Protein 1O5O (pdb70)

Sequence (839 aa):
HMKNLVVVDHPLIKHKLTIMRDKNTGPKEFRELLREITLLLAYEATRHLKCEEVEVETPITKTIGYRINDKDIVVVPILRAGLVMADGILELLPNASVGHIGIYRDPETLQAVEYYAKLPPLNDDKEVFLLDPMLATGVSSIKAIEILKENGAKKITLVALIAAPEGVEAVEKKYEDVKIYVAALDERLNDHGYIIPGLGDAGDRLFRTKMKNLVVVDHPLIKHKLTIMRDKNTGPKEFRELLREITLLLAYEATRHLKCEEVEVETPITKTIGYRINDKDIVVVPILRAGLVMADGILELLPNASVGHIGIYRDPETLQAVEYYAKLPPLNDDKEVFLLDPMLATGVSSIKAIEILKENGAKKITLVALIAAPEGVEAVEKKYEDVKIYVAALDERLNDHGYIIPGLGDAGDRLFRTKHMKNLVVVDHPLIKHKLTIMRDKNTGPKEFRELLREITLLLAYEATRHLKCEEVEVETPITKTIGYRINDKDIVVVPILRAGLVMADGILELLPNASVGHIGIYRDPETLQAVEYYAKLPPLNDDKEVFLLDPMLATGVSSIKAIEILKENGAKKITLVALIAAPEGVEAVEKKYEDVKIYVAALDERLNDHGYIIPGLGDAGDRLFRTKHMKNLVVVDHPLIKHKLTIMRDKNTGPKEFRELLREITLLLAYEATRHLKCEEVEVETPITKTIGYRINDKDIVVVPILRAGLVMADGILELLPNASVGHIGIYRDPETLQAVEYYAKLPPLNDDKEVFLLDPMLATGVSSIKAIEILKENGAKKITLVALIAAPEGVEAVEKKYEDVKIYVAALDERLNDHGYIIPGLGDAGDRLFRTK

Radius of gyration: 26.57 Å; Cα contacts (8 Å, |Δi|>4): 2008; chains: 4; bounding box: 70×70×70 Å

B-factor: mean 49.01, std 6.04, range [25.11, 84.58]

Foldseek 3Di:
DQPQEDADDDPLLVVLVVLLQPQPNFQVSNLVSLLVSLLVLLCVQCVPFDWDWDWDQDPVGIDIDIDGPQQLEEEEEAPDLRVSSSVSNCVVRVNYHYWYWYWDQDQVVRAIDTDDTDGDQAADSHAYEYEDAEQFQQRHVQVVVVVCVVRHHDHYEYEYAEYEPNSSVVCCVRPVRYHYGYNYYAYHADPRRHGVVHRPDSNCRNPVDD/DVQEDADDDPLLVVLQVLLQPQPNFQVSNLVSLLVNLLVLLCVQCVPFDWDWDWDQDPVGIDIDIDGPQQLEEEEEEPDLSVSSSVNNCVVRVNYHYKYWYKDADQVVRAIDTPDIGGDQAADSHAYEYEDAEQFQQRSVQVVVVVCVVRHHDHYEYEYAEYEPNSVVVCCVVPVRYHYYYNYYAYHADSRRHGVVHRPDSNCRNPVDD/DLPQEDADDDPLLVVLQVLLQPQPNFQVSNLVSLLVSLLVLLCVQCVPFDWDWDWDQDPVGIDIDIDGPQQLEEEEEAPDLRVSSSVNNCVVRVNYHYWYWYWDQDQVVRAIDTDDTGGDQAADSHAYEYEDAEQFQQRHVQVVVVVCVVRHHDHYEYEYAEYEPNSSVVCCVRPVRYHYYYNYYAYHADPRRHTVVHRPDSNCRNPVDD/DFPQEDADDDPVLVVLQVLLQPQPNFQVSNLVSLLVNLLVLLVVQCVPFDWDWDWDQDPVGIDIDIDGPQQLEEEEEEPDLRVSSSVSNCVVRVNYHYKYWYKDADQVVRAIDTPDIGGDQAADSHAYEYEDAEQFQQRSVQVVVVVCVVRHHDHYEYEYAEYEPNSSVVCCVVPVRYHYYYNYYAYHADSRRHGVVRRPDSVCRNPVDD

CATH classification: 3.40.50.2020

Secondary structure (DSSP, 8-state):
--TTEEE---HHHHHHHHHHHSTT--HHHHHHHHHHHHHHHHHHHTTTPPPEEEEEE-SS-EEEEEE--STTEEEEEEETTHHHHHHHHHHHSTT-EE-EEEEEE-TTT--EEEEEEE-----TT-EEEEE-SEESSSHHHHHHHHHHHHTT--EEEEE-SEE-HHHHHHHHHH-TT-EEEESEE-SEE-TTS-EESS-S-HHHHHHT--/-TTEEE---HHHHHHHHHHHSTT--HHHHHHHHHHHHHHHHHHHTTTPPPEEEEEE-SS-EEEEEE--STTEEEEEBTTTHHHHHHHHHHHSTT-EE-EEEEEEPTTT--EEEEEEE-----TT-EEEEE-SEESSSHHHHHHHHHHHHTT--EEEEE-SEE-HHHHHHHHHH-TT-EEEESEE-SEE-TTS-EESS-S-HHHHHHT--/--TTEEE---HHHHHHHHHHHSTT--HHHHHHHHHHHHHHHHHHHHTTPPPEEEEEE-SS-EEEEEE--STTEEEEEEETTHHHHHHHHHHHSTT-EE-EEEEEE-TTT--EEEEEEE-----TT-EEEEE-SEESSSHHHHHHHHHHHHTT--EEEEE-SEE-HHHHHHHHHH-TT-EEEESEE-SEE-TTS-EESS-S-HHHHHHT--/--TTEEE---HHHHHHHHHHHSTT--HHHHHHHHHHHHHHHHHHHTTTPPPEEEEEE-SS-EEEEEE--STTEEEEEBTTTHHHHHHHHHHH-TT-EE-EEEEEE-TTT--EEEEEEE-----TT-EEEEE-SEESSSHHHHHHHHHHHHTT--EEEEE-SEE-HHHHHHHHHH-TT-EEEESEE-SEE-TTS-EESS-S-HHHHHHT--

Structure (mmCIF, N/CA/C/O backbone):
data_1O5O
#
_entry.id   1O5O
#
_cell.length_a   134.078
_cell.length_b   87.406
_cell.length_c   90.826
_cell.angle_alpha   90.00
_cell.angle_beta   115.29
_cell.angle_gamma   90.00
#
_symmetry.space_group_name_H-M   'C 1 2 1'
#
loop_
_entity.id
_entity.type
_entity.pdbx_description
1 polymer 'Uracil phosphoribosyltransferase'
2 non-polymer 'SULFATE ION'
3 non-polymer "URIDINE-5'-MONOPHOSPHATE"
4 water water
#
loop_
_atom_site.group_PDB
_atom_site.id
_atom_site.type_symbol
_atom_site.label_atom_id
_atom_site.label_alt_id
_atom_site.label_comp_id
_atom_site.label_asym_id
_atom_site.label_entity_id
_atom_site.label_seq_id
_atom_site.pdbx_PDB_ins_code
_atom_site.Cartn_x
_atom_site.Cartn_y
_atom_site.Cartn_z
_atom_site.occupancy
_atom_site.B_iso_or_equiv
_atom_site.auth_seq_id
_atom_site.auth_comp_id
_atom_site.auth_asym_id
_atom_site.auth_atom_id
_atom_site.pdbx_PDB_model_num
ATOM 1 N N . HIS A 1 12 ? 43.856 5.360 49.228 1.00 63.34 0 HIS A N 1
ATOM 2 C CA . HIS A 1 12 ? 42.775 6.222 49.775 1.00 63.17 0 HIS A CA 1
ATOM 3 C C . HIS A 1 12 ? 41.459 5.454 49.771 1.00 62.56 0 HIS A C 1
ATOM 4 O O . HIS A 1 12 ? 40.731 5.441 50.764 1.00 62.50 0 HIS A O 1
ATOM 11 N N . MET A 1 13 ? 41.191 4.774 48.660 1.00 62.21 1 MET A N 1
ATOM 12 C CA . MET A 1 13 ? 39.837 4.296 48.339 1.00 61.57 1 MET A CA 1
ATOM 13 C C . MET A 1 13 ? 39.641 2.796 48.563 1.00 60.31 1 MET A C 1
ATOM 14 O O . MET A 1 13 ? 39.736 1.973 47.653 1.00 60.21 1 MET A O 1
ATOM 19 N N . LYS A 1 14 ? 39.352 2.501 49.825 1.00 59.24 2 LYS A N 1
ATOM 20 C CA . LYS A 1 14 ? 39.217 1.165 50.395 1.00 57.99 2 LYS A CA 1
ATOM 21 C C . LYS A 1 14 ? 38.332 0.225 49.599 1.00 55.88 2 LYS A C 1
ATOM 22 O O . LYS A 1 14 ? 38.631 -0.965 49.481 1.00 55.36 2 LYS A O 1
ATOM 28 N N . ASN A 1 15 ? 37.234 0.754 49.074 1.00 53.80 3 ASN A N 1
ATOM 29 C CA . ASN A 1 15 ? 36.212 -0.086 48.424 1.00 52.39 3 ASN A CA 1
ATOM 30 C C . ASN A 1 15 ? 36.234 -0.084 46.874 1.00 50.70 3 ASN A C 1
ATOM 31 O O . ASN A 1 15 ? 35.412 -0.741 46.244 1.00 48.94 3 ASN A O 1
ATOM 36 N N . LEU A 1 16 ? 37.203 0.614 46.288 1.00 49.24 4 LEU A N 1
ATOM 37 C CA . LEU A 1 16 ? 37.317 0.732 44.841 1.00 48.69 4 LEU A CA 1
ATOM 38 C C . LEU A 1 16 ? 38.242 -0.310 44.221 1.00 47.58 4 LEU A C 1
ATOM 39 O O . LEU A 1 16 ? 39.375 -0.509 44.647 1.00 47.83 4 LEU A O 1
ATOM 44 N N . VAL A 1 17 ? 37.732 -0.995 43.204 1.00 47.64 5 VAL A N 1
ATOM 45 C CA . VAL A 1 17 ? 38.573 -1.857 42.366 1.00 46.77 5 VAL A CA 1
ATOM 46 C C . VAL A 1 17 ? 38.582 -1.268 40.950 1.00 46.95 5 VAL A C 1
ATOM 47 O O . VAL A 1 17 ? 37.531 -1.187 40.306 1.00 46.21 5 VAL A O 1
ATOM 51 N N . VAL A 1 18 ? 39.763 -0.834 40.504 1.00 46.02 6 VAL A N 1
ATOM 52 C CA . VAL A 1 18 ? 39.964 -0.371 39.133 1.00 45.51 6 VAL A CA 1
ATOM 53 C C . VAL A 1 18 ? 40.447 -1.567 38.324 1.00 45.30 6 VAL A C 1
ATOM 54 O O . VAL A 1 18 ? 41.511 -2.082 38.542 1.00 45.26 6 VAL A O 1
ATOM 58 N N . VAL A 1 19 ? 39.621 -2.056 37.429 1.00 45.54 7 VAL A N 1
ATOM 59 C CA . VAL A 1 19 ? 39.962 -3.261 36.715 1.00 45.73 7 VAL A CA 1
ATOM 60 C C . VAL A 1 19 ? 40.997 -2.980 35.635 1.00 46.56 7 VAL A C 1
ATOM 61 O O . VAL A 1 19 ? 40.789 -2.196 34.703 1.00 46.64 7 VAL A O 1
ATOM 65 N N . ASP A 1 20 ? 42.113 -3.690 35.758 1.00 47.02 8 ASP A N 1
ATOM 66 C CA . ASP A 1 20 ? 43.243 -3.487 34.900 1.00 46.70 8 ASP A CA 1
ATOM 67 C C . ASP A 1 20 ? 43.286 -4.596 33.838 1.00 45.63 8 ASP A C 1
ATOM 68 O O . ASP A 1 20 ? 43.785 -5.688 34.115 1.00 45.58 8 ASP A O 1
ATOM 73 N N . HIS A 1 21 ? 42.793 -4.314 32.633 1.00 43.71 9 HIS A N 1
ATOM 74 C CA . HIS A 1 21 ? 42.848 -5.305 31.554 1.00 42.97 9 HIS A CA 1
ATOM 75 C C . HIS A 1 21 ? 43.031 -4.583 30.241 1.00 42.90 9 HIS A C 1
ATOM 76 O O . HIS A 1 21 ? 42.332 -3.594 29.981 1.00 43.19 9 HIS A O 1
ATOM 83 N N . PRO A 1 22 ? 43.956 -5.052 29.397 1.00 42.58 10 PRO A N 1
ATOM 84 C CA . PRO A 1 22 ? 44.276 -4.329 28.164 1.00 42.13 10 PRO A CA 1
ATOM 85 C C . PRO A 1 22 ? 43.062 -4.168 27.217 1.00 42.17 10 PRO A C 1
ATOM 86 O O . PRO A 1 22 ? 42.978 -3.175 26.505 1.00 40.70 10 PRO A O 1
ATOM 90 N N . LEU A 1 23 ? 42.130 -5.132 27.204 1.00 42.70 11 LEU A N 1
ATOM 91 C CA . LEU A 1 23 ? 40.960 -5.011 26.350 1.00 43.35 11 LEU A CA 1
ATOM 92 C C . LEU A 1 23 ? 39.959 -3.978 26.828 1.00 43.47 11 LEU A C 1
ATOM 93 O O . LEU A 1 23 ? 39.302 -3.343 26.037 1.00 42.59 11 LEU A O 1
ATOM 98 N N . ILE A 1 24 ? 39.855 -3.807 28.129 1.00 44.23 12 ILE A N 1
ATOM 99 C CA . ILE A 1 24 ? 39.032 -2.784 28.663 1.00 44.95 12 ILE A CA 1
ATOM 100 C C . ILE A 1 24 ? 39.617 -1.403 28.306 1.00 45.62 12 ILE A C 1
ATOM 101 O O . ILE A 1 24 ? 38.870 -0.471 27.921 1.00 46.08 12 ILE A O 1
ATOM 106 N N . LYS A 1 25 ? 40.937 -1.269 28.446 1.00 45.02 13 LYS A N 1
ATOM 107 C CA . LYS A 1 25 ? 41.626 -0.014 28.135 1.00 44.93 13 LYS A CA 1
ATOM 108 C C . LYS A 1 25 ? 41.391 0.400 26.672 1.00 43.95 13 LYS A C 1
ATOM 109 O O . LYS A 1 25 ? 41.133 1.591 26.329 1.00 42.76 13 LYS A O 1
ATOM 115 N N . HIS A 1 26 ? 41.551 -0.611 25.838 1.00 43.31 14 HIS A N 1
ATOM 116 C CA . HIS A 1 26 ? 41.380 -0.478 24.430 1.00 43.66 14 HIS A CA 1
ATOM 117 C C . HIS A 1 26 ? 40.003 0.037 24.125 1.00 43.48 14 HIS A C 1
ATOM 118 O O . HIS A 1 26 ? 39.852 1.072 23.478 1.00 44.23 14 HIS A O 1
ATOM 125 N N . LYS A 1 27 ? 39.002 -0.702 24.596 1.00 43.92 15 LYS A N 1
ATOM 126 C CA . LYS A 1 27 ? 37.611 -0.395 24.324 1.00 43.39 15 LYS A CA 1
ATOM 127 C C . LYS A 1 27 ? 37.161 0.909 24.961 1.00 43.16 15 LYS A C 1
ATOM 128 O O . LYS A 1 27 ? 36.409 1.648 24.349 1.00 43.38 15 LYS A O 1
ATOM 134 N N . LEU A 1 28 ? 37.602 1.181 26.181 1.00 42.91 16 LEU A N 1
ATOM 135 C CA . LEU A 1 28 ? 37.240 2.427 26.858 1.00 43.24 16 LEU A CA 1
ATOM 136 C C . LEU A 1 28 ? 37.776 3.621 26.126 1.00 43.53 16 LEU A C 1
ATOM 137 O O . LEU A 1 28 ? 37.143 4.652 26.065 1.00 43.50 16 LEU A O 1
ATOM 142 N N . THR A 1 29 ? 38.979 3.495 25.589 1.00 44.09 17 THR A N 1
ATOM 143 C CA . THR A 1 29 ? 39.552 4.582 24.814 1.00 43.69 17 THR A CA 1
ATOM 144 C C . THR A 1 29 ? 38.748 4.932 23.550 1.00 42.70 17 THR A C 1
ATOM 145 O O . THR A 1 29 ? 38.714 6.104 23.136 1.00 41.61 17 THR A O 1
ATOM 149 N N . ILE A 1 30 ? 38.133 3.924 22.938 1.00 41.86 18 ILE A N 1
ATOM 150 C CA . ILE A 1 30 ? 37.270 4.168 21.815 1.00 41.80 18 ILE A CA 1
ATOM 151 C C . ILE A 1 30 ? 36.016 4.890 22.296 1.00 42.65 18 ILE A C 1
ATOM 152 O O . ILE A 1 30 ? 35.559 5.872 21.698 1.00 42.50 18 ILE A O 1
ATOM 157 N N . MET A 1 31 ? 35.482 4.466 23.426 1.00 43.81 19 MET A N 1
ATOM 158 C CA . MET A 1 31 ? 34.309 5.145 23.957 1.00 44.27 19 MET A CA 1
ATOM 159 C C . MET A 1 31 ? 34.609 6.602 24.259 1.00 44.73 19 MET A C 1
ATOM 160 O O . MET A 1 31 ? 33.816 7.488 23.955 1.00 46.89 19 MET A O 1
ATOM 165 N N . ARG A 1 32 ? 35.747 6.862 24.866 1.00 44.12 20 ARG A N 1
ATOM 166 C CA . ARG A 1 32 ? 36.108 8.209 25.215 1.00 43.87 20 ARG A CA 1
ATOM 167 C C . ARG A 1 32 ? 36.151 9.148 24.004 1.00 43.54 20 ARG A C 1
ATOM 168 O O . ARG A 1 32 ? 35.727 10.297 24.090 1.00 44.34 20 ARG A O 1
ATOM 176 N N . ASP A 1 33 ? 36.678 8.640 22.902 1.00 43.48 21 ASP A N 1
ATOM 177 C CA . ASP A 1 33 ? 36.797 9.339 21.633 1.00 44.15 21 ASP A CA 1
ATOM 178 C C . ASP A 1 33 ? 35.464 9.948 21.227 1.00 45.21 21 ASP A C 1
ATOM 179 O O . ASP A 1 33 ? 34.497 9.236 20.978 1.00 45.36 21 ASP A O 1
ATOM 184 N N . LYS A 1 34 ? 35.435 11.265 21.105 1.00 46.12 22 LYS A N 1
ATOM 185 C CA . LYS A 1 34 ? 34.207 11.986 20.800 1.00 47.12 22 LYS A CA 1
ATOM 186 C C . LYS A 1 34 ? 33.542 11.643 19.448 1.00 47.24 22 LYS A C 1
ATOM 187 O O . LYS A 1 34 ? 32.343 11.931 19.271 1.00 48.23 22 LYS A O 1
ATOM 193 N N . ASN A 1 35 ? 34.294 11.062 18.515 1.00 47.14 23 ASN A N 1
ATOM 194 C CA . ASN A 1 35 ? 33.771 10.683 17.217 1.00 47.20 23 ASN A CA 1
ATOM 195 C C . ASN A 1 35 ? 33.020 9.350 17.234 1.00 46.98 23 ASN A C 1
ATOM 196 O O . ASN A 1 35 ? 32.382 8.974 16.240 1.00 48.33 23 ASN A O 1
ATOM 201 N N . THR A 1 36 ? 33.113 8.615 18.334 1.00 46.01 24 THR A N 1
ATOM 202 C CA . THR A 1 36 ? 32.486 7.317 18.415 1.00 44.65 24 THR A CA 1
ATOM 203 C C . THR A 1 36 ? 30.962 7.530 18.520 1.00 45.32 24 THR A C 1
ATOM 204 O O . THR A 1 36 ? 30.461 8.137 19.501 1.00 46.30 24 THR A O 1
ATOM 208 N N . GLY A 1 37 ? 30.216 7.034 17.536 1.00 44.56 25 GLY A N 1
ATOM 209 C CA . GLY A 1 37 ? 28.747 7.219 17.537 1.00 43.68 25 GLY A CA 1
ATOM 210 C C . GLY A 1 37 ? 28.008 6.227 18.426 1.00 43.46 25 GLY A C 1
ATOM 211 O O . GLY A 1 37 ? 28.634 5.338 19.016 1.00 41.79 25 GLY A O 1
ATOM 212 N N . PRO A 1 38 ? 26.674 6.361 18.520 1.00 43.44 26 PRO A N 1
ATOM 213 C CA . PRO A 1 38 ? 25.902 5.588 19.481 1.00 43.23 26 PRO A CA 1
ATOM 214 C C . PRO A 1 38 ? 25.896 4.066 19.266 1.00 43.20 26 PRO A C 1
ATOM 215 O O . PRO A 1 38 ? 25.991 3.320 20.264 1.00 42.31 26 PRO A O 1
ATOM 219 N N . LYS A 1 39 ? 25.812 3.593 18.019 1.00 42.98 27 LYS A N 1
ATOM 220 C CA . LYS A 1 39 ? 25.808 2.143 17.793 1.00 43.57 27 LYS A CA 1
ATOM 221 C C . LYS A 1 39 ? 27.081 1.527 18.408 1.00 44.54 27 LYS A C 1
ATOM 222 O O . LYS A 1 39 ? 26.995 0.605 19.244 1.00 44.94 27 LYS A O 1
ATOM 228 N N . GLU A 1 40 ? 28.238 2.064 18.030 1.00 44.01 28 GLU A N 1
ATOM 229 C CA . GLU A 1 40 ? 29.481 1.565 18.538 1.00 45.50 28 GLU A CA 1
ATOM 230 C C . GLU A 1 40 ? 29.625 1.779 20.059 1.00 44.40 28 GLU A C 1
ATOM 231 O O . GLU A 1 40 ? 30.134 0.928 20.757 1.00 43.26 28 GLU A O 1
ATOM 237 N N . PHE A 1 41 ? 29.177 2.932 20.553 1.00 45.15 29 PHE A N 1
ATOM 238 C CA . PHE A 1 41 ? 29.315 3.323 21.974 1.00 45.21 29 PHE A CA 1
ATOM 239 C C . PHE A 1 41 ? 28.595 2.311 22.875 1.00 46.50 29 PHE A C 1
ATOM 240 O O . PHE A 1 41 ? 29.130 1.826 23.889 1.00 46.08 29 PHE A O 1
ATOM 248 N N . ARG A 1 42 ? 27.376 1.975 22.463 1.00 47.69 30 ARG A N 1
ATOM 249 C CA . ARG A 1 42 ? 26.586 0.915 23.092 1.00 48.37 30 ARG A CA 1
ATOM 250 C C . ARG A 1 42 ? 27.243 -0.456 23.050 1.00 48.74 30 ARG A C 1
ATOM 251 O O . ARG A 1 42 ? 27.258 -1.157 24.060 1.00 48.23 30 ARG A O 1
ATOM 259 N N . GLU A 1 43 ? 27.749 -0.855 21.875 1.00 49.20 31 GLU A N 1
ATOM 260 C CA . GLU A 1 43 ? 28.462 -2.133 21.739 1.00 49.97 31 GLU A CA 1
ATOM 261 C C . GLU A 1 43 ? 29.617 -2.221 22.713 1.00 48.86 31 GLU A C 1
ATOM 262 O O . GLU A 1 43 ? 29.733 -3.176 23.450 1.00 47.54 31 GLU A O 1
ATOM 268 N N . LEU A 1 44 ? 30.437 -1.185 22.726 1.00 48.96 32 LEU A N 1
ATOM 269 C CA . LEU A 1 44 ? 31.594 -1.139 23.613 1.00 50.07 32 LEU A CA 1
ATOM 270 C C . LEU A 1 44 ? 31.209 -1.180 25.086 1.00 50.64 32 LEU A C 1
ATOM 271 O O . LEU A 1 44 ? 31.863 -1.884 25.868 1.00 51.21 32 LEU A O 1
ATOM 276 N N . LEU A 1 45 ? 30.156 -0.454 25.457 1.00 51.16 33 LEU A N 1
ATOM 277 C CA . LEU A 1 45 ? 29.700 -0.446 26.842 1.00 51.68 33 LEU A CA 1
ATOM 278 C C . LEU A 1 45 ? 29.278 -1.860 27.282 1.00 52.62 33 LEU A C 1
ATOM 279 O O . LEU A 1 45 ? 29.606 -2.326 28.365 1.00 52.37 33 LEU A O 1
ATOM 284 N N . ARG A 1 46 ? 28.546 -2.544 26.420 1.00 54.09 34 ARG A N 1
ATOM 285 C CA . ARG A 1 46 ? 28.114 -3.918 26.680 1.00 56.53 34 ARG A CA 1
ATOM 286 C C . ARG A 1 46 ? 29.322 -4.859 26.878 1.00 55.03 34 ARG A C 1
ATOM 287 O O . ARG A 1 46 ? 29.389 -5.603 27.865 1.00 55.85 34 ARG A O 1
ATOM 295 N N . GLU A 1 47 ? 30.270 -4.771 25.946 1.00 53.31 35 GLU A N 1
ATOM 296 C CA . GLU A 1 47 ? 31.489 -5.545 25.945 1.00 52.08 35 GLU A CA 1
ATOM 297 C C . GLU A 1 47 ? 32.370 -5.309 27.133 1.00 51.45 35 GLU A C 1
ATOM 298 O O . GLU A 1 47 ? 32.990 -6.257 27.632 1.00 50.45 35 GLU A O 1
ATOM 304 N N . ILE A 1 48 ? 32.495 -4.051 27.549 1.00 51.76 36 ILE A N 1
ATOM 305 C CA . ILE A 1 48 ? 33.331 -3.725 28.721 1.00 51.76 36 ILE A CA 1
ATOM 306 C C . ILE A 1 48 ? 32.677 -4.248 29.979 1.00 51.81 36 ILE A C 1
ATOM 307 O O . ILE A 1 48 ? 33.346 -4.738 30.874 1.00 50.39 36 ILE A O 1
ATOM 312 N N . THR A 1 49 ? 31.359 -4.166 30.021 1.00 53.49 37 THR A N 1
ATOM 313 C CA . THR A 1 49 ? 30.606 -4.675 31.163 1.00 54.67 37 THR A CA 1
ATOM 314 C C . THR A 1 49 ? 30.815 -6.191 31.291 1.00 55.08 37 THR A C 1
ATOM 315 O O . THR A 1 49 ? 30.995 -6.713 32.361 1.00 56.51 37 THR A O 1
ATOM 319 N N . LEU A 1 50 ? 30.872 -6.888 30.183 1.00 54.75 38 LEU A N 1
ATOM 320 C CA . LEU A 1 50 ? 31.163 -8.307 30.212 1.00 55.02 38 LEU A CA 1
ATOM 321 C C . LEU A 1 50 ? 32.538 -8.656 30.864 1.00 53.99 38 LEU A C 1
ATOM 322 O O . LEU A 1 50 ? 32.710 -9.723 31.498 1.00 52.27 38 LEU A O 1
ATOM 327 N N . LEU A 1 51 ? 33.527 -7.802 30.625 1.00 52.86 39 LEU A N 1
ATOM 328 C CA . LEU A 1 51 ? 34.828 -7.985 31.207 1.00 51.61 39 LEU A CA 1
ATOM 329 C C . LEU A 1 51 ? 34.875 -7.566 32.685 1.00 51.30 39 LEU A C 1
ATOM 330 O O . LEU A 1 51 ? 35.486 -8.273 33.493 1.00 50.34 39 LEU A O 1
ATOM 335 N N . LEU A 1 52 ? 34.235 -6.436 33.029 1.00 51.43 40 LEU A N 1
ATOM 336 C CA . LEU A 1 52 ? 34.135 -5.958 34.427 1.00 51.65 40 LEU A CA 1
ATOM 337 C C . LEU A 1 52 ? 33.382 -6.940 35.301 1.00 52.19 40 LEU A C 1
ATOM 338 O O . LEU A 1 52 ? 33.650 -7.055 36.505 1.00 53.07 40 LEU A O 1
ATOM 343 N N . ALA A 1 53 ? 32.428 -7.633 34.666 1.00 52.63 41 ALA A N 1
ATOM 344 C CA . ALA A 1 53 ? 31.622 -8.713 35.269 1.00 51.79 41 ALA A CA 1
ATOM 345 C C . ALA A 1 53 ? 32.473 -9.827 35.812 1.00 50.43 41 ALA A C 1
ATOM 346 O O . ALA A 1 53 ? 32.141 -10.395 36.821 1.00 50.10 41 ALA A O 1
ATOM 348 N N . TYR A 1 54 ? 33.545 -10.157 35.099 1.00 49.12 42 TYR A N 1
ATOM 349 C CA . TYR A 1 54 ? 34.481 -11.188 35.545 1.00 48.93 42 TYR A CA 1
ATOM 350 C C . TYR A 1 54 ? 34.918 -10.860 36.978 1.00 48.77 42 TYR A C 1
ATOM 351 O O . TYR A 1 54 ? 34.789 -11.702 37.872 1.00 47.88 42 TYR A O 1
ATOM 360 N N . GLU A 1 55 ? 35.407 -9.629 37.176 1.00 48.40 43 GLU A N 1
ATOM 361 C CA . GLU A 1 55 ? 35.964 -9.249 38.467 1.00 48.53 43 GLU A CA 1
ATOM 362 C C . GLU A 1 55 ? 34.905 -9.028 39.500 1.00 46.85 43 GLU A C 1
ATOM 363 O O . GLU A 1 55 ? 35.059 -9.452 40.638 1.00 45.47 43 GLU A O 1
ATOM 369 N N . ALA A 1 56 ? 33.816 -8.402 39.065 1.00 46.01 44 ALA A N 1
ATOM 370 C CA . ALA A 1 56 ? 32.732 -8.066 39.930 1.00 45.43 44 ALA A CA 1
ATOM 371 C C . ALA A 1 56 ? 32.000 -9.286 40.534 1.00 45.45 44 ALA A C 1
ATOM 372 O O . ALA A 1 56 ? 31.469 -9.167 41.650 1.00 46.67 44 ALA A O 1
ATOM 374 N N . THR A 1 57 ? 32.017 -10.435 39.844 1.00 43.93 45 THR A N 1
ATOM 375 C CA . THR A 1 57 ? 31.286 -11.636 40.244 1.00 43.20 45 THR A CA 1
ATOM 376 C C . THR A 1 57 ? 32.146 -12.720 40.818 1.00 42.73 45 THR A C 1
ATOM 377 O O . THR A 1 57 ? 31.635 -13.792 41.142 1.00 41.08 45 THR A O 1
ATOM 381 N N . ARG A 1 58 ? 33.453 -12.455 40.886 1.00 43.19 46 ARG A N 1
ATOM 382 C CA . ARG A 1 58 ? 34.457 -13.403 41.355 1.00 43.62 46 ARG A CA 1
ATOM 383 C C . ARG A 1 58 ? 34.204 -13.854 42.806 1.00 43.94 46 ARG A C 1
ATOM 384 O O . ARG A 1 58 ? 34.562 -14.987 43.191 1.00 43.92 46 ARG A O 1
ATOM 388 N N . HIS A 1 59 ? 33.581 -12.974 43.593 1.00 43.61 47 HIS A N 1
ATOM 389 C CA . HIS A 1 59 ? 33.251 -13.221 45.001 1.00 44.13 47 HIS A CA 1
ATOM 390 C C . HIS A 1 59 ? 32.048 -14.184 45.216 1.00 43.40 47 HIS A C 1
ATOM 391 O O . HIS A 1 59 ? 31.906 -14.726 46.298 1.00 42.64 47 HIS A O 1
ATOM 398 N N . LEU A 1 60 ? 31.210 -14.406 44.207 1.00 42.48 48 LEU A N 1
ATOM 399 C CA . LEU A 1 60 ? 30.017 -15.232 44.379 1.00 43.69 48 LEU A CA 1
ATOM 400 C C . LEU A 1 60 ? 30.331 -16.643 44.916 1.00 45.80 48 LEU A C 1
ATOM 401 O O . LEU A 1 60 ? 31.365 -17.233 44.592 1.00 45.52 48 LEU A O 1
ATOM 406 N N . LYS A 1 61 ? 29.424 -17.154 45.750 1.00 49.06 49 LYS A N 1
ATOM 407 C CA . LYS A 1 61 ? 29.634 -18.384 46.498 1.00 50.63 49 LYS A CA 1
ATOM 408 C C . LYS A 1 61 ? 29.131 -19.568 45.709 1.00 51.49 49 LYS A C 1
ATOM 409 O O . LYS A 1 61 ? 28.068 -19.547 45.152 1.00 51.96 49 LYS A O 1
ATOM 415 N N . CYS A 1 62 ? 29.923 -20.614 45.689 1.00 53.59 50 CYS A N 1
ATOM 416 C CA . CYS A 1 62 ? 29.559 -21.914 45.114 1.00 54.62 50 CYS A CA 1
ATOM 417 C C . CYS A 1 62 ? 29.173 -22.927 46.140 1.00 53.29 50 CYS A C 1
ATOM 418 O O . CYS A 1 62 ? 29.836 -23.017 47.167 1.00 54.34 50 CYS A O 1
ATOM 421 N N . GLU A 1 63 ? 28.134 -23.702 45.853 1.00 51.91 51 GLU A N 1
ATOM 422 C CA . GLU A 1 63 ? 27.844 -24.907 46.625 1.00 50.80 51 GLU A CA 1
ATOM 423 C C . GLU A 1 63 ? 28.271 -26.064 45.699 1.00 49.65 51 GLU A C 1
ATOM 424 O O . GLU A 1 63 ? 28.070 -26.010 44.491 1.00 49.18 51 GLU A O 1
ATOM 426 N N . GLU A 1 64 ? 28.902 -27.071 46.269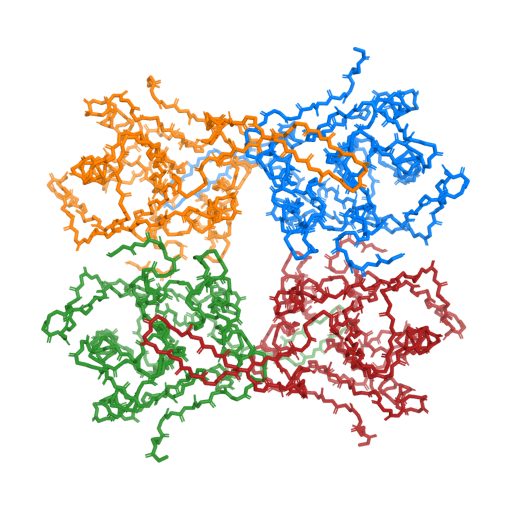 1.00 48.72 52 GLU A N 1
ATOM 427 C CA . GLU A 1 64 ? 29.124 -28.309 45.575 1.00 48.98 52 GLU A CA 1
ATOM 428 C C . GLU A 1 64 ? 27.768 -29.021 45.412 1.00 48.23 52 GLU A C 1
ATOM 429 O O . GLU A 1 64 ? 26.913 -28.934 46.292 1.00 48.27 52 GLU A O 1
ATOM 435 N N . VAL A 1 65 ? 27.589 -29.685 44.270 1.00 47.60 53 VAL A N 1
ATOM 436 C CA . VAL A 1 65 ? 26.378 -30.441 43.921 1.00 47.46 53 VAL A CA 1
ATOM 437 C C . VAL A 1 65 ? 26.815 -31.612 43.060 1.00 47.04 53 VAL A C 1
ATOM 438 O O . VAL A 1 65 ? 27.803 -31.508 42.367 1.00 48.06 53 VAL A O 1
ATOM 442 N N . GLU A 1 66 ? 26.114 -32.729 43.126 1.00 46.84 54 GLU A N 1
ATOM 443 C CA . GLU A 1 66 ? 26.412 -33.858 42.272 1.00 47.20 54 GLU A CA 1
ATOM 444 C C . GLU A 1 66 ? 25.943 -33.537 40.875 1.00 46.71 54 GLU A C 1
ATOM 445 O O . GLU A 1 66 ? 24.974 -32.828 40.714 1.00 46.32 54 GLU A O 1
ATOM 451 N N . VAL A 1 67 ? 26.664 -34.030 39.873 1.00 46.68 55 VAL A N 1
ATOM 452 C CA . VAL A 1 67 ? 26.186 -34.031 38.487 1.00 46.11 55 VAL A CA 1
ATOM 453 C C . VAL A 1 67 ? 26.510 -35.348 37.869 1.00 45.82 55 VAL A C 1
ATOM 454 O O . VAL A 1 67 ? 27.585 -35.891 38.092 1.00 44.91 55 VAL A O 1
ATOM 458 N N . GLU A 1 68 ? 25.602 -35.819 37.031 1.00 46.35 56 GLU A N 1
ATOM 459 C CA . GLU A 1 68 ? 25.878 -36.944 36.193 1.00 46.83 56 GLU A CA 1
ATOM 460 C C . GLU A 1 68 ? 26.175 -36.453 34.811 1.00 46.18 56 GLU A C 1
ATOM 461 O O . GLU A 1 68 ? 25.352 -35.803 34.204 1.00 45.22 56 GLU A O 1
ATOM 467 N N . THR A 1 69 ? 27.371 -36.763 34.333 1.00 46.24 57 THR A N 1
ATOM 468 C CA . THR A 1 69 ? 27.732 -36.486 32.979 1.00 46.50 57 THR A CA 1
ATOM 469 C C . THR A 1 69 ? 27.318 -37.716 32.172 1.00 47.13 57 THR A C 1
ATOM 470 O O . THR A 1 69 ? 26.922 -38.717 32.752 1.00 46.60 57 THR A O 1
ATOM 474 N N . PRO A 1 70 ? 27.337 -37.602 30.845 1.00 47.21 58 PRO A N 1
ATOM 475 C CA . PRO A 1 70 ? 27.150 -38.759 29.983 1.00 47.53 58 PRO A CA 1
ATOM 476 C C . PRO A 1 70 ? 28.119 -39.926 30.278 1.00 47.41 58 PRO A C 1
ATOM 477 O O . PRO A 1 70 ? 27.730 -41.049 30.089 1.00 47.23 58 PRO A O 1
ATOM 481 N N . ILE A 1 71 ? 29.316 -39.638 30.792 1.00 47.93 59 ILE A N 1
ATOM 482 C CA . ILE A 1 71 ? 30.342 -40.637 31.109 1.00 47.83 59 ILE A CA 1
ATOM 483 C C . ILE A 1 71 ? 30.189 -41.196 32.510 1.00 47.31 59 ILE A C 1
ATOM 484 O O . ILE A 1 71 ? 30.238 -42.399 32.694 1.00 47.96 59 ILE A O 1
ATOM 489 N N . THR A 1 72 ? 30.045 -40.318 33.491 1.00 47.17 60 THR A N 1
ATOM 490 C CA . THR A 1 72 ? 29.978 -40.701 34.904 1.00 47.16 60 THR A CA 1
ATOM 491 C C . THR A 1 72 ? 29.418 -39.600 35.799 1.00 46.45 60 THR A C 1
ATOM 492 O O . THR A 1 72 ? 29.366 -38.441 35.415 1.00 46.75 60 THR A O 1
ATOM 496 N N . LYS A 1 73 ? 29.081 -39.963 37.027 1.00 45.76 61 LYS A N 1
ATOM 497 C CA . LYS A 1 73 ? 28.769 -38.967 38.056 1.00 45.33 61 LYS A CA 1
ATOM 498 C C . LYS A 1 73 ? 30.045 -38.351 38.650 1.00 44.78 61 LYS A C 1
ATOM 499 O O . LYS A 1 73 ? 31.082 -38.996 38.763 1.00 44.21 61 LYS A O 1
ATOM 505 N N . THR A 1 74 ? 29.926 -37.095 39.031 1.00 44.38 62 THR A N 1
ATOM 506 C CA . THR A 1 74 ? 30.997 -36.343 39.629 1.00 44.52 62 THR A CA 1
ATOM 507 C C . THR A 1 74 ? 30.411 -35.251 40.537 1.00 44.54 62 THR A C 1
ATOM 508 O O . THR A 1 74 ? 29.207 -35.161 40.738 1.00 44.77 62 THR A O 1
ATOM 512 N N . ILE A 1 75 ? 31.274 -34.428 41.104 1.00 44.77 63 ILE A N 1
ATOM 513 C CA . ILE A 1 75 ? 30.837 -33.312 41.930 1.00 44.55 63 ILE A CA 1
ATOM 514 C C . ILE A 1 75 ? 31.158 -32.024 41.189 1.00 45.41 63 ILE A C 1
ATOM 515 O O . ILE A 1 75 ? 32.267 -31.827 40.636 1.00 44.44 63 ILE A O 1
ATOM 520 N N . GLY A 1 76 ? 30.135 -31.186 41.088 1.00 45.09 64 GLY A N 1
ATOM 521 C CA . GLY A 1 76 ? 30.262 -29.915 40.434 1.00 45.01 64 GLY A CA 1
ATOM 522 C C . GLY A 1 76 ? 29.897 -28.799 41.381 1.00 45.79 64 GLY A C 1
ATOM 523 O O . GLY A 1 76 ? 29.956 -28.961 42.596 1.00 45.40 64 GLY A O 1
ATOM 524 N N . TYR A 1 77 ? 29.486 -27.678 40.798 1.00 46.67 65 TYR A N 1
ATOM 525 C CA . TYR A 1 77 ? 29.296 -26.440 41.503 1.00 47.25 65 TYR A CA 1
ATOM 526 C C . TYR A 1 77 ? 28.068 -25.689 41.061 1.00 48.54 65 TYR A C 1
ATOM 527 O O . TYR A 1 77 ? 27.662 -25.755 39.918 1.00 48.88 65 TYR A O 1
ATOM 536 N N . ARG A 1 78 ? 27.513 -24.927 41.982 1.00 50.03 66 ARG A N 1
ATOM 537 C CA . ARG A 1 78 ? 26.280 -24.203 41.733 1.00 51.78 66 ARG A CA 1
ATOM 538 C C . ARG A 1 78 ? 26.265 -22.937 42.540 1.00 51.01 66 ARG A C 1
ATOM 539 O O . ARG A 1 78 ? 26.677 -22.908 43.685 1.00 50.59 66 ARG A O 1
ATOM 547 N N . ILE A 1 79 ? 25.757 -21.906 41.905 1.00 52.04 67 ILE A N 1
ATOM 548 C CA . ILE A 1 79 ? 25.465 -20.629 42.516 1.00 53.06 67 ILE A CA 1
ATOM 549 C C . ILE A 1 79 ? 23.959 -20.574 42.653 1.00 53.93 67 ILE A C 1
ATOM 550 O O . ILE A 1 79 ? 23.258 -21.139 41.808 1.00 54.16 67 ILE A O 1
ATOM 555 N N . ASN A 1 80 ? 23.464 -19.895 43.691 1.00 55.16 68 ASN A N 1
ATOM 556 C CA . ASN A 1 80 ? 22.026 -19.619 43.796 1.00 56.45 68 ASN A CA 1
ATOM 557 C C . ASN A 1 80 ? 21.649 -18.427 42.936 1.00 56.36 68 ASN A C 1
ATOM 558 O O . ASN A 1 80 ? 21.913 -17.271 43.216 1.00 55.52 68 ASN A O 1
ATOM 563 N N . ASP A 1 81 ? 21.013 -18.822 41.857 1.00 57.42 69 ASP A N 1
ATOM 564 C CA . ASP A 1 81 ? 20.960 -18.102 40.621 1.00 58.93 69 ASP A CA 1
ATOM 565 C C . ASP A 1 81 ? 19.835 -17.084 40.601 1.00 58.96 69 ASP A C 1
ATOM 566 O O . ASP A 1 81 ? 19.977 -15.966 40.108 1.00 59.00 69 ASP A O 1
ATOM 571 N N . LYS A 1 82 ? 18.702 -17.516 41.125 1.00 59.43 70 LYS A N 1
ATOM 572 C CA . LYS A 1 82 ? 17.523 -16.667 41.293 1.00 59.66 70 LYS A CA 1
ATOM 573 C C . LYS A 1 82 ? 17.773 -15.577 42.376 1.00 59.37 70 LYS A C 1
ATOM 574 O O . LYS A 1 82 ? 17.130 -14.488 42.316 1.00 59.69 70 LYS A O 1
ATOM 580 N N . ASP A 1 83 ? 18.694 -15.880 43.320 1.00 57.95 71 ASP A N 1
ATOM 581 C CA . ASP A 1 83 ? 19.184 -14.928 44.355 1.00 57.25 71 ASP A CA 1
ATOM 582 C C . ASP A 1 83 ? 20.098 -13.772 43.873 1.00 55.33 71 ASP A C 1
ATOM 583 O O . ASP A 1 83 ? 20.441 -12.869 44.626 1.00 54.75 71 ASP A O 1
ATOM 588 N N . ILE A 1 84 ? 20.484 -13.787 42.617 1.00 53.54 72 ILE A N 1
ATOM 589 C CA . ILE A 1 84 ? 21.161 -12.624 42.045 1.00 52.37 72 ILE A CA 1
ATOM 590 C C . ILE A 1 84 ? 20.154 -11.588 41.490 1.00 50.57 72 ILE A C 1
ATOM 591 O O . ILE A 1 84 ? 19.158 -11.936 40.846 1.00 49.83 72 ILE A O 1
ATOM 596 N N . VAL A 1 85 ? 20.423 -10.324 41.795 1.00 49.03 73 VAL A N 1
ATOM 597 C CA . VAL A 1 85 ? 19.576 -9.206 41.411 1.00 48.27 73 VAL A CA 1
ATOM 598 C C . VAL A 1 85 ? 20.420 -8.174 40.653 1.00 48.13 73 VAL A C 1
ATOM 599 O O . VAL A 1 85 ? 21.407 -7.621 41.190 1.00 48.44 73 VAL A O 1
ATOM 603 N N . VAL A 1 86 ? 20.019 -7.917 39.412 1.00 46.61 74 VAL A N 1
ATOM 604 C CA . VAL A 1 86 ? 20.694 -6.973 38.562 1.00 46.86 74 VAL A CA 1
ATOM 605 C C . VAL A 1 86 ? 19.804 -5.711 38.499 1.00 46.41 74 VAL A C 1
ATOM 606 O O . VAL A 1 86 ? 18.642 -5.805 38.142 1.00 45.45 74 VAL A O 1
ATOM 610 N N . VAL A 1 87 ? 20.366 -4.552 38.844 1.00 46.04 75 VAL A N 1
ATOM 611 C CA . VAL A 1 87 ? 19.625 -3.305 38.861 1.00 46.11 75 VAL A CA 1
ATOM 612 C C . VAL A 1 87 ? 20.344 -2.211 38.091 1.00 46.42 75 VAL A C 1
ATOM 613 O O . VAL A 1 87 ? 21.260 -1.583 38.633 1.00 44.81 75 VAL A O 1
ATOM 617 N N . PRO A 1 88 ? 19.938 -1.984 36.830 1.00 46.46 76 PRO A N 1
ATOM 618 C CA . PRO A 1 88 ? 20.315 -0.751 36.122 1.00 46.62 76 PRO A CA 1
ATOM 619 C C . PRO A 1 88 ? 19.708 0.520 36.736 1.00 46.08 76 PRO A C 1
ATOM 620 O O . PRO A 1 88 ? 18.530 0.522 37.145 1.00 44.85 76 PRO A O 1
ATOM 624 N N . ILE A 1 89 ? 20.521 1.576 36.791 1.00 46.49 77 ILE A N 1
ATOM 625 C CA . ILE A 1 89 ? 19.980 2.925 36.897 1.00 47.44 77 ILE A CA 1
ATOM 626 C C . ILE A 1 89 ? 19.695 3.419 35.467 1.00 47.91 77 ILE A C 1
ATOM 627 O O . ILE A 1 89 ? 20.608 3.499 34.626 1.00 46.73 77 ILE A O 1
ATOM 632 N N . LEU A 1 90 ? 18.435 3.764 35.205 1.00 48.45 78 LEU A N 1
ATOM 633 C CA . LEU A 1 90 ? 18.064 4.273 33.893 1.00 49.22 78 LEU A CA 1
ATOM 634 C C . LEU A 1 90 ? 18.625 5.697 33.689 1.00 48.73 78 LEU A C 1
ATOM 635 O O . LEU A 1 90 ? 18.878 6.411 34.693 1.00 49.14 78 LEU A O 1
ATOM 640 N N . ARG A 1 91 ? 18.913 6.096 32.442 1.00 47.83 79 ARG A N 1
ATOM 641 C CA . ARG A 1 91 ? 18.795 5.257 31.249 1.00 47.81 79 ARG A CA 1
ATOM 642 C C . ARG A 1 91 ? 20.031 4.427 30.979 1.00 47.81 79 ARG A C 1
ATOM 643 O O . ARG A 1 91 ? 19.931 3.262 30.567 1.00 48.28 79 ARG A O 1
ATOM 651 N N . ALA A 1 92 ? 21.196 5.007 31.243 1.00 47.90 80 ALA A N 1
ATOM 652 C CA . ALA A 1 92 ? 22.462 4.480 30.700 1.00 48.24 80 ALA A CA 1
ATOM 653 C C . ALA A 1 92 ? 22.873 3.149 31.268 1.00 47.55 80 ALA A C 1
ATOM 654 O O . ALA A 1 92 ? 23.553 2.393 30.596 1.00 47.23 80 ALA A O 1
ATOM 656 N N . GLY A 1 93 ? 22.485 2.880 32.513 1.00 47.46 81 GLY A N 1
ATOM 657 C CA . GLY A 1 93 ? 22.669 1.534 33.124 1.00 47.67 81 GLY A CA 1
ATOM 658 C C . GLY A 1 93 ? 21.967 0.358 32.409 1.00 47.59 81 GLY A C 1
ATOM 659 O O . GLY A 1 93 ? 22.308 -0.816 32.635 1.00 46.97 81 GLY A O 1
ATOM 660 N N . LEU A 1 94 ? 20.943 0.665 31.610 1.00 47.95 82 LEU A N 1
ATOM 661 C CA . LEU A 1 94 ? 20.234 -0.350 30.806 1.00 48.35 82 LEU A CA 1
ATOM 662 C C . LEU A 1 94 ? 21.194 -1.133 29.947 1.00 49.17 82 LEU A C 1
ATOM 663 O O . LEU A 1 94 ? 21.071 -2.363 29.849 1.00 49.17 82 LEU A O 1
ATOM 668 N N . VAL A 1 95 ? 22.131 -0.430 29.305 1.00 49.24 83 VAL A N 1
ATOM 669 C CA . VAL A 1 95 ? 23.037 -1.077 28.381 1.00 50.12 83 VAL A CA 1
ATOM 670 C C . VAL A 1 95 ? 24.010 -1.976 29.152 1.00 50.23 83 VAL A C 1
ATOM 671 O O . VAL A 1 95 ? 24.366 -3.068 28.689 1.00 50.05 83 VAL A O 1
ATOM 675 N N . MET A 1 96 ? 24.460 -1.508 30.308 1.00 50.74 84 MET A N 1
ATOM 676 C CA . MET A 1 96 ? 25.287 -2.333 31.164 1.00 51.62 84 MET A CA 1
ATOM 677 C C . MET A 1 96 ? 24.549 -3.558 31.682 1.00 52.43 84 MET A C 1
ATOM 678 O O . MET A 1 96 ? 25.112 -4.648 31.731 1.00 52.56 84 MET A O 1
ATOM 683 N N . ALA A 1 97 ? 23.275 -3.389 32.019 1.00 53.33 85 ALA A N 1
ATOM 684 C CA . ALA A 1 97 ? 22.454 -4.492 32.464 1.00 53.58 85 ALA A CA 1
ATOM 685 C C . ALA A 1 97 ? 22.309 -5.576 31.434 1.00 53.54 85 ALA A C 1
ATOM 686 O O . ALA A 1 97 ? 22.362 -6.742 31.793 1.00 52.46 85 ALA A O 1
ATOM 688 N N . ASP A 1 98 ? 22.104 -5.196 30.172 1.00 55.02 86 ASP A N 1
ATOM 689 C CA . ASP A 1 98 ? 22.086 -6.143 29.056 1.00 55.70 86 ASP A CA 1
ATOM 690 C C . ASP A 1 98 ? 23.333 -6.963 28.996 1.00 54.88 86 ASP A C 1
ATOM 691 O O . ASP A 1 98 ? 23.253 -8.155 28.805 1.00 54.24 86 ASP A O 1
ATOM 696 N N . GLY A 1 99 ? 24.489 -6.316 29.156 1.00 55.20 87 GLY A N 1
ATOM 697 C CA . GLY A 1 99 ? 25.802 -6.995 29.177 1.00 54.93 87 GLY A CA 1
ATOM 698 C C . GLY A 1 99 ? 25.884 -8.013 30.294 1.00 55.29 87 GLY A C 1
ATOM 699 O O . GLY A 1 99 ? 26.126 -9.208 30.047 1.00 56.04 87 GLY A O 1
ATOM 700 N N . ILE A 1 100 ? 25.652 -7.576 31.524 1.00 55.27 88 ILE A N 1
ATOM 701 C CA . ILE A 1 100 ? 25.793 -8.490 32.646 1.00 55.66 88 ILE A CA 1
ATOM 702 C C . ILE A 1 100 ? 24.770 -9.661 32.632 1.00 55.38 88 ILE A C 1
ATOM 703 O O . ILE A 1 100 ? 25.097 -10.791 33.045 1.00 54.47 88 ILE A O 1
ATOM 708 N N . LEU A 1 101 ? 23.570 -9.415 32.107 1.00 54.99 89 LEU A N 1
ATOM 709 C CA . LEU A 1 101 ? 22.562 -10.463 31.974 1.00 54.90 89 LEU A CA 1
ATOM 710 C C . LEU A 1 101 ? 22.908 -11.532 30.928 1.00 55.16 89 LEU A C 1
ATOM 711 O O . LEU A 1 101 ? 22.289 -12.594 30.886 1.00 53.48 89 LEU A O 1
ATOM 716 N N . GLU A 1 102 ? 23.873 -11.238 30.066 1.00 55.75 90 GLU A N 1
ATOM 717 C CA . GLU A 1 102 ? 24.406 -12.272 29.216 1.00 57.48 90 GLU A CA 1
ATOM 718 C C . GLU A 1 102 ? 25.181 -13.337 30.063 1.00 56.29 90 GLU A C 1
ATOM 719 O O . GLU A 1 102 ? 25.227 -14.528 29.715 1.00 56.12 90 GLU A O 1
ATOM 725 N N . LEU A 1 103 ? 25.732 -12.900 31.193 1.00 54.96 91 LEU A N 1
ATOM 726 C CA . LEU A 1 103 ? 26.473 -13.766 32.094 1.00 54.44 91 LEU A CA 1
ATOM 727 C C . LEU A 1 103 ? 25.624 -14.311 33.220 1.00 52.82 91 LEU A C 1
ATOM 728 O O . LEU A 1 103 ? 25.852 -15.447 33.655 1.00 51.71 91 LEU A O 1
ATOM 733 N N . LEU A 1 104 ? 24.656 -13.497 33.679 1.00 51.18 92 LEU A N 1
ATOM 734 C CA . LEU A 1 104 ? 23.727 -13.859 34.734 1.00 50.38 92 LEU A CA 1
ATOM 735 C C . LEU A 1 104 ? 22.279 -13.837 34.211 1.00 49.91 92 LEU A C 1
ATOM 736 O O . LEU A 1 104 ? 21.450 -13.081 34.700 1.00 49.15 92 LEU A O 1
ATOM 741 N N . PRO A 1 105 ? 21.974 -14.668 33.214 1.00 49.96 93 PRO A N 1
ATOM 742 C CA . PRO A 1 105 ? 20.643 -14.615 32.552 1.00 49.98 93 PRO A CA 1
ATOM 743 C C . PRO A 1 105 ? 19.447 -15.023 33.405 1.00 49.29 93 PRO A C 1
ATOM 744 O O . PRO A 1 105 ? 18.301 -14.729 33.014 1.00 49.47 93 PRO A O 1
ATOM 748 N N . ASN A 1 106 ? 19.695 -15.718 34.516 1.00 48.23 94 ASN A N 1
ATOM 749 C CA . ASN A 1 106 ? 18.632 -16.084 35.409 1.00 47.73 94 ASN A CA 1
ATOM 750 C C . ASN A 1 106 ? 18.510 -15.205 36.626 1.00 47.14 94 ASN A C 1
ATOM 751 O O . ASN A 1 106 ? 17.780 -15.578 37.567 1.00 46.60 94 ASN A O 1
ATOM 756 N N . ALA A 1 107 ? 19.160 -14.033 36.597 1.00 46.33 95 ALA A N 1
ATOM 757 C CA . ALA A 1 107 ? 18.967 -13.018 37.642 1.00 46.42 95 ALA A CA 1
ATOM 758 C C . ALA A 1 107 ? 17.572 -12.407 37.595 1.00 46.45 95 ALA A C 1
ATOM 759 O O . ALA A 1 107 ? 16.967 -12.343 36.536 1.00 46.67 95 ALA A O 1
ATOM 761 N N . SER A 1 108 ? 17.078 -11.950 38.748 1.00 47.35 96 SER A N 1
ATOM 762 C CA . SER A 1 108 ? 15.940 -11.024 38.831 1.00 47.59 96 SER A CA 1
ATOM 763 C C . SER A 1 108 ? 16.465 -9.652 38.502 1.00 47.37 96 SER A C 1
ATOM 764 O O . SER A 1 108 ? 17.629 -9.405 38.713 1.00 46.79 96 SER A O 1
ATOM 767 N N . VAL A 1 109 ? 15.608 -8.782 37.960 1.00 48.09 97 VAL A N 1
ATOM 768 C CA . VAL A 1 109 ? 16.011 -7.459 37.481 1.00 48.05 97 VAL A CA 1
ATOM 769 C C . VAL A 1 109 ? 15.123 -6.411 38.130 1.00 47.71 97 VAL A C 1
ATOM 770 O O . VAL A 1 109 ? 13.894 -6.532 38.143 1.00 48.69 97 VAL A O 1
ATOM 774 N N . GLY A 1 110 ? 15.754 -5.403 38.703 1.00 47.53 98 GLY A N 1
ATOM 775 C CA . GLY A 1 110 ? 15.049 -4.188 39.149 1.00 47.68 98 GLY A CA 1
ATOM 776 C C . GLY A 1 110 ? 15.374 -3.044 38.220 1.00 46.76 98 GLY A C 1
ATOM 777 O O . GLY A 1 110 ? 16.295 -3.136 37.434 1.00 46.83 98 GLY A O 1
ATOM 778 N N . HIS A 1 111 ? 14.619 -1.969 38.299 1.00 46.45 99 HIS A N 1
ATOM 779 C CA . HIS A 1 111 ? 14.961 -0.790 37.552 1.00 46.21 99 HIS A CA 1
ATOM 780 C C . HIS A 1 111 ? 14.781 0.384 38.488 1.00 46.35 99 HIS A C 1
ATOM 781 O O . HIS A 1 111 ? 13.802 0.448 39.213 1.00 46.42 99 HIS A O 1
ATOM 788 N N . ILE A 1 112 ? 15.752 1.292 38.492 1.00 47.04 100 ILE A N 1
ATOM 789 C CA . ILE A 1 112 ? 15.692 2.488 39.308 1.00 47.37 100 ILE A CA 1
ATOM 790 C C . ILE A 1 112 ? 15.939 3.615 38.346 1.00 47.54 100 ILE A C 1
ATOM 791 O O . ILE A 1 112 ? 16.988 3.664 37.708 1.00 47.26 100 ILE A O 1
ATOM 796 N N . GLY A 1 113 ? 14.920 4.455 38.189 1.00 48.35 101 GLY A N 1
ATOM 797 C CA . GLY A 1 113 ? 14.976 5.647 37.363 1.00 48.09 101 GLY A CA 1
ATOM 798 C C . GLY A 1 113 ? 15.422 6.812 38.223 1.00 48.40 101 GLY A C 1
ATOM 799 O O . GLY A 1 113 ? 14.699 7.272 39.109 1.00 48.64 101 GLY A O 1
ATOM 800 N N . ILE A 1 114 ? 16.650 7.257 37.991 1.00 49.19 102 ILE A N 1
ATOM 801 C CA . ILE A 1 114 ? 17.169 8.493 38.593 1.00 48.66 102 ILE A CA 1
ATOM 802 C C . ILE A 1 114 ? 17.827 9.251 37.452 1.00 48.83 102 ILE A C 1
ATOM 803 O O . ILE A 1 114 ? 18.461 8.634 36.607 1.00 49.39 102 ILE A O 1
ATOM 808 N N . TYR A 1 115 ? 17.630 10.556 37.387 1.00 49.39 103 TYR A N 1
ATOM 809 C CA . TYR A 1 115 ? 18.563 11.424 36.661 1.00 50.41 103 TYR A CA 1
ATOM 810 C C . TYR A 1 115 ? 19.137 12.437 37.630 1.00 50.64 103 TYR A C 1
ATOM 811 O O . TYR A 1 115 ? 18.564 12.737 38.687 1.00 50.73 103 TYR A O 1
ATOM 820 N N . ARG A 1 116 ? 20.259 13.004 37.224 1.00 51.26 104 ARG A N 1
ATOM 821 C CA . ARG A 1 116 ? 20.875 14.100 37.960 1.00 50.86 104 ARG A CA 1
ATOM 822 C C . ARG A 1 116 ? 20.520 15.416 37.305 1.00 50.65 104 ARG A C 1
ATOM 823 O O . ARG A 1 116 ? 20.800 15.640 36.136 1.00 50.85 104 ARG A O 1
ATOM 831 N N . ASP A 1 117 ? 19.889 16.278 38.073 1.00 50.56 105 ASP A N 1
ATOM 832 C CA . ASP A 1 117 ? 19.528 17.593 37.620 1.00 50.71 105 ASP A CA 1
ATOM 833 C C . ASP A 1 117 ? 20.805 18.352 37.191 1.00 50.49 105 ASP A C 1
ATOM 834 O O . ASP A 1 117 ? 21.664 18.598 38.020 1.00 49.94 105 ASP A O 1
ATOM 839 N N . PRO A 1 118 ? 20.922 18.704 35.904 1.00 50.41 106 PRO A N 1
ATOM 840 C CA . PRO A 1 118 ? 22.138 19.340 35.362 1.00 50.30 106 PRO A CA 1
ATOM 841 C C . PRO A 1 118 ? 22.574 20.566 36.136 1.00 50.48 106 PRO A C 1
ATOM 842 O O . PRO A 1 118 ? 23.767 20.716 36.402 1.00 49.94 106 PRO A O 1
ATOM 846 N N . GLU A 1 119 ? 21.604 21.416 36.486 1.00 50.50 107 GLU A N 1
ATOM 847 C CA . GLU A 1 119 ? 21.875 22.635 37.202 1.00 50.57 107 GLU A CA 1
ATOM 848 C C . GLU A 1 119 ? 22.112 22.408 38.703 1.00 50.47 107 GLU A C 1
ATOM 849 O O . GLU A 1 119 ? 23.115 22.885 39.259 1.00 50.38 107 GLU A O 1
ATOM 855 N N . THR A 1 120 ? 21.209 21.680 39.351 1.00 50.08 108 THR A N 1
ATOM 856 C CA . THR A 1 120 ? 21.260 21.494 40.806 1.00 49.80 108 THR A CA 1
ATOM 857 C C . THR A 1 120 ? 22.301 20.434 41.228 1.00 49.55 108 THR A C 1
ATOM 858 O O . THR A 1 120 ? 22.873 20.507 42.314 1.00 48.64 108 THR A O 1
ATOM 862 N N . LEU A 1 121 ? 22.552 19.484 40.325 1.00 49.89 109 LEU A N 1
ATOM 863 C CA . LEU A 1 121 ? 23.404 18.284 40.550 1.00 49.75 109 LEU A CA 1
ATOM 864 C C . LEU A 1 121 ? 22.885 17.408 41.682 1.00 49.64 109 LEU A C 1
ATOM 865 O O . LEU A 1 121 ? 23.654 16.670 42.297 1.00 49.86 109 LEU A O 1
ATOM 870 N N . GLN A 1 122 ? 21.576 17.487 41.928 1.00 49.69 110 GLN A N 1
ATOM 871 C CA . GLN A 1 122 ? 20.891 16.538 42.813 1.00 49.97 110 GLN A CA 1
ATOM 872 C C . GLN A 1 122 ? 20.204 15.445 41.994 1.00 49.15 110 GLN A C 1
ATOM 873 O O . GLN A 1 122 ? 19.804 15.629 40.840 1.00 49.00 110 GLN A O 1
ATOM 879 N N . ALA A 1 123 ? 20.068 14.305 42.643 1.00 48.75 111 ALA A N 1
ATOM 880 C CA . ALA A 1 123 ? 19.418 13.151 42.085 1.00 48.77 111 ALA A CA 1
ATOM 881 C C . ALA A 1 123 ? 17.907 13.292 42.142 1.00 48.43 111 ALA A C 1
ATOM 882 O O . ALA A 1 123 ? 17.365 13.643 43.161 1.00 48.61 111 ALA A O 1
ATOM 884 N N . VAL A 1 124 ? 17.233 12.984 41.049 1.00 48.67 112 VAL A N 1
ATOM 885 C CA . VAL A 1 124 ? 15.786 12.917 41.037 1.00 48.60 112 VAL A CA 1
ATOM 886 C C . VAL A 1 124 ? 15.344 11.517 40.686 1.00 48.46 112 VAL A C 1
ATOM 887 O O . VAL A 1 124 ? 15.645 11.042 39.603 1.00 49.00 112 VAL A O 1
ATOM 891 N N . GLU A 1 125 ? 14.621 10.881 41.608 1.00 48.26 113 GLU A N 1
ATOM 892 C CA . GLU A 1 125 ? 14.036 9.563 41.423 1.00 47.98 113 GLU A CA 1
ATOM 893 C C . GLU A 1 125 ? 12.674 9.637 40.754 1.00 47.42 113 GLU A C 1
ATOM 894 O O . GLU A 1 125 ? 11.823 10.318 41.228 1.00 46.37 113 GLU A O 1
ATOM 900 N N . TYR A 1 126 ? 12.479 8.884 39.666 1.00 46.99 114 TYR A N 1
ATOM 901 C CA . TYR A 1 126 ? 11.204 8.825 38.978 1.00 46.21 114 TYR A CA 1
ATOM 902 C C . TYR A 1 126 ? 10.578 7.417 38.883 1.00 46.07 114 TYR A C 1
ATOM 903 O O . TYR A 1 126 ? 9.381 7.283 38.587 1.00 44.44 114 TYR A O 1
ATOM 912 N N . TYR A 1 127 ? 11.365 6.391 39.191 1.00 45.96 115 TYR A N 1
ATOM 913 C CA . TYR A 1 127 ? 10.887 5.027 39.137 1.00 46.10 115 TYR A CA 1
ATOM 914 C C . TYR A 1 127 ? 11.776 4.142 40.018 1.00 46.50 115 TYR A C 1
ATOM 915 O O . TYR A 1 127 ? 12.984 4.352 40.147 1.00 46.73 115 TYR A O 1
ATOM 924 N N . ALA A 1 128 ? 11.146 3.205 40.689 1.00 45.93 116 ALA A N 1
ATOM 925 C CA . ALA A 1 128 ? 11.850 2.141 41.335 1.00 45.79 116 ALA A CA 1
ATOM 926 C C . ALA A 1 128 ? 10.883 0.961 41.338 1.00 45.24 116 ALA A C 1
ATOM 927 O O . ALA A 1 128 ? 9.831 1.040 41.902 1.00 44.95 116 ALA A O 1
ATOM 929 N N . LYS A 1 129 ? 11.245 -0.112 40.659 1.00 44.83 117 LYS A N 1
ATOM 930 C CA . LYS A 1 129 ? 10.482 -1.343 40.671 1.00 44.58 117 LYS A CA 1
ATOM 931 C C . LYS A 1 129 ? 11.520 -2.408 40.889 1.00 44.58 117 LYS A C 1
ATOM 932 O O . LYS A 1 129 ? 12.417 -2.596 40.053 1.00 43.73 117 LYS A O 1
ATOM 938 N N . LEU A 1 130 ? 11.379 -3.117 41.996 1.00 44.33 118 LEU A N 1
ATOM 939 C CA . LEU A 1 130 ? 12.375 -4.086 42.426 1.00 44.19 118 LEU A CA 1
ATOM 940 C C . LEU A 1 130 ? 11.759 -5.457 42.692 1.00 43.96 118 LEU A C 1
ATOM 941 O O . LEU A 1 130 ? 10.613 -5.581 43.158 1.00 42.36 118 LEU A O 1
ATOM 946 N N . PRO A 1 131 ? 12.540 -6.503 42.439 1.00 44.03 119 PRO A N 1
ATOM 947 C CA . PRO A 1 131 ? 12.141 -7.837 42.843 1.00 44.19 119 PRO A CA 1
ATOM 948 C C . PRO A 1 131 ? 12.354 -7.979 44.348 1.00 44.52 119 PRO A C 1
ATOM 949 O O . PRO A 1 131 ? 13.055 -7.168 44.936 1.00 43.78 119 PRO A O 1
ATOM 953 N N . PRO A 1 132 ? 11.804 -9.020 44.959 1.00 45.77 120 PRO A N 1
ATOM 954 C CA . PRO A 1 132 ? 11.905 -9.191 46.408 1.00 46.62 120 PRO A CA 1
ATOM 955 C C . PRO A 1 132 ? 13.367 -9.192 46.819 1.00 47.29 120 PRO A C 1
ATOM 956 O O . PRO A 1 132 ? 14.202 -9.796 46.118 1.00 48.66 120 PRO A O 1
ATOM 960 N N . LEU A 1 133 ? 13.675 -8.510 47.917 1.00 47.40 121 LEU A N 1
ATOM 961 C CA . LEU A 1 133 ? 15.048 -8.366 48.396 1.00 47.27 121 LEU A CA 1
ATOM 962 C C . LEU A 1 133 ? 15.129 -8.819 49.811 1.00 47.48 121 LEU A C 1
ATOM 963 O O . LEU A 1 133 ? 14.204 -8.606 50.580 1.00 48.16 121 LEU A O 1
ATOM 968 N N . ASN A 1 134 ? 16.232 -9.473 50.150 1.00 47.95 122 ASN A N 1
ATOM 969 C CA . ASN A 1 134 ? 16.529 -9.863 51.534 1.00 48.04 122 ASN A CA 1
ATOM 970 C C . ASN A 1 134 ? 18.059 -10.036 51.712 1.00 48.23 122 ASN A C 1
ATOM 971 O O . ASN A 1 134 ? 18.846 -9.714 50.817 1.00 47.18 122 ASN A O 1
ATOM 976 N N . ASP A 1 135 ? 18.449 -10.520 52.888 1.00 48.82 123 ASP A N 1
ATOM 977 C CA . ASP A 1 135 ? 19.857 -10.679 53.270 1.00 49.42 123 ASP A CA 1
ATOM 978 C C . ASP A 1 135 ? 20.624 -11.634 52.366 1.00 49.47 123 ASP A C 1
ATOM 979 O O . ASP A 1 135 ? 21.825 -11.507 52.257 1.00 49.59 123 ASP A O 1
ATOM 984 N N . ASP A 1 136 ? 19.933 -12.595 51.752 1.00 49.98 124 ASP A N 1
ATOM 985 C CA . ASP A 1 136 ? 20.563 -13.585 50.871 1.00 50.73 124 ASP A CA 1
ATOM 986 C C . ASP A 1 136 ? 20.900 -13.027 49.491 1.00 50.51 124 ASP A C 1
ATOM 987 O O . ASP A 1 136 ? 21.823 -13.517 48.822 1.00 50.78 124 ASP A O 1
ATOM 992 N N . LYS A 1 137 ? 20.150 -12.014 49.069 1.00 49.84 125 LYS A N 1
ATOM 993 C CA . LYS A 1 137 ? 20.248 -11.485 47.731 1.00 49.60 125 LYS A CA 1
ATOM 994 C C . LYS A 1 137 ? 21.573 -10.769 47.456 1.00 49.67 125 LYS A C 1
ATOM 995 O O . LYS A 1 137 ? 22.015 -9.953 48.248 1.00 50.69 125 LYS A O 1
ATOM 1001 N N . GLU A 1 138 ? 22.234 -11.129 46.363 1.00 49.54 126 GLU A N 1
ATOM 1002 C CA . GLU A 1 138 ? 23.413 -10.416 45.867 1.00 49.03 126 GLU A CA 1
ATOM 1003 C C . GLU A 1 138 ? 22.936 -9.407 44.839 1.00 48.07 126 GLU A C 1
ATOM 1004 O O . GLU A 1 138 ? 22.474 -9.789 43.771 1.00 47.29 126 GLU A O 1
ATOM 1010 N N . VAL A 1 139 ? 23.073 -8.121 45.134 1.00 47.07 127 VAL A N 1
ATOM 1011 C CA . VAL A 1 139 ? 22.668 -7.107 44.173 1.00 46.29 127 VAL A CA 1
ATOM 1012 C C . VAL A 1 139 ? 23.838 -6.483 43.410 1.00 46.31 127 VAL A C 1
ATOM 1013 O O . VAL A 1 139 ? 24.852 -6.064 44.012 1.00 45.22 127 VAL A O 1
ATOM 1017 N N . PHE A 1 140 ? 23.668 -6.392 42.092 1.00 46.04 128 PHE A N 1
ATOM 1018 C CA . PHE A 1 140 ? 24.582 -5.640 41.235 1.00 46.66 128 PHE A CA 1
ATOM 1019 C C . PHE A 1 140 ? 23.874 -4.455 40.678 1.00 47.11 128 PHE A C 1
ATOM 1020 O O . PHE A 1 140 ? 22.927 -4.619 39.911 1.00 46.49 128 PHE A O 1
ATOM 1028 N N . LEU A 1 141 ? 24.351 -3.270 41.064 1.00 47.96 129 LEU A N 1
ATOM 1029 C CA . LEU A 1 141 ? 23.810 -1.995 40.644 1.00 48.25 129 LEU A CA 1
ATOM 1030 C C . LEU A 1 141 ? 24.729 -1.409 39.588 1.00 48.60 129 LEU A C 1
ATOM 1031 O O . LEU A 1 141 ? 25.953 -1.355 39.796 1.00 47.79 129 LEU A O 1
ATOM 1036 N N . LEU A 1 142 ? 24.157 -0.944 38.468 1.00 48.96 130 LEU A N 1
ATOM 1037 C CA . LEU A 1 142 ? 24.955 -0.557 37.299 1.00 50.12 130 LEU A CA 1
ATOM 1038 C C . LEU A 1 142 ? 24.653 0.833 36.789 1.00 51.24 130 LEU A C 1
ATOM 1039 O O . LEU A 1 142 ? 23.503 1.169 36.453 1.00 51.67 130 LEU A O 1
ATOM 1044 N N . ASP A 1 143 ? 25.694 1.644 36.728 1.00 52.55 131 ASP A N 1
ATOM 1045 C CA . ASP A 1 143 ? 25.603 3.004 36.166 1.00 53.17 131 ASP A CA 1
ATOM 1046 C C . ASP A 1 143 ? 26.973 3.386 35.655 1.00 52.17 131 ASP A C 1
ATOM 1047 O O . ASP A 1 143 ? 27.906 3.386 36.414 1.00 52.47 131 ASP A O 1
ATOM 1052 N N . PRO A 1 144 ? 27.094 3.709 34.379 1.00 51.40 132 PRO A N 1
ATOM 1053 C CA . PRO A 1 144 ? 28.386 3.953 33.789 1.00 51.31 132 PRO A CA 1
ATOM 1054 C C . PRO A 1 144 ? 29.235 5.061 34.413 1.00 49.71 132 PRO A C 1
ATOM 1055 O O . PRO A 1 144 ? 30.405 4.845 34.572 1.00 49.70 132 PRO A O 1
ATOM 1059 N N . MET A 1 145 ? 28.657 6.196 34.761 1.00 48.68 133 MET A N 1
ATOM 1060 C CA . MET A 1 145 ? 29.437 7.335 35.243 1.00 48.60 133 MET A CA 1
ATOM 1061 C C . MET A 1 145 ? 29.124 7.664 36.712 1.00 48.14 133 MET A C 1
ATOM 1062 O O . MET A 1 145 ? 28.018 8.059 37.078 1.00 47.32 133 MET A O 1
ATOM 1067 N N . LEU A 1 146 ? 30.129 7.440 37.546 1.00 47.75 134 LEU A N 1
ATOM 1068 C CA . LEU A 1 146 ? 30.053 7.748 38.968 1.00 47.53 134 LEU A CA 1
ATOM 1069 C C . LEU A 1 146 ? 30.816 9.073 39.186 1.00 46.54 134 LEU A C 1
ATOM 1070 O O . LEU A 1 146 ? 32.035 9.104 39.331 1.00 46.03 134 LEU A O 1
ATOM 1075 N N . ALA A 1 147 ? 30.063 10.166 39.188 1.00 45.69 135 ALA A N 1
ATOM 1076 C CA . ALA A 1 147 ? 30.637 11.512 39.204 1.00 45.46 135 ALA A CA 1
ATOM 1077 C C . ALA A 1 147 ? 30.647 12.112 40.607 1.00 44.94 135 ALA A C 1
ATOM 1078 O O . ALA A 1 147 ? 31.624 11.992 41.313 1.00 44.80 135 ALA A O 1
ATOM 1080 N N . THR A 1 148 ? 29.558 12.767 41.005 1.00 45.11 136 THR A N 1
ATOM 1081 C CA . THR A 1 148 ? 29.408 13.242 42.386 1.00 44.58 136 THR A CA 1
ATOM 1082 C C . THR A 1 148 ? 28.987 12.115 43.337 1.00 44.82 136 THR A C 1
ATOM 1083 O O . THR A 1 148 ? 29.149 12.260 44.563 1.00 44.89 136 THR A O 1
ATOM 1087 N N . GLY A 1 149 ? 28.414 11.038 42.786 1.00 44.46 137 GLY A N 1
ATOM 1088 C CA . GLY A 1 149 ? 27.922 9.931 43.584 1.00 44.75 137 GLY A CA 1
ATOM 1089 C C . GLY A 1 149 ? 26.458 10.046 44.002 1.00 44.48 137 GLY A C 1
ATOM 1090 O O . GLY A 1 149 ? 25.891 9.109 44.535 1.00 44.18 137 GLY A O 1
ATOM 1091 N N . VAL A 1 150 ? 25.812 11.174 43.764 1.00 45.33 138 VAL A N 1
ATOM 1092 C CA . VAL A 1 150 ? 24.465 11.354 44.351 1.00 46.24 138 VAL A CA 1
ATOM 1093 C C . VAL A 1 150 ? 23.460 10.358 43.803 1.00 46.33 138 VAL A C 1
ATOM 1094 O O . VAL A 1 150 ? 22.590 9.868 44.535 1.00 47.12 138 VAL A O 1
ATOM 1098 N N . SER A 1 151 ? 23.587 10.047 42.522 1.00 46.13 139 SER A N 1
ATOM 1099 C CA . SER A 1 151 ? 22.685 9.076 41.877 1.00 45.82 139 SER A CA 1
ATOM 1100 C C . SER A 1 151 ? 22.829 7.663 42.424 1.00 46.32 139 SER A C 1
ATOM 1101 O O . SER A 1 151 ? 21.849 7.023 42.776 1.00 47.80 139 SER A O 1
ATOM 1104 N N . SER A 1 152 ? 24.049 7.155 42.476 1.00 46.66 140 SER A N 1
ATOM 1105 C CA . SER A 1 152 ? 24.242 5.823 43.015 1.00 47.15 140 SER A CA 1
ATOM 1106 C C . SER A 1 152 ? 23.918 5.755 44.501 1.00 46.02 140 SER A C 1
ATOM 1107 O O . SER A 1 152 ? 23.461 4.738 44.958 1.00 46.82 140 SER A O 1
ATOM 1110 N N . ILE A 1 153 ? 24.121 6.830 45.247 1.00 45.24 141 ILE A N 1
ATOM 1111 C CA . ILE A 1 153 ? 23.862 6.812 46.671 1.00 44.64 141 ILE A CA 1
ATOM 1112 C C . ILE A 1 153 ? 22.371 6.712 46.882 1.00 45.01 141 ILE A C 1
ATOM 1113 O O . ILE A 1 153 ? 21.895 6.018 47.767 1.00 45.16 141 ILE A O 1
ATOM 1118 N N . LYS A 1 154 ? 21.622 7.420 46.052 1.00 45.60 142 LYS A N 1
ATOM 1119 C CA . LYS A 1 154 ? 20.173 7.422 46.133 1.00 46.02 142 LYS A CA 1
ATOM 1120 C C . LYS A 1 154 ? 19.583 6.037 45.809 1.00 46.07 142 LYS A C 1
ATOM 1121 O O . LYS A 1 154 ? 18.647 5.553 46.451 1.00 46.81 142 LYS A O 1
ATOM 1127 N N . ALA A 1 155 ? 20.116 5.439 44.769 1.00 45.59 143 ALA A N 1
ATOM 1128 C CA . ALA A 1 155 ? 19.752 4.108 44.361 1.00 45.53 143 ALA A CA 1
ATOM 1129 C C . ALA A 1 155 ? 20.055 3.058 45.442 1.00 45.93 143 ALA A C 1
ATOM 1130 O O . ALA A 1 155 ? 19.214 2.188 45.711 1.00 45.41 143 ALA A O 1
ATOM 1132 N N . ILE A 1 156 ? 21.235 3.157 46.067 1.00 46.34 144 ILE A N 1
ATOM 1133 C CA . ILE A 1 156 ? 21.602 2.310 47.205 1.00 46.51 144 ILE A CA 1
ATOM 1134 C C . ILE A 1 156 ? 20.634 2.509 48.370 1.00 46.48 144 ILE A C 1
ATOM 1135 O O . ILE A 1 156 ? 20.214 1.555 49.003 1.00 46.42 144 ILE A O 1
ATOM 1140 N N . GLU A 1 157 ? 20.296 3.758 48.640 1.00 46.90 145 GLU A N 1
ATOM 1141 C CA . GLU A 1 157 ? 19.306 4.119 49.660 1.00 47.36 145 GLU A CA 1
ATOM 1142 C C . GLU A 1 157 ? 17.968 3.373 49.431 1.00 47.52 145 GLU A C 1
ATOM 1143 O O . GLU A 1 157 ? 17.380 2.791 50.348 1.00 48.06 145 GLU A O 1
ATOM 1149 N N . ILE A 1 158 ? 17.502 3.394 48.190 1.00 47.59 146 ILE A N 1
ATOM 1150 C CA . ILE A 1 158 ? 16.258 2.718 47.794 1.00 47.58 146 ILE A CA 1
ATOM 1151 C C . ILE A 1 158 ? 16.365 1.195 47.894 1.00 47.97 146 ILE A C 1
ATOM 1152 O O . ILE A 1 158 ? 15.403 0.507 48.285 1.00 48.31 146 ILE A O 1
ATOM 1157 N N . LEU A 1 159 ? 17.538 0.668 47.548 1.00 47.79 147 LEU A N 1
ATOM 1158 C CA . LEU A 1 159 ? 17.799 -0.771 47.665 1.00 47.38 147 LEU A CA 1
ATOM 1159 C C . LEU A 1 159 ? 17.727 -1.236 49.106 1.00 47.13 147 LEU A C 1
ATOM 1160 O O . LEU A 1 159 ? 17.013 -2.189 49.387 1.00 46.37 147 LEU A O 1
ATOM 1165 N N . LYS A 1 160 ? 18.465 -0.545 49.992 1.00 47.94 148 LYS A N 1
ATOM 1166 C CA . LYS A 1 160 ? 18.542 -0.836 51.439 1.00 48.52 148 LYS A CA 1
ATOM 1167 C C . LYS A 1 160 ? 17.175 -0.761 52.079 1.00 49.29 148 LYS A C 1
ATOM 1168 O O . LYS A 1 160 ? 16.785 -1.631 52.869 1.00 49.77 148 LYS A O 1
ATOM 1174 N N . GLU A 1 161 ? 16.474 0.323 51.756 1.00 49.85 149 GLU A N 1
ATOM 1175 C CA . GLU A 1 161 ? 15.088 0.578 52.161 1.00 50.20 149 GLU A CA 1
ATOM 1176 C C . GLU A 1 161 ? 14.199 -0.631 51.856 1.00 49.46 149 GLU A C 1
ATOM 1177 O O . GLU A 1 161 ? 13.282 -0.951 52.618 1.00 49.68 149 GLU A O 1
ATOM 1183 N N . ASN A 1 162 ? 14.468 -1.297 50.730 1.00 48.61 150 ASN A N 1
ATOM 1184 C CA . ASN A 1 162 ? 13.673 -2.434 50.314 1.00 47.91 150 ASN A CA 1
ATOM 1185 C C . ASN A 1 162 ? 14.227 -3.791 50.706 1.00 48.01 150 ASN A C 1
ATOM 1186 O O . ASN A 1 162 ? 13.711 -4.797 50.261 1.00 49.35 150 ASN A O 1
ATOM 1191 N N . GLY A 1 163 ? 15.258 -3.829 51.537 1.00 47.97 151 GLY A N 1
ATOM 1192 C CA . GLY A 1 163 ? 15.715 -5.079 52.113 1.00 48.40 151 GLY A CA 1
ATOM 1193 C C . GLY A 1 163 ? 17.048 -5.584 51.635 1.00 48.44 151 GLY A C 1
ATOM 1194 O O . GLY A 1 163 ? 17.545 -6.575 52.163 1.00 48.14 151 GLY A O 1
ATOM 1195 N N . ALA A 1 164 ? 17.646 -4.886 50.676 1.00 48.59 152 ALA A N 1
ATOM 1196 C CA . ALA A 1 164 ? 18.977 -5.260 50.177 1.00 49.41 152 ALA A CA 1
ATOM 1197 C C . ALA A 1 164 ? 20.063 -5.138 51.240 1.00 49.57 152 ALA A C 1
ATOM 1198 O O . ALA A 1 164 ? 20.045 -4.196 52.012 1.00 49.62 152 ALA A O 1
ATOM 1200 N N . LYS A 1 165 ? 21.002 -6.083 51.257 1.00 50.04 153 LYS A N 1
ATOM 1201 C CA . LYS A 1 165 ? 22.162 -6.003 52.158 1.00 51.06 153 LYS A CA 1
ATOM 1202 C C . LYS A 1 165 ? 23.433 -5.982 51.328 1.00 50.83 153 LYS A C 1
ATOM 1203 O O . LYS A 1 165 ? 24.149 -4.986 51.316 1.00 51.19 153 LYS A O 1
ATOM 1207 N N . LYS A 1 166 ? 23.697 -7.053 50.600 1.00 50.45 154 LYS A N 1
ATOM 1208 C CA . LYS A 1 166 ? 24.917 -7.110 49.832 1.00 50.23 154 LYS A CA 1
ATOM 1209 C C . LYS A 1 166 ? 24.706 -6.453 48.458 1.00 49.12 154 LYS A C 1
ATOM 1210 O O . LYS A 1 166 ? 23.911 -6.915 47.633 1.00 49.80 154 LYS A O 1
ATOM 1216 N N . ILE A 1 167 ? 25.432 -5.363 48.232 1.00 47.96 155 ILE A N 1
ATOM 1217 C CA . ILE A 1 167 ? 25.315 -4.571 47.026 1.00 46.99 155 ILE A CA 1
ATOM 1218 C C . ILE A 1 167 ? 26.687 -4.275 46.489 1.00 47.37 155 ILE A C 1
ATOM 1219 O O . ILE A 1 167 ? 27.543 -3.810 47.189 1.00 45.71 155 ILE A O 1
ATOM 1224 N N . THR A 1 168 ? 26.844 -4.501 45.198 1.00 48.76 156 THR A N 1
ATOM 1225 C CA . THR A 1 168 ? 28.084 -4.245 44.501 1.00 49.35 156 THR A CA 1
ATOM 1226 C C . THR A 1 168 ? 27.751 -3.245 43.400 1.00 49.80 156 THR A C 1
ATOM 1227 O O . THR A 1 168 ? 26.816 -3.476 42.640 1.00 49.37 156 THR A O 1
ATOM 1231 N N . LEU A 1 169 ? 28.539 -2.166 43.304 1.00 50.41 157 LEU A N 1
ATOM 1232 C CA . LEU A 1 169 ? 28.393 -1.170 42.237 1.00 50.26 157 LEU A CA 1
ATOM 1233 C C . LEU A 1 169 ? 29.415 -1.446 41.103 1.00 50.67 157 LEU A C 1
ATOM 1234 O O . LEU A 1 169 ? 30.639 -1.661 41.337 1.00 51.56 157 LEU A O 1
ATOM 1239 N N . VAL A 1 170 ? 28.882 -1.492 39.885 1.00 49.54 158 VAL A N 1
ATOM 1240 C CA . VAL A 1 170 ? 29.654 -1.618 38.664 1.00 49.25 158 VAL A CA 1
ATOM 1241 C C . VAL A 1 170 ? 29.467 -0.357 37.810 1.00 49.76 158 VAL A C 1
ATOM 1242 O O . VAL A 1 170 ? 28.354 -0.015 37.369 1.00 48.84 158 VAL A O 1
ATOM 1246 N N . ALA A 1 171 ? 30.571 0.351 37.582 1.00 50.36 159 ALA A N 1
ATOM 1247 C CA . ALA A 1 171 ? 30.541 1.546 36.750 1.00 49.82 159 ALA A CA 1
ATOM 1248 C C . ALA A 1 171 ? 31.660 1.460 35.758 1.00 49.53 159 ALA A C 1
ATOM 1249 O O . ALA A 1 171 ? 32.499 0.593 35.864 1.00 50.12 159 ALA A O 1
ATOM 1251 N N . LEU A 1 172 ? 31.655 2.368 34.790 1.00 49.63 160 LEU A N 1
ATOM 1252 C CA . LEU A 1 172 ? 32.676 2.417 33.763 1.00 49.54 160 LEU A CA 1
ATOM 1253 C C . LEU A 1 172 ? 33.798 3.312 34.223 1.00 48.97 160 LEU A C 1
ATOM 1254 O O . LEU A 1 172 ? 34.945 2.888 34.326 1.00 48.81 160 LEU A O 1
ATOM 1259 N N . ILE A 1 173 ? 33.447 4.564 34.497 1.00 48.48 161 ILE A N 1
ATOM 1260 C CA . ILE A 1 173 ? 34.390 5.559 34.968 1.00 48.24 161 ILE A CA 1
ATOM 1261 C C . ILE A 1 173 ? 33.853 6.180 36.267 1.00 47.85 161 ILE A C 1
ATOM 1262 O O . ILE A 1 173 ? 32.657 6.517 36.372 1.00 46.90 161 ILE A O 1
ATOM 1267 N N . ALA A 1 174 ? 34.749 6.318 37.245 1.00 47.34 162 ALA A N 1
ATOM 1268 C CA . ALA A 1 174 ? 34.471 7.091 38.469 1.00 47.56 162 ALA A CA 1
ATOM 1269 C C . ALA A 1 174 ? 35.395 8.283 38.613 1.00 47.01 162 ALA A C 1
ATOM 1270 O O . ALA A 1 174 ? 36.498 8.296 38.089 1.00 46.48 162 ALA A O 1
ATOM 1272 N N . ALA A 1 175 ? 34.904 9.287 39.322 1.00 47.09 163 ALA A N 1
ATOM 1273 C CA . ALA A 1 175 ? 35.721 10.365 39.807 1.00 47.31 163 ALA A CA 1
ATOM 1274 C C . ALA A 1 175 ? 35.967 10.114 41.293 1.00 47.93 163 ALA A C 1
ATOM 1275 O O . ALA A 1 175 ? 35.101 9.571 41.978 1.00 47.83 163 ALA A O 1
ATOM 1277 N N . PRO A 1 176 ? 37.149 10.498 41.781 1.00 48.42 164 PRO A N 1
ATOM 1278 C CA . PRO A 1 176 ? 37.488 10.418 43.188 1.00 48.87 164 PRO A CA 1
ATOM 1279 C C . PRO A 1 176 ? 36.418 10.857 44.172 1.00 49.21 164 PRO A C 1
ATOM 1280 O O . PRO A 1 176 ? 36.139 10.116 45.117 1.00 49.28 164 PRO A O 1
ATOM 1284 N N . GLU A 1 177 ? 35.856 12.054 43.984 1.00 49.33 165 GLU A N 1
ATOM 1285 C CA . GLU A 1 177 ? 34.843 12.537 44.906 1.00 49.31 165 GLU A CA 1
ATOM 1286 C C . GLU A 1 177 ? 33.578 11.690 44.952 1.00 48.67 165 GLU A C 1
ATOM 1287 O O . GLU A 1 177 ? 33.013 11.530 46.026 1.00 48.38 165 GLU A O 1
ATOM 1293 N N . GLY A 1 178 ? 33.165 11.117 43.819 1.00 47.83 166 GLY A N 1
ATOM 1294 C CA . GLY A 1 178 ? 32.091 10.136 43.808 1.00 47.11 166 GLY A CA 1
ATOM 1295 C C . GLY A 1 178 ? 32.402 8.879 44.594 1.00 45.87 166 GLY A C 1
ATOM 1296 O O . GLY A 1 178 ? 31.578 8.377 45.349 1.00 45.32 166 GLY A O 1
ATOM 1297 N N . VAL A 1 179 ? 33.597 8.354 44.427 1.00 45.78 167 VAL A N 1
ATOM 1298 C CA . VAL A 1 179 ? 33.959 7.139 45.149 1.00 45.73 167 VAL A CA 1
ATOM 1299 C C . VAL A 1 179 ? 33.990 7.400 46.662 1.00 46.15 167 VAL A C 1
ATOM 1300 O O . VAL A 1 179 ? 33.500 6.592 47.445 1.00 46.01 167 VAL A O 1
ATOM 1304 N N . GLU A 1 180 ? 34.587 8.529 47.045 1.00 46.28 168 GLU A N 1
ATOM 1305 C CA . GLU A 1 180 ? 34.644 8.974 48.427 1.00 46.75 168 GLU A CA 1
ATOM 1306 C C . GLU A 1 180 ? 33.259 9.192 49.039 1.00 46.61 168 GLU A C 1
ATOM 1307 O O . GLU A 1 180 ? 33.036 8.863 50.199 1.00 46.44 168 GLU A O 1
ATOM 1309 N N . ALA A 1 181 ? 32.352 9.770 48.268 1.00 46.32 169 ALA A N 1
ATOM 1310 C CA . ALA A 1 181 ? 30.984 9.982 48.717 1.00 46.62 169 ALA A CA 1
ATOM 1311 C C . ALA A 1 181 ? 30.293 8.665 49.039 1.00 46.87 169 ALA A C 1
ATOM 1312 O O . ALA A 1 181 ? 29.663 8.529 50.075 1.00 46.78 169 ALA A O 1
ATOM 1314 N N . VAL A 1 182 ? 30.401 7.699 48.135 1.00 47.60 170 VAL A N 1
ATOM 1315 C CA . VAL A 1 182 ? 29.803 6.395 48.362 1.00 48.61 170 VAL A CA 1
ATOM 1316 C C . VAL A 1 182 ? 30.399 5.695 49.595 1.00 49.68 170 VAL A C 1
ATOM 1317 O O . VAL A 1 182 ? 29.655 5.134 50.411 1.00 50.34 170 VAL A O 1
ATOM 1321 N N . GLU A 1 183 ? 31.728 5.772 49.761 1.00 50.18 171 GLU A N 1
ATOM 1322 C CA . GLU A 1 183 ? 32.407 5.176 50.910 1.00 49.88 171 GLU A CA 1
ATOM 1323 C C . GLU A 1 183 ? 31.979 5.834 52.230 1.00 49.79 171 GLU A C 1
ATOM 1324 O O . GLU A 1 183 ? 31.780 5.158 53.239 1.00 49.66 171 GLU A O 1
ATOM 1330 N N . LYS A 1 184 ? 31.848 7.156 52.231 1.00 49.29 172 LYS A N 1
ATOM 1331 C CA . LYS A 1 184 ? 31.390 7.868 53.417 1.00 48.31 172 LYS A CA 1
ATOM 1332 C C . LYS A 1 184 ? 30.020 7.361 53.867 1.00 47.80 172 LYS A C 1
ATOM 1333 O O . LYS A 1 184 ? 29.790 7.134 55.041 1.00 47.46 172 LYS A O 1
ATOM 1339 N N . LYS A 1 185 ? 29.109 7.176 52.927 1.00 47.45 173 LYS A N 1
ATOM 1340 C CA . LYS A 1 185 ? 27.738 6.803 53.264 1.00 47.26 173 LYS A CA 1
ATOM 1341 C C . LYS A 1 185 ? 27.555 5.282 53.457 1.00 46.91 173 LYS A C 1
ATOM 1342 O O . LYS A 1 185 ? 26.907 4.848 54.419 1.00 47.02 173 LYS A O 1
ATOM 1348 N N . TYR A 1 186 ? 28.157 4.495 52.566 1.00 46.23 174 TYR A N 1
ATOM 1349 C CA . TYR A 1 186 ? 27.952 3.053 52.486 1.00 46.46 174 TYR A CA 1
ATOM 1350 C C . TYR A 1 186 ? 29.283 2.319 52.431 1.00 47.03 174 TYR A C 1
ATOM 1351 O O . TYR A 1 186 ? 29.731 1.861 51.386 1.00 46.62 174 TYR A O 1
ATOM 1360 N N . GLU A 1 187 ? 29.922 2.216 53.588 1.00 48.80 175 GLU A N 1
ATOM 1361 C CA . GLU A 1 187 ? 31.272 1.658 53.680 1.00 49.95 175 GLU A CA 1
ATOM 1362 C C . GLU A 1 187 ? 31.393 0.212 53.195 1.00 50.00 175 GLU A C 1
ATOM 1363 O O . GLU A 1 187 ? 32.486 -0.250 52.976 1.00 50.24 175 GLU A O 1
ATOM 1369 N N . ASP A 1 188 ? 30.285 -0.505 53.039 1.00 50.13 176 ASP A N 1
ATOM 1370 C CA . ASP A 1 188 ? 30.360 -1.919 52.697 1.00 49.80 176 ASP A CA 1
ATOM 1371 C C . ASP A 1 188 ? 30.099 -2.147 51.232 1.00 49.15 176 ASP A C 1
ATOM 1372 O O . ASP A 1 188 ? 30.120 -3.285 50.793 1.00 49.33 176 ASP A O 1
ATOM 1377 N N . VAL A 1 189 ? 29.872 -1.092 50.461 1.00 48.16 177 VAL A N 1
ATOM 1378 C CA . VAL A 1 189 ? 29.587 -1.277 49.027 1.00 47.46 177 VAL A CA 1
ATOM 1379 C C . VAL A 1 189 ? 30.884 -1.277 48.193 1.00 47.05 177 VAL A C 1
ATOM 1380 O O . VAL A 1 189 ? 31.605 -0.276 48.146 1.00 46.11 177 VAL A O 1
ATOM 1384 N N . LYS A 1 190 ? 31.189 -2.417 47.573 1.00 47.06 178 LYS A N 1
ATOM 1385 C CA . LYS A 1 190 ? 32.349 -2.534 46.691 1.00 47.02 178 LYS A CA 1
ATOM 1386 C C . LYS A 1 190 ? 32.029 -1.910 45.326 1.00 46.14 178 LYS A C 1
ATOM 1387 O O . LYS A 1 190 ? 30.917 -2.008 44.821 1.00 45.82 178 LYS A O 1
ATOM 1393 N N . ILE A 1 191 ? 33.015 -1.252 44.739 1.00 45.42 179 ILE A N 1
ATOM 1394 C CA . ILE A 1 191 ? 32.838 -0.559 43.477 1.00 45.10 179 ILE A CA 1
ATOM 1395 C C . ILE A 1 191 ? 33.897 -1.071 42.510 1.00 45.13 179 ILE A C 1
ATOM 1396 O O . ILE A 1 191 ? 35.108 -1.012 42.814 1.00 45.14 179 ILE A O 1
ATOM 1401 N N . TYR A 1 192 ? 33.408 -1.574 41.370 1.00 44.58 180 TYR A N 1
ATOM 1402 C CA . TYR A 1 192 ? 34.218 -2.055 40.235 1.00 44.31 180 TYR A CA 1
ATOM 1403 C C . TYR A 1 192 ? 34.093 -1.083 39.087 1.00 44.01 180 TYR A C 1
ATOM 1404 O O . TYR A 1 192 ? 32.976 -0.689 38.742 1.00 44.38 180 TYR A O 1
ATOM 1413 N N . VAL A 1 193 ? 35.234 -0.648 38.553 1.00 43.79 181 VAL A N 1
ATOM 1414 C CA . VAL A 1 193 ? 35.270 0.311 37.465 1.00 43.82 181 VAL A CA 1
ATOM 1415 C C . VAL A 1 193 ? 36.363 -0.003 36.466 1.00 43.43 181 VAL A C 1
ATOM 1416 O O . VAL A 1 193 ? 37.291 -0.730 36.757 1.00 44.28 181 VAL A O 1
ATOM 1420 N N . ALA A 1 194 ? 36.235 0.579 35.289 1.00 44.09 182 ALA A N 1
ATOM 1421 C CA . ALA A 1 194 ? 37.218 0.455 34.243 1.00 44.41 182 ALA A CA 1
ATOM 1422 C C . ALA A 1 194 ? 38.286 1.540 34.386 1.00 44.87 182 ALA A C 1
ATOM 1423 O O . ALA A 1 194 ? 39.420 1.345 33.925 1.00 45.24 182 ALA A O 1
ATOM 1425 N N . ALA A 1 195 ? 37.949 2.669 35.038 1.00 44.71 183 ALA A N 1
ATOM 1426 C CA . ALA A 1 195 ? 38.918 3.752 35.253 1.00 44.21 183 ALA A CA 1
ATOM 1427 C C . ALA A 1 195 ? 38.497 4.709 36.334 1.00 44.67 183 ALA A C 1
ATOM 1428 O O . ALA A 1 195 ? 37.315 4.947 36.577 1.00 44.61 183 ALA A O 1
ATOM 1430 N N . LEU A 1 196 ? 39.499 5.247 36.997 1.00 45.01 184 LEU A N 1
ATOM 1431 C CA . LEU A 1 196 ? 39.327 6.336 37.901 1.00 44.98 184 LEU A CA 1
ATOM 1432 C C . LEU A 1 196 ? 39.954 7.557 37.244 1.00 45.10 184 LEU A C 1
ATOM 1433 O O . LEU A 1 196 ? 41.162 7.614 37.038 1.00 44.37 184 LEU A O 1
ATOM 1438 N N . ASP A 1 197 ? 39.137 8.559 36.965 1.00 46.11 185 ASP A N 1
ATOM 1439 C CA . ASP A 1 197 ? 39.608 9.769 36.301 1.00 46.65 185 ASP A CA 1
ATOM 1440 C C . ASP A 1 197 ? 40.020 10.777 37.347 1.00 48.06 185 ASP A C 1
ATOM 1441 O O . ASP A 1 197 ? 40.159 10.433 38.520 1.00 47.76 185 ASP A O 1
ATOM 1446 N N . GLU A 1 198 ? 40.200 12.027 36.928 1.00 49.74 186 GLU A N 1
ATOM 1447 C CA . GLU A 1 198 ? 40.911 13.009 37.709 1.00 50.82 186 GLU A CA 1
ATOM 1448 C C . GLU A 1 198 ? 40.008 13.788 38.656 1.00 50.89 186 GLU A C 1
ATOM 1449 O O . GLU A 1 198 ? 40.337 13.935 39.845 1.00 50.57 186 GLU A O 1
ATOM 1455 N N . ARG A 1 199 ? 38.880 14.291 38.139 1.00 51.05 187 ARG A N 1
ATOM 1456 C CA . ARG A 1 199 ? 38.012 15.185 38.907 1.00 50.98 187 ARG A CA 1
ATOM 1457 C C . ARG A 1 199 ? 36.804 15.555 38.075 1.00 50.42 187 ARG A C 1
ATOM 1458 O O . ARG A 1 199 ? 36.659 15.072 36.964 1.00 50.47 187 ARG A O 1
ATOM 1466 N N . LEU A 1 200 ? 35.948 16.416 38.625 1.00 50.43 188 LEU A N 1
ATOM 1467 C CA . LEU A 1 200 ? 34.722 16.886 37.962 1.00 49.94 188 LEU A CA 1
ATOM 1468 C C . LEU A 1 200 ? 34.931 18.285 37.423 1.00 50.05 188 LEU A C 1
ATOM 1469 O O . LEU A 1 200 ? 35.713 19.035 37.975 1.00 49.72 188 LEU A O 1
ATOM 1474 N N . ASN A 1 201 ? 34.250 18.641 36.338 1.00 50.51 189 ASN A N 1
ATOM 1475 C CA . ASN A 1 201 ? 34.260 20.040 35.898 1.00 50.78 189 ASN A CA 1
ATOM 1476 C C . ASN A 1 201 ? 33.160 20.825 36.645 1.00 51.13 189 ASN A C 1
ATOM 1477 O O . ASN A 1 201 ? 32.510 20.276 37.552 1.00 51.52 189 ASN A O 1
ATOM 1482 N N . ASP A 1 202 ? 32.953 22.091 36.288 1.00 51.33 190 ASP A N 1
ATOM 1483 C CA . ASP A 1 202 ? 31.934 22.911 36.966 1.00 51.64 190 ASP A CA 1
ATOM 1484 C C . ASP A 1 202 ? 30.504 22.456 36.790 1.00 51.48 190 ASP A C 1
ATOM 1485 O O . ASP A 1 202 ? 29.646 22.867 37.558 1.00 50.87 190 ASP A O 1
ATOM 1490 N N . HIS A 1 203 ? 30.254 21.631 35.779 1.00 51.50 191 HIS A N 1
ATOM 1491 C CA . HIS A 1 203 ? 28.927 21.123 35.512 1.00 51.74 191 HIS A CA 1
ATOM 1492 C C . HIS A 1 203 ? 28.741 19.660 35.935 1.00 51.46 191 HIS A C 1
ATOM 1493 O O . HIS A 1 203 ? 27.745 19.010 35.556 1.00 51.36 191 HIS A O 1
ATOM 1500 N N . GLY A 1 204 ? 29.690 19.159 36.725 1.00 50.54 192 GLY A N 1
ATOM 1501 C CA . GLY A 1 204 ? 29.589 17.825 37.308 1.00 49.98 192 GLY A CA 1
ATOM 1502 C C . GLY A 1 204 ? 29.978 16.693 36.393 1.00 49.31 192 GLY A C 1
ATOM 1503 O O . GLY A 1 204 ? 29.692 15.561 36.704 1.00 48.58 192 GLY A O 1
ATOM 1504 N N . TYR A 1 205 ? 30.628 17.001 35.270 1.00 49.10 193 TYR A N 1
ATOM 1505 C CA . TYR A 1 205 ? 31.117 15.993 34.351 1.00 48.57 193 TYR A CA 1
ATOM 1506 C C . TYR A 1 205 ? 32.523 15.567 34.714 1.00 47.95 193 TYR A C 1
ATOM 1507 O O . TYR A 1 205 ? 33.360 16.391 35.117 1.00 47.19 193 TYR A O 1
ATOM 1516 N N . ILE A 1 206 ? 32.778 14.262 34.560 1.00 47.56 194 ILE A N 1
ATOM 1517 C CA . ILE A 1 206 ? 34.089 13.660 34.832 1.00 46.91 194 ILE A CA 1
ATOM 1518 C C . ILE A 1 206 ? 35.108 14.068 33.764 1.00 46.69 194 ILE A C 1
ATOM 1519 O O . ILE A 1 206 ? 34.845 14.021 32.553 1.00 46.76 194 ILE A O 1
ATOM 1524 N N . ILE A 1 207 ? 36.272 14.480 34.245 1.00 46.76 195 ILE A N 1
ATOM 1525 C CA . ILE A 1 207 ? 37.410 14.875 33.413 1.00 46.90 195 ILE A CA 1
ATOM 1526 C C . ILE A 1 207 ? 38.501 13.817 33.527 1.00 46.78 195 ILE A C 1
ATOM 1527 O O . ILE A 1 207 ? 38.910 13.506 34.651 1.00 46.83 195 ILE A O 1
ATOM 1532 N N . PRO A 1 208 ? 39.047 13.320 32.415 1.00 46.33 196 PRO A N 1
ATOM 1533 C CA . PRO A 1 208 ? 38.630 13.647 31.039 1.00 46.23 196 PRO A CA 1
ATOM 1534 C C . PRO A 1 208 ? 37.355 12.977 30.582 1.00 46.69 196 PRO A C 1
ATOM 1535 O O . PRO A 1 208 ? 36.765 13.377 29.573 1.00 47.51 196 PRO A O 1
ATOM 1539 N N . GLY A 1 209 ? 36.967 11.926 31.285 1.00 46.65 197 GLY A N 1
ATOM 1540 C CA . GLY A 1 209 ? 35.701 11.273 31.045 1.00 47.22 197 GLY A CA 1
ATOM 1541 C C . GLY A 1 209 ? 35.403 10.876 29.609 1.00 47.46 197 GLY A C 1
ATOM 1542 O O . GLY A 1 209 ? 36.277 10.412 28.874 1.00 46.89 197 GLY A O 1
ATOM 1543 N N . LEU A 1 210 ? 34.124 11.001 29.251 1.00 47.87 198 LEU A N 1
ATOM 1544 C CA . LEU A 1 210 ? 33.646 10.725 27.896 1.00 47.73 198 LEU A CA 1
ATOM 1545 C C . LEU A 1 210 ? 32.376 11.502 27.521 1.00 46.99 198 LEU A C 1
ATOM 1546 O O . LEU A 1 210 ? 31.713 11.153 26.581 1.00 47.54 198 LEU A O 1
ATOM 1551 N N . GLY A 1 211 ? 32.072 12.583 28.223 1.00 47.51 199 GLY A N 1
ATOM 1552 C CA . GLY A 1 211 ? 30.872 13.380 27.953 1.00 47.49 199 GLY A CA 1
ATOM 1553 C C . GLY A 1 211 ? 29.616 12.856 28.650 1.00 48.11 199 GLY A C 1
ATOM 1554 O O . GLY A 1 211 ? 29.694 12.347 29.770 1.00 45.94 199 GLY A O 1
ATOM 1555 N N . ASP A 1 212 ? 28.455 12.980 27.980 1.00 48.90 200 ASP A N 1
ATOM 1556 C CA . ASP A 1 212 ? 27.188 12.517 28.562 1.00 48.68 200 ASP A CA 1
ATOM 1557 C C . ASP A 1 212 ? 26.806 11.137 28.053 1.00 48.01 200 ASP A C 1
ATOM 1558 O O . ASP A 1 212 ? 26.485 10.958 26.888 1.00 48.15 200 ASP A O 1
ATOM 1563 N N . ALA A 1 213 ? 26.849 10.164 28.950 1.00 47.69 201 ALA A N 1
ATOM 1564 C CA . ALA A 1 213 ? 26.761 8.763 28.589 1.00 48.38 201 ALA A CA 1
ATOM 1565 C C . ALA A 1 213 ? 25.410 8.396 27.992 1.00 48.03 201 ALA A C 1
ATOM 1566 O O . ALA A 1 213 ? 25.337 7.771 26.940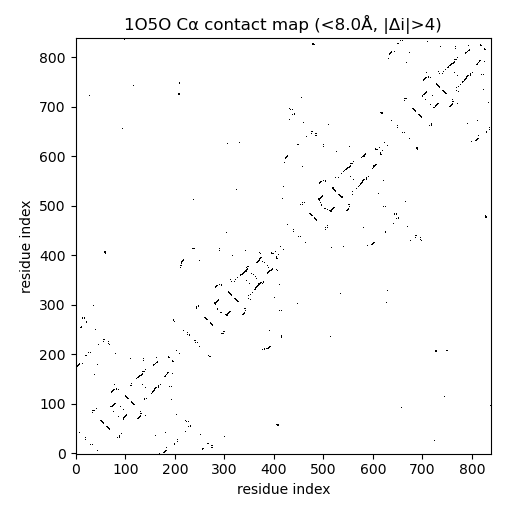 1.00 48.65 201 ALA A O 1
ATOM 1568 N N . GLY A 1 214 ? 24.340 8.802 28.665 1.00 47.87 202 GLY A N 1
ATOM 1569 C CA . GLY A 1 214 ? 22.976 8.611 28.163 1.00 47.46 202 GLY A CA 1
ATOM 1570 C C . GLY A 1 214 ? 22.749 9.168 26.764 1.00 46.83 202 GLY A C 1
ATOM 1571 O O . GLY A 1 214 ? 22.177 8.491 25.901 1.00 47.42 202 GLY A O 1
ATOM 1572 N N . ASP A 1 215 ? 23.226 10.376 26.537 1.00 45.52 203 ASP A N 1
ATOM 1573 C CA . ASP A 1 215 ? 23.100 11.034 25.255 1.00 45.91 203 ASP A CA 1
ATOM 1574 C C . ASP A 1 215 ? 23.926 10.349 24.174 1.00 45.51 203 ASP A C 1
ATOM 1575 O O . ASP A 1 215 ? 23.511 10.210 23.042 1.00 45.72 203 ASP A O 1
ATOM 1580 N N . ARG A 1 216 ? 25.120 9.919 24.527 1.00 45.06 204 ARG A N 1
ATOM 1581 C CA . ARG A 1 216 ? 25.986 9.236 23.595 1.00 44.76 204 ARG A CA 1
ATOM 1582 C C . ARG A 1 216 ? 25.514 7.830 23.239 1.00 44.57 204 ARG A C 1
ATOM 1583 O O . ARG A 1 216 ? 25.812 7.367 22.154 1.00 45.77 204 ARG A O 1
ATOM 1591 N N . LEU A 1 217 ? 24.784 7.184 24.146 1.00 43.98 205 LEU A N 1
ATOM 1592 C CA . LEU A 1 217 ? 24.226 5.849 23.951 1.00 44.10 205 LEU A CA 1
ATOM 1593 C C . LEU A 1 217 ? 22.997 5.842 23.081 1.00 43.84 205 LEU A C 1
ATOM 1594 O O . LEU A 1 217 ? 22.787 4.924 22.315 1.00 43.84 205 LEU A O 1
ATOM 1599 N N . PHE A 1 218 ? 22.180 6.878 23.222 1.00 44.24 206 PHE A N 1
ATOM 1600 C CA . PHE A 1 218 ? 20.835 6.909 22.669 1.00 44.07 206 PHE A CA 1
ATOM 1601 C C . PHE A 1 218 ? 20.593 8.060 21.690 1.00 44.78 206 PHE A C 1
ATOM 1602 O O . PHE A 1 218 ? 19.498 8.139 21.104 1.00 45.66 206 PHE A O 1
ATOM 1610 N N . ARG A 1 219 ? 21.603 8.908 21.481 1.00 45.33 207 ARG A N 1
ATOM 1611 C CA . ARG A 1 219 ? 21.543 10.048 20.574 1.00 46.46 207 ARG A CA 1
ATOM 1612 C C . ARG A 1 219 ? 20.428 11.038 20.969 1.00 47.48 207 ARG A C 1
ATOM 1613 O O . ARG A 1 219 ? 19.586 11.457 20.161 1.00 46.50 207 ARG A O 1
ATOM 1621 N N . THR A 1 220 ? 20.432 11.382 22.251 1.00 49.18 208 THR A N 1
ATOM 1622 C CA . THR A 1 220 ? 19.587 12.444 22.790 1.00 50.30 208 THR A CA 1
ATOM 1623 C C . THR A 1 220 ? 20.452 13.669 23.029 1.00 52.61 208 THR A C 1
ATOM 1624 O O . THR A 1 220 ? 21.653 13.572 23.093 1.00 53.05 208 THR A O 1
ATOM 1628 N N . LYS A 1 221 ? 19.826 14.828 23.134 1.00 55.67 209 LYS A N 1
ATOM 1629 C CA . LYS A 1 221 ? 20.526 16.119 23.285 1.00 57.89 209 LYS A CA 1
ATOM 1630 C C . LYS A 1 221 ? 20.059 16.817 24.600 1.00 58.31 209 LYS A C 1
ATOM 1631 O O . LYS A 1 221 ? 19.396 16.240 25.488 1.00 59.05 209 LYS A O 1
ATOM 1637 N N . MET B 1 13 ? 52.549 -28.898 35.425 1.00 62.68 1 MET B N 1
ATOM 1638 C CA . MET B 1 13 ? 51.975 -28.432 34.112 1.00 62.01 1 MET B CA 1
ATOM 1639 C C . MET B 1 13 ? 52.254 -26.942 33.933 1.00 61.01 1 MET B C 1
ATOM 1640 O O . MET B 1 13 ? 51.413 -26.084 34.173 1.00 60.56 1 MET B O 1
ATOM 1645 N N . LYS B 1 14 ? 53.505 -26.690 33.555 1.00 60.31 2 LYS B N 1
ATOM 1646 C CA . LYS B 1 14 ? 54.124 -25.366 33.436 1.00 59.64 2 LYS B CA 1
ATOM 1647 C C . LYS B 1 14 ? 53.285 -24.356 32.662 1.00 57.34 2 LYS B C 1
ATOM 1648 O O . LYS B 1 14 ? 53.241 -23.182 33.026 1.00 57.25 2 LYS B O 1
ATOM 1654 N N . ASN B 1 15 ? 52.639 -24.823 31.591 1.00 55.30 3 ASN B N 1
ATOM 1655 C CA . ASN B 1 15 ? 51.949 -23.958 30.637 1.00 52.74 3 ASN B CA 1
ATOM 1656 C C . ASN B 1 15 ? 50.442 -23.906 30.800 1.00 50.15 3 ASN B C 1
ATOM 1657 O O . ASN B 1 15 ? 49.785 -23.252 30.000 1.00 48.86 3 ASN B O 1
ATOM 1662 N N . LEU B 1 16 ? 49.912 -24.573 31.827 1.00 46.71 4 LEU B N 1
ATOM 1663 C CA . LEU B 1 16 ? 48.488 -24.659 32.049 1.00 45.91 4 LEU B CA 1
ATOM 1664 C C . LEU B 1 16 ? 47.979 -23.630 33.035 1.00 45.97 4 LEU B C 1
ATOM 1665 O O . LEU B 1 16 ? 48.497 -23.503 34.142 1.00 45.94 4 LEU B O 1
ATOM 1670 N N . VAL B 1 17 ? 46.939 -22.910 32.624 1.00 46.55 5 VAL B N 1
ATOM 1671 C CA . VAL B 1 17 ? 46.151 -22.066 33.521 1.00 46.53 5 VAL B CA 1
ATOM 1672 C C . VAL B 1 17 ? 44.737 -22.612 33.599 1.00 45.66 5 VAL B C 1
ATOM 1673 O O . VAL B 1 17 ? 44.033 -22.626 32.587 1.00 46.63 5 VAL B O 1
ATOM 1677 N N . VAL B 1 18 ? 44.360 -23.097 34.787 1.00 45.28 6 VAL B N 1
ATOM 1678 C CA . VAL B 1 18 ? 42.981 -23.504 35.109 1.00 44.54 6 VAL B CA 1
ATOM 1679 C C . VAL B 1 18 ? 42.294 -22.269 35.669 1.00 44.10 6 VAL B C 1
ATOM 1680 O O . VAL B 1 18 ? 42.611 -21.816 36.753 1.00 42.42 6 VAL B O 1
ATOM 1684 N N . VAL B 1 19 ? 41.387 -21.683 34.909 1.00 44.81 7 VAL B N 1
ATOM 1685 C CA . VAL B 1 19 ? 40.744 -20.452 35.362 1.00 45.02 7 VAL B CA 1
ATOM 1686 C C . VAL B 1 19 ? 39.735 -20.771 36.471 1.00 45.68 7 VAL B C 1
ATOM 1687 O O . VAL B 1 19 ? 38.877 -21.622 36.327 1.00 46.36 7 VAL B O 1
ATOM 1691 N N . ASP B 1 20 ? 39.890 -20.086 37.586 1.00 46.28 8 ASP B N 1
ATOM 1692 C CA . ASP B 1 20 ? 39.132 -20.340 38.796 1.00 47.10 8 ASP B CA 1
ATOM 1693 C C . ASP B 1 20 ? 38.141 -19.178 39.001 1.00 46.34 8 ASP B C 1
ATOM 1694 O O . ASP B 1 20 ? 38.511 -18.103 39.472 1.00 46.60 8 ASP B O 1
ATOM 1699 N N . HIS B 1 21 ? 36.895 -19.387 38.593 1.00 44.41 9 HIS B N 1
ATOM 1700 C CA . HIS B 1 21 ? 35.888 -18.372 38.754 1.00 43.34 9 HIS B CA 1
ATOM 1701 C C . HIS B 1 21 ? 34.566 -19.083 39.021 1.00 42.36 9 HIS B C 1
ATOM 1702 O O . HIS B 1 21 ? 34.272 -20.087 38.360 1.00 41.38 9 HIS B O 1
ATOM 1709 N N . PRO B 1 22 ? 33.806 -18.607 40.007 1.00 41.62 10 PRO B N 1
ATOM 1710 C CA . PRO B 1 22 ? 32.574 -19.284 40.394 1.00 42.29 10 PRO B CA 1
ATOM 1711 C C . PRO B 1 22 ? 31.540 -19.393 39.273 1.00 42.00 10 PRO B C 1
ATOM 1712 O O . PRO B 1 22 ? 30.759 -20.336 39.275 1.00 41.59 10 PRO B O 1
ATOM 1716 N N . LEU B 1 23 ? 31.517 -18.426 38.358 1.00 42.85 11 LEU B N 1
ATOM 1717 C CA . LEU B 1 23 ? 30.570 -18.435 37.227 1.00 44.12 11 LEU B CA 1
ATOM 1718 C C . LEU B 1 23 ? 30.904 -19.470 36.198 1.00 43.26 11 LEU B C 1
ATOM 1719 O O . LEU B 1 23 ? 30.013 -20.041 35.581 1.00 42.58 11 LEU B O 1
ATOM 1724 N N . ILE B 1 24 ? 32.197 -19.682 36.018 1.00 43.27 12 ILE B N 1
ATOM 1725 C CA . ILE B 1 24 ? 32.676 -20.731 35.135 1.00 43.19 12 ILE B CA 1
ATOM 1726 C C . ILE B 1 24 ? 32.350 -22.093 35.640 1.00 42.80 12 ILE B C 1
ATOM 1727 O O . ILE B 1 24 ? 31.954 -22.963 34.875 1.00 44.06 12 ILE B O 1
ATOM 1732 N N . LYS B 1 25 ? 32.537 -22.289 36.929 1.00 44.07 13 LYS B N 1
ATOM 1733 C CA . LYS B 1 25 ? 32.233 -23.565 37.603 1.00 44.35 13 LYS B CA 1
ATOM 1734 C C . LYS B 1 25 ? 30.768 -23.905 37.535 1.00 43.79 13 LYS B C 1
ATOM 1735 O O . LYS B 1 25 ? 30.398 -25.048 37.256 1.00 42.85 13 LYS B O 1
ATOM 1741 N N . HIS B 1 26 ? 29.955 -22.885 37.807 1.00 43.85 14 HIS B N 1
ATOM 1742 C CA . HIS B 1 26 ? 28.494 -22.981 37.712 1.00 44.15 14 HIS B CA 1
ATOM 1743 C C . HIS B 1 26 ? 28.052 -23.445 36.321 1.00 43.18 14 HIS B C 1
ATOM 1744 O O . HIS B 1 26 ? 27.370 -24.482 36.154 1.00 42.60 14 HIS B O 1
ATOM 1751 N N . LYS B 1 27 ? 28.449 -22.661 35.342 1.00 43.22 15 LYS B N 1
ATOM 1752 C CA . LYS B 1 27 ? 28.087 -22.914 33.929 1.00 43.84 15 LYS B CA 1
ATOM 1753 C C . LYS B 1 27 ? 28.631 -24.221 33.395 1.00 43.10 15 LYS B C 1
ATOM 1754 O O . LYS B 1 27 ? 27.916 -24.930 32.674 1.00 44.16 15 LYS B O 1
ATOM 1760 N N . LEU B 1 28 ? 29.870 -24.535 33.746 1.00 41.83 16 LEU B N 1
ATOM 1761 C CA . LEU B 1 28 ? 30.503 -25.783 33.338 1.00 42.21 16 LEU B CA 1
ATOM 1762 C C . LEU B 1 28 ? 29.776 -27.023 33.881 1.00 43.51 16 LEU B C 1
ATOM 1763 O O . LEU B 1 28 ? 29.630 -28.028 33.190 1.00 43.57 16 LEU B O 1
ATOM 1768 N N . THR B 1 29 ? 29.326 -26.936 35.125 1.00 43.55 17 THR B N 1
ATOM 1769 C CA . THR B 1 29 ? 28.524 -27.956 35.741 1.00 43.11 17 THR B CA 1
ATOM 1770 C C . THR B 1 29 ? 27.184 -28.203 35.027 1.00 44.13 17 THR B C 1
ATOM 1771 O O . THR B 1 29 ? 26.702 -29.345 34.958 1.00 44.82 17 THR B O 1
ATOM 1775 N N . ILE B 1 30 ? 26.545 -27.154 34.529 1.00 43.98 18 ILE B N 1
ATOM 1776 C CA . ILE B 1 30 ? 25.334 -27.364 33.745 1.00 44.09 18 ILE B CA 1
ATOM 1777 C C . ILE B 1 30 ? 25.672 -28.072 32.408 1.00 45.32 18 ILE B C 1
ATOM 1778 O O . ILE B 1 30 ? 24.978 -29.032 31.993 1.00 45.65 18 ILE B O 1
ATOM 1783 N N . MET B 1 31 ? 26.770 -27.655 31.768 1.00 46.11 19 MET B N 1
ATOM 1784 C CA . MET B 1 31 ? 27.224 -28.315 30.543 1.00 46.26 19 MET B CA 1
ATOM 1785 C C . MET B 1 31 ? 27.496 -29.770 30.795 1.00 45.13 19 MET B C 1
ATOM 1786 O O . MET B 1 31 ? 27.148 -30.611 30.001 1.00 46.28 19 MET B O 1
ATOM 1791 N N . ARG B 1 32 ? 28.106 -30.085 31.910 1.00 44.64 20 ARG B N 1
ATOM 1792 C CA . ARG B 1 32 ? 28.458 -31.487 32.204 1.00 44.42 20 ARG B CA 1
ATOM 1793 C C . ARG B 1 32 ? 27.242 -32.420 32.282 1.00 44.37 20 ARG B C 1
ATOM 1794 O O . ARG B 1 32 ? 27.292 -33.579 31.826 1.00 43.71 20 ARG B O 1
ATOM 1802 N N . ASP B 1 33 ? 26.199 -31.879 32.900 1.00 43.69 21 ASP B N 1
ATOM 1803 C CA . ASP B 1 33 ? 24.948 -32.528 33.164 1.00 44.43 21 ASP B CA 1
ATOM 1804 C C . ASP B 1 33 ? 24.377 -33.080 31.878 1.00 44.74 21 ASP B C 1
ATOM 1805 O O . ASP B 1 33 ? 24.049 -32.321 30.968 1.00 44.21 21 ASP B O 1
ATOM 1810 N N . LYS B 1 34 ? 24.210 -34.393 31.826 1.00 45.43 22 LYS B N 1
ATOM 1811 C CA . LYS B 1 34 ? 23.744 -35.084 30.603 1.00 46.27 22 LYS B CA 1
ATOM 1812 C C . LYS B 1 34 ? 22.366 -34.598 30.083 1.00 46.29 22 LYS B C 1
ATOM 1813 O O . LYS B 1 34 ? 22.053 -34.761 28.930 1.00 46.75 22 LYS B O 1
ATOM 1819 N N . ASN B 1 35 ? 21.554 -34.023 30.946 1.00 46.55 23 ASN B N 1
ATOM 1820 C CA . ASN B 1 35 ? 20.241 -33.526 30.564 1.00 47.57 23 ASN B CA 1
ATOM 1821 C C . ASN B 1 35 ? 20.227 -32.191 29.834 1.00 47.48 23 ASN B C 1
ATOM 1822 O O . ASN B 1 35 ? 19.206 -31.788 29.310 1.00 48.33 23 ASN B O 1
ATOM 1827 N N . THR B 1 36 ? 21.341 -31.494 29.836 1.00 46.86 24 THR B N 1
ATOM 1828 C CA . THR B 1 36 ? 21.433 -30.212 29.187 1.00 45.98 24 THR B CA 1
ATOM 1829 C C . THR B 1 36 ? 21.423 -30.378 27.642 1.00 45.34 24 THR B C 1
ATOM 1830 O O . THR B 1 36 ? 22.312 -30.993 27.053 1.00 44.77 24 THR B O 1
ATOM 1834 N N . GLY B 1 37 ? 20.404 -29.824 27.002 1.00 45.68 25 GLY B N 1
ATOM 1835 C CA . GLY B 1 37 ? 20.218 -29.946 25.559 1.00 45.70 25 GLY B CA 1
ATOM 1836 C C . GLY B 1 37 ? 21.097 -29.035 24.740 1.00 45.67 25 GLY B C 1
ATOM 1837 O O . GLY B 1 37 ? 21.830 -28.225 25.293 1.00 44.83 25 GLY B O 1
ATOM 1838 N N . PRO B 1 38 ? 21.039 -29.177 23.415 1.00 46.80 26 PRO B N 1
ATOM 1839 C CA . PRO B 1 38 ? 21.942 -28.414 22.507 1.00 47.77 26 PRO B CA 1
ATOM 1840 C C . PRO B 1 38 ? 21.880 -26.886 22.594 1.00 47.49 26 PRO B C 1
ATOM 1841 O O . PRO B 1 38 ? 22.927 -26.239 22.591 1.00 48.75 26 PRO B O 1
ATOM 1845 N N . LYS B 1 39 ? 20.678 -26.335 22.673 1.00 47.26 27 LYS B N 1
ATOM 1846 C CA . LYS B 1 39 ? 20.492 -24.877 22.745 1.00 46.92 27 LYS B CA 1
ATOM 1847 C C . LYS B 1 39 ? 21.194 -24.297 23.960 1.00 46.51 27 LYS B C 1
ATOM 1848 O O . LYS B 1 39 ? 21.951 -23.369 23.848 1.00 47.92 27 LYS B O 1
ATOM 1854 N N . GLU B 1 40 ? 20.944 -24.857 25.121 1.00 46.65 28 GLU B N 1
ATOM 1855 C CA . GLU B 1 40 ? 21.603 -24.419 26.339 1.00 47.25 28 GLU B CA 1
ATOM 1856 C C . GLU B 1 40 ? 23.098 -24.687 26.348 1.00 46.11 28 GLU B C 1
ATOM 1857 O O . GLU B 1 40 ? 23.885 -23.829 26.754 1.00 45.54 28 GLU B O 1
ATOM 1863 N N . PHE B 1 41 ? 23.491 -25.867 25.875 1.00 45.52 29 PHE B N 1
ATOM 1864 C CA . PHE B 1 41 ? 24.883 -26.270 25.828 1.00 45.15 29 PHE B CA 1
ATOM 1865 C C . PHE B 1 41 ? 25.748 -25.257 25.062 1.00 45.86 29 PHE B C 1
ATOM 1866 O O . PHE B 1 41 ? 26.883 -24.923 25.450 1.00 45.03 29 PHE B O 1
ATOM 1874 N N . ARG B 1 42 ? 25.223 -24.833 23.925 1.00 46.78 30 ARG B N 1
ATOM 1875 C CA . ARG B 1 42 ? 25.868 -23.827 23.084 1.00 48.66 30 ARG B CA 1
ATOM 1876 C C . ARG B 1 42 ? 25.963 -22.469 23.767 1.00 48.53 30 ARG B C 1
ATOM 1877 O O . ARG B 1 42 ? 26.966 -21.770 23.637 1.00 48.96 30 ARG B O 1
ATOM 1885 N N . GLU B 1 43 ? 24.861 -22.045 24.365 1.00 47.92 31 GLU B N 1
ATOM 1886 C CA . GLU B 1 43 ? 24.832 -20.798 25.111 1.00 48.11 31 GLU B CA 1
ATOM 1887 C C . GLU B 1 43 ? 25.920 -20.787 26.168 1.00 46.40 31 GLU B C 1
ATOM 1888 O O . GLU B 1 43 ? 26.698 -19.858 26.260 1.00 44.46 31 GLU B O 1
ATOM 1894 N N . LEU B 1 44 ? 25.947 -21.852 26.958 1.00 46.68 32 LEU B N 1
ATOM 1895 C CA . LEU B 1 44 ? 26.900 -21.981 28.046 1.00 46.73 32 LEU B CA 1
ATOM 1896 C C . LEU B 1 44 ? 28.334 -22.029 27.546 1.00 46.81 32 LEU B C 1
ATOM 1897 O O . LEU B 1 44 ? 29.242 -21.472 28.178 1.00 48.25 32 LEU B O 1
ATOM 1902 N N . LEU B 1 45 ? 28.567 -22.662 26.412 1.00 47.17 33 LEU B N 1
ATOM 1903 C CA . LEU B 1 45 ? 29.921 -22.725 25.901 1.00 48.01 33 LEU B CA 1
ATOM 1904 C C . LEU B 1 45 ? 30.400 -21.345 25.502 1.00 49.22 33 LEU B C 1
ATOM 1905 O O . LEU B 1 45 ? 31.521 -20.978 25.771 1.00 49.46 33 LEU B O 1
ATOM 1910 N N . ARG B 1 46 ? 29.540 -20.589 24.839 1.00 50.94 34 ARG B N 1
ATOM 1911 C CA . ARG B 1 46 ? 29.858 -19.237 24.437 1.00 53.34 34 ARG B CA 1
ATOM 1912 C C . ARG B 1 46 ? 30.097 -18.338 25.657 1.00 52.01 34 ARG B C 1
ATOM 1913 O O . ARG B 1 46 ? 31.021 -17.559 25.655 1.00 51.80 34 ARG B O 1
ATOM 1921 N N . GLU B 1 47 ? 29.220 -18.428 26.658 1.00 51.45 35 GLU B N 1
ATOM 1922 C CA . GLU B 1 47 ? 29.343 -17.659 27.887 1.00 52.47 35 GLU B CA 1
ATOM 1923 C C . GLU B 1 47 ? 30.637 -17.962 28.673 1.00 53.14 35 GLU B C 1
ATOM 1924 O O . GLU B 1 47 ? 31.310 -17.061 29.187 1.00 53.39 35 GLU B O 1
ATOM 1930 N N . ILE B 1 48 ? 30.984 -19.240 28.757 1.00 53.34 36 ILE B N 1
ATOM 1931 C CA . ILE B 1 48 ? 32.234 -19.645 29.423 1.00 52.63 36 ILE B CA 1
ATOM 1932 C C . ILE B 1 48 ? 33.425 -19.126 28.665 1.00 52.58 36 ILE B C 1
ATOM 1933 O O . ILE B 1 48 ? 34.385 -18.657 29.258 1.00 50.93 36 ILE B O 1
ATOM 1938 N N . THR B 1 49 ? 33.343 -19.200 27.348 1.00 53.25 37 THR B N 1
ATOM 1939 C CA . THR B 1 49 ? 34.413 -18.686 26.530 1.00 54.07 37 THR B CA 1
ATOM 1940 C C . THR B 1 49 ? 34.617 -17.178 26.760 1.00 54.98 37 THR B C 1
ATOM 1941 O O . THR B 1 49 ? 35.739 -16.714 26.802 1.00 55.92 37 THR B O 1
ATOM 1945 N N . LEU B 1 50 ? 33.545 -16.423 26.965 1.00 55.33 38 LEU B N 1
ATOM 1946 C CA . LEU B 1 50 ? 33.715 -15.005 27.270 1.00 56.52 38 LEU B CA 1
ATOM 1947 C C . LEU B 1 50 ? 34.490 -14.767 28.571 1.00 56.45 38 LEU B C 1
ATOM 1948 O O . LEU B 1 50 ? 35.191 -13.770 28.705 1.00 57.33 38 LEU B O 1
ATOM 1953 N N . LEU B 1 51 ? 34.299 -15.631 29.548 1.00 55.47 39 LEU B N 1
ATOM 1954 C CA . LEU B 1 51 ? 34.973 -15.488 30.804 1.00 55.15 39 LEU B CA 1
ATOM 1955 C C . LEU B 1 51 ? 36.436 -15.959 30.728 1.00 54.97 39 LEU B C 1
ATOM 1956 O O . LEU B 1 51 ? 37.322 -15.323 31.299 1.00 54.66 39 LEU B O 1
ATOM 1961 N N . LEU B 1 52 ? 36.678 -17.063 30.021 1.00 54.39 40 LEU B N 1
ATOM 1962 C CA . LEU B 1 52 ? 38.037 -17.574 29.792 1.00 54.47 40 LEU B CA 1
ATOM 1963 C C . LEU B 1 52 ? 38.862 -16.612 28.963 1.00 54.08 40 LEU B C 1
ATOM 1964 O O . LEU B 1 52 ? 40.081 -16.628 28.995 1.00 54.29 40 LEU B O 1
ATOM 1969 N N . ALA B 1 53 ? 38.172 -15.829 28.156 1.00 53.98 41 ALA B N 1
ATOM 1970 C CA . ALA B 1 53 ? 38.776 -14.801 27.318 1.00 53.40 41 ALA B CA 1
ATOM 1971 C C . ALA B 1 53 ? 39.429 -13.714 28.141 1.00 52.51 41 ALA B C 1
ATOM 1972 O O . ALA B 1 53 ? 40.385 -13.115 27.717 1.00 53.47 41 ALA B O 1
ATOM 1974 N N . TYR B 1 54 ? 38.842 -13.405 29.277 1.00 50.99 42 TYR B N 1
ATOM 1975 C CA . TYR B 1 54 ? 39.375 -12.407 30.155 1.00 50.32 42 TYR B CA 1
ATOM 1976 C C . TYR B 1 54 ? 40.825 -12.772 30.439 1.00 49.84 42 TYR B C 1
ATOM 1977 O O . TYR B 1 54 ? 41.731 -11.972 30.260 1.00 49.05 42 TYR B O 1
ATOM 1986 N N . GLU B 1 55 ? 41.018 -13.997 30.889 1.00 49.90 43 GLU B N 1
ATOM 1987 C CA . GLU B 1 55 ? 42.287 -14.426 31.388 1.00 50.05 43 GLU B CA 1
ATOM 1988 C C . GLU B 1 55 ? 43.226 -14.705 30.236 1.00 48.31 43 GLU B C 1
ATOM 1989 O O . GLU B 1 55 ? 44.379 -14.346 30.293 1.00 47.86 43 GLU B O 1
ATOM 1995 N N . ALA B 1 56 ? 42.702 -15.290 29.177 1.00 47.21 44 ALA B N 1
ATOM 1996 C CA . ALA B 1 56 ? 43.512 -15.609 28.009 1.00 47.21 44 ALA B CA 1
ATOM 1997 C C . ALA B 1 56 ? 44.026 -14.395 27.231 1.00 47.30 44 ALA B C 1
ATOM 1998 O O . ALA B 1 56 ? 44.995 -14.554 26.523 1.00 47.55 44 ALA B O 1
ATOM 2000 N N . THR B 1 57 ? 43.419 -13.207 27.387 1.00 46.72 45 THR B N 1
ATOM 2001 C CA . THR B 1 57 ? 43.842 -12.001 26.669 1.00 46.58 45 THR B CA 1
ATOM 2002 C C . THR B 1 57 ? 44.507 -10.961 27.535 1.00 47.06 45 THR B C 1
ATOM 2003 O O . THR B 1 57 ? 44.825 -9.883 27.057 1.00 45.34 45 THR B O 1
ATOM 2007 N N . ARG B 1 58 ? 44.653 -11.261 28.820 1.00 48.45 46 ARG B N 1
ATOM 2008 C CA . ARG B 1 58 ? 45.278 -10.349 29.782 1.00 50.65 46 ARG B CA 1
ATOM 2009 C C . ARG B 1 58 ? 46.674 -9.895 29.358 1.00 49.81 46 ARG B C 1
ATOM 2010 O O . ARG B 1 58 ? 47.121 -8.797 29.719 1.00 49.53 46 ARG B O 1
ATOM 2018 N N . HIS B 1 59 ? 47.373 -10.779 28.648 1.00 49.39 47 HIS B N 1
ATOM 2019 C CA . HIS B 1 59 ? 48.753 -10.542 28.242 1.00 49.10 47 HIS B CA 1
ATOM 2020 C C . HIS B 1 59 ? 48.916 -9.573 27.074 1.00 48.70 47 HIS B C 1
ATOM 2021 O O . HIS B 1 59 ? 50.032 -9.117 26.824 1.00 48.53 47 HIS B O 1
ATOM 2028 N N . LEU B 1 60 ? 47.837 -9.281 26.340 1.00 48.39 48 LEU B N 1
ATOM 2029 C CA . LEU B 1 60 ? 47.935 -8.429 25.132 1.00 48.30 48 LEU B CA 1
ATOM 2030 C C . LEU B 1 60 ? 48.540 -7.058 25.406 1.00 47.85 48 LEU B C 1
ATOM 2031 O O . LEU B 1 60 ? 48.300 -6.441 26.442 1.00 47.02 48 LEU B O 1
ATOM 2036 N N . LYS B 1 61 ? 49.332 -6.582 24.453 1.00 48.33 49 LYS B N 1
ATOM 2037 C CA . LYS B 1 61 ? 50.108 -5.356 24.653 1.00 48.88 49 LYS B CA 1
ATOM 2038 C C . LYS B 1 61 ? 49.292 -4.132 24.259 1.00 49.73 49 LYS B C 1
ATOM 2039 O O . LYS B 1 61 ? 48.567 -4.130 23.257 1.00 49.01 49 LYS B O 1
ATOM 2041 N N . CYS B 1 62 ? 49.414 -3.092 25.076 1.00 50.89 50 CYS B N 1
ATOM 2042 C CA . CYS B 1 62 ? 48.868 -1.774 24.780 1.00 52.30 50 CYS B CA 1
ATOM 2043 C C . CYS B 1 62 ? 49.899 -0.781 24.306 1.00 51.66 50 CYS B C 1
ATOM 2044 O O . CYS B 1 62 ? 50.979 -0.703 24.848 1.00 50.65 50 CYS B O 1
ATOM 2047 N N . GLU B 1 63 ? 49.497 0.026 23.342 1.00 51.64 51 GLU B N 1
ATOM 2048 C CA . GLU B 1 63 ? 50.193 1.236 22.991 1.00 51.87 51 GLU B CA 1
ATOM 2049 C C . GLU B 1 63 ? 49.420 2.395 23.588 1.00 51.01 51 GLU B C 1
ATOM 2050 O O . GLU B 1 63 ? 48.193 2.407 23.534 1.00 49.13 51 GLU B O 1
ATOM 2056 N N . GLU B 1 64 ? 50.141 3.379 24.114 1.00 50.51 52 GLU B N 1
ATOM 2057 C CA . GLU B 1 64 ? 49.528 4.661 24.422 1.00 50.73 52 GLU B CA 1
ATOM 2058 C C . GLU B 1 64 ? 49.206 5.383 23.117 1.00 50.14 52 GLU B C 1
ATOM 2059 O O . GLU B 1 64 ? 49.971 5.303 22.161 1.00 50.83 52 GLU B O 1
ATOM 2065 N N . VAL B 1 65 ? 48.062 6.068 23.092 1.00 49.62 53 VAL B N 1
ATOM 2066 C CA . VAL B 1 65 ? 47.632 6.926 21.974 1.00 49.42 53 VAL B CA 1
ATOM 2067 C C . VAL B 1 65 ? 46.875 8.104 22.530 1.00 48.93 53 VAL B C 1
ATOM 2068 O O . VAL B 1 65 ? 46.267 8.021 23.577 1.00 47.96 53 VAL B O 1
ATOM 2072 N N . GLU B 1 66 ? 46.926 9.213 21.813 1.00 49.24 54 GLU B N 1
ATOM 2073 C CA . GLU B 1 66 ? 46.149 10.390 22.178 1.00 49.86 54 GLU B CA 1
ATOM 2074 C C . GLU B 1 66 ? 44.694 10.141 21.802 1.00 48.40 54 GLU B C 1
ATOM 2075 O O . GLU B 1 66 ? 44.421 9.551 20.780 1.00 47.74 54 GLU B O 1
ATOM 2081 N N . VAL B 1 67 ? 43.776 10.564 22.650 1.00 48.04 55 VAL B N 1
ATOM 2082 C CA . VAL B 1 67 ? 42.369 10.631 22.280 1.00 48.12 55 VAL B CA 1
ATOM 2083 C C . VAL B 1 67 ? 41.756 11.938 22.730 1.00 46.86 55 VAL B C 1
ATOM 2084 O O . VAL B 1 67 ? 42.028 12.423 23.832 1.00 45.83 55 VAL B O 1
ATOM 2088 N N . GLU B 1 68 ? 40.897 12.491 21.885 1.00 46.27 56 GLU B N 1
ATOM 2089 C CA . GLU B 1 68 ? 40.100 13.631 22.307 1.00 46.07 56 GLU B CA 1
ATOM 2090 C C . GLU B 1 68 ? 38.740 13.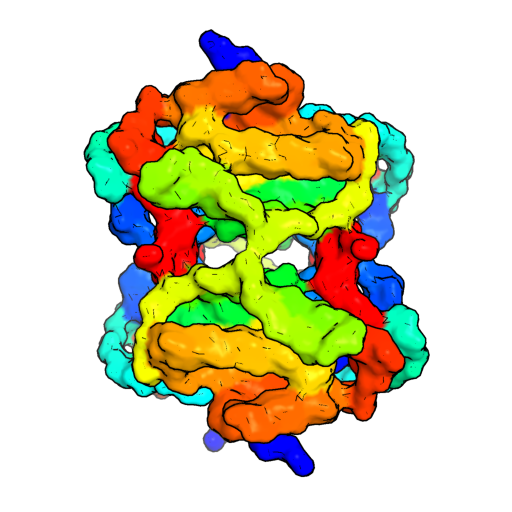169 22.727 1.00 45.63 56 GLU B C 1
ATOM 2091 O O . GLU B 1 68 ? 37.993 12.610 21.919 1.00 46.34 56 GLU B O 1
ATOM 2097 N N . THR B 1 69 ? 38.407 13.413 23.991 1.00 44.84 57 THR B N 1
ATOM 2098 C CA . THR B 1 69 ? 37.061 13.166 24.468 1.00 44.58 57 THR B CA 1
ATOM 2099 C C . THR B 1 69 ? 36.246 14.459 24.223 1.00 44.75 57 THR B C 1
ATOM 2100 O O . THR B 1 69 ? 36.818 15.489 23.803 1.00 43.65 57 THR B O 1
ATOM 2104 N N . PRO B 1 70 ? 34.924 14.406 24.443 1.00 44.64 58 PRO B N 1
ATOM 2105 C CA . PRO B 1 70 ? 34.073 15.580 24.233 1.00 45.19 58 PRO B CA 1
ATOM 2106 C C . PRO B 1 70 ? 34.452 16.690 25.198 1.00 45.98 58 PRO B C 1
ATOM 2107 O O . PRO B 1 70 ? 34.135 17.857 24.964 1.00 46.51 58 PRO B O 1
ATOM 2111 N N . ILE B 1 71 ? 35.122 16.317 26.278 1.00 46.65 59 ILE B N 1
ATOM 2112 C CA . ILE B 1 71 ? 35.541 17.259 27.290 1.00 47.42 59 ILE B CA 1
ATOM 2113 C C . ILE B 1 71 ? 36.936 17.803 26.990 1.00 48.43 59 ILE B C 1
ATOM 2114 O O . ILE B 1 71 ? 37.132 19.033 26.982 1.00 48.17 59 ILE B O 1
ATOM 2119 N N . THR B 1 72 ? 37.897 16.895 26.770 1.00 48.99 60 THR B N 1
ATOM 2120 C CA . THR B 1 72 ? 39.318 17.248 26.648 1.00 49.76 60 THR B CA 1
ATOM 2121 C C . THR B 1 72 ? 40.122 16.144 25.973 1.00 49.35 60 THR B C 1
ATOM 2122 O O . THR B 1 72 ? 39.685 15.014 25.931 1.00 49.49 60 THR B O 1
ATOM 2126 N N . LYS B 1 73 ? 41.333 16.502 25.543 1.00 49.12 61 LYS B N 1
ATOM 2127 C CA . LYS B 1 73 ? 42.354 15.567 25.104 1.00 49.04 61 LYS B CA 1
ATOM 2128 C C . LYS B 1 73 ? 42.960 14.831 26.276 1.00 48.42 61 LYS B C 1
ATOM 2129 O O . LYS B 1 73 ? 43.134 15.397 27.341 1.00 47.58 61 LYS B O 1
ATOM 2135 N N . THR B 1 74 ? 43.287 13.562 26.060 1.00 48.14 62 THR B N 1
ATOM 2136 C CA . THR B 1 74 ? 43.933 12.759 27.081 1.00 47.90 62 THR B CA 1
ATOM 2137 C C . THR B 1 74 ? 44.752 11.631 26.410 1.00 48.17 62 THR B C 1
ATOM 2138 O O . THR B 1 74 ? 44.882 11.575 25.175 1.00 47.69 62 THR B O 1
ATOM 2142 N N . ILE B 1 75 ? 45.367 10.789 27.223 1.00 48.84 63 ILE B N 1
ATOM 2143 C CA . ILE B 1 75 ? 46.142 9.672 26.730 1.00 49.07 63 ILE B CA 1
ATOM 2144 C C . ILE B 1 75 ? 45.378 8.401 27.028 1.00 49.52 63 ILE B C 1
ATOM 2145 O O . ILE B 1 75 ? 45.032 8.148 28.189 1.00 49.92 63 ILE B O 1
ATOM 2150 N N . GLY B 1 76 ? 45.124 7.613 25.982 1.00 49.71 64 GLY B N 1
ATOM 2151 C CA . GLY B 1 76 ? 44.456 6.331 26.101 1.00 49.59 64 GLY B CA 1
ATOM 2152 C C . GLY B 1 76 ? 45.314 5.240 25.522 1.00 50.06 64 GLY B C 1
ATOM 2153 O O . GLY B 1 76 ? 46.489 5.435 25.325 1.00 49.78 64 GLY B O 1
ATOM 2154 N N . TYR B 1 77 ? 44.704 4.102 25.236 1.00 51.52 65 TYR B N 1
ATOM 2155 C CA . TYR B 1 77 ? 45.413 2.877 24.969 1.00 52.68 65 TYR B CA 1
ATOM 2156 C C . TYR B 1 77 ? 44.771 2.147 23.791 1.00 53.65 65 TYR B C 1
ATOM 2157 O O . TYR B 1 77 ? 43.572 2.297 23.509 1.00 53.41 65 TYR B O 1
ATOM 2166 N N . ARG B 1 78 ? 45.585 1.340 23.130 1.00 54.66 66 ARG B N 1
ATOM 2167 C CA . ARG B 1 78 ? 45.194 0.690 21.921 1.00 55.84 66 ARG B CA 1
ATOM 2168 C C . ARG B 1 78 ? 45.994 -0.576 21.760 1.00 56.10 66 ARG B C 1
ATOM 2169 O O . ARG B 1 78 ? 47.179 -0.643 22.101 1.00 56.03 66 ARG B O 1
ATOM 2177 N N . ILE B 1 79 ? 45.311 -1.568 21.221 1.00 56.91 67 ILE B N 1
ATOM 2178 C CA . ILE B 1 79 ? 45.852 -2.856 20.862 1.00 58.13 67 ILE B CA 1
ATOM 2179 C C . ILE B 1 79 ? 45.885 -2.906 19.337 1.00 58.75 67 ILE B C 1
ATOM 2180 O O . ILE B 1 79 ? 45.043 -2.276 18.692 1.00 58.61 67 ILE B O 1
ATOM 2185 N N . ASN B 1 80 ? 46.842 -3.648 18.770 1.00 60.14 68 ASN B N 1
ATOM 2186 C CA . ASN B 1 80 ? 46.868 -3.949 17.313 1.00 60.99 68 ASN B CA 1
ATOM 2187 C C . ASN B 1 80 ? 45.883 -5.074 17.011 1.00 61.79 68 ASN B C 1
ATOM 2188 O O . ASN B 1 80 ? 46.149 -6.286 17.149 1.00 61.24 68 ASN B O 1
ATOM 2193 N N . ASP B 1 81 ? 44.757 -4.601 16.520 1.00 62.30 69 ASP B N 1
ATOM 2194 C CA . ASP B 1 81 ? 43.487 -5.257 16.590 1.00 62.54 69 ASP B CA 1
ATOM 2195 C C . ASP B 1 81 ? 43.316 -6.267 15.438 1.00 62.07 69 ASP B C 1
ATOM 2196 O O . ASP B 1 81 ? 42.785 -7.373 15.621 1.00 61.46 69 ASP B O 1
ATOM 2201 N N . LYS B 1 82 ? 43.772 -5.844 14.258 1.00 61.67 70 LYS B N 1
ATOM 2202 C CA . LYS B 1 82 ? 43.839 -6.685 13.063 1.00 61.26 70 LYS B CA 1
ATOM 2203 C C . LYS B 1 82 ? 44.947 -7.782 13.196 1.00 61.23 70 LYS B C 1
ATOM 2204 O O . LYS B 1 82 ? 44.845 -8.888 12.582 1.00 62.34 70 LYS B O 1
ATOM 2206 N N . ASP B 1 83 ? 45.967 -7.499 14.025 1.00 59.28 71 ASP B N 1
ATOM 2207 C CA . ASP B 1 83 ? 46.997 -8.488 14.360 1.00 57.79 71 ASP B CA 1
ATOM 2208 C C . ASP B 1 83 ? 46.585 -9.624 15.308 1.00 55.44 71 ASP B C 1
ATOM 2209 O O . ASP B 1 83 ? 47.390 -10.518 15.583 1.00 54.87 71 ASP B O 1
ATOM 2214 N N . ILE B 1 84 ? 45.343 -9.631 15.768 1.00 52.70 72 ILE B N 1
ATOM 2215 C CA . ILE B 1 84 ? 44.809 -10.810 16.435 1.00 51.45 72 ILE B CA 1
ATOM 2216 C C . ILE B 1 84 ? 44.172 -11.779 15.448 1.00 49.76 72 ILE B C 1
ATOM 2217 O O . ILE B 1 84 ? 43.453 -11.372 14.524 1.00 48.45 72 ILE B O 1
ATOM 2222 N N . VAL B 1 85 ? 44.444 -13.067 15.679 1.00 48.01 73 VAL B N 1
ATOM 2223 C CA . VAL B 1 85 ? 43.924 -14.148 14.887 1.00 46.85 73 VAL B CA 1
ATOM 2224 C C . VAL B 1 85 ? 43.162 -15.182 15.732 1.00 46.12 73 VAL B C 1
ATOM 2225 O O . VAL B 1 85 ? 43.687 -15.737 16.693 1.00 45.65 73 VAL B O 1
ATOM 2229 N N . VAL B 1 86 ? 41.926 -15.461 15.347 1.00 45.81 74 VAL B N 1
ATOM 2230 C CA . VAL B 1 86 ? 41.091 -16.460 16.060 1.00 45.60 74 VAL B CA 1
ATOM 2231 C C . VAL B 1 86 ? 40.892 -17.673 15.152 1.00 45.47 74 VAL B C 1
ATOM 2232 O O . VAL B 1 86 ? 40.532 -17.558 13.996 1.00 43.76 74 VAL B O 1
ATOM 2236 N N . VAL B 1 87 ? 41.203 -18.832 15.691 1.00 45.23 75 VAL B N 1
ATOM 2237 C CA . VAL B 1 87 ? 41.243 -20.047 14.896 1.00 46.19 75 VAL B CA 1
ATOM 2238 C C . VAL B 1 87 ? 40.479 -21.157 15.599 1.00 46.59 75 VAL B C 1
ATOM 2239 O O . VAL B 1 87 ? 41.052 -21.774 16.487 1.00 44.53 75 VAL B O 1
ATOM 2243 N N . PRO B 1 88 ? 39.168 -21.336 15.266 1.00 47.23 76 PRO B N 1
ATOM 2244 C CA . PRO B 1 88 ? 38.431 -22.538 15.695 1.00 46.94 76 PRO B CA 1
ATOM 2245 C C . PRO B 1 88 ? 38.909 -23.826 15.006 1.00 47.26 76 PRO B C 1
ATOM 2246 O O . PRO B 1 88 ? 39.221 -23.864 13.789 1.00 46.05 76 PRO B O 1
ATOM 2250 N N . ILE B 1 89 ? 38.955 -24.869 15.812 1.00 47.78 77 ILE B N 1
ATOM 2251 C CA . ILE B 1 89 ? 39.039 -26.188 15.287 1.00 50.00 77 ILE B CA 1
ATOM 2252 C C . ILE B 1 89 ? 37.616 -26.682 15.123 1.00 50.28 77 ILE B C 1
ATOM 2253 O O . ILE B 1 89 ? 36.855 -26.693 16.095 1.00 50.71 77 ILE B O 1
ATOM 2258 N N . LEU B 1 90 ? 37.276 -27.067 13.887 1.00 49.68 78 LEU B N 1
ATOM 2259 C CA . LEU B 1 90 ? 35.977 -27.612 13.563 1.00 50.24 78 LEU B CA 1
ATOM 2260 C C . LEU B 1 90 ? 35.679 -28.910 14.289 1.00 49.75 78 LEU B C 1
ATOM 2261 O O . LEU B 1 90 ? 36.581 -29.642 14.553 1.00 50.79 78 LEU B O 1
ATOM 2266 N N . ARG B 1 91 ? 34.434 -29.220 14.650 1.00 49.96 79 ARG B N 1
ATOM 2267 C CA . ARG B 1 91 ? 33.261 -28.320 14.611 1.00 49.74 79 ARG B CA 1
ATOM 2268 C C . ARG B 1 91 ? 33.121 -27.483 15.855 1.00 49.43 79 ARG B C 1
ATOM 2269 O O . ARG B 1 91 ? 32.710 -26.332 15.791 1.00 49.04 79 ARG B O 1
ATOM 2277 N N . ALA B 1 92 ? 33.399 -28.098 17.006 1.00 49.00 80 ALA B N 1
ATOM 2278 C CA . ALA B 1 92 ? 32.938 -27.565 18.305 1.00 48.63 80 ALA B CA 1
ATOM 2279 C C . ALA B 1 92 ? 33.623 -26.283 18.749 1.00 47.11 80 ALA B C 1
ATOM 2280 O O . ALA B 1 92 ? 33.030 -25.519 19.517 1.00 46.61 80 ALA B O 1
ATOM 2282 N N . GLY B 1 93 ? 34.821 -26.045 18.226 1.00 46.78 81 GLY B N 1
ATOM 2283 C CA . GLY B 1 93 ? 35.544 -24.782 18.359 1.00 46.79 81 GLY B CA 1
ATOM 2284 C C . GLY B 1 93 ? 34.855 -23.573 17.740 1.00 46.60 81 GLY B C 1
ATOM 2285 O O . GLY B 1 93 ? 35.167 -22.422 18.121 1.00 46.00 81 GLY B O 1
ATOM 2286 N N . LEU B 1 94 ? 33.945 -23.846 16.801 1.00 46.37 82 LEU B N 1
ATOM 2287 C CA . LEU B 1 94 ? 33.074 -22.844 16.152 1.00 47.36 82 LEU B CA 1
ATOM 2288 C C . LEU B 1 94 ? 32.268 -21.979 17.118 1.00 48.38 82 LEU B C 1
ATOM 2289 O O . LEU B 1 94 ? 32.173 -20.747 16.954 1.00 47.63 82 LEU B O 1
ATOM 2294 N N . VAL B 1 95 ? 31.683 -22.647 18.115 1.00 49.50 83 VAL B N 1
ATOM 2295 C CA . VAL B 1 95 ? 30.877 -21.971 19.130 1.00 49.48 83 VAL B CA 1
ATOM 2296 C C . VAL B 1 95 ? 31.774 -21.139 20.079 1.00 50.16 83 VAL B C 1
ATOM 2297 O O . VAL B 1 95 ? 31.371 -20.070 20.539 1.00 49.30 83 VAL B O 1
ATOM 2301 N N . MET B 1 96 ? 32.975 -21.640 20.370 1.00 50.71 84 MET B N 1
ATOM 2302 C CA . MET B 1 96 ? 33.933 -20.874 21.152 1.00 52.35 84 MET B CA 1
ATOM 2303 C C . MET B 1 96 ? 34.320 -19.611 20.424 1.00 52.58 84 MET B C 1
ATOM 2304 O O . MET B 1 96 ? 34.369 -18.526 21.019 1.00 52.98 84 MET B O 1
ATOM 2309 N N . ALA B 1 97 ? 34.557 -19.760 19.129 1.00 53.75 85 ALA B N 1
ATOM 2310 C CA . ALA B 1 97 ? 34.981 -18.662 18.278 1.00 54.44 85 ALA B CA 1
ATOM 2311 C C . ALA B 1 97 ? 33.945 -17.563 18.265 1.00 55.04 85 ALA B C 1
ATOM 2312 O O . ALA B 1 97 ? 34.285 -16.387 18.316 1.00 55.85 85 ALA B O 1
ATOM 2314 N N . ASP B 1 98 ? 32.691 -17.956 18.172 1.00 55.97 86 ASP B N 1
ATOM 2315 C CA . ASP B 1 98 ? 31.586 -17.034 18.273 1.00 58.32 86 ASP B CA 1
ATOM 2316 C C . ASP B 1 98 ? 31.663 -16.209 19.562 1.00 57.02 86 ASP B C 1
ATOM 2317 O O . ASP B 1 98 ? 31.363 -15.041 19.539 1.00 55.99 86 ASP B O 1
ATOM 2322 N N . GLY B 1 99 ? 32.005 -16.865 20.674 1.00 56.66 87 GLY B N 1
ATOM 2323 C CA . GLY B 1 99 ? 32.174 -16.217 21.977 1.00 55.77 87 GLY B CA 1
ATOM 2324 C C . GLY B 1 99 ? 33.296 -15.207 21.965 1.00 55.26 87 GLY B C 1
ATOM 2325 O O . GLY B 1 99 ? 33.087 -14.015 22.197 1.00 54.84 87 GLY B O 1
ATOM 2326 N N . ILE B 1 100 ? 34.483 -15.673 21.636 1.00 55.02 88 ILE B N 1
ATOM 2327 C CA . ILE B 1 100 ? 35.650 -14.818 21.701 1.00 55.89 88 ILE B CA 1
ATOM 2328 C C . ILE B 1 100 ? 35.560 -13.616 20.722 1.00 55.62 88 ILE B C 1
ATOM 2329 O O . ILE B 1 100 ? 35.993 -12.484 21.051 1.00 55.16 88 ILE B O 1
ATOM 2334 N N . LEU B 1 101 ? 34.944 -13.834 19.561 1.00 55.21 89 LEU B N 1
ATOM 2335 C CA . LEU B 1 101 ? 34.745 -12.762 18.572 1.00 55.04 89 LEU B CA 1
ATOM 2336 C C . LEU B 1 101 ? 33.839 -11.667 19.049 1.00 53.88 89 LEU B C 1
ATOM 2337 O O .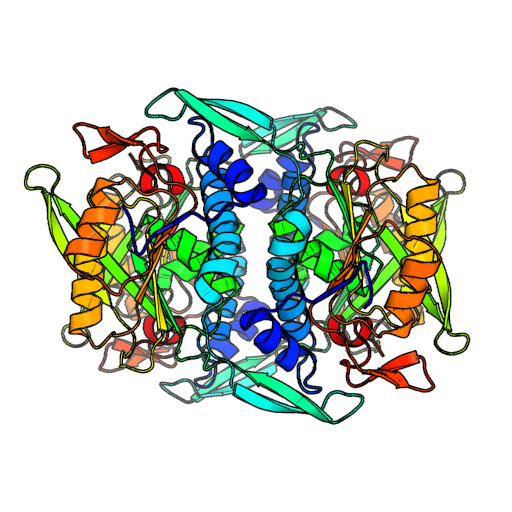 LEU B 1 101 ? 33.884 -10.575 18.522 1.00 53.86 89 LEU B O 1
ATOM 2342 N N . GLU B 1 102 ? 33.027 -11.943 20.057 1.00 54.50 90 GLU B N 1
ATOM 2343 C CA . GLU B 1 102 ? 32.291 -10.868 20.723 1.00 56.35 90 GLU B CA 1
ATOM 2344 C C . GLU B 1 102 ? 33.235 -9.854 21.381 1.00 54.19 90 GLU B C 1
ATOM 2345 O O . GLU B 1 102 ? 32.974 -8.664 21.374 1.00 54.60 90 GLU B O 1
ATOM 2351 N N . LEU B 1 103 ? 34.341 -10.349 21.911 1.00 52.75 91 LEU B N 1
ATOM 2352 C CA . LEU B 1 103 ? 35.344 -9.555 22.588 1.00 52.42 91 LEU B CA 1
ATOM 2353 C C . LEU B 1 103 ? 36.441 -9.030 21.676 1.00 50.26 91 LEU B C 1
ATOM 2354 O O . LEU B 1 103 ? 36.941 -7.927 21.865 1.00 49.56 91 LEU B O 1
ATOM 2359 N N . LEU B 1 104 ? 36.785 -9.836 20.688 1.00 48.85 92 LEU B N 1
ATOM 2360 C CA . LEU B 1 104 ? 37.760 -9.500 19.654 1.00 47.39 92 LEU B CA 1
ATOM 2361 C C . LEU B 1 104 ? 37.099 -9.453 18.250 1.00 46.34 92 LEU B C 1
ATOM 2362 O O . LEU B 1 104 ? 37.494 -10.206 17.366 1.00 45.32 92 LEU B O 1
ATOM 2367 N N . PRO B 1 105 ? 36.111 -8.566 18.049 1.00 45.60 93 PRO B N 1
ATOM 2368 C CA . PRO B 1 105 ? 35.367 -8.516 16.788 1.00 45.07 93 PRO B CA 1
ATOM 2369 C C . PRO B 1 105 ? 36.191 -8.179 15.548 1.00 43.89 93 PRO B C 1
ATOM 2370 O O . PRO B 1 105 ? 35.767 -8.503 14.452 1.00 44.89 93 PRO B O 1
ATOM 2374 N N . ASN B 1 106 ? 37.328 -7.521 15.700 1.00 43.34 94 ASN B N 1
ATOM 2375 C CA . ASN B 1 106 ? 38.154 -7.150 14.547 1.00 42.93 94 ASN B CA 1
ATOM 2376 C C . ASN B 1 106 ? 39.264 -8.162 14.244 1.00 42.37 94 ASN B C 1
ATOM 2377 O O . ASN B 1 106 ? 40.119 -7.932 13.398 1.00 41.31 94 ASN B O 1
ATOM 2382 N N . ALA B 1 107 ? 39.229 -9.314 14.899 1.00 42.28 95 ALA B N 1
ATOM 2383 C CA . ALA B 1 107 ? 40.217 -10.337 14.597 1.00 42.60 95 ALA B CA 1
ATOM 2384 C C . ALA B 1 107 ? 39.983 -10.925 13.203 1.00 43.08 95 ALA B C 1
ATOM 2385 O O . ALA B 1 107 ? 38.866 -10.892 12.640 1.00 43.66 95 ALA B O 1
ATOM 2387 N N . SER B 1 108 ? 41.072 -11.395 12.626 1.00 43.41 96 SER B N 1
ATOM 2388 C CA . SER B 1 108 ? 41.043 -12.281 11.489 1.00 43.41 96 SER B CA 1
ATOM 2389 C C . SER B 1 108 ? 40.713 -13.670 11.983 1.00 43.72 96 SER B C 1
ATOM 2390 O O . SER B 1 108 ? 41.089 -14.051 13.083 1.00 42.81 96 SER B O 1
ATOM 2393 N N . VAL B 1 109 ? 40.072 -14.455 11.131 1.00 44.34 97 VAL B N 1
ATOM 2394 C CA . VAL B 1 109 ? 39.609 -15.774 11.527 1.00 45.14 97 VAL B CA 1
ATOM 2395 C C . VAL B 1 109 ? 40.105 -16.849 10.556 1.00 45.16 97 VAL B C 1
ATOM 2396 O O . VAL B 1 109 ? 39.995 -16.724 9.328 1.00 44.61 97 VAL B O 1
ATOM 2400 N N . GLY B 1 110 ? 40.707 -17.881 11.139 1.00 45.33 98 GLY B N 1
ATOM 2401 C CA . GLY B 1 110 ? 41.144 -19.052 10.404 1.00 44.69 98 GLY B CA 1
ATOM 2402 C C . GLY B 1 110 ? 40.322 -20.241 10.839 1.00 44.75 98 GLY B C 1
ATOM 2403 O O . GLY B 1 110 ? 39.727 -20.261 11.900 1.00 44.02 98 GLY B O 1
ATOM 2404 N N . HIS B 1 111 ? 40.247 -21.234 9.978 1.00 45.02 99 HIS B N 1
ATOM 2405 C CA . HIS B 1 111 ? 39.527 -22.451 10.270 1.00 44.90 99 HIS B CA 1
ATOM 2406 C C . HIS B 1 111 ? 40.387 -23.683 9.990 1.00 45.64 99 HIS B C 1
ATOM 2407 O O . HIS B 1 111 ? 41.026 -23.823 8.946 1.00 44.39 99 HIS B O 1
ATOM 2414 N N . ILE B 1 112 ? 40.397 -24.589 10.943 1.00 46.77 100 ILE B N 1
ATOM 2415 C CA . ILE B 1 112 ? 41.135 -25.814 10.781 1.00 46.51 100 ILE B CA 1
ATOM 2416 C C . ILE B 1 112 ? 40.259 -27.053 11.096 1.00 46.82 100 ILE B C 1
ATOM 2417 O O . ILE B 1 112 ? 39.664 -27.138 12.159 1.00 46.83 100 ILE B O 1
ATOM 2422 N N . GLY B 1 113 ? 40.259 -28.018 10.171 1.00 47.66 101 GLY B N 1
ATOM 2423 C CA . GLY B 1 113 ? 39.595 -29.317 10.277 1.00 47.94 101 GLY B CA 1
ATOM 2424 C C . GLY B 1 113 ? 40.607 -30.455 10.417 1.00 48.55 101 GLY B C 1
ATOM 2425 O O . GLY B 1 113 ? 41.468 -30.666 9.551 1.00 48.62 101 GLY B O 1
ATOM 2426 N N . ILE B 1 114 ? 40.575 -31.149 11.557 1.00 48.97 102 ILE B N 1
ATOM 2427 C CA . ILE B 1 114 ? 41.507 -32.289 11.792 1.00 48.32 102 ILE B CA 1
ATOM 2428 C C . ILE B 1 114 ? 40.706 -33.519 12.171 1.00 47.13 102 ILE B C 1
ATOM 2429 O O . ILE B 1 114 ? 39.818 -33.424 13.012 1.00 44.40 102 ILE B O 1
ATOM 2434 N N . TYR B 1 115 ? 40.974 -34.626 11.475 1.00 46.61 103 TYR B N 1
ATOM 2435 C CA . TYR B 1 115 ? 40.454 -35.933 11.871 1.00 46.36 103 TYR B CA 1
ATOM 2436 C C . TYR B 1 115 ? 41.482 -36.651 12.721 1.00 46.69 103 TYR B C 1
ATOM 2437 O O . TYR B 1 115 ? 42.631 -36.833 12.302 1.00 47.75 103 TYR B O 1
ATOM 2446 N N . ARG B 1 116 ? 41.046 -37.064 13.913 1.00 46.52 104 ARG B N 1
ATOM 2447 C CA . ARG B 1 116 ? 41.849 -37.915 14.791 1.00 46.50 104 ARG B CA 1
ATOM 2448 C C . ARG B 1 116 ? 41.357 -39.366 14.717 1.00 45.83 104 ARG B C 1
ATOM 2449 O O . ARG B 1 116 ? 40.180 -39.679 14.937 1.00 45.02 104 ARG B O 1
ATOM 2457 N N . ASP B 1 117 ? 42.288 -40.247 14.425 1.00 45.57 105 ASP B N 1
ATOM 2458 C CA . ASP B 1 117 ? 42.008 -41.664 14.386 1.00 46.96 105 ASP B CA 1
ATOM 2459 C C . ASP B 1 117 ? 42.036 -42.254 15.820 1.00 47.37 105 ASP B C 1
ATOM 2460 O O . ASP B 1 117 ? 43.060 -42.190 16.520 1.00 46.63 105 ASP B O 1
ATOM 2465 N N . PRO B 1 118 ? 40.887 -42.762 16.281 1.00 48.19 106 PRO B N 1
ATOM 2466 C CA . PRO B 1 118 ? 40.817 -43.465 17.562 1.00 48.28 106 PRO B CA 1
ATOM 2467 C C . PRO B 1 118 ? 41.674 -44.736 17.632 1.00 48.97 106 PRO B C 1
ATOM 2468 O O . PRO B 1 118 ? 42.215 -45.055 18.682 1.00 48.70 106 PRO B O 1
ATOM 2472 N N . GLU B 1 119 ? 41.794 -45.460 16.535 1.00 49.72 107 GLU B N 1
ATOM 2473 C CA . GLU B 1 119 ? 42.547 -46.703 16.568 1.00 50.73 107 GLU B CA 1
ATOM 2474 C C . GLU B 1 119 ? 44.069 -46.481 16.615 1.00 50.94 107 GLU B C 1
ATOM 2475 O O . GLU B 1 119 ? 44.758 -47.125 17.408 1.00 51.17 107 GLU B O 1
ATOM 2481 N N . THR B 1 120 ? 44.587 -45.585 15.772 1.00 51.36 108 THR B N 1
ATOM 2482 C CA . THR B 1 120 ? 46.040 -45.364 15.669 1.00 51.12 108 THR B CA 1
ATOM 2483 C C . THR B 1 120 ? 46.546 -44.173 16.498 1.00 51.45 108 THR B C 1
ATOM 2484 O O . THR B 1 120 ? 47.759 -44.008 16.691 1.00 50.93 108 THR B O 1
ATOM 2488 N N . LEU B 1 121 ? 45.603 -43.366 16.988 1.00 51.58 109 LEU B N 1
ATOM 2489 C CA . LEU B 1 121 ? 45.879 -42.099 17.680 1.00 51.50 109 LEU B CA 1
ATOM 2490 C C . LEU B 1 121 ? 46.642 -41.091 16.824 1.00 50.87 109 LEU B C 1
ATOM 2491 O O . LEU B 1 121 ? 47.283 -40.176 17.342 1.00 49.82 109 LEU B O 1
ATOM 2496 N N . GLN B 1 122 ? 46.528 -41.241 15.504 1.00 50.61 110 GLN B N 1
ATOM 2497 C CA . GLN B 1 122 ? 47.121 -40.279 14.588 1.00 51.03 110 GLN B CA 1
ATOM 2498 C C . GLN B 1 122 ? 46.100 -39.263 14.174 1.00 50.04 110 GLN B C 1
ATOM 2499 O O . GLN B 1 122 ? 44.916 -39.513 14.196 1.00 50.15 110 GLN B O 1
ATOM 2505 N N . ALA B 1 123 ? 46.579 -38.098 13.787 1.00 49.64 111 ALA B N 1
ATOM 2506 C CA . ALA B 1 123 ? 45.710 -37.019 13.309 1.00 49.10 111 ALA B CA 1
ATOM 2507 C C . ALA B 1 123 ? 46.058 -36.708 11.867 1.00 48.14 111 ALA B C 1
ATOM 2508 O O . ALA B 1 123 ? 47.201 -36.836 11.478 1.00 48.01 111 ALA B O 1
ATOM 2510 N N . VAL B 1 124 ? 45.068 -36.328 11.070 1.00 47.55 112 VAL B N 1
ATOM 2511 C CA . VAL B 1 124 ? 45.340 -35.754 9.748 1.00 47.83 112 VAL B CA 1
ATOM 2512 C C . VAL B 1 124 ? 44.448 -34.507 9.505 1.00 47.52 112 VAL B C 1
ATOM 2513 O O . VAL B 1 124 ? 43.340 -34.425 9.983 1.00 47.37 112 VAL B O 1
ATOM 2517 N N . GLU B 1 125 ? 44.994 -33.532 8.804 1.00 47.50 113 GLU B N 1
ATOM 2518 C CA . GLU B 1 125 ? 44.279 -32.355 8.370 1.00 48.25 113 GLU B CA 1
ATOM 2519 C C . GLU B 1 125 ? 43.280 -32.685 7.249 1.00 48.04 113 GLU B C 1
ATOM 2520 O O . GLU B 1 125 ? 43.635 -33.319 6.278 1.00 47.80 113 GLU B O 1
ATOM 2526 N N . TYR B 1 126 ? 42.020 -32.261 7.372 1.00 47.75 114 TYR B N 1
ATOM 2527 C CA . TYR B 1 126 ? 41.142 -32.321 6.221 1.00 47.63 114 TYR B CA 1
ATOM 2528 C C . TYR B 1 126 ? 40.838 -30.945 5.605 1.00 47.17 114 TYR B C 1
ATOM 2529 O O . TYR B 1 126 ? 40.400 -30.853 4.473 1.00 47.64 114 TYR B O 1
ATOM 2538 N N . TYR B 1 127 ? 41.153 -29.880 6.331 1.00 47.20 115 TYR B N 1
ATOM 2539 C CA . TYR B 1 127 ? 40.964 -28.542 5.836 1.00 46.72 115 TYR B CA 1
ATOM 2540 C C . TYR B 1 127 ? 41.750 -27.558 6.671 1.00 47.08 115 TYR B C 1
ATOM 2541 O O . TYR B 1 127 ? 41.827 -27.723 7.866 1.00 48.39 115 TYR B O 1
ATOM 2550 N N . ALA B 1 128 ? 42.274 -26.490 6.074 1.00 47.29 116 ALA B N 1
ATOM 2551 C CA . ALA B 1 128 ? 42.921 -25.407 6.820 1.00 47.29 116 ALA B CA 1
ATOM 2552 C C . ALA B 1 128 ? 42.881 -24.163 5.938 1.00 47.48 116 ALA B C 1
ATOM 2553 O O . ALA B 1 128 ? 43.298 -24.197 4.792 1.00 48.54 116 ALA B O 1
ATOM 2555 N N . LYS B 1 129 ? 42.287 -23.096 6.430 1.00 47.87 117 LYS B N 1
ATOM 2556 C CA . LYS B 1 129 ? 42.169 -21.871 5.678 1.00 47.83 117 LYS B CA 1
ATOM 2557 C C . LYS B 1 129 ? 42.484 -20.795 6.675 1.00 47.32 117 LYS B C 1
ATOM 2558 O O . LYS B 1 129 ? 41.710 -20.616 7.606 1.00 47.17 117 LYS B O 1
ATOM 2564 N N . LEU B 1 130 ? 43.620 -20.121 6.470 1.00 46.88 118 LEU B N 1
ATOM 2565 C CA . LEU B 1 130 ? 44.190 -19.183 7.420 1.00 46.44 118 LEU B CA 1
ATOM 2566 C C . LEU B 1 130 ? 44.412 -17.787 6.798 1.00 45.57 118 LEU B C 1
ATOM 2567 O O . LEU B 1 130 ? 44.769 -17.661 5.613 1.00 44.34 118 LEU B O 1
ATOM 2572 N N . PRO B 1 131 ? 44.277 -16.747 7.615 1.00 44.93 119 PRO B N 1
ATOM 2573 C CA . PRO B 1 131 ? 44.683 -15.410 7.204 1.00 45.14 119 PRO B CA 1
ATOM 2574 C C . PRO B 1 131 ? 46.195 -15.344 7.306 1.00 44.91 119 PRO B C 1
ATOM 2575 O O . PRO B 1 131 ? 46.799 -16.231 7.925 1.00 44.44 119 PRO B O 1
ATOM 2579 N N . PRO B 1 132 ? 46.796 -14.305 6.742 1.00 45.12 120 PRO B N 1
ATOM 2580 C CA . PRO B 1 132 ? 48.262 -14.142 6.793 1.00 45.28 120 PRO B CA 1
ATOM 2581 C C . PRO B 1 132 ? 48.782 -14.216 8.222 1.00 45.65 120 PRO B C 1
ATOM 2582 O O . PRO B 1 132 ? 48.201 -13.622 9.114 1.00 46.18 120 PRO B O 1
ATOM 2586 N N . LEU B 1 133 ? 49.853 -14.953 8.440 1.00 46.69 121 LEU B N 1
ATOM 2587 C CA . LEU B 1 133 ? 50.434 -15.075 9.769 1.00 47.65 121 LEU B CA 1
ATOM 2588 C C . LEU B 1 133 ? 51.875 -14.617 9.722 1.00 48.27 121 LEU B C 1
ATOM 2589 O O . LEU B 1 133 ? 52.571 -14.815 8.729 1.00 48.25 121 LEU B O 1
ATOM 2594 N N . ASN B 1 134 ? 52.309 -14.011 10.824 1.00 49.34 122 ASN B N 1
ATOM 2595 C CA . ASN B 1 134 ? 53.693 -13.611 11.021 1.00 49.81 122 ASN B CA 1
ATOM 2596 C C . ASN B 1 134 ? 54.001 -13.519 12.530 1.00 50.03 122 ASN B C 1
ATOM 2597 O O . ASN B 1 134 ? 53.140 -13.837 13.375 1.00 48.75 122 ASN B O 1
ATOM 2602 N N . ASP B 1 135 ? 55.237 -13.108 12.842 1.00 50.64 123 ASP B N 1
ATOM 2603 C CA . ASP B 1 135 ? 55.736 -13.002 14.229 1.00 51.33 123 ASP B CA 1
ATOM 2604 C C . ASP B 1 135 ? 54.895 -12.104 15.119 1.00 51.50 123 ASP B C 1
ATOM 2605 O O . ASP B 1 135 ? 54.851 -12.284 16.336 1.00 51.11 123 ASP B O 1
ATOM 2610 N N . ASP B 1 136 ? 54.321 -11.077 14.508 1.00 51.50 124 ASP B N 1
ATOM 2611 C CA . ASP B 1 136 ? 53.571 -10.080 15.245 1.00 51.83 124 ASP B CA 1
ATOM 2612 C C . ASP B 1 136 ? 52.208 -10.601 15.659 1.00 51.15 124 ASP B C 1
ATOM 2613 O O . ASP B 1 136 ? 51.674 -10.150 16.665 1.00 52.28 124 ASP B O 1
ATOM 2618 N N . LYS B 1 137 ? 51.672 -11.574 14.922 1.00 49.97 125 LYS B N 1
ATOM 2619 C CA . LYS B 1 137 ? 50.307 -12.035 15.138 1.00 48.86 125 LYS B CA 1
ATOM 2620 C C . LYS B 1 137 ? 50.081 -12.835 16.443 1.00 48.16 125 LYS B C 1
ATOM 2621 O O . LYS B 1 137 ? 50.807 -13.745 16.747 1.00 48.37 125 LYS B O 1
ATOM 2627 N N . GLU B 1 138 ? 49.092 -12.422 17.238 1.00 47.07 126 GLU B N 1
ATOM 2628 C CA . GLU B 1 138 ? 48.651 -13.155 18.408 1.00 46.28 126 GLU B CA 1
ATOM 2629 C C . GLU B 1 138 ? 47.536 -14.100 18.000 1.00 45.67 126 GLU B C 1
ATOM 2630 O O . GLU B 1 138 ? 46.443 -13.676 17.692 1.00 45.36 126 GLU B O 1
ATOM 2636 N N . VAL B 1 139 ? 47.807 -15.382 18.014 1.00 45.45 127 VAL B N 1
ATOM 2637 C CA . VAL B 1 139 ? 46.850 -16.392 17.593 1.00 46.10 127 VAL B CA 1
ATOM 2638 C C . VAL B 1 139 ? 46.183 -17.059 18.801 1.00 46.07 127 VAL B C 1
ATOM 2639 O O . VAL B 1 139 ? 46.874 -17.509 19.717 1.00 46.26 127 VAL B O 1
ATOM 2643 N N . PHE B 1 140 ? 44.847 -17.090 18.787 1.00 46.24 128 PHE B N 1
ATOM 2644 C CA . PHE B 1 140 ? 44.065 -17.872 19.744 1.00 46.38 128 PHE B CA 1
ATOM 2645 C C . PHE B 1 140 ? 43.449 -19.057 19.068 1.00 46.75 128 PHE B C 1
ATOM 2646 O O . PHE B 1 140 ? 42.647 -18.916 18.211 1.00 47.48 128 PHE B O 1
ATOM 2654 N N . LEU B 1 141 ? 43.868 -20.235 19.493 1.00 47.42 129 LEU B N 1
ATOM 2655 C CA . LEU B 1 141 ? 43.412 -21.501 18.976 1.00 48.81 129 LEU B CA 1
ATOM 2656 C C . LEU B 1 141 ? 42.388 -22.091 19.956 1.00 48.97 129 LEU B C 1
ATOM 2657 O O . LEU B 1 141 ? 42.689 -22.161 21.147 1.00 47.84 129 LEU B O 1
ATOM 2662 N N . LEU B 1 142 ? 41.209 -22.492 19.449 1.00 50.26 130 LEU B N 1
ATOM 2663 C CA . LEU B 1 142 ? 40.052 -22.838 20.278 1.00 51.59 130 LEU B CA 1
ATOM 2664 C C . LEU B 1 142 ? 39.534 -24.230 19.979 1.00 53.88 130 LEU B C 1
ATOM 2665 O O . LEU B 1 142 ? 39.080 -24.515 18.844 1.00 54.83 130 LEU B O 1
ATOM 2670 N N . ASP B 1 143 ? 39.525 -25.070 21.008 1.00 55.38 131 ASP B N 1
ATOM 2671 C CA . ASP B 1 143 ? 38.867 -26.389 20.958 1.00 56.60 131 ASP B CA 1
ATOM 2672 C C . ASP B 1 143 ? 38.407 -26.740 22.369 1.00 55.66 131 ASP B C 1
ATOM 2673 O O . ASP B 1 143 ? 39.199 -26.650 23.299 1.00 55.00 131 ASP B O 1
ATOM 2678 N N . PRO B 1 144 ? 37.142 -27.118 22.555 1.00 55.68 132 PRO B N 1
ATOM 2679 C CA . PRO B 1 144 ? 36.627 -27.336 23.885 1.00 54.50 132 PRO B CA 1
ATOM 2680 C C . PRO B 1 144 ? 37.288 -28.445 24.650 1.00 52.45 132 PRO B C 1
ATOM 2681 O O . PRO B 1 144 ? 37.518 -28.280 25.850 1.00 53.19 132 PRO B O 1
ATOM 2685 N N . MET B 1 145 ? 37.513 -29.570 24.004 1.00 50.15 133 MET B N 1
ATOM 2686 C CA . MET B 1 145 ? 37.958 -30.753 24.694 1.00 49.25 133 MET B CA 1
ATOM 2687 C C . MET B 1 145 ? 39.408 -31.087 24.308 1.00 48.85 133 MET B C 1
ATOM 2688 O O . MET B 1 145 ? 39.726 -31.409 23.151 1.00 49.26 133 MET B O 1
ATOM 2693 N N . LEU B 1 146 ? 40.299 -30.939 25.273 1.00 48.31 134 LEU B N 1
ATOM 2694 C CA . LEU B 1 146 ? 41.725 -31.226 25.052 1.00 47.42 134 LEU B CA 1
ATOM 2695 C C . LEU B 1 146 ? 42.015 -32.547 25.744 1.00 45.56 134 LEU B C 1
ATOM 2696 O O . LEU B 1 146 ? 42.316 -32.602 26.940 1.00 45.18 134 LEU B O 1
ATOM 2701 N N . ALA B 1 147 ? 41.890 -33.620 24.968 1.00 44.10 135 ALA B N 1
ATOM 2702 C CA . ALA B 1 147 ? 41.874 -34.956 25.499 1.00 43.35 135 ALA B CA 1
ATOM 2703 C C . ALA B 1 147 ? 43.244 -35.654 25.384 1.00 42.80 135 ALA B C 1
ATOM 2704 O O . ALA B 1 147 ? 44.002 -35.626 26.359 1.00 43.82 135 ALA B O 1
ATOM 2706 N N . THR B 1 148 ? 43.560 -36.289 24.250 1.00 42.04 136 THR B N 1
ATOM 2707 C CA . THR B 1 148 ? 44.958 -36.797 23.985 1.00 41.47 136 THR B CA 1
ATOM 2708 C C . THR B 1 148 ? 45.886 -35.664 23.559 1.00 40.96 136 THR B C 1
ATOM 2709 O O . THR B 1 148 ? 47.081 -35.747 23.665 1.00 40.91 136 THR B O 1
ATOM 2713 N N . GLY B 1 149 ? 45.313 -34.606 23.031 1.00 42.19 137 GLY B N 1
ATOM 2714 C CA . GLY B 1 149 ? 46.110 -33.507 22.552 1.00 42.69 137 GLY B CA 1
ATOM 2715 C C . GLY B 1 149 ? 46.478 -33.576 21.082 1.00 42.35 137 GLY B C 1
ATOM 2716 O O . GLY B 1 149 ? 46.962 -32.600 20.559 1.00 41.69 137 GLY B O 1
ATOM 2717 N N . VAL B 1 150 ? 46.235 -34.689 20.407 1.00 43.74 138 VAL B N 1
ATOM 2718 C CA . VAL B 1 150 ? 46.758 -34.827 19.040 1.00 45.23 138 VAL B CA 1
ATOM 2719 C C . VAL B 1 150 ? 46.149 -33.837 18.056 1.00 44.64 138 VAL B C 1
ATOM 2720 O O . VAL B 1 150 ? 46.846 -33.383 17.181 1.00 44.44 138 VAL B O 1
ATOM 2724 N N . SER B 1 151 ? 44.885 -33.479 18.241 1.00 44.94 139 SER B N 1
ATOM 2725 C CA . SER B 1 151 ? 44.217 -32.539 17.376 1.00 44.93 139 SER B CA 1
ATOM 2726 C C . SER B 1 151 ? 44.788 -31.145 17.514 1.00 44.70 139 SER B C 1
ATOM 2727 O O . SER B 1 151 ? 45.064 -30.488 16.519 1.00 44.56 139 SER B O 1
ATOM 2730 N N . SER B 1 152 ? 44.943 -30.674 18.736 1.00 44.27 140 SER B N 1
ATOM 2731 C CA . SER B 1 152 ? 45.471 -29.338 18.921 1.00 45.21 140 SER B CA 1
ATOM 2732 C C . SER B 1 152 ? 46.936 -29.283 18.570 1.00 44.34 140 SER B C 1
ATOM 2733 O O . SER B 1 152 ? 47.395 -28.278 18.082 1.00 45.52 140 SER B O 1
ATOM 2736 N N . ILE B 1 153 ? 47.663 -30.376 18.724 1.00 43.81 141 ILE B N 1
ATOM 2737 C CA . ILE B 1 153 ? 49.057 -30.392 18.357 1.00 43.25 141 ILE B CA 1
ATOM 2738 C C . ILE B 1 153 ? 49.197 -30.320 16.823 1.00 43.89 141 ILE B C 1
ATOM 2739 O O . ILE B 1 153 ? 50.104 -29.675 16.341 1.00 44.26 141 ILE B O 1
ATOM 2744 N N . LYS B 1 154 ? 48.306 -30.975 16.077 1.00 43.42 142 LYS B N 1
ATOM 2745 C CA . LYS B 1 154 ? 48.301 -30.914 14.618 1.00 43.29 142 LYS B CA 1
ATOM 2746 C C . LYS B 1 154 ? 47.937 -29.516 14.138 1.00 42.63 142 LYS B C 1
ATOM 2747 O O . LYS B 1 154 ? 48.557 -28.988 13.254 1.00 42.14 142 LYS B O 1
ATOM 2753 N N . ALA B 1 155 ? 46.922 -28.926 14.732 1.00 43.05 143 ALA B N 1
ATOM 2754 C CA . ALA B 1 155 ? 46.526 -27.560 14.387 1.00 43.75 143 ALA B CA 1
ATOM 2755 C C . ALA B 1 155 ? 47.668 -26.539 14.665 1.00 43.70 143 ALA B C 1
ATOM 2756 O O . ALA B 1 155 ? 47.876 -25.619 13.877 1.00 43.45 143 ALA B O 1
ATOM 2758 N N . ILE B 1 156 ? 48.368 -26.694 15.789 1.00 43.46 144 ILE B N 1
ATOM 2759 C CA . ILE B 1 156 ? 49.514 -25.824 16.114 1.00 43.39 144 ILE B CA 1
ATOM 2760 C C . ILE B 1 156 ? 50.622 -26.005 15.088 1.00 43.91 144 ILE B C 1
ATOM 2761 O O . ILE B 1 156 ? 51.232 -25.033 14.649 1.00 42.93 144 ILE B O 1
ATOM 2766 N N . GLU B 1 157 ? 50.868 -27.258 14.716 1.00 44.42 145 GLU B N 1
ATOM 2767 C CA . GLU B 1 157 ? 51.796 -27.604 13.647 1.00 44.93 145 GLU B CA 1
ATOM 2768 C C . GLU B 1 157 ? 51.498 -26.859 12.356 1.00 44.82 145 GLU B C 1
ATOM 2769 O O . GLU B 1 157 ? 52.409 -26.301 11.739 1.00 44.63 145 GLU B O 1
ATOM 2775 N N . ILE B 1 158 ? 50.224 -26.863 11.947 1.00 44.74 146 ILE B N 1
ATOM 2776 C CA . ILE B 1 158 ? 49.789 -26.176 10.742 1.00 44.49 146 ILE B CA 1
ATOM 2777 C C . ILE B 1 158 ? 49.973 -24.672 10.898 1.00 43.91 146 ILE B C 1
ATOM 2778 O O . ILE B 1 158 ? 50.393 -24.002 9.968 1.00 42.96 146 ILE B O 1
ATOM 2783 N N . LEU B 1 159 ? 49.656 -24.147 12.071 1.00 44.36 147 LEU B N 1
ATOM 2784 C CA . LEU B 1 159 ? 49.788 -22.710 12.317 1.00 44.40 147 LEU B CA 1
ATOM 2785 C C . LEU B 1 159 ? 51.238 -22.266 12.200 1.00 44.84 147 LEU B C 1
ATOM 2786 O O . LEU B 1 159 ? 51.564 -21.334 11.443 1.00 44.99 147 LEU B O 1
ATOM 2791 N N . LYS B 1 160 ? 52.116 -22.983 12.883 1.00 45.11 148 LYS B N 1
ATOM 2792 C CA . LYS B 1 160 ? 53.535 -22.721 12.819 1.00 46.02 148 LYS B CA 1
ATOM 2793 C C . LYS B 1 160 ? 54.140 -22.871 11.405 1.00 46.53 148 LYS B C 1
ATOM 2794 O O . LYS B 1 160 ? 55.007 -22.088 11.021 1.00 45.81 148 LYS B O 1
ATOM 2800 N N . GLU B 1 161 ? 53.696 -23.879 10.655 1.00 47.02 149 GLU B N 1
ATOM 2801 C CA . GLU B 1 161 ? 54.053 -24.038 9.253 1.00 47.74 149 GLU B CA 1
ATOM 2802 C C . GLU B 1 161 ? 53.714 -22.816 8.446 1.00 46.69 149 GLU B C 1
ATOM 2803 O O . GLU B 1 161 ? 54.390 -22.513 7.487 1.00 46.90 149 GLU B O 1
ATOM 2809 N N . ASN B 1 162 ? 52.629 -22.140 8.795 1.00 45.87 150 ASN B N 1
ATOM 2810 C CA . ASN B 1 162 ? 52.195 -20.977 8.043 1.00 45.19 150 ASN B CA 1
ATOM 2811 C C . ASN B 1 162 ? 52.676 -19.636 8.577 1.00 44.03 150 ASN B C 1
ATOM 2812 O O . ASN B 1 162 ? 52.226 -18.593 8.131 1.00 41.97 150 ASN B O 1
ATOM 2817 N N . GLY B 1 163 ? 53.568 -19.683 9.551 1.00 43.76 151 GLY B N 1
ATOM 2818 C CA . GLY B 1 163 ? 54.207 -18.482 10.054 1.00 44.98 151 GLY B CA 1
ATOM 2819 C C . GLY B 1 163 ? 53.780 -18.002 11.434 1.00 45.61 151 GLY B C 1
ATOM 2820 O O . GLY B 1 163 ? 54.327 -17.019 11.924 1.00 45.82 151 GLY B O 1
ATOM 2821 N N . ALA B 1 164 ? 52.825 -18.676 12.080 1.00 46.13 152 ALA B N 1
ATOM 2822 C CA . ALA B 1 164 ? 52.487 -18.303 13.476 1.00 46.21 152 ALA B CA 1
ATOM 2823 C C . ALA B 1 164 ? 53.655 -18.521 14.433 1.00 46.43 152 ALA B C 1
ATOM 2824 O O . ALA B 1 164 ? 54.435 -19.444 14.268 1.00 45.17 152 ALA B O 1
ATOM 2826 N N . LYS B 1 165 ? 53.757 -17.631 15.425 1.00 47.85 153 LYS B N 1
ATOM 2827 C CA . LYS B 1 165 ? 54.755 -17.712 16.498 1.00 49.02 153 LYS B CA 1
ATOM 2828 C C . LYS B 1 165 ? 54.024 -17.747 17.838 1.00 48.86 153 LYS B C 1
ATOM 2829 O O . LYS B 1 165 ? 54.095 -18.732 18.574 1.00 48.93 153 LYS B O 1
ATOM 2835 N N . LYS B 1 166 ? 53.274 -16.691 18.144 1.00 48.43 154 LYS B N 1
ATOM 2836 C CA . LYS B 1 166 ? 52.608 -16.625 19.450 1.00 48.14 154 LYS B CA 1
ATOM 2837 C C . LYS B 1 166 ? 51.203 -17.229 19.376 1.00 46.79 154 LYS B C 1
ATOM 2838 O O . LYS B 1 166 ? 50.328 -16.738 18.713 1.00 46.77 154 LYS B O 1
ATOM 2844 N N . ILE B 1 167 ? 51.031 -18.348 20.060 1.00 45.82 155 ILE B N 1
ATOM 2845 C CA . ILE B 1 167 ? 49.812 -19.101 20.004 1.00 44.76 155 ILE B CA 1
ATOM 2846 C C . ILE B 1 167 ? 49.390 -19.372 21.394 1.00 44.81 155 ILE B C 1
ATOM 2847 O O . ILE B 1 167 ? 50.191 -19.827 22.203 1.00 43.60 155 ILE B O 1
ATOM 2852 N N . THR B 1 168 ? 48.109 -19.130 21.651 1.00 45.62 156 THR B N 1
ATOM 2853 C CA . THR B 1 168 ? 47.478 -19.403 22.944 1.00 46.29 156 THR B CA 1
ATOM 2854 C C . THR B 1 168 ? 46.335 -20.378 22.702 1.00 46.93 156 THR B C 1
ATOM 2855 O O . THR B 1 168 ? 45.540 -20.175 21.793 1.00 47.33 156 THR B O 1
ATOM 2859 N N . LEU B 1 169 ? 46.286 -21.444 23.481 1.00 47.60 157 LEU B N 1
ATOM 2860 C CA . LEU B 1 169 ? 45.263 -22.456 23.343 1.00 47.21 157 LEU B CA 1
ATOM 2861 C C . LEU B 1 169 ? 44.224 -22.199 24.453 1.00 46.52 157 LEU B C 1
ATOM 2862 O O . LEU B 1 169 ? 44.567 -21.968 25.607 1.00 46.17 157 LEU B O 1
ATOM 2867 N N . VAL B 1 170 ? 42.958 -22.097 24.036 1.00 46.22 158 VAL B N 1
ATOM 2868 C CA . VAL B 1 170 ? 41.836 -21.943 24.910 1.00 46.06 158 VAL B CA 1
ATOM 2869 C C . VAL B 1 170 ? 40.968 -23.208 24.772 1.00 46.16 158 VAL B C 1
ATOM 2870 O O . VAL B 1 170 ? 40.542 -23.549 23.695 1.00 46.61 158 VAL B O 1
ATOM 2874 N N . ALA B 1 171 ? 40.717 -23.886 25.882 1.00 45.86 159 ALA B N 1
ATOM 2875 C CA . ALA B 1 171 ? 39.856 -25.046 25.899 1.00 46.39 159 ALA B CA 1
ATOM 2876 C C . ALA B 1 171 ? 38.950 -25.012 27.121 1.00 47.52 159 ALA B C 1
ATOM 2877 O O . ALA B 1 171 ? 39.128 -24.223 28.057 1.00 47.21 159 ALA B O 1
ATOM 2879 N N . LEU B 1 172 ? 37.956 -25.877 27.101 1.00 48.29 160 LEU B N 1
ATOM 2880 C CA . LEU B 1 172 ? 36.971 -25.909 28.174 1.00 47.68 160 LEU B CA 1
ATOM 2881 C C . LEU B 1 172 ? 37.427 -26.847 29.253 1.00 46.15 160 LEU B C 1
ATOM 2882 O O . LEU B 1 172 ? 37.615 -26.453 30.394 1.00 46.84 160 LEU B O 1
ATOM 2887 N N . ILE B 1 173 ? 37.616 -28.091 28.863 1.00 45.26 161 ILE B N 1
ATOM 2888 C CA . ILE B 1 173 ? 38.139 -29.146 29.737 1.00 45.15 161 ILE B CA 1
ATOM 2889 C C . ILE B 1 173 ? 39.375 -29.785 29.106 1.00 43.86 161 ILE B C 1
ATOM 2890 O O . ILE B 1 173 ? 39.385 -30.081 27.909 1.00 42.94 161 ILE B O 1
ATOM 2895 N N . ALA B 1 174 ? 40.414 -29.987 29.908 1.00 43.52 162 ALA B N 1
ATOM 2896 C CA . ALA B 1 174 ? 41.562 -30.802 29.479 1.00 43.26 162 ALA B CA 1
ATOM 2897 C C . ALA B 1 174 ? 41.739 -32.036 30.344 1.00 43.37 162 ALA B C 1
ATOM 2898 O O . ALA B 1 174 ? 41.315 -32.079 31.494 1.00 43.70 162 ALA B O 1
ATOM 2900 N N . ALA B 1 175 ? 42.383 -33.054 29.780 1.00 43.65 163 ALA B N 1
ATOM 2901 C CA . ALA B 1 175 ? 42.917 -34.149 30.573 1.00 42.89 163 ALA B CA 1
ATOM 2902 C C . ALA B 1 175 ? 44.417 -33.931 30.701 1.00 43.20 163 ALA B C 1
ATOM 2903 O O . ALA B 1 175 ? 45.027 -33.323 29.824 1.00 42.78 163 ALA B O 1
ATOM 2905 N N . PRO B 1 176 ? 45.004 -34.395 31.804 1.00 43.75 164 PRO B N 1
ATOM 2906 C CA . PRO B 1 176 ? 46.434 -34.285 32.035 1.00 44.31 164 PRO B CA 1
ATOM 2907 C C . PRO B 1 176 ? 47.271 -34.754 30.865 1.00 44.31 164 PRO B C 1
ATOM 2908 O O . PRO B 1 176 ? 48.141 -34.023 30.448 1.00 45.07 164 PRO B O 1
ATOM 2912 N N . GLU B 1 177 ? 46.983 -35.928 30.308 1.00 44.87 165 GLU B N 1
ATOM 2913 C CA . GLU B 1 177 ? 47.758 -36.412 29.145 1.00 45.30 165 GLU B CA 1
ATOM 2914 C C . GLU B 1 177 ? 47.810 -35.505 27.976 1.00 44.15 165 GLU B C 1
ATOM 2915 O O . GLU B 1 177 ? 48.833 -35.416 27.360 1.00 44.00 165 GLU B O 1
ATOM 2921 N N . GLY B 1 178 ? 46.695 -34.857 27.662 1.00 45.36 166 GLY B N 1
ATOM 2922 C CA . GLY B 1 178 ? 46.610 -33.856 26.577 1.00 44.59 166 GLY B CA 1
ATOM 2923 C C . GLY B 1 178 ? 47.432 -32.615 26.838 1.00 44.74 166 GLY B C 1
ATOM 2924 O O . GLY B 1 178 ? 48.060 -32.067 25.932 1.00 43.48 166 GLY B O 1
ATOM 2925 N N . VAL B 1 179 ? 47.418 -32.149 28.087 1.00 45.48 167 VAL B N 1
ATOM 2926 C CA . VAL B 1 179 ? 48.232 -30.979 28.487 1.00 45.23 167 VAL B CA 1
ATOM 2927 C C . VAL B 1 179 ? 49.724 -31.303 28.358 1.00 45.66 167 VAL B C 1
ATOM 2928 O O . VAL B 1 179 ? 50.476 -30.519 27.776 1.00 45.28 167 VAL B O 1
ATOM 2932 N N . GLU B 1 180 ? 50.123 -32.470 28.892 1.00 45.49 168 GLU B N 1
ATOM 2933 C CA . GLU B 1 180 ? 51.501 -32.967 28.814 1.00 46.42 168 GLU B CA 1
ATOM 2934 C C . GLU B 1 180 ? 51.982 -33.112 27.377 1.00 44.78 168 GLU B C 1
ATOM 2935 O O . GLU B 1 180 ? 53.091 -32.701 27.049 1.00 43.78 168 GLU B O 1
ATOM 2941 N N . ALA B 1 181 ? 51.146 -33.698 26.523 1.00 44.22 169 ALA B N 1
ATOM 2942 C CA . ALA B 1 181 ? 51.488 -33.890 25.121 1.00 43.67 169 ALA B CA 1
ATOM 2943 C C . ALA B 1 181 ? 51.759 -32.550 24.435 1.00 43.83 169 ALA B C 1
ATOM 2944 O O . ALA B 1 181 ? 52.714 -32.418 23.689 1.00 43.41 169 ALA B O 1
ATOM 2946 N N . VAL B 1 182 ? 50.921 -31.555 24.685 1.00 43.77 170 VAL B N 1
ATOM 2947 C CA . VAL B 1 182 ? 51.153 -30.236 24.114 1.00 44.69 170 VAL B CA 1
ATOM 2948 C C . VAL B 1 182 ? 52.446 -29.600 24.621 1.00 45.33 170 VAL B C 1
ATOM 2949 O O . VAL B 1 182 ? 53.232 -29.057 23.827 1.00 44.55 170 VAL B O 1
ATOM 2953 N N . GLU B 1 183 ? 52.678 -29.685 25.921 1.00 45.97 171 GLU B N 1
ATOM 2954 C CA . GLU B 1 183 ? 53.884 -29.132 26.514 1.00 47.80 171 GLU B CA 1
ATOM 2955 C C . GLU B 1 183 ? 55.180 -29.827 26.049 1.00 47.40 171 GLU B C 1
ATOM 2956 O O . GLU B 1 183 ? 56.204 -29.149 25.924 1.00 46.61 171 GLU B O 1
ATOM 2962 N N . LYS B 1 184 ? 55.124 -31.145 25.809 1.00 47.05 172 LYS B N 1
ATOM 2963 C CA . LYS B 1 184 ? 56.259 -31.880 25.247 1.00 47.76 172 LYS B CA 1
ATOM 2964 C C . LYS B 1 184 ? 56.632 -31.394 23.865 1.00 47.01 172 LYS B C 1
ATOM 2965 O O . LYS B 1 184 ? 57.805 -31.379 23.502 1.00 47.65 172 LYS B O 1
ATOM 2971 N N . LYS B 1 185 ? 55.640 -31.062 23.061 1.00 45.88 173 LYS B N 1
ATOM 2972 C CA . LYS B 1 185 ? 55.913 -30.702 21.695 1.00 45.57 173 LYS B CA 1
ATOM 2973 C C . LYS B 1 185 ? 56.160 -29.212 21.544 1.00 45.10 173 LYS B C 1
ATOM 2974 O O . LYS B 1 185 ? 57.103 -28.806 20.894 1.00 46.53 173 LYS B O 1
ATOM 2980 N N . TYR B 1 186 ? 55.321 -28.421 22.173 1.00 45.52 174 TYR B N 1
ATOM 2981 C CA . TYR B 1 186 ? 55.249 -26.988 21.991 1.00 46.10 174 TYR B CA 1
ATOM 2982 C C . TYR B 1 186 ? 55.281 -26.289 23.350 1.00 46.77 174 TYR B C 1
ATOM 2983 O O . TYR B 1 186 ? 54.266 -25.811 23.870 1.00 47.43 174 TYR B O 1
ATOM 2992 N N . GLU B 1 187 ? 56.469 -26.217 23.900 1.00 47.64 175 GLU B N 1
ATOM 2993 C CA . GLU B 1 187 ? 56.708 -25.722 25.239 1.00 49.19 175 GLU B CA 1
ATOM 2994 C C . GLU B 1 187 ? 56.344 -24.248 25.475 1.00 49.61 175 GLU B C 1
ATOM 2995 O O . GLU B 1 187 ? 56.314 -23.817 26.617 1.00 48.72 175 GLU B O 1
ATOM 3001 N N . ASP B 1 188 ? 56.116 -23.471 24.418 1.00 50.64 176 ASP B N 1
ATOM 3002 C CA . ASP B 1 188 ? 55.764 -22.051 24.587 1.00 50.82 176 ASP B CA 1
ATOM 3003 C C . ASP B 1 188 ? 54.290 -21.773 24.436 1.00 50.72 176 ASP B C 1
ATOM 3004 O O . ASP B 1 188 ? 53.858 -20.609 24.521 1.00 51.79 176 ASP B O 1
ATOM 3009 N N . VAL B 1 189 ? 53.490 -22.800 24.193 1.00 49.91 177 VAL B N 1
ATOM 3010 C CA . VAL B 1 189 ? 52.069 -22.549 24.027 1.00 48.98 177 VAL B CA 1
ATOM 3011 C C . VAL B 1 189 ? 51.402 -22.558 25.398 1.00 48.83 177 VAL B C 1
ATOM 3012 O O . VAL B 1 189 ? 51.461 -23.573 26.114 1.00 47.27 177 VAL B O 1
ATOM 3016 N N . LYS B 1 190 ? 50.787 -21.417 25.763 1.00 48.29 178 LYS B N 1
ATOM 3017 C CA . LYS B 1 190 ? 50.002 -21.336 26.999 1.00 48.34 178 LYS B CA 1
ATOM 3018 C C . LYS B 1 190 ? 48.595 -21.884 26.782 1.00 47.18 178 LYS B C 1
ATOM 3019 O O . LYS B 1 190 ? 48.012 -21.706 25.705 1.00 46.19 178 LYS B O 1
ATOM 3025 N N . ILE B 1 191 ? 48.071 -22.567 27.799 1.00 45.96 179 ILE B N 1
ATOM 3026 C CA . ILE B 1 191 ? 46.776 -23.242 27.689 1.00 45.83 179 ILE B CA 1
ATOM 3027 C C . ILE B 1 191 ? 45.896 -22.727 28.804 1.00 45.51 179 ILE B C 1
ATOM 3028 O O . ILE B 1 191 ? 46.284 -22.805 29.984 1.00 46.03 179 ILE B O 1
ATOM 3033 N N . TYR B 1 192 ? 44.754 -22.176 28.417 1.00 44.52 180 TYR B N 1
ATOM 3034 C CA . TYR B 1 192 ? 43.728 -21.721 29.354 1.00 44.00 180 TYR B CA 1
ATOM 3035 C C . TYR B 1 192 ? 42.546 -22.664 29.308 1.00 43.99 180 TYR B C 1
ATOM 3036 O O . TYR B 1 192 ? 42.068 -22.969 28.228 1.00 43.52 180 TYR B O 1
ATOM 3045 N N . VAL B 1 193 ? 42.114 -23.151 30.470 1.00 44.12 181 VAL B N 1
ATOM 3046 C CA . VAL B 1 193 ? 40.952 -24.047 30.532 1.00 44.59 181 VAL B CA 1
ATOM 3047 C C . VAL B 1 193 ? 40.055 -23.722 31.704 1.00 44.05 181 VAL B C 1
ATOM 3048 O O . VAL B 1 193 ? 40.482 -23.061 32.622 1.00 43.79 181 VAL B O 1
ATOM 3052 N N . ALA B 1 194 ? 38.813 -24.219 31.647 1.00 44.57 182 ALA B N 1
ATOM 3053 C CA . ALA B 1 194 ? 37.823 -24.119 32.757 1.00 44.34 182 ALA B CA 1
ATOM 3054 C C . ALA B 1 194 ? 38.042 -25.194 33.779 1.00 44.50 182 ALA B C 1
ATOM 3055 O O . ALA B 1 194 ? 37.689 -25.019 34.927 1.00 44.74 182 ALA B O 1
ATOM 3057 N N . ALA B 1 195 ? 38.632 -26.315 33.366 1.00 45.53 183 ALA B N 1
ATOM 3058 C CA . ALA B 1 195 ? 38.808 -27.435 34.238 1.00 45.55 183 ALA B CA 1
ATOM 3059 C C . ALA B 1 195 ? 39.851 -28.373 33.709 1.00 46.07 183 ALA B C 1
ATOM 3060 O O . ALA B 1 195 ? 40.013 -28.512 32.499 1.00 45.93 183 ALA B O 1
ATOM 3062 N N . LEU B 1 196 ? 40.573 -28.985 34.643 1.00 46.37 184 LEU B N 1
ATOM 3063 C CA . LEU B 1 196 ? 41.435 -30.095 34.376 1.00 46.44 184 LEU B CA 1
ATOM 3064 C C . LEU B 1 196 ? 40.798 -31.305 35.032 1.00 46.09 184 LEU B C 1
ATOM 3065 O O . LEU B 1 196 ? 40.616 -31.331 36.233 1.00 45.49 184 LEU B O 1
ATOM 3070 N N . ASP B 1 197 ? 40.448 -32.293 34.222 1.00 46.44 185 ASP B N 1
ATOM 3071 C CA . ASP B 1 197 ? 39.773 -33.479 34.692 1.00 46.67 185 ASP B CA 1
ATOM 3072 C C . ASP B 1 197 ? 40.808 -34.544 34.997 1.00 47.04 185 ASP B C 1
ATOM 3073 O O . ASP B 1 197 ? 41.988 -34.224 35.085 1.00 45.97 185 ASP B O 1
ATOM 3078 N N . GLU B 1 198 ? 40.352 -35.786 35.185 1.00 48.36 186 GLU B N 1
ATOM 3079 C CA . GLU B 1 198 ? 41.138 -36.833 35.816 1.00 50.27 186 GLU B CA 1
ATOM 3080 C C . GLU B 1 198 ? 41.998 -37.608 34.800 1.00 49.65 186 GLU B C 1
ATOM 3081 O O . GLU B 1 198 ? 43.201 -37.797 35.018 1.00 49.84 186 GLU B O 1
ATOM 3087 N N . ARG B 1 199 ? 41.383 -38.050 33.705 1.00 48.69 187 ARG B N 1
ATOM 3088 C CA . ARG B 1 199 ? 42.059 -38.946 32.777 1.00 48.74 187 ARG B CA 1
ATOM 3089 C C . ARG B 1 199 ? 41.149 -39.212 31.568 1.00 48.54 187 ARG B C 1
ATOM 3090 O O . ARG B 1 199 ? 40.062 -38.693 31.484 1.00 47.98 187 ARG B O 1
ATOM 3098 N N . LEU B 1 200 ? 41.599 -40.054 30.649 1.00 48.60 188 LEU B N 1
ATOM 3099 C CA . LEU B 1 200 ? 40.780 -40.451 29.502 1.00 48.82 188 LEU B CA 1
ATOM 3100 C C . LEU B 1 200 ? 40.264 -41.881 29.695 1.00 49.02 188 LEU B C 1
ATOM 3101 O O . LEU B 1 200 ? 40.912 -42.696 30.376 1.00 48.02 188 LEU B O 1
ATOM 3106 N N . ASN B 1 201 ? 39.098 -42.172 29.121 1.00 49.69 189 ASN B N 1
ATOM 3107 C CA . ASN B 1 201 ? 38.580 -43.548 29.113 1.00 51.37 189 ASN B CA 1
ATOM 3108 C C . ASN B 1 201 ? 39.160 -44.333 27.915 1.00 52.65 189 ASN B C 1
ATOM 3109 O O . ASN B 1 201 ? 39.925 -43.774 27.105 1.00 53.14 189 ASN B O 1
ATOM 3114 N N . ASP B 1 202 ? 38.805 -45.609 27.787 1.00 54.00 190 ASP B N 1
ATOM 3115 C CA . ASP B 1 202 ? 39.405 -46.445 26.736 1.00 55.35 190 ASP B CA 1
ATOM 3116 C C . ASP B 1 202 ? 39.106 -45.923 25.302 1.00 55.83 190 ASP B C 1
ATOM 3117 O O . ASP B 1 202 ? 39.809 -46.283 24.363 1.00 56.59 190 ASP B O 1
ATOM 3119 N N . HIS B 1 203 ? 38.093 -45.076 25.144 1.00 55.97 191 HIS B N 1
ATOM 3120 C CA . HIS B 1 203 ? 37.749 -44.498 23.838 1.00 56.01 191 HIS B CA 1
ATOM 3121 C C . HIS B 1 203 ? 38.267 -43.095 23.632 1.00 54.96 191 HIS B C 1
ATOM 3122 O O . HIS B 1 203 ? 37.932 -42.462 22.635 1.00 55.21 191 HIS B O 1
ATOM 3129 N N . GLY B 1 204 ? 39.098 -42.613 24.554 1.00 54.12 192 GLY B N 1
ATOM 3130 C CA . GLY B 1 204 ? 39.668 -41.257 24.457 1.00 53.24 192 GLY B CA 1
ATOM 3131 C C . GLY B 1 204 ? 38.730 -40.119 24.850 1.00 51.84 192 GLY B C 1
ATOM 3132 O O . GLY B 1 204 ? 38.932 -38.973 24.450 1.00 52.41 192 GLY B O 1
ATOM 3133 N N . TYR B 1 205 ? 37.692 -40.422 25.617 1.00 50.18 193 TYR B N 1
ATOM 3134 C CA . TYR B 1 205 ? 36.891 -39.352 26.213 1.00 49.41 193 TYR B CA 1
ATOM 3135 C C . TYR B 1 205 ? 37.442 -38.986 27.591 1.00 47.76 193 TYR B C 1
ATOM 3136 O O . TYR B 1 205 ? 37.927 -39.855 28.344 1.00 46.47 193 TYR B O 1
ATOM 3145 N N . ILE B 1 206 ? 37.358 -37.687 27.879 1.00 45.87 194 ILE B N 1
ATOM 3146 C CA . ILE B 1 206 ? 37.729 -37.114 29.177 1.00 45.85 194 ILE B CA 1
ATOM 3147 C C . ILE B 1 206 ? 36.750 -37.543 30.265 1.00 44.63 194 ILE B C 1
ATOM 3148 O O . ILE B 1 206 ? 35.556 -37.467 30.083 1.00 43.81 194 ILE B O 1
ATOM 3153 N N . ILE B 1 207 ? 37.282 -37.997 31.382 1.00 44.88 195 ILE B N 1
ATOM 3154 C CA . ILE B 1 207 ? 36.492 -38.370 32.554 1.00 45.30 195 ILE B CA 1
ATOM 3155 C C . ILE B 1 207 ? 36.786 -37.381 33.674 1.00 44.77 195 ILE B C 1
ATOM 3156 O O . ILE B 1 207 ? 37.957 -37.114 33.959 1.00 44.10 195 ILE B O 1
ATOM 3161 N N . PRO B 1 208 ? 35.755 -36.943 34.393 1.00 45.50 196 PRO B N 1
ATOM 3162 C CA . PRO B 1 208 ? 34.334 -37.198 34.066 1.00 45.64 196 PRO B CA 1
ATOM 3163 C C . PRO B 1 208 ? 33.797 -36.435 32.854 1.00 45.19 196 PRO B C 1
ATOM 3164 O O . PRO B 1 208 ? 32.753 -36.808 32.274 1.00 45.58 196 PRO B O 1
ATOM 3168 N N . GLY B 1 209 ? 34.490 -35.371 32.481 1.00 44.98 197 GLY B N 1
ATOM 3169 C CA . GLY B 1 209 ? 34.170 -34.640 31.292 1.00 44.83 197 GLY B CA 1
ATOM 3170 C C . GLY B 1 209 ? 32.698 -34.264 31.110 1.00 45.96 197 GLY B C 1
ATOM 3171 O O . GLY B 1 209 ? 32.006 -33.828 32.053 1.00 44.23 197 GLY B O 1
ATOM 3172 N N . LEU B 1 210 ? 32.237 -34.386 29.854 1.00 46.42 198 LEU B N 1
ATOM 3173 C CA . LEU B 1 210 ? 30.872 -34.026 29.514 1.00 46.24 198 LEU B CA 1
ATOM 3174 C C . LEU B 1 210 ? 30.351 -34.780 28.289 1.00 46.62 198 LEU B C 1
ATOM 3175 O O . LEU B 1 210 ? 29.391 -34.333 27.664 1.00 46.66 198 LEU B O 1
ATOM 3180 N N . GLY B 1 211 ? 30.990 -35.885 27.900 1.00 47.23 199 GLY B N 1
ATOM 3181 C CA . GLY B 1 211 ? 30.585 -36.603 26.675 1.00 47.29 199 GLY B CA 1
ATOM 3182 C C . GLY B 1 211 ? 31.219 -36.076 25.390 1.00 48.52 199 GLY B C 1
ATOM 3183 O O . GLY B 1 211 ? 32.397 -35.631 25.375 1.00 47.90 199 GLY B O 1
ATOM 3184 N N . ASP B 1 212 ? 30.459 -36.150 24.288 1.00 49.70 200 ASP B N 1
ATOM 3185 C CA . ASP B 1 212 ? 30.955 -35.693 22.968 1.00 49.89 200 ASP B CA 1
ATOM 3186 C C . ASP B 1 212 ? 30.456 -34.263 22.746 1.00 49.77 200 ASP B C 1
ATOM 3187 O O . ASP B 1 212 ? 29.244 -34.030 22.583 1.00 48.64 200 ASP B O 1
ATOM 3192 N N . ALA B 1 213 ? 31.397 -33.311 22.741 1.00 49.57 201 ALA B N 1
ATOM 3193 C CA . ALA B 1 213 ? 31.044 -31.903 22.738 1.00 48.88 201 ALA B CA 1
ATOM 3194 C C . ALA B 1 213 ? 30.327 -31.509 21.429 1.00 49.11 201 ALA B C 1
ATOM 3195 O O . ALA B 1 213 ? 29.240 -30.875 21.488 1.00 48.56 201 ALA B O 1
ATOM 3197 N N . GLY B 1 214 ? 30.909 -31.892 20.273 1.00 48.23 202 GLY B N 1
ATOM 3198 C CA . GLY B 1 214 ? 30.317 -31.596 18.984 1.00 47.55 202 GLY B CA 1
ATOM 3199 C C . GLY B 1 214 ? 28.889 -32.094 18.892 1.00 47.35 202 GLY B C 1
ATOM 3200 O O . GLY B 1 214 ? 27.991 -31.353 18.518 1.00 47.31 202 GLY B O 1
ATOM 3201 N N . ASP B 1 215 ? 28.680 -33.352 19.256 1.00 46.85 203 ASP B N 1
ATOM 3202 C CA . ASP B 1 215 ? 27.368 -33.963 19.176 1.00 46.79 203 ASP B CA 1
ATOM 3203 C C . ASP B 1 215 ? 26.358 -33.275 20.047 1.00 46.52 203 ASP B C 1
ATOM 3204 O O . ASP B 1 215 ? 25.200 -33.144 19.660 1.00 45.74 203 ASP B O 1
ATOM 3209 N N . ARG B 1 216 ? 26.778 -32.900 21.257 1.00 47.06 204 ARG B N 1
ATOM 3210 C CA . ARG B 1 216 ? 25.891 -32.195 22.206 1.00 46.54 204 ARG B CA 1
ATOM 3211 C C . ARG B 1 216 ? 25.573 -30.733 21.842 1.00 46.81 204 ARG B C 1
ATOM 3212 O O . ARG B 1 216 ? 24.577 -30.225 22.302 1.00 45.13 204 ARG B O 1
ATOM 3220 N N . LEU B 1 217 ? 26.457 -30.074 21.064 1.00 47.68 205 LEU B N 1
ATOM 3221 C CA . LEU B 1 217 ? 26.256 -28.714 20.545 1.00 47.48 205 LEU B CA 1
ATOM 3222 C C . LEU B 1 217 ? 25.272 -28.718 19.411 1.00 48.69 205 LEU B C 1
ATOM 3223 O O . LEU B 1 217 ? 24.456 -27.811 19.265 1.00 48.35 205 LEU B O 1
ATOM 3228 N N . PHE B 1 218 ? 25.368 -29.722 18.549 1.00 50.29 206 PHE B N 1
ATOM 3229 C CA . PHE B 1 218 ? 24.658 -29.665 17.272 1.00 50.35 206 PHE B CA 1
ATOM 3230 C C . PHE B 1 218 ? 23.607 -30.750 17.102 1.00 51.52 206 PHE B C 1
ATOM 3231 O O . PHE B 1 218 ? 22.897 -30.785 16.080 1.00 50.62 206 PHE B O 1
ATOM 3239 N N . ARG B 1 219 ? 23.491 -31.618 18.108 1.00 52.82 207 ARG B N 1
ATOM 3240 C CA . ARG B 1 219 ? 22.553 -32.757 18.088 1.00 54.77 207 ARG B CA 1
ATOM 3241 C C . ARG B 1 219 ? 22.813 -33.762 16.929 1.00 54.90 207 ARG B C 1
ATOM 3242 O O . ARG B 1 219 ? 21.914 -34.150 16.194 1.00 53.28 207 ARG B O 1
ATOM 3250 N N . THR B 1 220 ? 24.074 -34.156 16.802 1.00 56.96 208 THR B N 1
ATOM 3251 C CA . THR B 1 220 ? 24.496 -35.192 15.870 1.00 59.50 208 THR B CA 1
ATOM 3252 C C . THR B 1 220 ? 24.886 -36.452 16.659 1.00 61.06 208 THR B C 1
ATOM 3253 O O . THR B 1 220 ? 25.133 -36.385 17.854 1.00 61.98 208 THR B O 1
ATOM 3257 N N . LYS B 1 221 ? 24.931 -37.601 15.994 1.00 63.21 209 LYS B N 1
ATOM 3258 C CA . LYS B 1 221 ? 25.121 -38.908 16.684 1.00 64.07 209 LYS B CA 1
ATOM 3259 C C . LYS B 1 221 ? 26.439 -39.597 16.247 1.00 65.45 209 LYS B C 1
ATOM 3260 O O . LYS B 1 221 ? 27.125 -39.158 15.298 1.00 66.43 209 LYS B O 1
ATOM 3266 N N . HIS C 1 12 ? 10.651 -15.736 -13.815 1.00 65.03 0 HIS C N 1
ATOM 3267 C CA . HIS C 1 12 ? 10.622 -16.907 -14.776 1.00 65.22 0 HIS C CA 1
ATOM 3268 C C . HIS C 1 12 ? 11.615 -18.059 -14.358 1.00 64.66 0 HIS C C 1
ATOM 3269 O O . HIS C 1 12 ? 11.823 -19.034 -15.089 1.00 63.96 0 HIS C O 1
ATOM 3276 N N . MET C 1 13 ? 12.239 -17.878 -13.189 1.00 63.85 1 MET C N 1
ATOM 3277 C CA . MET C 1 13 ? 12.853 -18.910 -12.316 1.00 63.69 1 MET C CA 1
ATOM 3278 C C . MET C 1 13 ? 11.820 -19.319 -11.273 1.00 61.30 1 MET C C 1
ATOM 3279 O O . MET C 1 13 ? 11.619 -18.655 -10.259 1.00 60.54 1 MET C O 1
ATOM 3284 N N . LYS C 1 14 ? 11.170 -20.434 -11.592 1.00 59.58 2 LYS C N 1
ATOM 3285 C CA . LYS C 1 14 ? 10.050 -21.022 -10.859 1.00 57.58 2 LYS C CA 1
ATOM 3286 C C . LYS C 1 14 ? 10.279 -21.163 -9.330 1.00 56.54 2 LYS C C 1
ATOM 3287 O O . LYS C 1 14 ? 9.351 -20.980 -8.548 1.00 56.13 2 LYS C O 1
ATOM 3293 N N . ASN C 1 15 ? 11.500 -21.498 -8.906 1.00 54.43 3 ASN C N 1
ATOM 3294 C CA . ASN C 1 15 ? 11.760 -21.792 -7.499 1.00 53.76 3 ASN C CA 1
ATOM 3295 C C . ASN C 1 15 ? 12.473 -20.659 -6.717 1.00 51.71 3 ASN C C 1
ATOM 3296 O O . ASN C 1 15 ? 12.827 -20.830 -5.562 1.00 50.67 3 ASN C O 1
ATOM 3301 N N . LEU C 1 16 ? 12.683 -19.519 -7.366 1.00 49.46 4 LEU C N 1
ATOM 3302 C CA . LEU C 1 16 ? 13.386 -18.418 -6.776 1.00 47.69 4 LEU C CA 1
ATOM 3303 C C . LEU C 1 16 ? 12.438 -17.407 -6.134 1.00 47.17 4 LEU C C 1
ATOM 3304 O O . LEU C 1 16 ? 11.478 -16.937 -6.748 1.00 47.52 4 LEU C O 1
ATOM 3309 N N . VAL C 1 17 ? 12.720 -17.083 -4.890 1.00 46.61 5 VAL C N 1
ATOM 3310 C CA . VAL C 1 17 ? 12.064 -15.967 -4.215 1.00 46.94 5 VAL C CA 1
ATOM 3311 C C . VAL C 1 17 ? 13.120 -14.915 -3.865 1.00 46.07 5 VAL C C 1
ATOM 3312 O O . VAL C 1 17 ? 13.994 -15.138 -3.010 1.00 45.38 5 VAL C O 1
ATOM 3316 N N . VAL C 1 18 ? 13.031 -13.776 -4.544 1.00 45.48 6 VAL C N 1
ATOM 3317 C CA . VAL C 1 18 ? 13.864 -12.616 -4.221 1.00 45.34 6 VAL C CA 1
ATOM 3318 C C . VAL C 1 18 ? 13.116 -11.797 -3.177 1.00 45.10 6 VAL C C 1
ATOM 3319 O O . VAL C 1 18 ? 12.132 -11.167 -3.488 1.00 44.36 6 VAL C O 1
ATOM 3323 N N . VAL C 1 19 ? 13.593 -11.804 -1.947 1.00 45.50 7 VAL C N 1
ATOM 3324 C CA . VAL C 1 19 ? 12.899 -11.117 -0.860 1.00 45.77 7 VAL C CA 1
ATOM 3325 C C . VAL C 1 19 ? 13.074 -9.614 -0.955 1.00 45.71 7 VAL C C 1
ATOM 3326 O O . VAL C 1 19 ? 14.179 -9.093 -0.879 1.00 45.99 7 VAL C O 1
ATOM 3330 N N . ASP C 1 20 ? 11.943 -8.936 -1.037 1.00 45.74 8 ASP C N 1
ATOM 3331 C CA . ASP C 1 20 ? 11.891 -7.528 -1.299 1.00 45.99 8 ASP C CA 1
ATOM 3332 C C . ASP C 1 20 ? 11.576 -6.814 0.014 1.00 44.96 8 ASP C C 1
ATOM 3333 O O . ASP C 1 20 ? 10.452 -6.799 0.451 1.00 44.56 8 ASP C O 1
ATOM 3338 N N . HIS C 1 21 ? 12.594 -6.248 0.648 1.00 43.83 9 HIS C N 1
ATOM 3339 C CA . HIS C 1 21 ? 12.399 -5.535 1.885 1.00 42.35 9 HIS C CA 1
ATOM 3340 C C . HIS C 1 21 ? 13.416 -4.412 1.976 1.00 41.59 9 HIS C C 1
ATOM 3341 O O . HIS C 1 21 ? 14.602 -4.640 1.757 1.00 41.46 9 HIS C O 1
ATOM 3348 N N . PRO C 1 22 ? 12.962 -3.208 2.303 1.00 41.71 10 PRO C N 1
ATOM 3349 C CA . PRO C 1 22 ? 13.864 -2.051 2.304 1.00 41.64 10 PRO C CA 1
ATOM 3350 C C . PRO C 1 22 ? 15.023 -2.187 3.279 1.00 40.97 10 PRO C C 1
ATOM 3351 O O . PRO C 1 22 ? 16.084 -1.678 2.968 1.00 41.65 10 PRO C O 1
ATOM 3355 N N . LEU C 1 23 ? 14.866 -2.893 4.395 1.00 41.01 11 LEU C N 1
ATOM 3356 C CA . LEU C 1 23 ? 16.009 -3.108 5.315 1.00 42.43 11 LEU C CA 1
ATOM 3357 C C . LEU C 1 23 ? 17.075 -4.059 4.762 1.00 42.37 11 LEU C C 1
ATOM 3358 O O . LEU C 1 23 ? 18.265 -3.904 5.040 1.00 39.91 11 LEU C O 1
ATOM 3363 N N . ILE C 1 24 ? 16.622 -5.081 4.033 1.00 43.26 12 ILE C N 1
ATOM 3364 C CA . ILE C 1 24 ? 17.537 -6.005 3.374 1.00 43.49 12 ILE C CA 1
ATOM 3365 C C . ILE C 1 24 ? 18.354 -5.249 2.306 1.00 43.62 12 ILE C C 1
ATOM 3366 O O . ILE C 1 24 ? 19.561 -5.409 2.246 1.00 43.14 12 ILE C O 1
ATOM 3371 N N . LYS C 1 25 ? 17.690 -4.399 1.519 1.00 42.86 13 LYS C N 1
ATOM 3372 C CA . LYS C 1 25 ? 18.365 -3.642 0.467 1.00 43.63 13 LYS C CA 1
ATOM 3373 C C . LYS C 1 25 ? 19.403 -2.697 1.061 1.00 43.02 13 LYS C C 1
ATOM 3374 O O . LYS C 1 25 ? 20.508 -2.559 0.507 1.00 42.76 13 LYS C O 1
ATOM 3380 N N . HIS C 1 26 ? 19.010 -2.031 2.153 1.00 42.49 14 HIS C N 1
ATOM 3381 C CA . HIS C 1 26 ? 19.880 -1.126 2.901 1.00 43.22 14 HIS C CA 1
ATOM 3382 C C . HIS C 1 26 ? 21.171 -1.852 3.367 1.00 43.54 14 HIS C C 1
ATOM 3383 O O . HIS C 1 26 ? 22.307 -1.430 3.093 1.00 43.18 14 HIS C O 1
ATOM 3390 N N . LYS C 1 27 ? 20.954 -2.942 4.082 1.00 43.52 15 LYS C N 1
ATOM 3391 C CA . LYS C 1 27 ? 22.037 -3.728 4.648 1.00 44.36 15 LYS C CA 1
ATOM 3392 C C . LYS C 1 27 ? 22.876 -4.364 3.594 1.00 43.63 15 LYS C C 1
ATOM 3393 O O . LYS C 1 27 ? 24.086 -4.365 3.738 1.00 45.20 15 LYS C O 1
ATOM 3399 N N . LEU C 1 28 ? 22.256 -4.889 2.540 1.00 43.28 16 LEU C N 1
ATOM 3400 C CA . LEU C 1 28 ? 22.987 -5.522 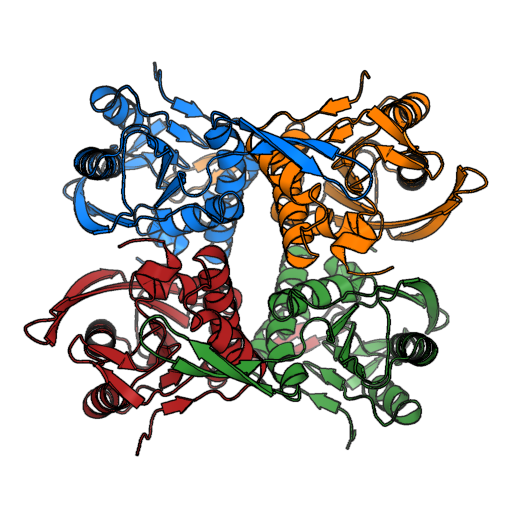1.473 1.00 43.18 16 LEU C CA 1
ATOM 3401 C C . LEU C 1 28 ? 23.895 -4.557 0.755 1.00 44.05 16 LEU C C 1
ATOM 3402 O O . LEU C 1 28 ? 25.032 -4.900 0.379 1.00 45.24 16 LEU C O 1
ATOM 3407 N N . THR C 1 29 ? 23.382 -3.358 0.499 1.00 44.14 17 THR C N 1
ATOM 3408 C CA . THR C 1 29 ? 24.187 -2.301 -0.085 1.00 44.02 17 THR C CA 1
ATOM 3409 C C . THR C 1 29 ? 25.473 -2.004 0.720 1.00 43.73 17 THR C C 1
ATOM 3410 O O . THR C 1 29 ? 26.545 -1.830 0.158 1.00 43.11 17 THR C O 1
ATOM 3414 N N . ILE C 1 30 ? 25.371 -1.988 2.040 1.00 44.39 18 ILE C N 1
ATOM 3415 C CA . ILE C 1 30 ? 26.589 -1.824 2.872 1.00 44.79 18 ILE C CA 1
ATOM 3416 C C . ILE C 1 30 ? 27.578 -3.038 2.722 1.00 45.58 18 ILE C C 1
ATOM 3417 O O . ILE C 1 30 ? 28.816 -2.863 2.639 1.00 45.04 18 ILE C O 1
ATOM 3422 N N . MET C 1 31 ? 27.036 -4.253 2.682 1.00 45.05 19 MET C N 1
ATOM 3423 C CA . MET C 1 31 ? 27.894 -5.417 2.415 1.00 45.64 19 MET C CA 1
ATOM 3424 C C . MET C 1 31 ? 28.577 -5.293 1.063 1.00 45.60 19 MET C C 1
ATOM 3425 O O . MET C 1 31 ? 29.737 -5.554 0.918 1.00 45.43 19 MET C O 1
ATOM 3430 N N . ARG C 1 32 ? 27.867 -4.836 0.063 1.00 46.10 20 ARG C N 1
ATOM 3431 C CA . ARG C 1 32 ? 28.475 -4.780 -1.246 1.00 46.45 20 ARG C CA 1
ATOM 3432 C C . ARG C 1 32 ? 29.651 -3.809 -1.296 1.00 46.34 20 ARG C C 1
ATOM 3433 O O . ARG C 1 32 ? 30.647 -4.056 -1.996 1.00 46.53 20 ARG C O 1
ATOM 3441 N N . ASP C 1 33 ? 29.492 -2.700 -0.583 1.00 46.07 21 ASP C N 1
ATOM 3442 C CA . ASP C 1 33 ? 30.460 -1.650 -0.513 1.00 45.80 21 ASP C CA 1
ATOM 3443 C C . ASP C 1 33 ? 31.801 -2.225 -0.131 1.00 45.91 21 ASP C C 1
ATOM 3444 O O . ASP C 1 33 ? 31.940 -2.762 0.974 1.00 44.90 21 ASP C O 1
ATOM 3449 N N . LYS C 1 34 ? 32.787 -2.091 -1.024 1.00 46.22 22 LYS C N 1
ATOM 3450 C CA . LYS C 1 34 ? 34.121 -2.680 -0.808 1.00 47.91 22 LYS C CA 1
ATOM 3451 C C . LYS C 1 34 ? 34.864 -2.170 0.452 1.00 47.74 22 LYS C C 1
ATOM 3452 O O . LYS C 1 34 ? 35.760 -2.844 0.898 1.00 48.11 22 LYS C O 1
ATOM 3458 N N . ASN C 1 35 ? 34.480 -1.025 1.021 1.00 47.95 23 ASN C N 1
ATOM 3459 C CA . ASN C 1 35 ? 35.122 -0.495 2.228 1.00 48.37 23 ASN C CA 1
ATOM 3460 C C . ASN C 1 35 ? 34.603 -1.077 3.505 1.00 48.24 23 ASN C C 1
ATOM 3461 O O . ASN C 1 35 ? 35.150 -0.825 4.560 1.00 49.66 23 ASN C O 1
ATOM 3466 N N . THR C 1 36 ? 33.544 -1.847 3.420 1.00 47.97 24 THR C N 1
ATOM 3467 C CA . THR C 1 36 ? 32.961 -2.447 4.599 1.00 47.44 24 THR C CA 1
ATOM 3468 C C . THR C 1 36 ? 33.893 -3.577 5.104 1.00 47.12 24 THR C C 1
ATOM 3469 O O . THR C 1 36 ? 34.155 -4.562 4.383 1.00 46.48 24 THR C O 1
ATOM 3473 N N . GLY C 1 37 ? 34.385 -3.416 6.330 1.00 47.03 25 GLY C N 1
ATOM 3474 C CA . GLY C 1 37 ? 35.325 -4.385 6.939 1.00 47.14 25 GLY C CA 1
ATOM 3475 C C . GLY C 1 37 ? 34.651 -5.634 7.470 1.00 47.30 25 GLY C C 1
ATOM 3476 O O . GLY C 1 37 ? 33.410 -5.722 7.450 1.00 46.80 25 GLY C O 1
ATOM 3477 N N . PRO C 1 38 ? 35.453 -6.604 7.943 1.00 47.57 26 PRO C N 1
ATOM 3478 C CA . PRO C 1 38 ? 34.924 -7.924 8.366 1.00 47.57 26 PRO C CA 1
ATOM 3479 C C . PRO C 1 38 ? 33.936 -7.950 9.534 1.00 47.10 26 PRO C C 1
ATOM 3480 O O . PRO C 1 38 ? 33.017 -8.751 9.498 1.00 47.02 26 PRO C O 1
ATOM 3484 N N . LYS C 1 39 ? 34.180 -7.142 10.566 1.00 46.68 27 LYS C N 1
ATOM 3485 C CA . LYS C 1 39 ? 33.271 -7.019 11.692 1.00 47.10 27 LYS C CA 1
ATOM 3486 C C . LYS C 1 39 ? 31.888 -6.621 11.200 1.00 46.77 27 LYS C C 1
ATOM 3487 O O . LYS C 1 39 ? 30.922 -7.320 11.449 1.00 46.03 27 LYS C O 1
ATOM 3493 N N . GLU C 1 40 ? 31.809 -5.499 10.483 1.00 46.71 28 GLU C N 1
ATOM 3494 C CA . GLU C 1 40 ? 30.507 -5.031 10.001 1.00 47.24 28 GLU C CA 1
ATOM 3495 C C . GLU C 1 40 ? 29.847 -5.986 8.963 1.00 46.02 28 GLU C C 1
ATOM 3496 O O . GLU C 1 40 ? 28.640 -6.247 9.009 1.00 45.94 28 GLU C O 1
ATOM 3502 N N . PHE C 1 41 ? 30.659 -6.534 8.078 1.00 45.35 29 PHE C N 1
ATOM 3503 C CA . PHE C 1 41 ? 30.193 -7.493 7.062 1.00 46.14 29 PHE C CA 1
ATOM 3504 C C . PHE C 1 41 ? 29.499 -8.692 7.675 1.00 46.20 29 PHE C C 1
ATOM 3505 O O . PHE C 1 41 ? 28.427 -9.103 7.214 1.00 46.30 29 PHE C O 1
ATOM 3513 N N . ARG C 1 42 ? 30.118 -9.234 8.718 1.00 46.57 30 ARG C N 1
ATOM 3514 C CA . ARG C 1 42 ? 29.538 -10.324 9.523 1.00 48.09 30 ARG C CA 1
ATOM 3515 C C . ARG C 1 42 ? 28.241 -9.979 10.227 1.00 47.99 30 ARG C C 1
ATOM 3516 O O . ARG C 1 42 ? 27.308 -10.787 10.222 1.00 48.04 30 ARG C O 1
ATOM 3524 N N . GLU C 1 43 ? 28.203 -8.801 10.858 1.00 48.63 31 GLU C N 1
ATOM 3525 C CA . GLU C 1 43 ? 26.974 -8.329 11.530 1.00 49.33 31 GLU C CA 1
ATOM 3526 C C . GLU C 1 43 ? 25.855 -8.194 10.502 1.00 48.43 31 GLU C C 1
ATOM 3527 O O . GLU C 1 43 ? 24.774 -8.667 10.709 1.00 48.25 31 GLU C O 1
ATOM 3533 N N . LEU C 1 44 ? 26.138 -7.588 9.368 1.00 48.71 32 LEU C N 1
ATOM 3534 C CA . LEU C 1 44 ? 25.097 -7.421 8.341 1.00 48.63 32 LEU C CA 1
ATOM 3535 C C . LEU C 1 44 ? 24.601 -8.742 7.752 1.00 48.61 32 LEU C C 1
ATOM 3536 O O . LEU C 1 44 ? 23.415 -8.916 7.477 1.00 49.04 32 LEU C O 1
ATOM 3541 N N . LEU C 1 45 ? 25.493 -9.677 7.561 1.00 49.58 33 LEU C N 1
ATOM 3542 C CA . LEU C 1 45 ? 25.100 -10.969 7.023 1.00 49.52 33 LEU C CA 1
ATOM 3543 C C . LEU C 1 45 ? 24.182 -11.714 7.985 1.00 50.78 33 LEU C C 1
ATOM 3544 O O . LEU C 1 45 ? 23.234 -12.325 7.556 1.00 49.90 33 LEU C O 1
ATOM 3549 N N . ARG C 1 46 ? 24.502 -11.675 9.284 1.00 52.95 34 ARG C N 1
ATOM 3550 C CA . ARG C 1 46 ? 23.670 -12.253 10.327 1.00 54.24 34 ARG C CA 1
ATOM 3551 C C . ARG C 1 46 ? 22.279 -11.534 10.383 1.00 53.40 34 ARG C C 1
ATOM 3552 O O . ARG C 1 46 ? 21.247 -12.203 10.420 1.00 52.63 34 ARG C O 1
ATOM 3560 N N . GLU C 1 47 ? 22.272 -10.194 10.331 1.00 52.87 35 GLU C N 1
ATOM 3561 C CA . GLU C 1 47 ? 21.044 -9.380 10.327 1.00 53.68 35 GLU C CA 1
ATOM 3562 C C . GLU C 1 47 ? 20.135 -9.572 9.100 1.00 53.86 35 GLU C C 1
ATOM 3563 O O . GLU C 1 47 ? 18.907 -9.551 9.243 1.00 54.37 35 GLU C O 1
ATOM 3569 N N . ILE C 1 48 ? 20.725 -9.716 7.903 1.00 53.38 36 ILE C N 1
ATOM 3570 C CA . ILE C 1 48 ? 19.970 -9.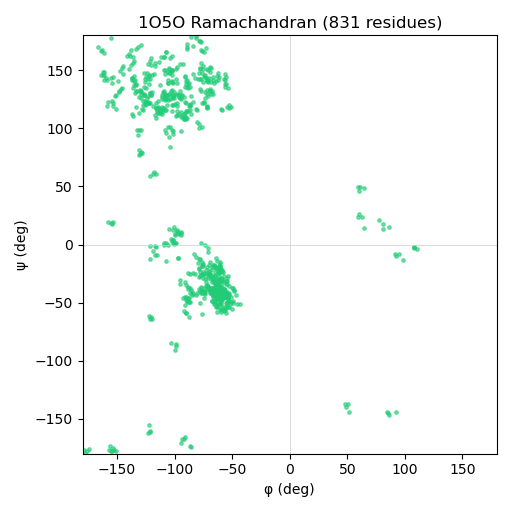990 6.694 1.00 52.64 36 ILE C CA 1
ATOM 3571 C C . ILE C 1 48 ? 19.411 -11.374 6.790 1.00 52.60 36 ILE C C 1
ATOM 3572 O O . ILE C 1 48 ? 18.269 -11.612 6.416 1.00 51.80 36 ILE C O 1
ATOM 3577 N N . THR C 1 49 ? 20.202 -12.300 7.288 1.00 52.62 37 THR C N 1
ATOM 3578 C CA . THR C 1 49 ? 19.699 -13.649 7.385 1.00 53.44 37 THR C CA 1
ATOM 3579 C C . THR C 1 49 ? 18.449 -13.698 8.286 1.00 53.51 37 THR C C 1
ATOM 3580 O O . THR C 1 49 ? 17.533 -14.438 8.048 1.00 53.32 37 THR C O 1
ATOM 3584 N N . LEU C 1 50 ? 18.408 -12.869 9.302 1.00 53.67 38 LEU C N 1
ATOM 3585 C CA . LEU C 1 50 ? 17.267 -12.861 10.187 1.00 54.71 38 LEU C CA 1
ATOM 3586 C C . LEU C 1 50 ? 15.987 -12.461 9.445 1.00 54.54 38 LEU C C 1
ATOM 3587 O O . LEU C 1 50 ? 14.880 -13.006 9.685 1.00 54.19 38 LEU C O 1
ATOM 3592 N N . LEU C 1 51 ? 16.140 -11.497 8.555 1.00 53.72 39 LEU C N 1
ATOM 3593 C CA . LEU C 1 51 ? 15.033 -11.013 7.770 1.00 52.91 39 LEU C CA 1
ATOM 3594 C C . LEU C 1 51 ? 14.633 -12.015 6.682 1.00 52.39 39 LEU C C 1
ATOM 3595 O O . LEU C 1 51 ? 13.455 -12.216 6.437 1.00 52.65 39 LEU C O 1
ATOM 3600 N N . LEU C 1 52 ? 15.604 -12.637 6.032 1.00 51.97 40 LEU C N 1
ATOM 3601 C CA . LEU C 1 52 ? 15.317 -13.647 5.010 1.00 52.43 40 LEU C CA 1
ATOM 3602 C C . LEU C 1 52 ? 14.640 -14.878 5.585 1.00 52.25 40 LEU C C 1
ATOM 3603 O O . LEU C 1 52 ? 13.928 -15.576 4.874 1.00 53.20 40 LEU C O 1
ATOM 3608 N N . ALA C 1 53 ? 14.940 -15.148 6.858 1.00 51.78 41 ALA C N 1
ATOM 3609 C CA . ALA C 1 53 ? 14.359 -16.219 7.681 1.00 50.94 41 ALA C CA 1
ATOM 3610 C C . ALA C 1 53 ? 12.861 -16.111 7.807 1.00 50.85 41 ALA C C 1
ATOM 3611 O O . ALA C 1 53 ? 12.166 -17.127 7.840 1.00 52.54 41 ALA C O 1
ATOM 3613 N N . TYR C 1 54 ? 12.379 -14.875 7.944 1.00 49.27 42 TYR C N 1
ATOM 3614 C CA . TYR C 1 54 ? 10.961 -14.593 7.991 1.00 48.34 42 TYR C CA 1
ATOM 3615 C C . TYR C 1 54 ? 10.269 -15.293 6.786 1.00 47.97 42 TYR C C 1
ATOM 3616 O O . TYR C 1 54 ? 9.375 -16.122 6.958 1.00 47.21 42 TYR C O 1
ATOM 3625 N N . GLU C 1 55 ? 10.750 -15.003 5.580 1.00 47.91 43 GLU C N 1
ATOM 3626 C CA . GLU C 1 55 ? 10.132 -15.536 4.374 1.00 47.51 43 GLU C CA 1
ATOM 3627 C C . GLU C 1 55 ? 10.446 -17.029 4.178 1.00 45.88 43 GLU C C 1
ATOM 3628 O O . GLU C 1 55 ? 9.560 -17.818 3.881 1.00 44.16 43 GLU C O 1
ATOM 3634 N N . ALA C 1 56 ? 11.685 -17.418 4.430 1.00 44.77 44 ALA C N 1
ATOM 3635 C CA . ALA C 1 56 ? 12.050 -18.811 4.252 1.00 45.03 44 ALA C CA 1
ATOM 3636 C C . ALA C 1 56 ? 11.342 -19.778 5.194 1.00 44.30 44 ALA C C 1
ATOM 3637 O O . ALA C 1 56 ? 11.253 -20.928 4.857 1.00 45.09 44 ALA C O 1
ATOM 3639 N N . THR C 1 57 ? 10.849 -19.343 6.351 1.00 43.73 45 THR C N 1
ATOM 3640 C CA . THR C 1 57 ? 10.196 -20.277 7.315 1.00 43.94 45 THR C CA 1
ATOM 3641 C C . THR C 1 57 ? 8.689 -20.126 7.382 1.00 44.14 45 THR C C 1
ATOM 3642 O O . THR C 1 57 ? 8.040 -20.810 8.148 1.00 42.43 45 THR C O 1
ATOM 3646 N N . ARG C 1 58 ? 8.154 -19.217 6.576 1.00 44.78 46 ARG C N 1
ATOM 3647 C CA . ARG C 1 58 ? 6.736 -18.929 6.552 1.00 47.13 46 ARG C CA 1
ATOM 3648 C C . ARG C 1 58 ? 5.889 -20.165 6.261 1.00 45.82 46 ARG C C 1
ATOM 3649 O O . ARG C 1 58 ? 4.718 -20.241 6.666 1.00 44.47 46 ARG C O 1
ATOM 3657 N N . HIS C 1 59 ? 6.487 -21.118 5.541 1.00 46.00 47 HIS C N 1
ATOM 3658 C CA . HIS C 1 59 ? 5.798 -22.330 5.114 1.00 46.16 47 HIS C CA 1
ATOM 3659 C C . HIS C 1 59 ? 5.695 -23.401 6.199 1.00 45.77 47 HIS C C 1
ATOM 3660 O O . HIS C 1 59 ? 4.936 -24.322 6.046 1.00 46.29 47 HIS C O 1
ATOM 3667 N N . LEU C 1 60 ? 6.471 -23.303 7.277 1.00 45.84 48 LEU C N 1
ATOM 3668 C CA . LEU C 1 60 ? 6.482 -24.327 8.314 1.00 45.12 48 LEU C CA 1
ATOM 3669 C C . LEU C 1 60 ? 5.103 -24.582 8.887 1.00 46.66 48 LEU C C 1
ATOM 3670 O O . LEU C 1 60 ? 4.280 -23.664 8.997 1.00 45.26 48 LEU C O 1
ATOM 3675 N N . LYS C 1 61 ? 4.873 -25.842 9.256 1.00 48.20 49 LYS C N 1
ATOM 3676 C CA . LYS C 1 61 ? 3.549 -26.320 9.615 1.00 50.82 49 LYS C CA 1
ATOM 3677 C C . LYS C 1 61 ? 3.329 -26.277 11.130 1.00 50.73 49 LYS C C 1
ATOM 3678 O O . LYS C 1 61 ? 4.181 -26.696 11.894 1.00 49.63 49 LYS C O 1
ATOM 3684 N N . CYS C 1 62 ? 2.183 -25.727 11.517 1.00 51.96 50 CYS C N 1
ATOM 3685 C CA . CYS C 1 62 ? 1.733 -25.613 12.898 1.00 53.49 50 CYS C CA 1
ATOM 3686 C C . CYS C 1 62 ? 0.757 -26.713 13.281 1.00 53.53 50 CYS C C 1
ATOM 3687 O O . CYS C 1 62 ? -0.133 -27.043 12.531 1.00 53.80 50 CYS C O 1
ATOM 3690 N N . GLU C 1 63 ? 0.917 -27.238 14.477 1.00 54.30 51 GLU C N 1
ATOM 3691 C CA . GLU C 1 63 ? -0.092 -28.055 15.118 1.00 54.20 51 GLU C CA 1
ATOM 3692 C C . GLU C 1 63 ? -0.729 -27.209 16.222 1.00 53.52 51 GLU C C 1
ATOM 3693 O O . GLU C 1 63 ? -0.056 -26.456 16.904 1.00 52.39 51 GLU C O 1
ATOM 3699 N N . GLU C 1 64 ? -2.040 -27.313 16.356 1.00 53.43 52 GLU C N 1
ATOM 3700 C CA . GLU C 1 64 ? -2.741 -26.758 17.492 1.00 53.71 52 GLU C CA 1
ATOM 3701 C C . GLU C 1 64 ? -2.430 -27.595 18.747 1.00 52.74 52 GLU C C 1
ATOM 3702 O O . GLU C 1 64 ? -2.301 -28.814 18.679 1.00 52.24 52 GLU C O 1
ATOM 3708 N N . VAL C 1 65 ? -2.263 -26.915 19.877 1.00 52.21 53 VAL C N 1
ATOM 3709 C CA . VAL C 1 65 ? -2.017 -27.547 21.178 1.00 51.51 53 VAL C CA 1
ATOM 3710 C C . VAL C 1 65 ? -2.715 -26.715 22.255 1.00 51.52 53 VAL C C 1
ATOM 3711 O O . VAL C 1 65 ? -2.896 -25.528 22.093 1.00 50.67 53 VAL C O 1
ATOM 3715 N N . GLU C 1 66 ? -3.080 -27.332 23.367 1.00 51.80 54 GLU C N 1
ATOM 3716 C CA . GLU C 1 66 ? -3.609 -26.566 24.496 1.00 52.67 54 GLU C CA 1
ATOM 3717 C C . GLU C 1 66 ? -2.455 -25.897 25.220 1.00 52.08 54 GLU C C 1
ATOM 3718 O O . GLU C 1 66 ? -1.369 -26.467 25.311 1.00 53.21 54 GLU C O 1
ATOM 3724 N N . VAL C 1 67 ? -2.671 -24.670 25.691 1.00 51.15 55 VAL C N 1
ATOM 3725 C CA . VAL C 1 67 ? -1.763 -24.020 26.650 1.00 50.27 55 VAL C CA 1
ATOM 3726 C C . VAL C 1 67 ? -2.577 -23.386 27.761 1.00 48.83 55 VAL C C 1
ATOM 3727 O O . VAL C 1 67 ? -3.629 -22.826 27.525 1.00 47.51 55 VAL C O 1
ATOM 3731 N N . GLU C 1 68 ? -2.054 -23.476 28.967 1.00 48.11 56 GLU C N 1
ATOM 3732 C CA . GLU C 1 68 ? -2.620 -22.783 30.074 1.00 48.52 56 GLU C CA 1
ATOM 3733 C C . GLU C 1 68 ? -1.773 -21.558 30.361 1.00 47.77 56 GLU C C 1
ATOM 3734 O O . GLU C 1 68 ? -0.608 -21.678 30.714 1.00 47.53 56 GLU C O 1
ATOM 3740 N N . THR C 1 69 ? -2.370 -20.387 30.178 1.00 47.55 57 THR C N 1
ATOM 3741 C CA . THR C 1 69 ? -1.737 -19.135 30.533 1.00 47.81 57 THR C CA 1
ATOM 3742 C C . THR C 1 69 ? -1.997 -18.903 32.020 1.00 48.43 57 THR C C 1
ATOM 3743 O O . THR C 1 69 ? -2.794 -19.626 32.622 1.00 49.21 57 THR C O 1
ATOM 3747 N N . PRO C 1 70 ? -1.355 -17.911 32.634 1.00 49.21 58 PRO C N 1
ATOM 3748 C CA . PRO C 1 70 ? -1.654 -17.599 34.028 1.00 49.62 58 PRO C CA 1
ATOM 3749 C C . PRO C 1 70 ? -3.116 -17.200 34.224 1.00 49.85 58 PRO C C 1
ATOM 3750 O O . PRO C 1 70 ? -3.611 -17.300 35.328 1.00 50.37 58 PRO C O 1
ATOM 3754 N N . ILE C 1 71 ? -3.785 -16.729 33.170 1.00 50.14 59 ILE C N 1
ATOM 3755 C CA . ILE C 1 71 ? -5.182 -16.286 33.256 1.00 50.48 59 ILE C CA 1
ATOM 3756 C C . ILE C 1 71 ? -6.172 -17.420 32.972 1.00 49.68 59 ILE C C 1
ATOM 3757 O O . ILE C 1 71 ? -7.110 -17.636 33.733 1.00 49.29 59 ILE C O 1
ATOM 3762 N N . THR C 1 72 ? -5.939 -18.165 31.892 1.00 49.26 60 THR C N 1
ATOM 3763 C CA . THR C 1 72 ? -6.853 -19.240 31.477 1.00 48.14 60 THR C CA 1
ATOM 3764 C C . THR C 1 72 ? -6.216 -20.188 30.471 1.00 47.06 60 THR C C 1
ATOM 3765 O O . THR C 1 72 ? -5.191 -19.871 29.898 1.00 47.02 60 THR C O 1
ATOM 3769 N N . LYS C 1 73 ? -6.864 -21.332 30.268 1.00 45.81 61 LYS C N 1
ATOM 3770 C CA . LYS C 1 73 ? -6.554 -22.252 29.177 1.00 46.26 61 LYS C CA 1
ATOM 3771 C C . LYS C 1 73 ? -7.003 -21.742 27.815 1.00 45.73 61 LYS C C 1
ATOM 3772 O O . LYS C 1 73 ? -8.013 -21.119 27.676 1.00 45.19 61 LYS C O 1
ATOM 3778 N N . THR C 1 74 ? -6.211 -22.026 26.803 1.00 46.00 62 THR C N 1
ATOM 3779 C CA . THR C 1 74 ? -6.539 -21.619 25.454 1.00 45.87 62 THR C CA 1
ATOM 3780 C C . THR C 1 74 ? -5.838 -22.564 24.473 1.00 45.82 62 THR C C 1
ATOM 3781 O O . THR C 1 74 ? -5.146 -23.516 24.889 1.00 46.06 62 THR C O 1
ATOM 3785 N N . ILE C 1 75 ? -6.080 -22.335 23.188 1.00 45.33 63 ILE C N 1
ATOM 3786 C CA . ILE C 1 75 ? -5.506 -23.139 22.134 1.00 45.26 63 ILE C CA 1
ATOM 3787 C C . ILE C 1 75 ? -4.365 -22.321 21.497 1.00 44.49 63 ILE C C 1
ATOM 3788 O O . ILE C 1 75 ? -4.558 -21.158 21.117 1.00 44.40 63 ILE C O 1
ATOM 3793 N N . GLY C 1 76 ? -3.172 -22.913 21.459 1.00 43.38 64 GLY C N 1
ATOM 3794 C CA . GLY C 1 76 ? -2.029 -22.341 20.798 1.00 43.27 64 GLY C CA 1
ATOM 3795 C C . GLY C 1 76 ? -1.465 -23.229 19.706 1.00 42.94 64 GLY C C 1
ATOM 3796 O O . GLY C 1 76 ? -2.134 -24.113 19.195 1.00 42.06 64 GLY C O 1
ATOM 3797 N N . TYR C 1 77 ? -0.225 -22.964 19.341 1.00 44.17 65 TYR C N 1
ATOM 3798 C CA . TYR C 1 77 ? 0.414 -23.579 18.193 1.00 45.65 65 TYR C CA 1
ATOM 3799 C C . TYR C 1 77 ? 1.829 -24.029 18.491 1.00 47.68 65 TYR C C 1
ATOM 3800 O O . TYR C 1 77 ? 2.535 -23.508 19.361 1.00 47.66 65 TYR C O 1
ATOM 3809 N N . ARG C 1 78 ? 2.257 -24.983 17.698 1.00 50.17 66 ARG C N 1
ATOM 3810 C CA . ARG C 1 78 ? 3.515 -25.602 17.918 1.00 52.42 66 ARG C CA 1
ATOM 3811 C C . ARG C 1 78 ? 4.040 -26.155 16.608 1.00 52.69 66 ARG C C 1
ATOM 3812 O O . ARG C 1 78 ? 3.299 -26.735 15.824 1.00 52.50 66 ARG C O 1
ATOM 3820 N N . ILE C 1 79 ? 5.333 -25.970 16.404 1.00 54.05 67 ILE C N 1
ATOM 3821 C CA . ILE C 1 79 ? 6.076 -26.538 15.307 1.00 55.26 67 ILE C CA 1
ATOM 3822 C C . ILE C 1 79 ? 6.904 -27.692 15.884 1.00 56.98 67 ILE C C 1
ATOM 3823 O O . ILE C 1 79 ? 7.269 -27.660 17.073 1.00 57.18 67 ILE C O 1
ATOM 3828 N N . ASN C 1 80 ? 7.191 -28.696 15.050 1.00 58.71 68 ASN C N 1
ATOM 3829 C CA . ASN C 1 80 ? 8.125 -29.766 15.430 1.00 60.55 68 ASN C CA 1
ATOM 3830 C C . ASN C 1 80 ? 9.534 -29.235 15.276 1.00 60.47 68 ASN C C 1
ATOM 3831 O O . ASN C 1 80 ? 10.093 -29.152 14.178 1.00 60.36 68 ASN C O 1
ATOM 3836 N N . ASP C 1 81 ? 10.094 -28.934 16.426 1.00 60.92 69 ASP C N 1
ATOM 3837 C CA . ASP C 1 81 ? 11.218 -28.046 16.565 1.00 61.72 69 ASP C CA 1
ATOM 3838 C C . ASP C 1 81 ? 12.538 -28.770 16.324 1.00 61.56 69 ASP C C 1
ATOM 3839 O O . ASP C 1 81 ? 13.464 -28.236 15.718 1.00 61.52 69 ASP C O 1
ATOM 3844 N N . LYS C 1 82 ? 12.621 -29.975 16.877 1.00 61.74 70 LYS C N 1
ATOM 3845 C CA . LYS C 1 82 ? 13.782 -30.856 16.707 1.00 61.52 70 LYS C CA 1
ATOM 3846 C C . LYS C 1 82 ? 13.865 -31.397 15.275 1.00 61.07 70 LYS C C 1
ATOM 3847 O O . LYS C 1 82 ? 14.965 -31.743 14.803 1.00 61.35 70 LYS C O 1
ATOM 3853 N N . ASP C 1 83 ? 12.700 -31.453 14.600 1.00 59.77 71 ASP C N 1
ATOM 3854 C CA . ASP C 1 83 ? 12.581 -31.794 13.162 1.00 58.68 71 ASP C CA 1
ATOM 3855 C C . ASP C 1 83 ? 13.094 -30.723 12.167 1.00 56.07 71 ASP C C 1
ATOM 3856 O O . ASP C 1 83 ? 13.125 -30.953 10.961 1.00 55.05 71 ASP C O 1
ATOM 3861 N N . ILE C 1 84 ? 13.534 -29.577 12.664 1.00 53.67 72 ILE C N 1
ATOM 3862 C CA . ILE C 1 84 ? 14.243 -28.617 11.823 1.00 51.98 72 ILE C CA 1
ATOM 3863 C C . ILE C 1 84 ? 15.766 -28.858 11.811 1.00 50.14 72 ILE C C 1
ATOM 3864 O O . ILE C 1 84 ? 16.390 -29.155 12.845 1.00 49.24 72 ILE C O 1
ATOM 3869 N N . VAL C 1 85 ? 16.338 -28.804 10.613 1.00 47.99 73 VAL C N 1
ATOM 3870 C CA . VAL C 1 85 ? 17.764 -29.002 10.427 1.00 47.06 73 VAL C CA 1
ATOM 3871 C C . VAL C 1 85 ? 18.370 -27.772 9.725 1.00 46.82 73 VAL C C 1
ATOM 3872 O O . VAL C 1 85 ? 17.871 -27.322 8.684 1.00 47.28 73 VAL C O 1
ATOM 3876 N N . VAL C 1 86 ? 19.418 -27.222 10.320 1.00 45.63 74 VAL C N 1
ATOM 3877 C CA . VAL C 1 86 ? 20.122 -26.075 9.782 1.00 46.04 74 VAL C CA 1
ATOM 3878 C C . VAL C 1 86 ? 21.505 -26.534 9.327 1.00 45.34 74 VAL C C 1
ATOM 3879 O O . VAL C 1 86 ? 22.252 -27.118 10.089 1.00 45.84 74 VAL C O 1
ATOM 3883 N N . VAL C 1 87 ? 21.847 -26.273 8.085 1.00 45.51 75 VAL C N 1
ATOM 3884 C CA . VAL C 1 87 ? 23.078 -26.758 7.512 1.00 46.07 75 VAL C CA 1
ATOM 3885 C C . VAL C 1 87 ? 23.824 -25.635 6.815 1.00 46.36 75 VAL C C 1
ATOM 3886 O O . VAL C 1 87 ? 23.502 -25.324 5.698 1.00 46.44 75 VAL C O 1
ATOM 3890 N N . PRO C 1 88 ? 24.819 -25.024 7.475 1.00 46.72 76 PRO C N 1
ATOM 3891 C CA . PRO C 1 88 ? 25.761 -24.175 6.761 1.00 46.38 76 PRO C CA 1
ATOM 3892 C C . PRO C 1 88 ? 26.651 -24.941 5.781 1.00 46.11 76 PRO C C 1
ATOM 3893 O O . PRO C 1 88 ? 27.065 -26.101 6.039 1.00 46.77 76 PRO C O 1
ATOM 3897 N N . ILE C 1 89 ? 26.946 -24.283 4.666 1.00 45.64 77 ILE C N 1
ATOM 3898 C CA . ILE C 1 89 ? 28.110 -24.655 3.872 1.00 45.94 77 ILE C CA 1
ATOM 3899 C C . ILE C 1 89 ? 29.283 -23.849 4.393 1.00 46.33 77 ILE C C 1
ATOM 3900 O O . ILE C 1 89 ? 29.223 -22.606 4.414 1.00 47.49 77 ILE C O 1
ATOM 3905 N N . LEU C 1 90 ? 30.331 -24.534 4.834 1.00 45.77 78 LEU C N 1
ATOM 3906 C CA . LEU C 1 90 ? 31.520 -23.833 5.323 1.00 46.38 78 LEU C CA 1
ATOM 3907 C C . LEU C 1 90 ? 32.255 -23.145 4.158 1.00 45.79 78 LEU C C 1
ATOM 3908 O O . LEU C 1 90 ? 32.169 -23.622 3.042 1.00 46.15 78 LEU C O 1
ATOM 3913 N N . ARG C 1 91 ? 32.924 -22.010 4.385 1.00 46.31 79 ARG C N 1
ATOM 3914 C CA . ARG C 1 91 ? 32.987 -21.286 5.668 1.00 46.47 79 ARG C CA 1
ATOM 3915 C C . ARG C 1 91 ? 31.871 -20.286 5.839 1.00 47.07 79 ARG C C 1
ATOM 3916 O O . ARG C 1 91 ? 31.389 -20.089 6.924 1.00 47.99 79 ARG C O 1
ATOM 3924 N N . ALA C 1 92 ? 31.484 -19.635 4.761 1.00 48.02 80 ALA C N 1
ATOM 3925 C CA . ALA C 1 92 ? 30.672 -18.413 4.813 1.00 48.83 80 ALA C CA 1
ATOM 3926 C C . ALA C 1 92 ? 29.287 -18.646 5.308 1.00 48.95 80 ALA C C 1
ATOM 3927 O O . ALA C 1 92 ? 28.698 -17.735 5.931 1.00 49.44 80 ALA C O 1
ATOM 3929 N N . GLY C 1 93 ? 28.764 -19.840 4.998 1.00 48.49 81 GLY C N 1
ATOM 3930 C CA . GLY C 1 93 ? 27.487 -20.311 5.534 1.00 48.37 81 GLY C CA 1
ATOM 3931 C C . GLY C 1 93 ? 27.379 -20.278 7.060 1.00 47.61 81 GLY C C 1
ATOM 3932 O O . GLY C 1 93 ? 26.278 -20.114 7.584 1.00 46.95 81 GLY C O 1
ATOM 3933 N N . LEU C 1 94 ? 28.511 -20.381 7.756 1.00 48.05 82 LEU C N 1
ATOM 3934 C CA . LEU C 1 94 ? 28.563 -20.320 9.255 1.00 49.16 82 LEU C CA 1
ATOM 3935 C C . LEU C 1 94 ? 27.895 -19.083 9.836 1.00 49.63 82 LEU C C 1
ATOM 3936 O O . LEU C 1 94 ? 27.127 -19.160 10.806 1.00 50.25 82 LEU C O 1
ATOM 3941 N N . VAL C 1 95 ? 28.174 -17.932 9.243 1.00 49.73 83 VAL C N 1
ATOM 3942 C CA . VAL C 1 95 ? 27.628 -16.700 9.768 1.00 50.49 83 VAL C CA 1
ATOM 3943 C C . VAL C 1 95 ? 26.110 -16.672 9.569 1.00 51.14 83 VAL C C 1
ATOM 3944 O O . VAL C 1 95 ? 25.363 -16.166 10.411 1.00 51.69 83 VAL C O 1
ATOM 3948 N N . MET C 1 96 ? 25.661 -17.191 8.434 1.00 52.17 84 MET C N 1
ATOM 3949 C CA . MET C 1 96 ? 24.244 -17.306 8.165 1.00 52.29 84 MET C CA 1
ATOM 3950 C C . MET C 1 96 ? 23.557 -18.243 9.168 1.00 52.42 84 MET C C 1
ATOM 3951 O O . MET C 1 96 ? 22.480 -17.946 9.671 1.00 51.28 84 MET C O 1
ATOM 3956 N N . ALA C 1 97 ? 24.216 -19.346 9.494 1.00 53.32 85 ALA C N 1
ATOM 3957 C CA . ALA C 1 97 ? 23.654 -20.311 10.423 1.00 53.87 85 ALA C CA 1
ATOM 3958 C C . ALA C 1 97 ? 23.474 -19.720 11.790 1.00 54.32 85 ALA C C 1
ATOM 3959 O O . ALA C 1 97 ? 22.492 -19.966 12.435 1.00 54.39 85 ALA C O 1
ATOM 3961 N N . ASP C 1 98 ? 24.441 -18.948 12.225 1.00 56.11 86 ASP C N 1
ATOM 3962 C CA . ASP C 1 98 ? 24.368 -18.197 13.459 1.00 58.02 86 ASP C CA 1
ATOM 3963 C C . ASP C 1 98 ? 23.118 -17.298 13.526 1.00 57.66 86 ASP C C 1
ATOM 3964 O O . ASP C 1 98 ? 22.425 -17.228 14.553 1.00 57.06 86 ASP C O 1
ATOM 3969 N N . GLY C 1 99 ? 22.837 -16.608 12.428 1.00 57.69 87 GLY C N 1
ATOM 3970 C CA . GLY C 1 99 ? 21.628 -15.787 12.339 1.00 57.08 87 GLY C CA 1
ATOM 3971 C C . GLY C 1 99 ? 20.357 -16.618 12.421 1.00 56.16 87 GLY C C 1
ATOM 3972 O O . GLY C 1 99 ? 19.510 -16.359 13.228 1.00 55.75 87 GLY C O 1
ATOM 3973 N N . ILE C 1 100 ? 20.220 -17.626 11.579 1.00 56.17 88 ILE C N 1
ATOM 3974 C CA . ILE C 1 100 ? 18.981 -18.406 11.562 1.00 56.43 88 ILE C CA 1
ATOM 3975 C C . ILE C 1 100 ? 18.763 -19.127 12.910 1.00 55.62 88 ILE C C 1
ATOM 3976 O O . ILE C 1 100 ? 17.645 -19.263 13.367 1.00 54.69 88 ILE C O 1
ATOM 3981 N N . LEU C 1 101 ? 19.843 -19.556 13.553 1.00 55.83 89 LEU C N 1
ATOM 3982 C CA . LEU C 1 101 ? 19.757 -20.236 14.850 1.00 55.92 89 LEU C CA 1
ATOM 3983 C C . LEU C 1 101 ? 19.261 -19.368 15.957 1.00 56.25 89 LEU C C 1
ATOM 3984 O O . LEU C 1 101 ? 18.818 -19.879 16.981 1.00 56.06 89 LEU C O 1
ATOM 3989 N N . GLU C 1 102 ? 19.327 -18.050 15.758 1.00 56.86 90 GLU C N 1
ATOM 3990 C CA . GLU C 1 102 ? 18.700 -17.118 16.675 1.00 57.90 90 GLU C CA 1
ATOM 3991 C C . GLU C 1 102 ? 17.181 -17.249 16.675 1.00 56.28 90 GLU C C 1
ATOM 3992 O O . GLU C 1 102 ? 16.531 -16.975 17.700 1.00 55.91 90 GLU C O 1
ATOM 3998 N N . LEU C 1 103 ? 16.630 -17.635 15.521 1.00 54.85 91 LEU C N 1
ATOM 3999 C CA . LEU C 1 103 ? 15.183 -17.850 15.335 1.00 53.74 91 LEU C CA 1
ATOM 4000 C C . LEU C 1 103 ? 14.755 -19.291 15.497 1.00 51.60 91 LEU C C 1
ATOM 4001 O O . LEU C 1 103 ? 13.656 -19.556 15.901 1.00 50.42 91 LEU C O 1
ATOM 4006 N N . LEU C 1 104 ? 15.652 -20.214 15.163 1.00 50.62 92 LEU C N 1
ATOM 4007 C CA . LEU C 1 104 ? 15.423 -21.632 15.278 1.00 49.36 92 LEU C CA 1
ATOM 4008 C C . LEU C 1 104 ? 16.475 -22.263 16.194 1.00 48.47 92 LEU C C 1
ATOM 4009 O O . LEU C 1 104 ? 17.191 -23.158 15.793 1.00 47.81 92 LEU C O 1
ATOM 4014 N N . PRO C 1 105 ? 16.558 -21.806 17.437 1.00 47.85 93 PRO C N 1
ATOM 4015 C CA . PRO C 1 105 ? 17.596 -22.283 18.374 1.00 47.69 93 PRO C CA 1
ATOM 4016 C C . PRO C 1 105 ? 17.581 -23.760 18.751 1.00 46.93 93 PRO C C 1
ATOM 4017 O O . PRO C 1 105 ? 18.617 -24.281 19.217 1.00 47.53 93 PRO C O 1
ATOM 4021 N N . ASN C 1 106 ? 16.447 -24.430 18.569 1.00 46.15 94 ASN C N 1
ATOM 4022 C CA . ASN C 1 106 ? 16.349 -25.852 18.882 1.00 45.64 94 ASN C CA 1
ATOM 4023 C C . ASN C 1 106 ? 16.520 -26.768 17.686 1.00 44.83 94 ASN C C 1
ATOM 4024 O O . ASN C 1 106 ? 16.237 -27.949 17.773 1.00 44.89 94 ASN C O 1
ATOM 4029 N N . ALA C 1 107 ? 16.980 -26.219 16.568 1.00 44.97 95 ALA C N 1
ATOM 4030 C CA . ALA C 1 107 ? 17.229 -26.997 15.372 1.00 44.89 95 ALA C CA 1
ATOM 4031 C C . ALA C 1 107 ? 18.500 -27.801 15.557 1.00 45.62 95 ALA C C 1
ATOM 4032 O O . ALA C 1 107 ? 19.381 -27.421 16.364 1.00 45.53 95 ALA C O 1
ATOM 4034 N N . SER C 1 108 ? 18.548 -28.947 14.873 1.00 45.96 96 SER C N 1
ATOM 4035 C CA . SER C 1 108 ? 19.775 -29.756 14.753 1.00 46.45 96 SER C CA 1
ATOM 4036 C C . SER C 1 108 ? 20.619 -29.041 13.739 1.00 45.96 96 SER C C 1
ATOM 4037 O O . SER C 1 108 ? 20.082 -28.265 12.959 1.00 46.68 96 SER C O 1
ATOM 4040 N N . VAL C 1 109 ? 21.929 -29.252 13.794 1.00 45.63 97 VAL C N 1
ATOM 4041 C CA . VAL C 1 109 ? 22.852 -28.542 12.912 1.00 45.96 97 VAL C CA 1
ATOM 4042 C C . VAL C 1 109 ? 23.759 -29.537 12.231 1.00 46.04 97 VAL C C 1
ATOM 4043 O O . VAL C 1 109 ? 24.384 -30.345 12.907 1.00 47.61 97 VAL C O 1
ATOM 4047 N N . GLY C 1 110 ? 23.815 -29.486 10.901 1.00 46.12 98 GLY C N 1
ATOM 4048 C CA . GLY C 1 110 ? 24.797 -30.237 10.147 1.00 45.62 98 GLY C CA 1
ATOM 4049 C C . GLY C 1 110 ? 25.806 -29.245 9.630 1.00 45.87 98 GLY C C 1
ATOM 4050 O O . GLY C 1 110 ? 25.571 -28.014 9.656 1.00 45.44 98 GLY C O 1
ATOM 4051 N N . HIS C 1 111 ? 26.941 -29.764 9.174 1.00 46.14 99 HIS C N 1
ATOM 4052 C CA . HIS C 1 111 ? 27.953 -28.948 8.536 1.00 46.07 99 HIS C CA 1
ATOM 4053 C C . HIS C 1 111 ? 28.374 -29.660 7.283 1.00 45.75 99 HIS C C 1
ATOM 4054 O O . HIS C 1 111 ? 28.496 -30.866 7.287 1.00 46.50 99 HIS C O 1
ATOM 4061 N N . ILE C 1 112 ? 28.531 -28.902 6.204 1.00 46.08 100 ILE C N 1
ATOM 4062 C CA . ILE C 1 112 ? 29.044 -29.412 4.962 1.00 46.21 100 ILE C CA 1
ATOM 4063 C C . ILE C 1 112 ? 30.182 -28.517 4.521 1.00 45.95 100 ILE C C 1
ATOM 4064 O O . ILE C 1 112 ? 29.994 -27.336 4.299 1.00 46.91 100 ILE C O 1
ATOM 4069 N N . GLY C 1 113 ? 31.362 -29.090 4.459 1.00 45.82 101 GLY C N 1
ATOM 4070 C CA . GLY C 1 113 ? 32.525 -28.405 3.999 1.00 46.41 101 GLY C CA 1
ATOM 4071 C C . GLY C 1 113 ? 32.719 -28.608 2.510 1.00 46.85 101 GLY C C 1
ATOM 4072 O O . GLY C 1 113 ? 33.044 -29.682 2.048 1.00 46.53 101 GLY C O 1
ATOM 4073 N N . ILE C 1 114 ? 32.474 -27.547 1.756 1.00 48.17 102 ILE C N 1
ATOM 4074 C CA . ILE C 1 114 ? 32.766 -27.509 0.327 1.00 48.17 102 ILE C CA 1
ATOM 4075 C C . ILE C 1 114 ? 33.431 -26.176 0.068 1.00 47.46 102 ILE C C 1
ATOM 4076 O O . ILE C 1 114 ? 33.070 -25.174 0.657 1.00 46.32 102 ILE C O 1
ATOM 4081 N N . TYR C 1 115 ? 34.471 -26.201 -0.744 1.00 48.36 103 TYR C N 1
ATOM 4082 C CA . TYR C 1 115 ? 34.957 -24.975 -1.377 1.00 48.78 103 TYR C CA 1
ATOM 4083 C C . TYR C 1 115 ? 34.896 -25.175 -2.883 1.00 48.92 103 TYR C C 1
ATOM 4084 O O . TYR C 1 115 ? 34.851 -26.311 -3.360 1.00 48.91 103 TYR C O 1
ATOM 4093 N N . ARG C 1 116 ? 34.863 -24.061 -3.597 1.00 49.06 104 ARG C N 1
ATOM 4094 C CA . ARG C 1 116 ? 34.966 -24.052 -5.048 1.00 49.62 104 ARG C CA 1
ATOM 4095 C C . ARG C 1 116 ? 36.406 -23.754 -5.457 1.00 49.51 104 ARG C C 1
ATOM 4096 O O . ARG C 1 116 ? 36.961 -22.703 -5.100 1.00 48.62 104 ARG C O 1
ATOM 4104 N N . ASP C 1 117 ? 36.989 -24.679 -6.210 1.00 49.69 105 ASP C N 1
ATOM 4105 C CA . ASP C 1 117 ? 38.313 -24.485 -6.782 1.00 50.48 105 ASP C CA 1
ATOM 4106 C C . ASP C 1 117 ? 38.324 -23.259 -7.689 1.00 50.47 105 ASP C C 1
ATOM 4107 O O . ASP C 1 117 ? 37.656 -23.280 -8.695 1.00 50.71 105 ASP C O 1
ATOM 4112 N N . PRO C 1 118 ? 39.109 -22.219 -7.365 1.00 51.24 106 PRO C N 1
ATOM 4113 C CA . PRO C 1 118 ? 39.095 -20.955 -8.125 1.00 51.04 106 PRO C CA 1
ATOM 4114 C C . PRO C 1 118 ? 39.405 -21.141 -9.597 1.00 51.53 106 PRO C C 1
ATOM 4115 O O . PRO C 1 118 ? 38.817 -20.462 -10.451 1.00 51.24 106 PRO C O 1
ATOM 4119 N N . GLU C 1 119 ? 40.334 -22.045 -9.878 1.00 51.81 107 GLU C N 1
ATOM 4120 C CA . GLU C 1 119 ? 40.724 -22.325 -11.235 1.00 52.72 107 GLU C CA 1
ATOM 4121 C C . GLU C 1 119 ? 39.657 -23.183 -11.910 1.00 52.82 107 GLU C C 1
ATOM 4122 O O . GLU C 1 119 ? 39.093 -22.741 -12.906 1.00 53.72 107 GLU C O 1
ATOM 4128 N N . THR C 1 120 ? 39.361 -24.383 -11.399 1.00 52.82 108 THR C N 1
ATOM 4129 C CA . THR C 1 120 ? 38.473 -25.311 -12.153 1.00 52.63 108 THR C CA 1
ATOM 4130 C C . THR C 1 120 ? 36.988 -24.959 -12.015 1.00 52.26 108 THR C C 1
ATOM 4131 O O . THR C 1 120 ? 36.171 -25.355 -12.846 1.00 51.71 108 THR C O 1
ATOM 4135 N N . LEU C 1 121 ? 36.657 -24.206 -10.975 1.00 51.70 109 LEU C N 1
ATOM 4136 C CA . LEU C 1 121 ? 35.266 -23.860 -10.642 1.00 51.85 109 LEU C CA 1
ATOM 4137 C C . LEU C 1 121 ? 34.408 -25.089 -10.305 1.00 52.04 109 LEU C C 1
ATOM 4138 O O . LEU C 1 121 ? 33.170 -25.057 -10.414 1.00 52.43 109 LEU C O 1
ATOM 4143 N N . GLN C 1 122 ? 35.076 -26.154 -9.876 1.00 52.10 110 GLN C N 1
ATOM 4144 C CA . GLN C 1 122 ? 34.392 -27.340 -9.391 1.00 52.13 110 GLN C CA 1
ATOM 4145 C C . GLN C 1 122 ? 34.352 -27.329 -7.850 1.00 51.57 110 GLN C C 1
ATOM 4146 O O . GLN C 1 122 ? 35.220 -26.748 -7.174 1.00 51.58 110 GLN C O 1
ATOM 4152 N N . ALA C 1 123 ? 33.308 -27.954 -7.321 1.00 50.90 111 ALA C N 1
ATOM 4153 C CA . ALA C 1 123 ? 33.105 -28.098 -5.891 1.00 50.34 111 ALA C CA 1
ATOM 4154 C C . ALA C 1 123 ? 34.016 -29.202 -5.336 1.00 49.92 111 ALA C C 1
ATOM 4155 O O . ALA C 1 123 ? 34.070 -30.307 -5.885 1.00 49.23 111 ALA C O 1
ATOM 4157 N N . VAL C 1 124 ? 34.708 -28.900 -4.243 1.00 49.18 112 VAL C N 1
ATOM 4158 C CA . VAL C 1 124 ? 35.438 -29.900 -3.492 1.00 48.91 112 VAL C CA 1
ATOM 4159 C C . VAL C 1 124 ? 34.851 -30.060 -2.077 1.00 48.27 112 VAL C C 1
ATOM 4160 O O . VAL C 1 124 ? 34.905 -29.135 -1.276 1.00 48.33 112 VAL C O 1
ATOM 4164 N N . GLU C 1 125 ? 34.344 -31.260 -1.791 1.00 47.92 113 GLU C N 1
ATOM 4165 C CA . GLU C 1 125 ? 33.825 -31.651 -0.477 1.00 47.61 113 GLU C CA 1
ATOM 4166 C C . GLU C 1 125 ? 34.942 -32.132 0.470 1.00 46.79 113 GLU C C 1
ATOM 4167 O O . GLU C 1 125 ? 35.632 -33.071 0.156 1.00 46.25 113 GLU C O 1
ATOM 4173 N N . TYR C 1 126 ? 35.098 -31.499 1.631 1.00 45.76 114 TYR C N 1
ATOM 4174 C CA . TYR C 1 126 ? 36.085 -31.950 2.618 1.00 45.54 114 TYR C CA 1
ATOM 4175 C C . TYR C 1 126 ? 35.462 -32.403 3.944 1.00 44.38 114 TYR C C 1
ATOM 4176 O O . TYR C 1 126 ? 36.144 -32.964 4.758 1.00 44.26 114 TYR C O 1
ATOM 4185 N N . TYR C 1 127 ? 34.173 -32.180 4.132 1.00 44.38 115 TYR C N 1
ATOM 4186 C CA . TYR C 1 127 ? 33.521 -32.501 5.360 1.00 44.27 115 TYR C CA 1
ATOM 4187 C C . TYR C 1 127 ? 32.028 -32.569 5.159 1.00 44.61 115 TYR C C 1
ATOM 4188 O O . TYR C 1 127 ? 31.446 -31.820 4.365 1.00 45.62 115 TYR C O 1
ATOM 4197 N N . ALA C 1 128 ? 31.407 -33.526 5.823 1.00 44.48 116 ALA C N 1
ATOM 4198 C CA . ALA C 1 128 ? 29.979 -33.584 5.938 1.00 44.03 116 ALA C CA 1
ATOM 4199 C C . ALA C 1 128 ? 29.716 -34.339 7.230 1.00 44.19 116 ALA C C 1
ATOM 4200 O O . ALA C 1 128 ? 30.143 -35.511 7.385 1.00 43.39 116 ALA C O 1
ATOM 4202 N N . LYS C 1 129 ? 29.045 -33.659 8.158 1.00 43.48 117 LYS C N 1
ATOM 4203 C CA . LYS C 1 129 ? 28.614 -34.247 9.437 1.00 43.03 117 LYS C CA 1
ATOM 4204 C C . LYS C 1 129 ? 27.182 -33.764 9.643 1.00 42.56 117 LYS C C 1
ATOM 4205 O O . LYS C 1 129 ? 26.933 -32.571 9.846 1.00 40.64 117 LYS C O 1
ATOM 4211 N N . LEU C 1 130 ? 26.249 -34.711 9.541 1.00 42.86 118 LEU C N 1
ATOM 4212 C CA . LEU C 1 130 ? 24.804 -34.423 9.521 1.00 42.89 118 LEU C CA 1
ATOM 4213 C C . LEU C 1 130 ? 24.081 -35.090 10.682 1.00 43.14 118 LEU C C 1
ATOM 4214 O O . LEU C 1 130 ? 24.443 -36.223 11.083 1.00 42.45 118 LEU C O 1
ATOM 4219 N N . PRO C 1 131 ? 23.037 -34.433 11.197 1.00 42.51 119 PRO C N 1
ATOM 4220 C CA . PRO C 1 131 ? 22.144 -35.076 12.136 1.00 43.33 119 PRO C CA 1
ATOM 4221 C C . PRO C 1 131 ? 21.245 -36.054 11.367 1.00 43.43 119 PRO C C 1
ATOM 4222 O O . PRO C 1 131 ? 21.188 -35.982 10.139 1.00 43.25 119 PRO C O 1
ATOM 4226 N N . PRO C 1 132 ? 20.552 -36.953 12.058 1.00 43.74 120 PRO C N 1
ATOM 4227 C CA . PRO C 1 132 ? 19.694 -37.911 11.372 1.00 43.80 120 PRO C CA 1
ATOM 4228 C C . PRO C 1 132 ? 18.706 -37.178 10.483 1.00 43.95 120 PRO C C 1
ATOM 4229 O O . PRO C 1 132 ? 18.201 -36.140 10.877 1.00 44.26 120 PRO C O 1
ATOM 4233 N N . LEU C 1 133 ? 18.490 -37.689 9.277 1.00 44.59 121 LEU C N 1
ATOM 4234 C CA . LEU C 1 133 ? 17.577 -37.072 8.317 1.00 45.15 121 LEU C CA 1
ATOM 4235 C C . LEU C 1 133 ? 16.539 -38.084 7.877 1.00 45.89 121 LEU C C 1
ATOM 4236 O O . LEU C 1 133 ? 16.827 -39.259 7.776 1.00 45.04 121 LEU C O 1
ATOM 4241 N N . ASN C 1 134 ? 15.322 -37.594 7.657 1.00 47.13 122 ASN C N 1
ATOM 4242 C CA . ASN C 1 134 ? 14.241 -38.386 7.090 1.00 47.88 122 ASN C CA 1
ATOM 4243 C C . ASN C 1 134 ? 13.235 -37.463 6.367 1.00 48.96 122 ASN C C 1
ATOM 4244 O O . ASN C 1 134 ? 13.459 -36.250 6.236 1.00 47.64 122 ASN C O 1
ATOM 4249 N N . ASP C 1 135 ? 12.144 -38.067 5.893 1.00 50.14 123 ASP C N 1
ATOM 4250 C CA . ASP C 1 135 ? 11.104 -37.363 5.132 1.00 51.25 123 ASP C CA 1
ATOM 4251 C C . ASP C 1 135 ? 10.441 -36.250 5.933 1.00 50.96 123 ASP C C 1
ATOM 4252 O O . ASP C 1 135 ? 10.010 -35.274 5.348 1.00 51.23 123 ASP C O 1
ATOM 4257 N N . ASP C 1 136 ? 10.380 -36.401 7.255 1.00 50.99 124 ASP C N 1
ATOM 4258 C CA . ASP C 1 136 ? 9.754 -35.409 8.127 1.00 51.73 124 ASP C CA 1
ATOM 4259 C C . ASP C 1 136 ? 10.615 -34.147 8.281 1.00 51.17 124 ASP C C 1
ATOM 4260 O O . ASP C 1 136 ? 10.075 -33.068 8.495 1.00 51.95 124 ASP C O 1
ATOM 4265 N N . LYS C 1 137 ? 11.936 -34.293 8.180 1.00 50.46 125 LYS C N 1
ATOM 4266 C CA . LYS C 1 137 ? 12.870 -33.193 8.463 1.00 49.88 125 LYS C CA 1
ATOM 4267 C C . LYS C 1 137 ? 12.780 -32.047 7.470 1.00 48.98 125 LYS C C 1
ATOM 4268 O O . LYS C 1 137 ? 12.801 -32.278 6.293 1.00 48.78 125 LYS C O 1
ATOM 4274 N N . GLU C 1 138 ? 12.655 -30.821 7.984 1.00 48.91 126 GLU C N 1
ATOM 4275 C CA . GLU C 1 138 ? 12.773 -29.584 7.211 1.00 48.77 126 GLU C CA 1
ATOM 4276 C C . GLU C 1 138 ? 14.228 -29.101 7.257 1.00 49.01 126 GLU C C 1
ATOM 4277 O O . GLU C 1 138 ? 14.720 -28.669 8.308 1.00 48.29 126 GLU C O 1
ATOM 4283 N N . VAL C 1 139 ? 14.905 -29.143 6.113 1.00 48.52 127 VAL C N 1
ATOM 4284 C CA . VAL C 1 139 ? 16.290 -28.722 6.053 1.00 48.25 127 VAL C CA 1
ATOM 4285 C C . VAL C 1 139 ? 16.477 -27.358 5.404 1.00 47.86 127 VAL C C 1
ATOM 4286 O O . VAL C 1 139 ? 15.975 -27.086 4.324 1.00 47.24 127 VAL C O 1
ATOM 4290 N N . PHE C 1 140 ? 17.224 -26.511 6.108 1.00 48.61 128 PHE C N 1
ATOM 4291 C CA . PHE C 1 140 ? 17.602 -25.189 5.631 1.00 49.24 128 PHE C CA 1
ATOM 4292 C C . PHE C 1 140 ? 19.105 -25.169 5.393 1.00 49.85 128 PHE C C 1
ATOM 4293 O O . PHE C 1 140 ? 19.904 -25.289 6.348 1.00 48.33 128 PHE C O 1
ATOM 4301 N N . LEU C 1 141 ? 19.450 -25.046 4.106 1.00 49.65 129 LEU C N 1
ATOM 4302 C CA . LEU C 1 141 ? 20.813 -25.048 3.614 1.00 50.55 129 LEU C CA 1
ATOM 4303 C C . LEU C 1 141 ? 21.215 -23.581 3.351 1.00 51.79 129 LEU C C 1
ATOM 4304 O O . LEU C 1 141 ? 20.493 -22.841 2.639 1.00 51.35 129 LEU C O 1
ATOM 4309 N N . LEU C 1 142 ? 22.338 -23.156 3.939 1.00 51.89 130 LEU C N 1
ATOM 4310 C CA . LEU C 1 142 ? 22.733 -21.740 3.889 1.00 52.65 130 LEU C CA 1
ATOM 4311 C C . LEU C 1 142 ? 24.117 -21.511 3.287 1.00 53.08 130 LEU C C 1
ATOM 4312 O O . LEU C 1 142 ? 25.104 -22.111 3.746 1.00 53.32 130 LEU C O 1
ATOM 4317 N N . ASP C 1 143 ? 24.172 -20.699 2.231 1.00 53.41 131 ASP C N 1
ATOM 4318 C CA . ASP C 1 143 ? 25.454 -20.260 1.636 1.00 53.44 131 ASP C CA 1
ATOM 4319 C C . ASP C 1 143 ? 25.201 -18.898 0.935 1.00 52.43 131 ASP C C 1
ATOM 4320 O O . ASP C 1 143 ? 24.322 -18.789 0.129 1.00 51.25 131 ASP C O 1
ATOM 4325 N N . PRO C 1 144 ? 25.939 -17.864 1.299 1.00 51.49 132 PRO C N 1
ATOM 4326 C CA . PRO C 1 144 ? 25.657 -16.518 0.827 1.00 51.11 132 PRO C CA 1
ATOM 4327 C C . PRO C 1 144 ? 25.667 -16.293 -0.672 1.00 50.15 132 PRO C C 1
ATOM 4328 O O . PRO C 1 144 ? 24.792 -15.583 -1.160 1.00 48.56 132 PRO C O 1
ATOM 4332 N N . MET C 1 145 ? 26.646 -16.882 -1.371 1.00 49.30 133 MET C N 1
ATOM 4333 C CA . MET C 1 145 ? 26.815 -16.658 -2.799 1.00 49.92 133 MET C CA 1
ATOM 4334 C C . MET C 1 145 ? 26.470 -17.900 -3.585 1.00 48.96 133 MET C C 1
ATOM 4335 O O . MET C 1 145 ? 27.132 -18.951 -3.463 1.00 48.70 133 MET C O 1
ATOM 4340 N N . LEU C 1 146 ? 25.412 -17.767 -4.369 1.00 48.21 134 LEU C N 1
ATOM 4341 C CA . LEU C 1 146 ? 24.993 -18.796 -5.277 1.00 48.71 134 LEU C CA 1
ATOM 4342 C C . LEU C 1 146 ? 25.342 -18.326 -6.704 1.00 47.58 134 LEU C C 1
ATOM 4343 O O . LEU C 1 146 ? 24.595 -17.558 -7.358 1.00 47.38 134 LEU C O 1
ATOM 4348 N N . ALA C 1 147 ? 26.502 -18.779 -7.166 1.00 47.21 135 ALA C N 1
ATOM 4349 C CA . ALA C 1 147 ? 27.081 -18.285 -8.409 1.00 46.45 135 ALA C CA 1
ATOM 4350 C C . ALA C 1 147 ? 26.904 -19.258 -9.590 1.00 46.50 135 ALA C C 1
ATOM 4351 O O . ALA C 1 147 ? 25.986 -19.072 -10.374 1.00 46.95 135 ALA C O 1
ATOM 4353 N N . THR C 1 148 ? 27.781 -20.255 -9.758 1.00 46.23 136 THR C N 1
ATOM 4354 C CA . THR C 1 148 ? 27.564 -21.313 -10.754 1.00 45.61 136 THR C CA 1
ATOM 4355 C C . THR C 1 148 ? 26.552 -22.337 -10.257 1.00 46.09 136 THR C C 1
ATOM 4356 O O . THR C 1 148 ? 25.924 -22.979 -11.074 1.00 47.31 136 THR C O 1
ATOM 4360 N N . GLY C 1 149 ? 26.419 -22.508 -8.935 1.00 46.32 137 GLY C N 1
ATOM 4361 C CA . GLY C 1 149 ? 25.521 -23.497 -8.360 1.00 46.24 137 GLY C CA 1
ATOM 4362 C C . GLY C 1 149 ? 26.198 -24.786 -7.939 1.00 45.62 137 GLY C C 1
ATOM 4363 O O . GLY C 1 149 ? 25.634 -25.570 -7.206 1.00 44.70 137 GLY C O 1
ATOM 4364 N N . VAL C 1 150 ? 27.428 -25.010 -8.360 1.00 46.51 138 VAL C N 1
ATOM 4365 C CA . VAL C 1 150 ? 28.030 -26.322 -8.132 1.00 47.30 138 VAL C CA 1
ATOM 4366 C C . VAL C 1 150 ? 28.083 -26.683 -6.651 1.00 46.49 138 VAL C C 1
ATOM 4367 O O . VAL C 1 150 ? 27.879 -27.845 -6.262 1.00 46.89 138 VAL C O 1
ATOM 4371 N N . SER C 1 151 ? 28.407 -25.700 -5.833 1.00 45.85 139 SER C N 1
ATOM 4372 C CA . SER C 1 151 ? 28.557 -25.923 -4.399 1.00 45.38 139 SER C CA 1
ATOM 4373 C C . SER C 1 151 ? 27.277 -26.360 -3.738 1.00 45.20 139 SER C C 1
ATOM 4374 O O . SER C 1 151 ? 27.246 -27.371 -3.060 1.00 45.01 139 SER C O 1
ATOM 4377 N N . SER C 1 152 ? 26.228 -25.573 -3.932 1.00 45.75 140 SER C N 1
ATOM 4378 C CA . SER C 1 152 ? 24.944 -25.877 -3.365 1.00 46.81 140 SER C CA 1
ATOM 4379 C C . SER C 1 152 ? 24.341 -27.165 -3.960 1.00 46.10 140 SER C C 1
ATOM 4380 O O . SER C 1 152 ? 23.632 -27.871 -3.289 1.00 48.09 140 SER C O 1
ATOM 4383 N N . ILE C 1 153 ? 24.635 -27.486 -5.200 1.00 45.60 141 ILE C N 1
ATOM 4384 C CA . ILE C 1 153 ? 24.111 -28.702 -5.821 1.00 45.17 141 ILE C CA 1
ATOM 4385 C C . ILE C 1 153 ? 24.771 -29.934 -5.168 1.00 45.69 141 ILE C C 1
ATOM 4386 O O . ILE C 1 153 ? 24.121 -30.969 -4.930 1.00 45.71 141 ILE C O 1
ATOM 4391 N N . LYS C 1 154 ? 26.058 -29.806 -4.859 1.00 45.10 142 LYS C N 1
ATOM 4392 C CA . LYS C 1 154 ? 26.809 -30.874 -4.237 1.00 45.05 142 LYS C CA 1
ATOM 4393 C C . LYS C 1 154 ? 26.340 -31.135 -2.801 1.00 45.02 142 LYS C C 1
ATOM 4394 O O . LYS C 1 154 ? 26.201 -32.262 -2.346 1.00 45.33 142 LYS C O 1
ATOM 4400 N N . ALA C 1 155 ? 26.098 -30.048 -2.097 1.00 44.64 143 ALA C N 1
ATOM 4401 C CA . ALA C 1 155 ? 25.562 -30.090 -0.774 1.00 44.28 143 ALA C CA 1
ATOM 4402 C C . ALA C 1 155 ? 24.145 -30.700 -0.728 1.00 43.26 143 ALA C C 1
ATOM 4403 O O . ALA C 1 155 ? 23.823 -31.472 0.186 1.00 42.73 143 ALA C O 1
ATOM 4405 N N . ILE C 1 156 ? 23.315 -30.355 -1.705 1.00 42.99 144 ILE C N 1
ATOM 4406 C CA . ILE C 1 156 ? 21.973 -30.939 -1.823 1.00 42.84 144 ILE C CA 1
ATOM 4407 C C . ILE C 1 156 ? 22.089 -32.427 -2.071 1.00 42.56 144 ILE C C 1
ATOM 4408 O O . ILE C 1 156 ? 21.396 -33.217 -1.434 1.00 42.23 144 ILE C O 1
ATOM 4413 N N . GLU C 1 157 ? 22.997 -32.793 -2.971 1.00 43.47 145 GLU C N 1
ATOM 4414 C CA . GLU C 1 157 ? 23.320 -34.196 -3.279 1.00 44.84 145 GLU C CA 1
ATOM 4415 C C . GLU C 1 157 ? 23.589 -35.028 -2.006 1.00 44.78 145 GLU C C 1
ATOM 4416 O O . GLU C 1 157 ? 23.037 -36.120 -1.792 1.00 44.86 145 GLU C O 1
ATOM 4422 N N . ILE C 1 158 ? 24.461 -34.477 -1.175 1.00 45.03 146 ILE C N 1
ATOM 4423 C CA . ILE C 1 158 ? 24.895 -35.090 0.072 1.00 45.13 146 ILE C CA 1
ATOM 4424 C C . ILE C 1 158 ? 23.732 -35.231 1.051 1.00 45.27 146 ILE C C 1
ATOM 4425 O O . ILE C 1 158 ? 23.579 -36.268 1.705 1.00 44.81 146 ILE C O 1
ATOM 4430 N N . LEU C 1 159 ? 22.906 -34.192 1.120 1.00 45.44 147 LEU C N 1
ATOM 4431 C CA . LEU C 1 159 ? 21.726 -34.193 1.986 1.00 46.59 147 LEU C CA 1
ATOM 4432 C C . LEU C 1 159 ? 20.725 -35.270 1.576 1.00 46.95 147 LEU C C 1
ATOM 4433 O O . LEU C 1 159 ? 20.339 -36.086 2.428 1.00 47.81 147 LEU C O 1
ATOM 4438 N N . LYS C 1 160 ? 20.342 -35.274 0.290 1.00 47.23 148 LYS C N 1
ATOM 4439 C CA . LYS C 1 160 ? 19.445 -36.274 -0.308 1.00 47.33 148 LYS C CA 1
ATOM 4440 C C . LYS C 1 160 ? 19.980 -37.704 -0.107 1.00 47.43 148 LYS C C 1
ATOM 4441 O O . LYS C 1 160 ? 19.208 -38.619 0.201 1.00 47.83 148 LYS C O 1
ATOM 4444 N N . GLU C 1 161 ? 21.286 -37.883 -0.317 1.00 48.09 149 GLU C N 1
ATOM 4445 C CA . GLU C 1 161 ? 22.001 -39.151 -0.058 1.00 49.44 149 GLU C CA 1
ATOM 4446 C C . GLU C 1 161 ? 21.823 -39.655 1.350 1.00 48.50 149 GLU C C 1
ATOM 4447 O O . GLU C 1 161 ? 21.855 -40.846 1.584 1.00 48.07 149 GLU C O 1
ATOM 4453 N N . ASN C 1 162 ? 21.715 -38.728 2.291 1.00 48.25 150 ASN C N 1
ATOM 4454 C CA . ASN C 1 162 ? 21.562 -39.049 3.708 1.00 47.89 150 ASN C CA 1
ATOM 4455 C C . ASN C 1 162 ? 20.120 -39.007 4.224 1.00 47.44 150 ASN C C 1
ATOM 4456 O O . ASN C 1 162 ? 19.910 -39.063 5.424 1.00 47.78 150 ASN C O 1
ATOM 4461 N N . GLY C 1 163 ? 19.138 -38.922 3.333 1.00 47.13 151 GLY C N 1
ATOM 4462 C CA . GLY C 1 163 ? 17.737 -39.081 3.720 1.00 47.09 151 GLY C CA 1
ATOM 4463 C C . GLY C 1 163 ? 16.889 -37.831 3.719 1.00 47.13 151 GLY C C 1
ATOM 4464 O O . GLY C 1 163 ? 15.688 -37.914 3.959 1.00 47.14 151 GLY C O 1
ATOM 4465 N N . ALA C 1 164 ? 17.498 -36.681 3.427 1.00 47.26 152 ALA C N 1
ATOM 4466 C CA . ALA C 1 164 ? 16.757 -35.417 3.331 1.00 47.69 152 ALA C CA 1
ATOM 4467 C C . ALA C 1 164 ? 15.799 -35.418 2.151 1.00 47.93 152 ALA C C 1
ATOM 4468 O O . ALA C 1 164 ? 16.140 -35.938 1.086 1.00 47.45 152 ALA C O 1
ATOM 4470 N N . LYS C 1 165 ? 14.619 -34.828 2.362 1.00 48.76 153 LYS C N 1
ATOM 4471 C CA . LYS C 1 165 ? 13.605 -34.676 1.331 1.00 49.88 153 LYS C CA 1
ATOM 4472 C C . LYS C 1 165 ? 13.291 -33.207 1.155 1.00 50.30 153 LYS C C 1
ATOM 4473 O O . LYS C 1 165 ? 13.588 -32.650 0.118 1.00 50.73 153 LYS C O 1
ATOM 4479 N N . LYS C 1 166 ? 12.746 -32.564 2.181 1.00 51.01 154 LYS C N 1
ATOM 4480 C CA . LYS C 1 166 ? 12.369 -31.158 2.081 1.00 50.71 154 LYS C CA 1
ATOM 4481 C C . LYS C 1 166 ? 13.576 -30.255 2.393 1.00 50.12 154 LYS C C 1
ATOM 4482 O O . LYS C 1 166 ? 14.085 -30.212 3.511 1.00 50.35 154 LYS C O 1
ATOM 4488 N N . ILE C 1 167 ? 14.048 -29.559 1.369 1.00 48.96 155 ILE C N 1
ATOM 4489 C CA . ILE C 1 167 ? 15.238 -28.736 1.480 1.00 48.53 155 ILE C CA 1
ATOM 4490 C C . ILE C 1 167 ? 14.936 -27.350 0.919 1.00 48.47 155 ILE C C 1
ATOM 4491 O O . ILE C 1 167 ? 14.415 -27.200 -0.198 1.00 47.76 155 ILE C O 1
ATOM 4496 N N . THR C 1 168 ? 15.315 -26.348 1.694 1.00 47.75 156 THR C N 1
ATOM 4497 C CA . THR C 1 168 ? 15.181 -24.953 1.290 1.00 47.30 156 THR C CA 1
ATOM 4498 C C . THR C 1 168 ? 16.569 -24.344 1.281 1.00 46.51 156 THR C C 1
ATOM 4499 O O . THR C 1 168 ? 17.300 -24.480 2.256 1.00 45.48 156 THR C O 1
ATOM 4503 N N . LEU C 1 169 ? 16.914 -23.655 0.198 1.00 46.39 157 LEU C N 1
ATOM 4504 C CA . LEU C 1 169 ? 18.190 -22.923 0.100 1.00 45.51 157 LEU C CA 1
ATOM 4505 C C . LEU C 1 169 ? 17.937 -21.462 0.444 1.00 45.15 157 LEU C C 1
ATOM 4506 O O . LEU C 1 169 ? 17.012 -20.844 -0.078 1.00 43.14 157 LEU C O 1
ATOM 4511 N N . VAL C 1 170 ? 18.756 -20.951 1.368 1.00 45.79 158 VAL C N 1
ATOM 4512 C CA . VAL C 1 170 ? 18.825 -19.524 1.716 1.00 45.97 158 VAL C CA 1
ATOM 4513 C C . VAL C 1 170 ? 20.217 -18.992 1.316 1.00 45.75 158 VAL C C 1
ATOM 4514 O O . VAL C 1 170 ? 21.229 -19.429 1.823 1.00 45.79 158 VAL C O 1
ATOM 4518 N N . ALA C 1 171 ? 20.243 -18.037 0.409 1.00 45.63 159 ALA C N 1
ATOM 4519 C CA . ALA C 1 171 ? 21.459 -17.373 0.031 1.00 46.09 159 ALA C CA 1
ATOM 4520 C C . ALA C 1 171 ? 21.266 -15.855 0.108 1.00 46.64 159 ALA C C 1
ATOM 4521 O O . ALA C 1 171 ? 20.176 -15.349 0.372 1.00 48.37 159 ALA C O 1
ATOM 4523 N N . LEU C 1 172 ? 22.340 -15.122 -0.049 1.00 46.78 160 LEU C N 1
ATOM 4524 C CA . LEU C 1 172 ? 22.256 -13.677 -0.013 1.00 46.85 160 LEU C CA 1
ATOM 4525 C C . LEU C 1 172 ? 22.055 -13.112 -1.411 1.00 45.97 160 LEU C C 1
ATOM 4526 O O . LEU C 1 172 ? 21.119 -12.406 -1.679 1.00 45.80 160 LEU C O 1
ATOM 4531 N N . ILE C 1 173 ? 22.975 -13.439 -2.303 1.00 46.43 161 ILE C N 1
ATOM 4532 C CA . ILE C 1 173 ? 22.898 -13.050 -3.689 1.00 46.04 161 ILE C CA 1
ATOM 4533 C C . ILE C 1 173 ? 23.007 -14.316 -4.534 1.00 46.01 161 ILE C C 1
ATOM 4534 O O . ILE C 1 173 ? 23.813 -15.228 -4.241 1.00 45.61 161 ILE C O 1
ATOM 4539 N N . ALA C 1 174 ? 22.200 -14.361 -5.585 1.00 45.53 162 ALA C N 1
ATOM 4540 C CA . ALA C 1 174 ? 22.353 -15.404 -6.633 1.00 45.45 162 ALA C CA 1
ATOM 4541 C C . ALA C 1 174 ? 22.602 -14.798 -7.995 1.00 44.30 162 ALA C C 1
ATOM 4542 O O . ALA C 1 174 ? 22.268 -13.645 -8.256 1.00 42.84 162 ALA C O 1
ATOM 4544 N N . ALA C 1 175 ? 23.250 -15.580 -8.844 1.00 44.70 163 ALA C N 1
ATOM 4545 C CA . ALA C 1 175 ? 23.317 -15.255 -10.277 1.00 43.80 163 ALA C CA 1
ATOM 4546 C C . ALA C 1 175 ? 22.314 -16.174 -10.962 1.00 43.88 163 ALA C C 1
ATOM 4547 O O . ALA C 1 175 ? 22.036 -17.290 -10.475 1.00 43.05 163 ALA C O 1
ATOM 4549 N N . PRO C 1 176 ? 21.739 -15.696 -12.068 1.00 44.22 164 PRO C N 1
ATOM 4550 C CA . PRO C 1 176 ? 20.782 -16.473 -12.835 1.00 44.40 164 PRO C CA 1
ATOM 4551 C C . PRO C 1 176 ? 21.255 -17.879 -13.192 1.00 45.45 164 PRO C C 1
ATOM 4552 O O . PRO C 1 176 ? 20.489 -18.822 -13.025 1.00 44.86 164 PRO C O 1
ATOM 4556 N N . GLU C 1 177 ? 22.496 -18.031 -13.662 1.00 46.65 165 GLU C N 1
ATOM 4557 C CA . GLU C 1 177 ? 22.963 -19.364 -14.033 1.00 47.96 165 GLU C CA 1
ATOM 4558 C C . GLU C 1 177 ? 22.999 -20.337 -12.866 1.00 46.90 165 GLU C C 1
ATOM 4559 O O . GLU C 1 177 ? 22.617 -21.473 -13.029 1.00 47.48 165 GLU C O 1
ATOM 4565 N N . GLY C 1 178 ? 23.418 -19.896 -11.693 1.00 46.63 166 GLY C N 1
ATOM 4566 C CA . GLY C 1 178 ? 23.338 -20.723 -10.493 1.00 46.27 166 GLY C CA 1
ATOM 4567 C C . GLY C 1 178 ? 21.915 -21.146 -10.151 1.00 46.09 166 GLY C C 1
ATOM 4568 O O . GLY C 1 178 ? 21.665 -22.302 -9.855 1.00 47.26 166 GLY C O 1
ATOM 4569 N N . VAL C 1 179 ? 20.973 -20.222 -10.211 1.00 45.46 167 VAL C N 1
ATOM 4570 C CA . VAL C 1 179 ? 19.574 -20.539 -9.937 1.00 45.60 167 VAL C CA 1
ATOM 4571 C C . VAL C 1 179 ? 18.995 -21.597 -10.914 1.00 45.30 167 VAL C C 1
ATOM 4572 O O . VAL C 1 179 ? 18.288 -22.540 -10.537 1.00 44.90 167 VAL C O 1
ATOM 4576 N N . GLU C 1 180 ? 19.290 -21.387 -12.177 1.00 45.03 168 GLU C N 1
ATOM 4577 C CA . GLU C 1 180 ? 18.916 -22.285 -13.227 1.00 46.27 168 GLU C CA 1
ATOM 4578 C C . GLU C 1 180 ? 19.529 -23.680 -13.068 1.00 45.56 168 GLU C C 1
ATOM 4579 O O . GLU C 1 180 ? 18.863 -24.684 -13.277 1.00 45.69 168 GLU C O 1
ATOM 4585 N N . ALA C 1 181 ? 20.799 -23.735 -12.688 1.00 45.59 169 ALA C N 1
ATOM 4586 C CA . ALA C 1 181 ? 21.483 -25.000 -12.494 1.00 45.42 169 ALA C CA 1
ATOM 4587 C C . ALA C 1 181 ? 20.840 -25.798 -11.346 1.00 45.69 169 ALA C C 1
ATOM 4588 O O . ALA C 1 181 ? 20.628 -27.004 -11.453 1.00 45.56 169 ALA C O 1
ATOM 4590 N N . VAL C 1 182 ? 20.489 -25.116 -10.265 1.00 46.24 170 VAL C N 1
ATOM 4591 C CA . VAL C 1 182 ? 19.816 -25.774 -9.147 1.00 47.16 170 VAL C CA 1
ATOM 4592 C C . VAL C 1 182 ? 18.436 -26.284 -9.590 1.00 48.46 170 VAL C C 1
ATOM 4593 O O . VAL C 1 182 ? 18.085 -27.434 -9.316 1.00 48.66 170 VAL C O 1
ATOM 4597 N N . GLU C 1 183 ? 17.690 -25.465 -10.330 1.00 49.52 171 GLU C N 1
ATOM 4598 C CA . GLU C 1 183 ? 16.381 -25.864 -10.815 1.00 50.75 171 GLU C CA 1
ATOM 4599 C C . GLU C 1 183 ? 16.466 -27.080 -11.737 1.00 50.63 171 GLU C C 1
ATOM 4600 O O . GLU C 1 183 ? 15.639 -27.984 -11.631 1.00 50.21 171 GLU C O 1
ATOM 4606 N N . LYS C 1 184 ? 17.454 -27.095 -12.634 1.00 50.64 172 LYS C N 1
ATOM 4607 C CA . LYS C 1 184 ? 17.633 -28.218 -13.554 1.00 51.24 172 LYS C CA 1
ATOM 4608 C C . LYS C 1 184 ? 17.809 -29.554 -12.821 1.00 50.96 172 LYS C C 1
ATOM 4609 O O . LYS C 1 184 ? 17.261 -30.562 -13.226 1.00 51.53 172 LYS C O 1
ATOM 4611 N N . LYS C 1 185 ? 18.554 -29.550 -11.733 1.00 50.80 173 LYS C N 1
ATOM 4612 C CA . LYS C 1 185 ? 18.878 -30.781 -11.021 1.00 50.20 173 LYS C CA 1
ATOM 4613 C C . LYS C 1 185 ? 17.815 -31.116 -9.971 1.00 49.79 173 LYS C C 1
ATOM 4614 O O . LYS C 1 185 ? 17.368 -32.248 -9.867 1.00 48.93 173 LYS C O 1
ATOM 4620 N N . TYR C 1 186 ? 17.423 -30.110 -9.194 1.00 49.33 174 TYR C N 1
ATOM 4621 C CA . TYR C 1 186 ? 16.577 -30.305 -8.022 1.00 49.54 174 TYR C CA 1
ATOM 4622 C C . TYR C 1 186 ? 15.408 -29.354 -8.120 1.00 50.13 174 TYR C C 1
ATOM 4623 O O . TYR C 1 186 ? 15.390 -28.297 -7.454 1.00 50.45 174 TYR C O 1
ATOM 4632 N N . GLU C 1 187 ? 14.430 -29.738 -8.939 1.00 50.86 175 GLU C N 1
ATOM 4633 C CA . GLU C 1 187 ? 13.273 -28.881 -9.210 1.00 52.17 175 GLU C CA 1
ATOM 4634 C C . GLU C 1 187 ? 12.383 -28.597 -7.991 1.00 52.05 175 GLU C C 1
ATOM 4635 O O . GLU C 1 187 ? 11.522 -27.733 -8.057 1.00 52.55 175 GLU C O 1
ATOM 4641 N N . ASP C 1 188 ? 12.574 -29.313 -6.892 1.00 52.25 176 ASP C N 1
ATOM 4642 C CA . ASP C 1 188 ? 11.731 -29.116 -5.718 1.00 52.81 176 ASP C CA 1
ATOM 4643 C C . ASP C 1 188 ? 12.374 -28.252 -4.638 1.00 51.34 176 ASP C C 1
ATOM 4644 O O . ASP C 1 188 ? 11.768 -28.013 -3.620 1.00 51.70 176 ASP C O 1
ATOM 4649 N N . VAL C 1 189 ? 13.582 -27.766 -4.876 1.00 49.96 177 VAL C N 1
ATOM 4650 C CA . VAL C 1 189 ? 14.281 -26.965 -3.890 1.00 49.15 177 VAL C CA 1
ATOM 4651 C C . VAL C 1 189 ? 13.958 -25.480 -4.078 1.00 49.03 177 VAL C C 1
ATOM 4652 O O . VAL C 1 189 ? 14.351 -24.886 -5.082 1.00 48.93 177 VAL C O 1
ATOM 4656 N N . LYS C 1 190 ? 13.290 -24.883 -3.093 1.00 48.90 178 LYS C N 1
ATOM 4657 C CA . LYS C 1 190 ? 13.029 -23.435 -3.108 1.00 49.15 178 LYS C CA 1
ATOM 4658 C C . LYS C 1 190 ? 14.267 -22.658 -2.663 1.00 47.99 178 LYS C C 1
ATOM 4659 O O . LYS C 1 190 ? 14.971 -23.064 -1.762 1.00 46.34 178 LYS C O 1
ATOM 4665 N N . ILE C 1 191 ? 14.485 -21.515 -3.303 1.00 47.29 179 ILE C N 1
ATOM 4666 C CA . ILE C 1 191 ? 15.636 -20.664 -3.019 1.00 46.49 179 ILE C CA 1
ATOM 4667 C C . ILE C 1 191 ? 15.150 -19.264 -2.627 1.00 46.13 179 ILE C C 1
ATOM 4668 O O . ILE C 1 191 ? 14.441 -18.592 -3.409 1.00 45.86 179 ILE C O 1
ATOM 4673 N N . TYR C 1 192 ? 15.537 -18.854 -1.424 1.00 44.48 180 TYR C N 1
ATOM 4674 C CA . TYR C 1 192 ? 15.281 -17.519 -0.925 1.00 44.24 180 TYR C CA 1
ATOM 4675 C C . TYR C 1 192 ? 16.570 -16.724 -0.950 1.00 43.35 180 TYR C C 1
ATOM 4676 O O . TYR C 1 192 ? 17.584 -17.207 -0.440 1.00 42.07 180 TYR C O 1
ATOM 4685 N N . VAL C 1 193 ? 16.535 -15.533 -1.546 1.00 43.01 181 VAL C N 1
ATOM 4686 C CA . VAL C 1 193 ? 17.732 -14.656 -1.634 1.00 44.00 181 VAL C CA 1
ATOM 4687 C C . VAL C 1 193 ? 17.367 -13.195 -1.410 1.00 44.77 181 VAL C C 1
ATOM 4688 O O . VAL C 1 193 ? 16.193 -12.791 -1.472 1.00 45.10 181 VAL C O 1
ATOM 4692 N N . ALA C 1 194 ? 18.396 -12.393 -1.147 1.00 44.99 182 ALA C N 1
ATOM 4693 C CA . ALA C 1 194 ? 18.229 -10.949 -0.983 1.00 44.35 182 ALA C CA 1
ATOM 4694 C C . ALA C 1 194 ? 18.308 -10.246 -2.347 1.00 44.90 182 ALA C C 1
ATOM 4695 O O . ALA C 1 194 ? 17.717 -9.179 -2.552 1.00 44.22 182 ALA C O 1
ATOM 4697 N N . ALA C 1 195 ? 18.998 -10.856 -3.308 1.00 45.23 183 ALA C N 1
ATOM 4698 C CA . ALA C 1 195 ? 19.114 -10.221 -4.590 1.00 44.60 183 ALA C CA 1
ATOM 4699 C C . ALA C 1 195 ? 19.509 -11.215 -5.643 1.00 44.77 183 ALA C C 1
ATOM 4700 O O . ALA C 1 195 ? 20.199 -12.170 -5.364 1.00 44.33 183 ALA C O 1
ATOM 4702 N N . LEU C 1 196 ? 19.001 -10.993 -6.849 1.00 44.93 184 LEU C N 1
ATOM 4703 C CA . LEU C 1 196 ? 19.413 -11.693 -8.029 1.00 45.31 184 LEU C CA 1
ATOM 4704 C C . LEU C 1 196 ? 20.222 -10.699 -8.862 1.00 45.49 184 LEU C C 1
ATOM 4705 O O . LEU C 1 196 ? 19.674 -9.706 -9.326 1.00 44.95 184 LEU C O 1
ATOM 4710 N N . ASP C 1 197 ? 21.506 -10.989 -9.055 1.00 46.06 185 ASP C N 1
ATOM 4711 C CA . ASP C 1 197 ? 22.400 -10.125 -9.798 1.00 46.94 185 ASP C CA 1
ATOM 4712 C C . ASP C 1 197 ? 22.411 -10.542 -11.267 1.00 47.52 185 ASP C C 1
ATOM 4713 O O . ASP C 1 197 ? 21.546 -11.307 -11.695 1.00 47.00 185 ASP C O 1
ATOM 4718 N N . GLU C 1 198 ? 23.373 -10.028 -12.030 1.00 48.57 186 GLU C N 1
ATOM 4719 C CA . GLU C 1 198 ? 23.270 -10.054 -13.472 1.00 49.55 186 GLU C CA 1
ATOM 4720 C C . GLU C 1 198 ? 23.882 -11.274 -14.108 1.00 49.03 186 GLU C C 1
ATOM 4721 O O . GLU C 1 198 ? 23.283 -11.854 -15.006 1.00 48.43 186 GLU C O 1
ATOM 4727 N N . ARG C 1 199 ? 25.081 -11.636 -13.666 1.00 49.18 187 ARG C N 1
ATOM 4728 C CA . ARG C 1 199 ? 25.852 -12.694 -14.305 1.00 49.72 187 ARG C CA 1
ATOM 4729 C C . ARG C 1 199 ? 27.157 -12.928 -13.564 1.00 48.34 187 ARG C C 1
ATOM 4730 O O . ARG C 1 199 ? 27.435 -12.259 -12.594 1.00 47.67 187 ARG C O 1
ATOM 4738 N N . LEU C 1 200 ? 27.954 -13.859 -14.071 1.00 48.15 188 LEU C N 1
ATOM 4739 C CA . LEU C 1 200 ? 29.235 -14.225 -13.503 1.00 48.14 188 LEU C CA 1
ATOM 4740 C C . LEU C 1 200 ? 30.357 -13.641 -14.333 1.00 48.58 188 LEU C C 1
ATOM 4741 O O . LEU C 1 200 ? 30.221 -13.528 -15.516 1.00 47.61 188 LEU C O 1
ATOM 4746 N N . ASN C 1 201 ? 31.478 -13.279 -13.727 1.00 49.86 189 ASN C N 1
ATOM 4747 C CA . ASN C 1 201 ? 32.623 -12.884 -14.552 1.00 49.97 189 ASN C CA 1
ATOM 4748 C C . ASN C 1 201 ? 33.432 -14.138 -14.939 1.00 51.14 189 ASN C C 1
ATOM 4749 O O . ASN C 1 201 ? 33.030 -15.274 -14.657 1.00 51.29 189 ASN C O 1
ATOM 4754 N N . ASP C 1 202 ? 34.581 -13.930 -15.575 1.00 52.38 190 ASP C N 1
ATOM 4755 C CA . ASP C 1 202 ? 35.418 -15.033 -16.029 1.00 52.40 190 ASP C CA 1
ATOM 4756 C C . ASP C 1 202 ? 35.943 -15.948 -14.923 1.00 52.05 190 ASP C C 1
ATOM 4757 O O . ASP C 1 202 ? 36.275 -17.095 -15.216 1.00 51.66 190 ASP C O 1
ATOM 4762 N N . HIS C 1 203 ? 36.026 -15.451 -13.683 1.00 51.57 191 HIS C N 1
ATOM 4763 C CA . HIS C 1 203 ? 36.539 -16.256 -12.556 1.00 51.33 191 HIS C CA 1
ATOM 4764 C C . HIS C 1 203 ? 35.417 -16.813 -11.659 1.00 49.88 191 HIS C C 1
ATOM 4765 O O . HIS C 1 203 ? 35.694 -17.324 -10.562 1.00 49.92 191 HIS C O 1
ATOM 4772 N N . GLY C 1 204 ? 34.170 -16.725 -12.133 1.00 48.47 192 GLY C N 1
ATOM 4773 C CA . GLY C 1 204 ? 33.018 -17.273 -11.448 1.00 48.16 192 GLY C CA 1
ATOM 4774 C C . GLY C 1 204 ? 32.488 -16.391 -10.319 1.00 48.05 192 GLY C C 1
ATOM 4775 O O . GLY C 1 204 ? 31.764 -16.862 -9.461 1.00 47.26 192 GLY C O 1
ATOM 4776 N N . TYR C 1 205 ? 32.867 -15.115 -10.304 1.00 48.07 193 TYR C N 1
ATOM 4777 C CA . TYR C 1 205 ? 32.325 -14.179 -9.330 1.00 48.82 193 TYR C CA 1
ATOM 4778 C C . TYR C 1 205 ? 31.077 -13.517 -9.859 1.00 47.79 193 TYR C C 1
ATOM 4779 O O . TYR C 1 205 ? 30.994 -13.211 -11.030 1.00 48.12 193 TYR C O 1
ATOM 4788 N N . ILE C 1 206 ? 30.106 -13.342 -8.967 1.00 47.82 194 ILE C N 1
ATOM 4789 C CA . ILE C 1 206 ? 28.864 -12.641 -9.252 1.00 47.53 194 ILE C CA 1
ATOM 4790 C C . ILE C 1 206 ? 29.125 -11.136 -9.484 1.00 47.16 194 ILE C C 1
ATOM 4791 O O . ILE C 1 206 ? 29.822 -10.469 -8.688 1.00 46.78 194 ILE C O 1
ATOM 4796 N N . ILE C 1 207 ? 28.537 -10.636 -10.564 1.00 46.08 195 ILE C N 1
ATOM 4797 C CA . ILE C 1 207 ? 28.561 -9.237 -10.934 1.00 46.09 195 ILE C CA 1
ATOM 4798 C C . ILE C 1 207 ? 27.159 -8.681 -10.730 1.00 46.05 195 ILE C C 1
ATOM 4799 O O . ILE C 1 207 ? 26.209 -9.269 -11.248 1.00 45.86 195 ILE C O 1
ATOM 4804 N N . PRO C 1 208 ? 26.997 -7.543 -10.054 1.00 46.21 196 PRO C N 1
ATOM 4805 C CA . PRO C 1 208 ? 28.080 -6.803 -9.355 1.00 46.41 196 PRO C CA 1
ATOM 4806 C C . PRO C 1 208 ? 28.527 -7.437 -8.044 1.00 45.84 196 PRO C C 1
ATOM 4807 O O . PRO C 1 208 ? 29.622 -7.155 -7.573 1.00 44.05 196 PRO C O 1
ATOM 4811 N N . GLY C 1 209 ? 27.632 -8.233 -7.455 1.00 45.88 197 GLY C N 1
ATOM 4812 C CA . GLY C 1 209 ? 27.927 -8.989 -6.274 1.00 46.82 197 GLY C CA 1
ATOM 4813 C C . GLY C 1 209 ? 28.541 -8.222 -5.123 1.00 47.21 197 GLY C C 1
ATOM 4814 O O . GLY C 1 209 ? 28.111 -7.127 -4.799 1.00 46.86 197 GLY C O 1
ATOM 4815 N N . LEU C 1 210 ? 29.550 -8.823 -4.498 1.00 48.08 198 LEU C N 1
ATOM 4816 C CA . LEU C 1 210 ? 30.219 -8.203 -3.361 1.00 48.36 198 LEU C CA 1
ATOM 4817 C C . LEU C 1 210 ? 31.635 -8.721 -3.113 1.00 48.38 198 LEU C C 1
ATOM 4818 O O . LEU C 1 210 ? 32.170 -8.489 -2.059 1.00 48.17 198 LEU C O 1
ATOM 4823 N N . GLY C 1 211 ? 32.268 -9.349 -4.119 1.00 48.82 199 GLY C N 1
ATOM 4824 C CA . GLY C 1 211 ? 33.609 -9.959 -3.979 1.00 47.92 199 GLY C CA 1
ATOM 4825 C C . GLY C 1 211 ? 33.605 -11.384 -3.415 1.00 47.68 199 GLY C C 1
ATOM 4826 O O . GLY C 1 211 ? 32.710 -12.175 -3.707 1.00 46.73 199 GLY C O 1
ATOM 4827 N N . ASP C 1 212 ? 34.614 -11.717 -2.601 1.00 47.99 200 ASP C N 1
ATOM 4828 C CA . ASP C 1 212 ? 34.702 -13.055 -1.975 1.00 48.22 200 ASP C CA 1
ATOM 4829 C C . ASP C 1 212 ? 34.166 -13.035 -0.553 1.00 47.65 200 ASP C C 1
ATOM 4830 O O . ASP C 1 212 ? 34.714 -12.373 0.317 1.00 48.02 200 ASP C O 1
ATOM 4835 N N . ALA C 1 213 ? 33.076 -13.758 -0.339 1.00 46.75 201 ALA C N 1
ATOM 4836 C CA . ALA C 1 213 ? 32.304 -13.641 0.871 1.00 46.63 201 ALA C CA 1
ATOM 4837 C C . ALA C 1 213 ? 33.073 -14.159 2.064 1.00 45.87 201 ALA C C 1
ATOM 4838 O O . ALA C 1 213 ? 33.174 -13.452 3.056 1.00 45.10 201 ALA C O 1
ATOM 4840 N N . GLY C 1 214 ? 33.654 -15.363 1.924 1.00 44.76 202 GLY C N 1
ATOM 4841 C CA . GLY C 1 214 ? 34.501 -15.975 2.941 1.00 44.63 202 GLY C CA 1
ATOM 4842 C C . GLY C 1 214 ? 35.687 -15.116 3.373 1.00 44.50 202 GLY C C 1
ATOM 4843 O O . GLY C 1 214 ? 35.949 -14.961 4.545 1.00 44.91 202 GLY C O 1
ATOM 4844 N N . ASP C 1 215 ? 36.386 -14.534 2.422 1.00 44.48 203 ASP C N 1
ATOM 4845 C CA . ASP C 1 215 ? 37.504 -13.671 2.718 1.00 45.17 203 ASP C CA 1
ATOM 4846 C C . ASP C 1 215 ? 37.096 -12.380 3.425 1.00 45.01 203 ASP C C 1
ATOM 4847 O O . ASP C 1 215 ? 37.762 -11.921 4.343 1.00 44.45 203 ASP C O 1
ATOM 4852 N N . ARG C 1 216 ? 36.009 -11.778 2.962 1.00 45.51 204 ARG C N 1
ATOM 4853 C CA . ARG C 1 216 ? 35.493 -10.557 3.546 1.00 45.57 204 ARG C CA 1
ATOM 4854 C C . ARG C 1 216 ? 34.880 -10.697 4.943 1.00 45.61 204 ARG C C 1
ATOM 4855 O O . ARG C 1 216 ? 34.797 -9.691 5.662 1.00 46.88 204 ARG C O 1
ATOM 4863 N N . LEU C 1 217 ? 34.427 -11.905 5.274 1.00 45.14 205 LEU C N 1
ATOM 4864 C CA . LEU C 1 217 ? 33.905 -12.283 6.595 1.00 45.50 205 LEU C CA 1
ATOM 4865 C C . LEU C 1 217 ? 34.995 -12.491 7.611 1.00 45.47 205 LEU C C 1
ATOM 4866 O O . LEU C 1 217 ? 34.860 -12.130 8.769 1.00 46.28 205 LEU C O 1
ATOM 4871 N N . PHE C 1 218 ? 36.069 -13.137 7.173 1.00 45.38 206 PHE C N 1
ATOM 4872 C CA . PHE C 1 218 ? 37.084 -13.646 8.062 1.00 44.96 206 PHE C CA 1
ATOM 4873 C C . PHE C 1 218 ? 38.461 -13.001 7.893 1.00 45.17 206 PHE C C 1
ATOM 4874 O O . PHE C 1 218 ? 39.377 -13.320 8.633 1.00 43.26 206 PHE C O 1
ATOM 4882 N N . ARG C 1 219 ? 38.586 -12.089 6.942 1.00 46.81 207 ARG C N 1
ATOM 4883 C CA . ARG C 1 219 ? 39.851 -11.427 6.617 1.00 49.62 207 ARG C CA 1
ATOM 4884 C C . ARG C 1 219 ? 40.964 -12.429 6.165 1.00 50.25 207 ARG C C 1
ATOM 4885 O O . ARG C 1 219 ? 42.132 -12.381 6.585 1.00 48.95 207 ARG C O 1
ATOM 4893 N N . THR C 1 220 ? 40.569 -13.340 5.287 1.00 51.96 208 THR C N 1
ATOM 4894 C CA . THR C 1 220 ? 41.529 -14.230 4.636 1.00 54.30 208 THR C CA 1
ATOM 4895 C C . THR C 1 220 ? 41.784 -13.727 3.206 1.00 55.86 208 THR C C 1
ATOM 4896 O O . THR C 1 220 ? 41.026 -12.909 2.682 1.00 56.42 208 THR C O 1
ATOM 4900 N N . LYS C 1 221 ? 42.869 -14.182 2.597 1.00 58.44 209 LYS C N 1
ATOM 4901 C CA . LYS C 1 221 ? 43.280 -13.741 1.241 1.00 60.26 209 LYS C CA 1
ATOM 4902 C C . LYS C 1 221 ? 43.143 -14.893 0.213 1.00 62.55 209 LYS C C 1
ATOM 4903 O O . LYS C 1 221 ? 43.128 -16.094 0.594 1.00 64.19 209 LYS C O 1
ATOM 4909 N N . HIS D 1 12 ? -13.289 -4.679 11.448 1.00 70.31 0 HIS D N 1
ATOM 4910 C CA . HIS D 1 12 ? -13.650 -3.459 12.270 1.00 69.81 0 HIS D CA 1
ATOM 4911 C C . HIS D 1 12 ? -12.411 -2.649 12.711 1.00 69.01 0 HIS D C 1
ATOM 4912 O O . HIS D 1 12 ? -12.574 -1.621 13.398 1.00 69.42 0 HIS D O 1
ATOM 4919 N N . MET D 1 13 ? -11.200 -3.084 12.314 1.00 67.81 1 MET D N 1
ATOM 4920 C CA . MET D 1 13 ? -9.953 -2.506 12.844 1.00 66.92 1 MET D CA 1
ATOM 4921 C C . MET D 1 13 ? -8.962 -2.137 11.746 1.00 65.74 1 MET D C 1
ATOM 4922 O O . MET D 1 13 ? -8.002 -2.858 11.421 1.00 65.92 1 MET D O 1
ATOM 4927 N N . LYS D 1 14 ? -9.262 -0.968 11.198 1.00 64.38 2 LYS D N 1
ATOM 4928 C CA . LYS D 1 14 ? -8.613 -0.321 10.069 1.00 63.57 2 LYS D CA 1
ATOM 4929 C C . LYS D 1 14 ? -7.077 -0.312 10.132 1.00 61.02 2 LYS D C 1
ATOM 4930 O O . LYS D 1 14 ? -6.395 -0.568 9.123 1.00 61.10 2 LYS D O 1
ATOM 4936 N N . ASN D 1 15 ? -6.548 -0.019 11.314 1.00 57.55 3 ASN D N 1
ATOM 4937 C CA . ASN D 1 15 ? -5.108 0.226 11.477 1.00 55.15 3 ASN D CA 1
ATOM 4938 C C . ASN D 1 15 ? -4.335 -0.949 12.050 1.00 51.77 3 ASN D C 1
ATOM 4939 O O . ASN D 1 15 ? -3.170 -0.825 12.282 1.00 52.15 3 ASN D O 1
ATOM 4944 N N . LEU D 1 16 ? -4.994 -2.082 12.261 1.00 48.56 4 LEU D N 1
ATOM 4945 C CA . LEU D 1 16 ? -4.398 -3.253 12.884 1.00 46.69 4 LEU D CA 1
ATOM 4946 C C . LEU D 1 16 ? -3.868 -4.262 11.890 1.00 45.25 4 LEU D C 1
ATOM 4947 O O . LEU D 1 16 ? -4.606 -4.707 11.008 1.00 44.58 4 LEU D O 1
ATOM 4952 N N . VAL D 1 17 ? -2.585 -4.626 12.059 1.00 43.98 5 VAL D N 1
ATOM 4953 C CA . VAL D 1 17 ? -1.986 -5.746 11.362 1.00 42.99 5 VAL D CA 1
ATOM 4954 C C . VAL D 1 17 ? -1.665 -6.842 12.364 1.00 42.42 5 VAL D C 1
ATOM 4955 O O . VAL D 1 17 ? -0.811 -6.687 13.202 1.00 41.43 5 VAL D O 1
ATOM 4959 N N . VAL D 1 18 ? -2.362 -7.969 12.243 1.00 42.41 6 VAL D N 1
ATOM 4960 C CA . VAL D 1 18 ? -2.014 -9.176 12.994 1.00 42.64 6 VAL D CA 1
ATOM 4961 C C . VAL D 1 18 ? -1.069 -9.990 12.139 1.00 42.26 6 VAL D C 1
ATOM 4962 O O . VAL D 1 18 ? -1.456 -10.556 11.171 1.00 41.93 6 VAL D O 1
ATOM 4966 N N . VAL D 1 19 ? 0.184 -10.033 12.512 1.00 43.16 7 VAL D N 1
ATOM 4967 C CA . VAL D 1 19 ? 1.213 -10.720 11.727 1.00 43.90 7 VAL D CA 1
ATOM 4968 C C . VAL D 1 19 ? 1.066 -12.237 11.884 1.00 44.68 7 VAL D C 1
ATOM 4969 O O . VAL D 1 19 ? 1.105 -12.776 13.007 1.00 45.44 7 VAL D O 1
ATOM 4973 N N . ASP D 1 20 ? 0.892 -12.892 10.741 1.00 44.54 8 ASP D N 1
ATOM 4974 C CA . ASP D 1 20 ? 0.589 -14.291 10.665 1.00 44.59 8 ASP D CA 1
ATOM 4975 C C . ASP D 1 20 ? 1.831 -15.053 10.200 1.00 43.83 8 ASP D C 1
ATOM 4976 O O . ASP D 1 20 ? 2.166 -15.069 8.997 1.00 42.35 8 ASP D O 1
ATOM 4981 N N . HIS D 1 21 ? 2.517 -15.677 11.156 1.00 42.40 9 HIS D N 1
ATOM 4982 C CA . HIS D 1 21 ? 3.702 -16.440 10.836 1.00 41.18 9 HIS D CA 1
ATOM 4983 C C . HIS D 1 21 ? 3.824 -17.598 11.812 1.00 41.11 9 HIS D C 1
ATOM 4984 O O . HIS D 1 21 ? 3.689 -17.396 13.036 1.00 40.66 9 HIS D O 1
ATOM 4991 N N . PRO D 1 22 ? 4.064 -18.807 11.298 1.00 40.28 10 PRO D N 1
ATOM 4992 C CA . PRO D 1 22 ? 4.093 -19.980 12.155 1.00 40.95 10 PRO D CA 1
ATOM 4993 C C . PRO D 1 22 ? 5.130 -19.933 13.290 1.00 41.67 10 PRO D C 1
ATOM 4994 O O . PRO D 1 22 ? 4.894 -20.500 14.357 1.00 41.64 10 PRO D O 1
ATOM 4998 N N . LEU D 1 23 ? 6.250 -19.238 13.100 1.00 42.72 11 LEU D N 1
ATOM 4999 C CA . LEU D 1 23 ? 7.233 -19.132 14.158 1.00 42.78 11 LEU D CA 1
ATOM 5000 C C . LEU D 1 23 ? 6.790 -18.249 15.256 1.00 42.86 11 LEU D C 1
ATOM 5001 O O . LEU D 1 23 ? 7.125 -18.503 16.386 1.00 41.85 11 LEU D O 1
ATOM 5006 N N . ILE D 1 24 ? 6.070 -17.191 14.913 1.00 43.79 12 ILE D N 1
ATOM 5007 C CA . ILE D 1 24 ? 5.517 -16.261 15.896 1.00 45.06 12 ILE D CA 1
ATOM 5008 C C . ILE D 1 24 ? 4.460 -16.962 16.735 1.00 44.19 12 ILE D C 1
ATOM 5009 O O . ILE D 1 24 ? 4.434 -16.836 17.951 1.00 45.15 12 ILE D O 1
ATOM 5014 N N . LYS D 1 25 ? 3.605 -17.730 16.084 1.00 44.92 13 LYS D N 1
ATOM 5015 C CA . LYS D 1 25 ? 2.566 -18.505 16.767 1.00 45.03 13 LYS D CA 1
ATOM 5016 C C . LYS D 1 25 ? 3.168 -19.505 17.752 1.00 44.61 13 LYS D C 1
ATOM 5017 O O . LYS D 1 25 ? 2.682 -19.680 18.887 1.00 45.01 13 LYS D O 1
ATOM 5023 N N . HIS D 1 26 ? 4.210 -20.165 17.283 1.00 43.74 14 HIS D N 1
ATOM 5024 C CA . HIS D 1 26 ? 4.938 -21.128 18.063 1.00 44.48 14 HIS D CA 1
ATOM 5025 C C . HIS D 1 26 ? 5.543 -20.511 19.323 1.00 44.43 14 HIS D C 1
ATOM 5026 O O . HIS D 1 26 ? 5.291 -20.988 20.435 1.00 44.64 14 HIS D O 1
ATOM 5033 N N . LYS D 1 27 ? 6.332 -19.462 19.115 1.00 43.84 15 LYS D N 1
ATOM 5034 C CA . LYS D 1 27 ? 7.027 -18.748 20.175 1.00 43.72 15 LYS D CA 1
ATOM 5035 C C . LYS D 1 27 ? 6.067 -18.050 21.125 1.00 42.76 15 LYS D C 1
ATOM 5036 O O . LYS D 1 27 ? 6.300 -18.038 22.328 1.00 42.87 15 LYS D O 1
ATOM 5042 N N . LEU D 1 28 ? 4.991 -17.487 20.587 1.00 41.67 16 LEU D N 1
ATOM 5043 C CA . LEU D 1 28 ? 3.987 -16.823 21.422 1.00 41.62 16 LEU D CA 1
ATOM 5044 C C . LEU D 1 28 ? 3.245 -17.802 22.342 1.00 41.80 16 LEU D C 1
ATOM 5045 O O . LEU D 1 28 ? 2.944 -17.519 23.477 1.00 41.49 16 LEU D O 1
ATOM 5050 N N . THR D 1 29 ? 2.940 -18.966 21.815 1.00 41.57 17 THR D N 1
ATOM 5051 C CA . THR D 1 29 ? 2.375 -20.035 22.614 1.00 40.82 17 THR D CA 1
ATOM 5052 C C . THR D 1 29 ? 3.266 -20.420 23.807 1.00 40.55 17 THR D C 1
ATOM 5053 O O . THR D 1 29 ? 2.752 -20.662 24.898 1.00 40.78 17 THR D O 1
ATOM 5057 N N . ILE D 1 30 ? 4.583 -20.430 23.609 1.00 40.05 18 ILE D N 1
ATOM 5058 C CA . ILE D 1 30 ? 5.501 -20.676 24.720 1.00 39.96 18 ILE D CA 1
ATOM 5059 C C . ILE D 1 30 ? 5.480 -19.574 25.755 1.00 40.76 18 ILE D C 1
ATOM 5060 O O . ILE D 1 30 ? 5.452 -19.850 26.949 1.00 40.87 18 ILE D O 1
ATOM 5065 N N . MET D 1 31 ? 5.434 -18.317 25.312 1.00 42.71 19 MET D N 1
ATOM 5066 C CA . MET D 1 31 ? 5.307 -17.183 26.245 1.00 42.71 19 MET D CA 1
ATOM 5067 C C . MET D 1 31 ? 4.024 -17.282 27.056 1.00 42.03 19 MET D C 1
ATOM 5068 O O . MET D 1 31 ? 3.991 -16.981 28.246 1.00 41.94 19 MET D O 1
ATOM 5073 N N . ARG D 1 32 ? 2.945 -17.635 26.394 1.00 41.85 20 ARG D N 1
ATOM 5074 C CA . ARG D 1 32 ? 1.638 -17.707 27.052 1.00 41.14 20 ARG D CA 1
ATOM 5075 C C . ARG D 1 32 ? 1.628 -18.741 28.206 1.00 42.19 20 ARG D C 1
ATOM 5076 O O . ARG D 1 32 ? 1.044 -18.541 29.293 1.00 42.24 20 ARG D O 1
ATOM 5084 N N . ASP D 1 33 ? 2.274 -19.856 27.942 1.00 43.03 21 ASP D N 1
ATOM 5085 C CA . ASP D 1 33 ? 2.368 -20.945 28.899 1.00 44.55 21 ASP D CA 1
ATOM 5086 C C . ASP D 1 33 ? 2.898 -20.432 30.228 1.00 44.69 21 ASP D C 1
ATOM 5087 O O . ASP D 1 33 ? 3.988 -19.906 30.291 1.00 44.87 21 ASP D O 1
ATOM 5092 N N . LYS D 1 34 ? 2.104 -20.588 31.281 1.00 46.44 22 LYS D N 1
ATOM 5093 C CA . LYS D 1 34 ? 2.439 -20.075 32.643 1.00 47.19 22 LYS D CA 1
ATOM 5094 C C . LYS D 1 34 ? 3.756 -20.611 33.257 1.00 47.17 22 LYS D C 1
ATOM 5095 O O . LYS D 1 34 ? 4.329 -19.982 34.148 1.00 47.11 22 LYS D O 1
ATOM 5101 N N . ASN D 1 35 ? 4.213 -21.756 32.778 1.00 47.14 23 ASN D N 1
ATOM 5102 C CA . ASN D 1 35 ? 5.448 -22.359 33.268 1.00 48.16 23 ASN D CA 1
ATOM 5103 C C . ASN D 1 35 ? 6.702 -21.736 32.696 1.00 47.86 23 ASN D C 1
ATOM 5104 O O . ASN D 1 35 ? 7.779 -22.008 33.174 1.00 48.71 23 ASN D O 1
ATOM 5109 N N . THR D 1 36 ? 6.579 -20.928 31.661 1.00 47.50 24 THR D N 1
ATOM 5110 C CA . THR D 1 36 ? 7.742 -20.365 31.007 1.00 46.90 24 THR D CA 1
ATOM 5111 C C . THR D 1 36 ? 8.374 -19.288 31.929 1.00 47.09 24 THR D C 1
ATOM 5112 O O . THR D 1 36 ? 7.708 -18.294 32.306 1.00 47.53 24 THR D O 1
ATOM 5116 N N . GLY D 1 37 ? 9.627 -19.528 32.338 1.00 46.44 25 GLY D N 1
ATOM 5117 C CA . GLY D 1 37 ? 10.338 -18.636 33.247 1.00 46.33 25 GLY D CA 1
ATOM 5118 C C . GLY D 1 37 ? 10.877 -17.372 32.572 1.00 46.41 25 GLY D C 1
ATOM 5119 O O . GLY D 1 37 ? 10.806 -17.233 31.351 1.00 46.09 25 GLY D O 1
ATOM 5120 N N . PRO D 1 38 ? 11.440 -16.462 33.368 1.00 46.14 26 PRO D N 1
ATOM 5121 C CA . PRO D 1 38 ? 11.874 -15.159 32.891 1.00 46.29 26 PRO D CA 1
ATOM 5122 C C . PRO D 1 38 ? 12.954 -15.144 31.812 1.00 46.21 26 PRO D C 1
ATOM 5123 O O . PRO D 1 38 ? 12.901 -14.302 30.946 1.00 46.76 26 PRO D O 1
ATOM 5127 N N . LYS D 1 39 ? 13.947 -16.024 31.917 1.00 46.49 27 LYS D N 1
ATOM 5128 C CA . LYS D 1 39 ? 15.024 -16.149 30.932 1.00 46.46 27 LYS D CA 1
ATOM 5129 C C . LYS D 1 39 ? 14.435 -16.484 29.552 1.00 45.69 27 LYS D C 1
ATOM 5130 O O . LYS D 1 39 ? 14.665 -15.804 28.585 1.00 45.56 27 LYS D O 1
ATOM 5136 N N . GLU D 1 40 ? 13.650 -17.542 29.486 1.00 45.36 28 GLU D N 1
ATOM 5137 C CA . GLU D 1 40 ? 13.049 -17.962 28.245 1.00 45.23 28 GLU D CA 1
ATOM 5138 C C . GLU D 1 40 ? 12.034 -16.961 27.729 1.00 44.75 28 GLU D C 1
ATOM 5139 O O . GLU D 1 40 ? 11.998 -16.691 26.534 1.00 43.80 28 GLU D O 1
ATOM 5145 N N . PHE D 1 41 ? 11.259 -16.357 28.627 1.00 45.26 29 PHE D N 1
ATOM 5146 C CA . PHE D 1 41 ? 10.193 -15.373 28.263 1.00 44.72 29 PHE D CA 1
ATOM 5147 C C . PHE D 1 41 ? 10.776 -14.123 27.593 1.00 44.61 29 PHE D C 1
ATOM 5148 O O . PHE D 1 41 ? 10.261 -13.634 26.576 1.00 44.53 29 PHE D O 1
ATOM 5156 N N . ARG D 1 42 ? 11.888 -13.638 28.143 1.00 45.09 30 ARG D N 1
ATOM 5157 C CA . ARG D 1 42 ? 12.694 -12.548 27.535 1.00 46.38 30 ARG D CA 1
ATOM 5158 C C . ARG D 1 42 ? 13.261 -12.876 26.169 1.00 45.74 30 ARG D C 1
ATOM 5159 O O . ARG D 1 42 ? 13.257 -12.050 25.257 1.00 45.96 30 ARG D O 1
ATOM 5167 N N . GLU D 1 43 ? 13.827 -14.073 26.068 1.00 45.35 31 GLU D N 1
ATOM 5168 C CA . GLU D 1 43 ? 14.355 -14.555 24.810 1.00 45.28 31 GLU D CA 1
ATOM 5169 C C . GLU D 1 43 ? 13.297 -14.526 23.737 1.00 44.81 31 GLU D C 1
ATOM 5170 O O . GLU D 1 43 ? 13.513 -13.948 22.682 1.00 44.05 31 GLU D O 1
ATOM 5176 N N . LEU D 1 44 ? 12.166 -15.151 24.032 1.00 44.84 32 LEU D N 1
ATOM 5177 C CA . LEU D 1 44 ? 11.096 -15.250 23.099 1.00 45.64 32 LEU D CA 1
ATOM 5178 C C . LEU D 1 44 ? 10.499 -13.884 22.700 1.00 46.79 32 LEU D C 1
ATOM 5179 O O . LEU D 1 44 ? 10.109 -13.678 21.553 1.00 46.54 32 LEU D O 1
ATOM 5184 N N . LEU D 1 45 ? 10.405 -12.963 23.652 1.00 47.39 33 LEU D N 1
ATOM 5185 C CA . LEU D 1 45 ? 9.916 -11.664 23.362 1.00 48.24 33 LEU D CA 1
ATOM 5186 C C . LEU D 1 45 ? 10.831 -10.960 22.337 1.00 49.15 33 LEU D C 1
ATOM 5187 O O . LEU D 1 45 ? 10.351 -10.345 21.385 1.00 47.59 33 LEU D O 1
ATOM 5192 N N . ARG D 1 46 ? 12.136 -11.033 22.561 1.00 50.30 34 ARG D N 1
ATOM 5193 C CA . ARG D 1 46 ? 13.105 -10.440 21.652 1.00 52.89 34 ARG D CA 1
ATOM 5194 C C . ARG D 1 46 ? 12.992 -11.102 20.262 1.00 51.36 34 ARG D C 1
ATOM 5195 O O . ARG D 1 46 ? 12.921 -10.414 19.260 1.00 52.57 34 ARG D O 1
ATOM 5203 N N . GLU D 1 47 ? 12.933 -12.419 20.217 1.00 50.00 35 GLU D N 1
ATOM 5204 C CA . GLU D 1 47 ? 12.834 -13.164 18.969 1.00 50.93 35 GLU D CA 1
ATOM 5205 C C . GLU D 1 47 ? 11.553 -12.878 18.176 1.00 50.86 35 GLU D C 1
ATOM 5206 O O . GLU D 1 47 ? 11.598 -12.793 16.946 1.00 50.98 35 GLU D O 1
ATOM 5212 N N . ILE D 1 48 ? 10.426 -12.729 18.873 1.00 50.40 36 ILE D N 1
ATOM 5213 C CA . ILE D 1 48 ? 9.175 -12.375 18.222 1.00 51.10 36 ILE D CA 1
ATOM 5214 C C . ILE D 1 48 ? 9.206 -10.946 17.703 1.00 51.31 36 ILE D C 1
ATOM 5215 O O . ILE D 1 48 ? 8.731 -10.653 16.592 1.00 49.94 36 ILE D O 1
ATOM 5220 N N . THR D 1 49 ? 9.798 -10.070 18.495 1.00 51.88 37 THR D N 1
ATOM 5221 C CA . THR D 1 49 ? 9.962 -8.700 18.072 1.00 52.52 37 THR D CA 1
ATOM 5222 C C . THR D 1 49 ? 10.782 -8.647 16.762 1.00 53.00 37 THR D C 1
ATOM 5223 O O . THR D 1 49 ? 10.447 -7.914 15.865 1.00 53.63 37 THR D O 1
ATOM 5227 N N . LEU D 1 50 ? 11.803 -9.481 16.631 1.00 53.62 38 LEU D N 1
ATOM 5228 C CA . LEU D 1 50 ? 12.572 -9.534 15.396 1.00 54.98 38 LEU D CA 1
ATOM 5229 C C . LEU D 1 50 ? 11.748 -9.907 14.146 1.00 54.87 38 LEU D C 1
ATOM 5230 O O . LEU D 1 50 ? 11.966 -9.389 13.061 1.00 55.91 38 LEU D O 1
ATOM 5235 N N . LEU D 1 51 ? 10.827 -10.837 14.308 1.00 54.33 39 LEU D N 1
ATOM 5236 C CA . LEU D 1 51 ? 9.940 -11.233 13.249 1.00 53.64 39 LEU D CA 1
ATOM 5237 C C . LEU D 1 51 ? 8.849 -10.184 12.950 1.00 53.53 39 LEU D C 1
ATOM 5238 O O . LEU D 1 51 ? 8.573 -9.908 11.800 1.00 53.81 39 LEU D O 1
ATOM 5243 N N . LEU D 1 52 ? 8.260 -9.601 13.982 1.00 53.10 40 LEU D N 1
ATOM 5244 C CA . LEU D 1 52 ? 7.275 -8.534 13.828 1.00 53.08 40 LEU D CA 1
ATOM 5245 C C . LEU D 1 52 ? 7.876 -7.311 13.158 1.00 53.43 40 LEU D C 1
ATOM 5246 O O . LEU D 1 52 ? 7.166 -6.535 12.527 1.00 54.88 40 LEU D O 1
ATOM 5251 N N . ALA D 1 53 ? 9.182 -7.119 13.367 1.00 53.41 41 ALA D N 1
ATOM 5252 C CA . ALA D 1 53 ? 9.997 -6.048 12.753 1.00 52.15 41 ALA D CA 1
ATOM 5253 C C . ALA D 1 53 ? 9.998 -6.138 11.272 1.00 50.24 41 ALA D C 1
ATOM 5254 O O . ALA D 1 53 ? 10.064 -5.147 10.584 1.00 51.41 41 ALA D O 1
ATOM 5256 N N . TYR D 1 54 ? 10.027 -7.348 10.767 1.00 49.02 42 TYR D N 1
ATOM 5257 C CA . TYR D 1 54 ? 10.004 -7.548 9.320 1.00 48.17 42 TYR D CA 1
ATOM 5258 C C . TYR D 1 54 ? 8.795 -6.736 8.721 1.00 47.86 42 TYR D C 1
ATOM 5259 O O . TYR D 1 54 ? 8.963 -5.909 7.805 1.00 47.11 42 TYR D O 1
ATOM 5268 N N . GLU D 1 55 ? 7.612 -6.947 9.303 1.00 48.01 43 GLU D N 1
ATOM 5269 C CA . GLU D 1 55 ? 6.392 -6.406 8.766 1.00 47.56 43 GLU D CA 1
ATOM 5270 C C . GLU D 1 55 ? 6.242 -4.954 9.125 1.00 46.14 43 GLU D C 1
ATOM 5271 O O . GLU D 1 55 ? 5.806 -4.145 8.295 1.00 43.36 43 GLU D O 1
ATOM 5277 N N . ALA D 1 56 ? 6.648 -4.621 10.341 1.00 45.65 44 ALA D N 1
ATOM 5278 C CA . ALA D 1 56 ? 6.515 -3.249 10.810 1.00 46.37 44 ALA D CA 1
ATOM 5279 C C . ALA D 1 56 ? 7.408 -2.259 10.098 1.00 46.74 44 ALA D C 1
ATOM 5280 O O . ALA D 1 56 ? 7.054 -1.082 10.094 1.00 47.89 44 ALA D O 1
ATOM 5282 N N . THR D 1 57 ? 8.501 -2.713 9.467 1.00 46.41 45 THR D N 1
ATOM 5283 C CA . THR D 1 57 ? 9.486 -1.825 8.799 1.00 45.95 45 THR D CA 1
ATOM 5284 C C . THR D 1 57 ? 9.450 -1.914 7.307 1.00 45.61 45 THR D C 1
ATOM 5285 O O . THR D 1 57 ? 10.194 -1.233 6.625 1.00 44.52 45 THR D O 1
ATOM 5289 N N . ARG D 1 58 ? 8.578 -2.762 6.799 1.00 46.44 46 ARG D N 1
ATOM 5290 C CA . ARG D 1 58 ? 8.414 -2.968 5.347 1.00 48.14 46 ARG D CA 1
ATOM 5291 C C . ARG D 1 58 ? 8.128 -1.680 4.581 1.00 47.35 46 ARG D C 1
ATOM 5292 O O . ARG D 1 58 ? 8.454 -1.554 3.416 1.00 47.80 46 ARG D O 1
ATOM 5300 N N . HIS D 1 59 ? 7.461 -0.751 5.234 1.00 46.99 47 HIS D N 1
ATOM 5301 C CA . HIS D 1 59 ? 7.062 0.500 4.620 1.00 48.19 47 HIS D CA 1
ATOM 5302 C C . HIS D 1 59 ? 8.218 1.541 4.436 1.00 48.09 47 HIS D C 1
ATOM 5303 O O . HIS D 1 59 ? 8.060 2.507 3.703 1.00 47.61 47 HIS D O 1
ATOM 5310 N N . LEU D 1 60 ? 9.344 1.351 5.133 1.00 47.63 48 LEU D N 1
ATOM 5311 C CA . LEU D 1 60 ? 10.430 2.308 5.124 1.00 47.17 48 LEU D CA 1
ATOM 5312 C C . LEU D 1 60 ? 10.928 2.585 3.720 1.00 47.50 48 LEU D C 1
ATOM 5313 O O . LEU D 1 60 ? 11.021 1.665 2.899 1.00 48.22 48 LEU D O 1
ATOM 5318 N N . LYS D 1 61 ? 11.262 3.848 3.468 1.00 47.66 49 LYS D N 1
ATOM 5319 C CA . LYS D 1 61 ? 11.570 4.318 2.127 1.00 49.07 49 LYS D CA 1
ATOM 5320 C C . LYS D 1 61 ? 13.066 4.155 1.859 1.00 49.72 49 LYS D C 1
ATOM 5321 O O . LYS D 1 61 ? 13.890 4.433 2.716 1.00 49.39 49 LYS D O 1
ATOM 5323 N N . CYS D 1 62 ? 13.368 3.703 0.651 1.00 50.90 50 CYS D N 1
ATOM 5324 C CA . CYS D 1 62 ? 14.711 3.640 0.098 1.00 52.24 50 CYS D CA 1
ATOM 5325 C C . CYS D 1 62 ? 15.051 4.779 -0.822 1.00 51.77 50 CYS D C 1
ATOM 5326 O O . CYS D 1 62 ? 14.207 5.187 -1.598 1.00 51.73 50 CYS D O 1
ATOM 5329 N N . GLU D 1 63 ? 16.301 5.237 -0.755 1.00 51.03 51 GLU D N 1
ATOM 5330 C CA . GLU D 1 63 ? 16.906 6.052 -1.799 1.00 50.59 51 GLU D CA 1
ATOM 5331 C C . GLU D 1 63 ? 17.860 5.170 -2.530 1.00 48.62 51 GLU D C 1
ATOM 5332 O O . GLU D 1 63 ? 18.574 4.420 -1.894 1.00 46.45 51 GLU D O 1
ATOM 5338 N N . GLU D 1 64 ? 17.922 5.328 -3.858 1.00 47.63 52 GLU D N 1
ATOM 5339 C CA . GLU D 1 64 ? 19.020 4.779 -4.656 1.00 47.13 52 GLU D CA 1
ATOM 5340 C C . GLU D 1 64 ? 20.307 5.536 -4.413 1.00 45.23 52 GLU D C 1
ATOM 5341 O O . GLU D 1 64 ? 20.303 6.717 -4.223 1.00 43.36 52 GLU D O 1
ATOM 5347 N N . VAL D 1 65 ? 21.397 4.793 -4.340 1.00 45.25 53 VAL D N 1
ATOM 5348 C CA . VAL D 1 65 ? 22.754 5.313 -4.131 1.00 44.84 53 VAL D CA 1
ATOM 5349 C C . VAL D 1 65 ? 23.746 4.488 -4.901 1.00 44.36 53 VAL D C 1
ATOM 5350 O O . VAL D 1 65 ? 23.605 3.278 -4.994 1.00 41.69 53 VAL D O 1
ATOM 5354 N N . GLU D 1 66 ? 24.805 5.121 -5.383 1.00 45.52 54 GLU D N 1
ATOM 5355 C CA . GLU D 1 66 ? 25.862 4.340 -6.027 1.00 46.73 54 GLU D CA 1
ATOM 5356 C C . GLU D 1 66 ? 26.676 3.616 -4.978 1.00 46.36 54 GLU D C 1
ATOM 5357 O O . GLU D 1 66 ? 26.818 4.098 -3.875 1.00 46.30 54 GLU D O 1
ATOM 5363 N N . VAL D 1 67 ? 27.128 2.413 -5.305 1.00 46.71 55 VAL D N 1
ATOM 5364 C CA . VAL D 1 67 ? 28.090 1.678 -4.495 1.00 47.13 55 VAL D CA 1
ATOM 5365 C C . VAL D 1 67 ? 29.117 1.041 -5.392 1.00 46.82 55 VAL D C 1
ATOM 5366 O O . VAL D 1 67 ? 28.779 0.487 -6.432 1.00 46.21 55 VAL D O 1
ATOM 5370 N N . GLU D 1 68 ? 30.355 1.044 -4.937 1.00 47.11 56 GLU D N 1
ATOM 5371 C CA . GLU D 1 68 ? 31.383 0.275 -5.596 1.00 47.93 56 GLU D CA 1
ATOM 5372 C C . GLU D 1 68 ? 31.613 -0.986 -4.779 1.00 47.49 56 GLU D C 1
ATOM 5373 O O . GLU D 1 68 ? 31.971 -0.922 -3.619 1.00 46.25 56 GLU D O 1
ATOM 5379 N N . THR D 1 69 ? 31.393 -2.129 -5.417 1.00 47.42 57 THR D N 1
ATOM 5380 C CA . THR D 1 69 ? 31.739 -3.407 -4.855 1.00 47.18 57 THR D CA 1
ATOM 5381 C C . THR D 1 69 ? 33.191 -3.722 -5.290 1.00 48.14 57 THR D C 1
ATOM 5382 O O . THR D 1 69 ? 33.760 -3.009 -6.136 1.00 48.34 57 THR D O 1
ATOM 5386 N N . PRO D 1 70 ? 33.805 -4.759 -4.713 1.00 48.24 58 PRO D N 1
ATOM 5387 C CA . PRO D 1 70 ? 35.168 -5.138 -5.122 1.00 48.06 58 PRO D CA 1
ATOM 5388 C C . PRO D 1 70 ? 35.253 -5.519 -6.594 1.00 49.22 58 PRO D C 1
ATOM 5389 O O . PRO D 1 70 ? 36.343 -5.488 -7.181 1.00 48.67 58 PRO D O 1
ATOM 5393 N N . ILE D 1 71 ? 34.115 -5.852 -7.200 1.00 49.89 59 ILE D N 1
ATOM 5394 C CA . ILE D 1 71 ? 34.106 -6.213 -8.621 1.00 49.66 59 ILE D CA 1
ATOM 5395 C C . ILE D 1 71 ? 33.815 -5.028 -9.521 1.00 48.67 59 ILE D C 1
ATOM 5396 O O . ILE D 1 71 ? 34.478 -4.857 -10.538 1.00 47.80 59 ILE D O 1
ATOM 5401 N N . THR D 1 72 ? 32.797 -4.240 -9.164 1.00 48.03 60 THR D N 1
ATOM 5402 C CA . THR D 1 72 ? 32.394 -3.097 -9.979 1.00 46.56 60 THR D CA 1
ATOM 5403 C C . THR D 1 72 ? 31.454 -2.177 -9.226 1.00 46.47 60 THR D C 1
ATOM 5404 O O . THR D 1 72 ? 30.979 -2.515 -8.167 1.00 45.51 60 THR D O 1
ATOM 5408 N N . LYS D 1 73 ? 31.205 -1.008 -9.808 1.00 46.22 61 LYS D N 1
ATOM 5409 C CA . LYS D 1 73 ? 30.163 -0.109 -9.349 1.00 46.04 61 LYS D CA 1
ATOM 5410 C C . LYS D 1 73 ? 28.773 -0.597 -9.770 1.00 45.59 61 LYS D C 1
ATOM 5411 O O . LYS D 1 73 ? 28.570 -1.139 -10.878 1.00 44.48 61 LYS D O 1
ATOM 5417 N N . THR D 1 74 ? 27.811 -0.294 -8.904 1.00 45.01 62 THR D N 1
ATOM 5418 C CA . THR D 1 74 ? 26.415 -0.547 -9.174 1.00 45.20 62 THR D CA 1
ATOM 5419 C C . THR D 1 74 ? 25.524 0.473 -8.432 1.00 45.74 62 THR D C 1
ATOM 5420 O O . THR D 1 74 ? 26.018 1.383 -7.788 1.00 46.53 62 THR D O 1
ATOM 5424 N N . ILE D 1 75 ? 24.206 0.326 -8.548 1.00 45.64 63 ILE D N 1
ATOM 5425 C CA . ILE D 1 75 ? 23.290 1.159 -7.819 1.00 45.38 63 ILE D CA 1
ATOM 5426 C C . ILE D 1 75 ? 22.682 0.264 -6.742 1.00 45.92 63 ILE D C 1
ATOM 5427 O O . ILE D 1 75 ? 22.253 -0.857 -7.031 1.00 46.03 63 ILE D O 1
ATOM 5432 N N . GLY D 1 76 ? 22.746 0.751 -5.496 1.00 45.42 64 GLY D N 1
ATOM 5433 C CA . GLY D 1 76 ? 22.145 0.129 -4.350 1.00 44.76 64 GLY D CA 1
ATOM 5434 C C . GLY D 1 76 ? 21.165 1.051 -3.670 1.00 44.61 64 GLY D C 1
ATOM 5435 O O . GLY D 1 76 ? 20.664 1.981 -4.259 1.00 43.58 64 GLY D O 1
ATOM 5436 N N . TYR D 1 77 ? 20.867 0.762 -2.418 1.00 46.42 65 TYR D N 1
ATOM 5437 C CA . TYR D 1 77 ? 19.759 1.405 -1.698 1.00 48.13 65 TYR D CA 1
ATOM 5438 C C . TYR D 1 77 ? 20.160 1.815 -0.305 1.00 49.59 65 TYR D C 1
ATOM 5439 O O . TYR D 1 77 ? 21.041 1.231 0.318 1.00 50.79 65 TYR D O 1
ATOM 5448 N N . ARG D 1 78 ? 19.431 2.767 0.219 1.00 51.39 66 ARG D N 1
ATOM 5449 C CA . ARG D 1 78 ? 19.755 3.323 1.483 1.00 52.77 66 ARG D CA 1
ATOM 5450 C C . ARG D 1 78 ? 18.535 3.907 2.110 1.00 53.28 66 ARG D C 1
ATOM 5451 O O . ARG D 1 78 ? 17.694 4.491 1.439 1.00 51.83 66 ARG D O 1
ATOM 5459 N N . ILE D 1 79 ? 18.476 3.746 3.422 1.00 54.47 67 ILE D N 1
ATOM 5460 C CA . ILE D 1 79 ? 17.467 4.331 4.268 1.00 55.14 67 ILE D CA 1
ATOM 5461 C C . ILE D 1 79 ? 18.157 5.436 5.076 1.00 55.88 67 ILE D C 1
ATOM 5462 O O . ILE D 1 79 ? 19.362 5.309 5.373 1.00 56.30 67 ILE D O 1
ATOM 5467 N N . ASN D 1 80 ? 17.404 6.484 5.438 1.00 56.70 68 ASN D N 1
ATOM 5468 C CA . ASN D 1 80 ? 17.855 7.480 6.434 1.00 57.66 68 ASN D CA 1
ATOM 5469 C C . ASN D 1 80 ? 17.727 6.892 7.831 1.00 58.47 68 ASN D C 1
ATOM 5470 O O . ASN D 1 80 ? 16.670 6.920 8.488 1.00 57.59 68 ASN D O 1
ATOM 5475 N N . ASP D 1 81 ? 18.887 6.479 8.279 1.00 59.43 69 ASP D N 1
ATOM 5476 C CA . ASP D 1 81 ? 19.106 5.546 9.339 1.00 60.27 69 ASP D CA 1
ATOM 5477 C C . ASP D 1 81 ? 19.001 6.180 10.725 1.00 60.78 69 ASP D C 1
ATOM 5478 O O . ASP D 1 81 ? 18.443 5.589 11.666 1.00 59.97 69 ASP D O 1
ATOM 5483 N N . LYS D 1 82 ? 19.621 7.368 10.824 1.00 61.63 70 LYS D N 1
ATOM 5484 C CA . LYS D 1 82 ? 19.621 8.188 12.018 1.00 61.52 70 LYS D CA 1
ATOM 5485 C C . LYS D 1 82 ? 18.240 8.839 12.223 1.00 61.31 70 LYS D C 1
ATOM 5486 O O . LYS D 1 82 ? 17.892 9.218 13.378 1.00 62.51 70 LYS D O 1
ATOM 5492 N N . ASP D 1 83 ? 17.456 8.946 11.130 1.00 59.91 71 ASP D N 1
ATOM 5493 C CA . ASP D 1 83 ? 16.031 9.377 11.184 1.00 59.18 71 ASP D CA 1
ATOM 5494 C C . ASP D 1 83 ? 15.007 8.328 11.654 1.00 56.59 71 ASP D C 1
ATOM 5495 O O . ASP D 1 83 ? 13.819 8.616 11.722 1.00 56.34 71 ASP D O 1
ATOM 5500 N N . ILE D 1 84 ? 15.462 7.133 12.000 1.00 54.00 72 ILE D N 1
ATOM 5501 C CA . ILE D 1 84 ? 14.619 6.212 12.756 1.00 52.88 72 ILE D CA 1
ATOM 5502 C C . ILE D 1 84 ? 14.731 6.385 14.285 1.00 50.86 72 ILE D C 1
ATOM 5503 O O . ILE D 1 84 ? 15.832 6.501 14.856 1.00 48.45 72 ILE D O 1
ATOM 5508 N N . VAL D 1 85 ? 13.558 6.388 14.929 1.00 49.44 73 VAL D N 1
ATOM 5509 C CA . VAL D 1 85 ? 13.450 6.559 16.382 1.00 48.43 73 VAL D CA 1
ATOM 5510 C C . VAL D 1 85 ? 12.724 5.372 17.011 1.00 47.78 73 VAL D C 1
ATOM 5511 O O . VAL D 1 85 ? 11.633 5.039 16.615 1.00 46.71 73 VAL D O 1
ATOM 5515 N N . VAL D 1 86 ? 13.404 4.702 17.941 1.00 47.43 74 VAL D N 1
ATOM 5516 C CA . VAL D 1 86 ? 12.839 3.572 18.691 1.00 48.12 74 VAL D CA 1
ATOM 5517 C C . VAL D 1 86 ? 12.476 4.020 20.105 1.00 47.84 74 VAL D C 1
ATOM 5518 O O . VAL D 1 86 ? 13.281 4.619 20.818 1.00 48.86 74 VAL D O 1
ATOM 5522 N N . VAL D 1 87 ? 11.271 3.738 20.529 1.00 47.64 75 VAL D N 1
ATOM 5523 C CA . VAL D 1 87 ? 10.827 4.225 21.838 1.00 47.95 75 VAL D CA 1
ATOM 5524 C C . VAL D 1 87 ? 10.172 3.112 22.631 1.00 47.55 75 VAL D C 1
ATOM 5525 O O . VAL D 1 87 ? 9.040 2.759 22.337 1.00 46.45 75 VAL D O 1
ATOM 5529 N N . PRO D 1 88 ? 10.897 2.472 23.560 1.00 48.84 76 PRO D N 1
ATOM 5530 C CA . PRO D 1 88 ? 10.228 1.586 24.512 1.00 48.65 76 PRO D CA 1
ATOM 5531 C C . PRO D 1 88 ? 9.405 2.329 25.533 1.00 48.78 76 PRO D C 1
ATOM 5532 O O . PRO D 1 88 ? 9.820 3.384 26.054 1.00 47.10 76 PRO D O 1
ATOM 5536 N N . ILE D 1 89 ? 8.261 1.729 25.832 1.00 49.52 77 ILE D N 1
ATOM 5537 C CA . ILE D 1 89 ? 7.536 2.039 27.033 1.00 50.65 77 ILE D CA 1
ATOM 5538 C C . ILE D 1 89 ? 8.097 1.140 28.119 1.00 52.16 77 ILE D C 1
ATOM 5539 O O . ILE D 1 89 ? 8.011 -0.104 28.010 1.00 52.85 77 ILE D O 1
ATOM 5544 N N . LEU D 1 90 ? 8.653 1.772 29.158 1.00 52.05 78 LEU D N 1
ATOM 5545 C CA . LEU D 1 90 ? 9.147 1.081 30.338 1.00 52.66 78 LEU D CA 1
ATOM 5546 C C . LEU D 1 90 ? 8.031 0.312 31.073 1.00 52.25 78 LEU D C 1
ATOM 5547 O O . LEU D 1 90 ? 6.919 0.805 31.082 1.00 52.67 78 LEU D O 1
ATOM 5552 N N . ARG D 1 91 ? 8.272 -0.868 31.665 1.00 51.79 79 ARG D N 1
ATOM 5553 C CA . ARG D 1 91 ? 9.544 -1.641 31.584 1.00 51.66 79 ARG D CA 1
ATOM 5554 C C . ARG D 1 91 ? 9.591 -2.570 30.412 1.00 51.23 79 ARG D C 1
ATOM 5555 O O . ARG D 1 91 ? 10.624 -2.825 29.845 1.00 51.36 79 ARG D O 1
ATOM 5563 N N . ALA D 1 92 ? 8.464 -3.178 30.108 1.00 51.50 80 ALA D N 1
ATOM 5564 C CA . ALA D 1 92 ? 8.478 -4.389 29.265 1.00 50.47 80 ALA D CA 1
ATOM 5565 C C . ALA D 1 92 ? 8.863 -4.123 27.811 1.00 48.82 80 ALA D C 1
ATOM 5566 O O . ALA D 1 92 ? 9.332 -5.028 27.097 1.00 46.30 80 ALA D O 1
ATOM 5568 N N . GLY D 1 93 ? 8.628 -2.897 27.383 1.00 47.93 81 GLY D N 1
ATOM 5569 C CA . GLY D 1 93 ? 9.084 -2.446 26.085 1.00 48.42 81 GLY D CA 1
ATOM 5570 C C . GLY D 1 93 ? 10.598 -2.483 25.907 1.00 48.72 81 GLY D C 1
ATOM 5571 O O . GLY D 1 93 ? 11.096 -2.576 24.771 1.00 48.26 81 GLY D O 1
ATOM 5572 N N . LEU D 1 94 ? 11.328 -2.414 27.022 1.00 49.18 82 LEU D N 1
ATOM 5573 C CA . LEU D 1 94 ? 12.792 -2.502 27.004 1.00 50.94 82 LEU D CA 1
ATOM 5574 C C . LEU D 1 94 ? 13.317 -3.746 26.261 1.00 51.64 82 LEU D C 1
ATOM 5575 O O . LEU D 1 94 ? 14.278 -3.656 25.517 1.00 53.14 82 LEU D O 1
ATOM 5580 N N . VAL D 1 95 ? 12.678 -4.896 26.471 1.00 51.82 83 VAL D N 1
ATOM 5581 C CA . VAL D 1 95 ? 13.097 -6.150 25.826 1.00 51.13 83 VAL D CA 1
ATOM 5582 C C . VAL D 1 95 ? 12.749 -6.173 24.327 1.00 51.89 83 VAL D C 1
ATOM 5583 O O . VAL D 1 95 ? 13.547 -6.665 23.484 1.00 50.49 83 VAL D O 1
ATOM 5587 N N . MET D 1 96 ? 11.595 -5.596 23.976 1.00 51.96 84 MET D N 1
ATOM 5588 C CA . MET D 1 96 ? 11.267 -5.375 22.585 1.00 52.45 84 MET D CA 1
ATOM 5589 C C . MET D 1 96 ? 12.259 -4.447 21.886 1.00 52.52 84 MET D C 1
ATOM 5590 O O . MET D 1 96 ? 12.714 -4.719 20.767 1.00 52.25 84 MET D O 1
ATOM 5595 N N . ALA D 1 97 ? 12.637 -3.378 22.572 1.00 53.54 85 ALA D N 1
ATOM 5596 C CA . ALA D 1 97 ? 13.582 -2.411 22.026 1.00 53.91 85 ALA D CA 1
ATOM 5597 C C . ALA D 1 97 ? 14.910 -3.017 21.720 1.00 53.76 85 ALA D C 1
ATOM 5598 O O . ALA D 1 97 ? 15.499 -2.687 20.704 1.00 53.75 85 ALA D O 1
ATOM 5600 N N . ASP D 1 98 ? 15.401 -3.878 22.605 1.00 55.09 86 ASP D N 1
ATOM 5601 C CA . ASP D 1 98 ? 16.624 -4.626 22.325 1.00 56.66 86 ASP D CA 1
ATOM 5602 C C . ASP D 1 98 ? 16.541 -5.431 21.042 1.00 56.47 86 ASP D C 1
ATOM 5603 O O . ASP D 1 98 ? 17.546 -5.517 20.316 1.00 56.59 86 ASP D O 1
ATOM 5608 N N . GLY D 1 99 ? 15.377 -6.073 20.826 1.00 55.74 87 GLY D N 1
ATOM 5609 C CA . GLY D 1 99 ? 15.081 -6.829 19.635 1.00 55.42 87 GLY D CA 1
ATOM 5610 C C . GLY D 1 99 ? 15.162 -5.952 18.424 1.00 55.24 87 GLY D C 1
ATOM 5611 O O . GLY D 1 99 ? 15.963 -6.198 17.527 1.00 55.69 87 GLY D O 1
ATOM 5612 N N . ILE D 1 100 ? 14.360 -4.899 18.413 1.00 55.26 88 ILE D N 1
ATOM 5613 C CA . ILE D 1 100 ? 14.270 -4.029 17.240 1.00 55.82 88 ILE D CA 1
ATOM 5614 C C . ILE D 1 100 ? 15.625 -3.362 16.902 1.00 55.27 88 ILE D C 1
ATOM 5615 O O . ILE D 1 100 ? 16.044 -3.291 15.729 1.00 56.31 88 ILE D O 1
ATOM 5620 N N . LEU D 1 101 ? 16.356 -2.980 17.931 1.00 54.02 89 LEU D N 1
ATOM 5621 C CA . LEU D 1 101 ? 17.672 -2.381 17.740 1.00 53.69 89 LEU D CA 1
ATOM 5622 C C . LEU D 1 101 ? 18.699 -3.325 17.152 1.00 52.60 89 LEU D C 1
ATOM 5623 O O . LEU D 1 101 ? 19.690 -2.863 16.664 1.00 51.73 89 LEU D O 1
ATOM 5628 N N . GLU D 1 102 ? 18.474 -4.627 17.193 1.00 53.51 90 GLU D N 1
ATOM 5629 C CA . GLU D 1 102 ? 19.350 -5.547 16.449 1.00 56.16 90 GLU D CA 1
ATOM 5630 C C . GLU D 1 102 ? 19.233 -5.329 14.930 1.00 53.88 90 GLU D C 1
ATOM 5631 O O . GLU D 1 102 ? 20.222 -5.422 14.216 1.00 54.70 90 GLU D O 1
ATOM 5637 N N . LEU D 1 103 ? 18.037 -4.962 14.478 1.00 52.63 91 LEU D N 1
ATOM 5638 C CA . LEU D 1 103 ? 17.767 -4.681 13.071 1.00 51.93 91 LEU D CA 1
ATOM 5639 C C . LEU D 1 103 ? 17.958 -3.206 12.695 1.00 50.49 91 LEU D C 1
ATOM 5640 O O . LEU D 1 103 ? 18.347 -2.893 11.568 1.00 49.35 91 LEU D O 1
ATOM 5645 N N . LEU D 1 104 ? 17.675 -2.319 13.651 1.00 49.08 92 LEU D N 1
ATOM 5646 C CA . LEU D 1 104 ? 17.853 -0.866 13.497 1.00 48.18 92 LEU D CA 1
ATOM 5647 C C . LEU D 1 104 ? 18.889 -0.303 14.515 1.00 47.00 92 LEU D C 1
ATOM 5648 O O . LEU D 1 104 ? 18.564 0.507 15.369 1.00 44.77 92 LEU D O 1
ATOM 5653 N N . PRO D 1 105 ? 20.132 -0.752 14.435 1.00 46.32 93 PRO D N 1
ATOM 5654 C CA . PRO D 1 105 ? 21.127 -0.371 15.431 1.00 45.64 93 PRO D CA 1
ATOM 5655 C C . PRO D 1 105 ? 21.580 1.082 15.389 1.00 45.22 93 PRO D C 1
ATOM 5656 O O . PRO D 1 105 ? 22.228 1.547 16.339 1.00 46.00 93 PRO D O 1
ATOM 5660 N N . ASN D 1 106 ? 21.336 1.780 14.293 1.00 45.35 94 ASN D N 1
ATOM 5661 C CA . ASN D 1 106 ? 21.657 3.212 14.233 1.00 45.72 94 ASN D CA 1
ATOM 5662 C C . ASN D 1 106 ? 20.492 4.118 14.579 1.00 44.52 94 ASN D C 1
ATOM 5663 O O . ASN D 1 106 ? 20.557 5.323 14.393 1.00 43.65 94 ASN D O 1
ATOM 5668 N N . ALA D 1 107 ? 19.424 3.547 15.093 1.00 44.29 95 ALA D N 1
ATOM 5669 C CA . ALA D 1 107 ? 18.293 4.379 15.491 1.00 44.42 95 ALA D CA 1
ATOM 5670 C C . ALA D 1 107 ? 18.638 5.196 16.747 1.00 44.49 95 ALA D C 1
ATOM 5671 O O . ALA D 1 107 ? 19.498 4.798 17.565 1.00 44.51 95 ALA D O 1
ATOM 5673 N N . SER D 1 108 ? 18.021 6.372 16.852 1.00 44.13 96 SER D N 1
ATOM 5674 C CA . SER D 1 108 ? 17.954 7.134 18.123 1.00 43.19 96 SER D CA 1
ATOM 5675 C C . SER D 1 108 ? 16.924 6.417 18.992 1.00 43.03 96 SER D C 1
ATOM 5676 O O . SER D 1 108 ? 15.995 5.758 18.500 1.00 41.74 96 SER D O 1
ATOM 5679 N N . VAL D 1 109 ? 17.073 6.564 20.294 1.00 43.30 97 VAL D N 1
ATOM 5680 C CA . VAL D 1 109 ? 16.248 5.829 21.243 1.00 43.63 97 VAL D CA 1
ATOM 5681 C C . VAL D 1 109 ? 15.685 6.783 22.264 1.00 43.99 97 VAL D C 1
ATOM 5682 O O . VAL D 1 109 ? 16.399 7.544 22.883 1.00 44.95 97 VAL D O 1
ATOM 5686 N N . GLY D 1 110 ? 14.380 6.744 22.413 1.00 44.01 98 GLY D N 1
ATOM 5687 C CA . GLY D 1 110 ? 13.708 7.491 23.445 1.00 44.85 98 GLY D CA 1
ATOM 5688 C C . GLY D 1 110 ? 13.136 6.535 24.462 1.00 45.23 98 GLY D C 1
ATOM 5689 O O . GLY D 1 110 ? 13.027 5.341 24.221 1.00 45.38 98 GLY D O 1
ATOM 5690 N N . HIS D 1 111 ? 12.833 7.039 25.638 1.00 46.01 99 HIS D N 1
ATOM 5691 C CA . HIS D 1 111 ? 12.276 6.207 26.687 1.00 46.57 99 HIS D CA 1
ATOM 5692 C C . HIS D 1 111 ? 11.101 6.909 27.306 1.00 47.85 99 HIS D C 1
ATOM 5693 O O . HIS D 1 111 ? 11.181 8.097 27.631 1.00 47.50 99 HIS D O 1
ATOM 5700 N N . ILE D 1 112 ? 10.000 6.178 27.461 1.00 48.96 100 ILE D N 1
ATOM 5701 C CA . ILE D 1 112 ? 8.808 6.763 28.089 1.00 48.99 100 ILE D CA 1
ATOM 5702 C C . ILE D 1 112 ? 8.281 5.869 29.204 1.00 48.65 100 ILE D C 1
ATOM 5703 O O . ILE D 1 112 ? 8.122 4.680 29.046 1.00 49.91 100 ILE D O 1
ATOM 5708 N N . GLY D 1 113 ? 8.029 6.480 30.342 1.00 48.94 101 GLY D N 1
ATOM 5709 C CA . GLY D 1 113 ? 7.459 5.829 31.512 1.00 48.47 101 GLY D CA 1
ATOM 5710 C C . GLY D 1 113 ? 6.076 6.406 31.768 1.00 48.07 101 GLY D C 1
ATOM 5711 O O . GLY D 1 113 ? 5.942 7.603 32.007 1.00 47.48 101 GLY D O 1
ATOM 5712 N N . ILE D 1 114 ? 5.061 5.549 31.679 1.00 48.10 102 ILE D N 1
ATOM 5713 C CA . ILE D 1 114 ? 3.664 5.887 31.971 1.00 48.75 102 ILE D CA 1
ATOM 5714 C C . ILE D 1 114 ? 3.104 5.004 33.102 1.00 49.48 102 ILE D C 1
ATOM 5715 O O . ILE D 1 114 ? 3.256 3.776 33.081 1.00 48.96 102 ILE D O 1
ATOM 5720 N N . TYR D 1 115 ? 2.510 5.653 34.109 1.00 49.94 103 TYR D N 1
ATOM 5721 C CA . TYR D 1 115 ? 1.691 4.972 35.117 1.00 50.35 103 TYR D CA 1
ATOM 5722 C C . TYR D 1 115 ? 0.256 4.972 34.679 1.00 51.24 103 TYR D C 1
ATOM 5723 O O . TYR D 1 115 ? -0.329 6.024 34.386 1.00 52.34 103 TYR D O 1
ATOM 5732 N N . ARG D 1 116 ? -0.344 3.796 34.661 1.00 51.27 104 ARG D N 1
ATOM 5733 C CA . ARG D 1 116 ? -1.761 3.742 34.442 1.00 50.52 104 ARG D CA 1
ATOM 5734 C C . ARG D 1 116 ? -2.459 3.354 35.732 1.00 50.17 104 ARG D C 1
ATOM 5735 O O . ARG D 1 116 ? -2.161 2.321 36.346 1.00 50.11 104 ARG D O 1
ATOM 5743 N N . ASP D 1 117 ? -3.409 4.198 36.117 1.00 50.09 105 ASP D N 1
ATOM 5744 C CA . ASP D 1 117 ? -4.198 4.024 37.325 1.00 49.63 105 ASP D CA 1
ATOM 5745 C C . ASP D 1 117 ? -5.346 3.000 37.102 1.00 49.66 105 ASP D C 1
ATOM 5746 O O . ASP D 1 117 ? -6.238 3.248 36.303 1.00 49.42 105 ASP D O 1
ATOM 5751 N N . PRO D 1 118 ? -5.309 1.867 37.815 1.00 49.95 106 PRO D N 1
ATOM 5752 C CA . PRO D 1 118 ? -6.302 0.805 37.666 1.00 50.15 106 PRO D CA 1
ATOM 5753 C C . PRO D 1 118 ? -7.712 1.224 38.093 1.00 50.64 106 PRO D C 1
ATOM 5754 O O . PRO D 1 118 ? -8.705 0.741 37.540 1.00 50.92 106 PRO D O 1
ATOM 5758 N N . GLU D 1 119 ? -7.786 2.109 39.075 1.00 50.64 107 GLU D N 1
ATOM 5759 C CA . GLU D 1 119 ? -9.067 2.525 39.610 1.00 50.82 107 GLU D CA 1
ATOM 5760 C C . GLU D 1 119 ? -9.745 3.595 38.744 1.00 50.29 107 GLU D C 1
ATOM 5761 O O . GLU D 1 119 ? -10.946 3.516 38.552 1.00 49.73 107 GLU D O 1
ATOM 5767 N N . THR D 1 120 ? -8.991 4.586 38.240 1.00 49.69 108 THR D N 1
ATOM 5768 C CA . THR D 1 120 ? -9.582 5.660 37.401 1.00 48.89 108 THR D CA 1
ATOM 5769 C C . THR D 1 120 ? -9.438 5.428 35.917 1.00 48.27 108 THR D C 1
ATOM 5770 O O . THR D 1 120 ? -10.042 6.139 35.135 1.00 47.48 108 THR D O 1
ATOM 5774 N N . LEU D 1 121 ? -8.623 4.448 35.535 1.00 48.27 109 LEU D N 1
ATOM 5775 C CA . LEU D 1 121 ? -8.280 4.182 34.130 1.00 48.58 109 LEU D CA 1
ATOM 5776 C C . LEU D 1 121 ? -7.485 5.304 33.437 1.00 48.34 109 LEU D C 1
ATOM 5777 O O . LEU D 1 121 ? -7.378 5.326 32.205 1.00 48.62 109 LEU D O 1
ATOM 5782 N N . GLN D 1 122 ? -6.953 6.232 34.217 1.00 47.90 110 GLN D N 1
ATOM 5783 C CA . GLN D 1 122 ? -6.209 7.340 33.672 1.00 48.01 110 GLN D CA 1
ATOM 5784 C C . GLN D 1 122 ? -4.726 6.960 33.642 1.00 47.60 110 GLN D C 1
ATOM 5785 O O . GLN D 1 122 ? -4.261 6.113 34.418 1.00 46.24 110 GLN D O 1
ATOM 5791 N N . ALA D 1 123 ? -4.007 7.621 32.739 1.00 46.91 111 ALA D N 1
ATOM 5792 C CA . ALA D 1 123 ? -2.602 7.404 32.547 1.00 47.07 111 ALA D CA 1
ATOM 5793 C C . ALA D 1 123 ? -1.854 8.717 32.771 1.00 46.84 111 ALA D C 1
ATOM 5794 O O . ALA D 1 123 ? -2.351 9.783 32.459 1.00 46.88 111 ALA D O 1
ATOM 5796 N N . VAL D 1 124 ? -0.683 8.638 33.372 1.00 47.03 112 VAL D N 1
ATOM 5797 C CA . VAL D 1 124 ? 0.161 9.814 33.530 1.00 47.19 112 VAL D CA 1
ATOM 5798 C C . VAL D 1 124 ? 1.614 9.429 33.206 1.00 47.82 112 VAL D C 1
ATOM 5799 O O . VAL D 1 124 ? 2.066 8.320 33.495 1.00 47.57 112 VAL D O 1
ATOM 5803 N N . GLU D 1 125 ? 2.321 10.355 32.574 1.00 49.20 113 GLU D N 1
ATOM 5804 C CA . GLU D 1 125 ? 3.774 10.242 32.333 1.00 49.89 113 GLU D CA 1
ATOM 5805 C C . GLU D 1 125 ? 4.560 10.367 33.667 1.00 49.23 113 GLU D C 1
ATOM 5806 O O . GLU D 1 125 ? 4.268 11.239 34.473 1.00 50.86 113 GLU D O 1
ATOM 5812 N N . TYR D 1 126 ? 5.525 9.501 33.929 1.00 48.96 114 TYR D N 1
ATOM 5813 C CA . TYR D 1 126 ? 6.498 9.804 34.993 1.00 48.57 114 TYR D CA 1
ATOM 5814 C C . TYR D 1 126 ? 7.923 9.987 34.455 1.00 48.69 114 TYR D C 1
ATOM 5815 O O . TYR D 1 126 ? 8.781 10.433 35.196 1.00 49.14 114 TYR D O 1
ATOM 5824 N N . TYR D 1 127 ? 8.150 9.683 33.165 1.00 48.34 115 TYR D N 1
ATOM 5825 C CA . TYR D 1 127 ? 9.395 9.964 32.515 1.00 47.54 115 TYR D CA 1
ATOM 5826 C C . TYR D 1 127 ? 9.241 9.996 31.006 1.00 47.51 115 TYR D C 1
ATOM 5827 O O . TYR D 1 127 ? 8.532 9.230 30.393 1.00 49.28 115 TYR D O 1
ATOM 5836 N N . ALA D 1 128 ? 9.961 10.880 30.381 1.00 46.93 116 ALA D N 1
ATOM 5837 C CA . ALA D 1 128 ? 10.013 10.870 28.933 1.00 46.11 116 ALA D CA 1
ATOM 5838 C C . ALA D 1 128 ? 11.284 11.600 28.549 1.00 45.12 116 ALA D C 1
ATOM 5839 O O . ALA D 1 128 ? 11.500 12.710 28.950 1.00 44.15 116 ALA D O 1
ATOM 5841 N N . LYS D 1 129 ? 12.165 10.900 27.871 1.00 45.10 117 LYS D N 1
ATOM 5842 C CA . LYS D 1 129 ? 13.419 11.458 27.408 1.00 45.11 117 LYS D CA 1
ATOM 5843 C C . LYS D 1 129 ? 13.491 11.050 25.926 1.00 45.04 117 LYS D C 1
ATOM 5844 O O . LYS D 1 129 ? 13.557 9.894 25.587 1.00 44.07 117 LYS D O 1
ATOM 5850 N N . LEU D 1 130 ? 13.415 12.035 25.050 1.00 45.34 118 LEU D N 1
ATOM 5851 C CA . LEU D 1 130 ? 13.281 11.795 23.626 1.00 45.15 118 LEU D CA 1
ATOM 5852 C C . LEU D 1 130 ? 14.417 12.442 22.844 1.00 44.87 118 LEU D C 1
ATOM 5853 O O . LEU D 1 130 ? 14.875 13.526 23.208 1.00 44.14 118 LEU D O 1
ATOM 5858 N N . PRO D 1 131 ? 14.865 11.786 21.756 1.00 44.80 119 PRO D N 1
ATOM 5859 C CA . PRO D 1 131 ? 15.777 12.426 20.815 1.00 44.67 119 PRO D CA 1
ATOM 5860 C C . PRO D 1 131 ? 14.991 13.470 20.023 1.00 44.89 119 PRO D C 1
ATOM 5861 O O . PRO D 1 131 ? 13.756 13.464 20.082 1.00 44.46 119 PRO D O 1
ATOM 5865 N N . PRO D 1 132 ? 15.669 14.329 19.264 1.00 45.04 120 PRO D N 1
ATOM 5866 C CA . PRO D 1 132 ? 14.953 15.329 18.453 1.00 45.43 120 PRO D CA 1
ATOM 5867 C C . PRO D 1 132 ? 13.947 14.668 17.504 1.00 45.69 120 PRO D C 1
ATOM 5868 O O . PRO D 1 132 ? 14.257 13.652 16.880 1.00 45.56 120 PRO D O 1
ATOM 5872 N N . LEU D 1 133 ? 12.739 15.227 17.428 1.00 46.45 121 LEU D N 1
ATOM 5873 C CA . LEU D 1 133 ? 11.683 14.695 16.587 1.00 46.60 121 LEU D CA 1
ATOM 5874 C C . LEU D 1 133 ? 11.208 15.745 15.624 1.00 47.97 121 LEU D C 1
ATOM 5875 O O . LEU D 1 133 ? 11.139 16.926 15.941 1.00 48.61 121 LEU D O 1
ATOM 5880 N N . ASN D 1 134 ? 10.897 15.300 14.419 1.00 50.18 122 ASN D N 1
ATOM 5881 C CA . ASN D 1 134 ? 10.281 16.130 13.400 1.00 51.25 122 ASN D CA 1
ATOM 5882 C C . ASN D 1 134 ? 9.539 15.246 12.394 1.00 52.49 122 ASN D C 1
ATOM 5883 O O . ASN D 1 134 ? 9.474 14.013 12.544 1.00 52.94 122 ASN D O 1
ATOM 5888 N N . ASP D 1 135 ? 8.990 15.898 11.381 1.00 53.60 123 ASP D N 1
ATOM 5889 C CA . ASP D 1 135 ? 8.131 15.278 10.369 1.00 54.24 123 ASP D CA 1
ATOM 5890 C C . ASP D 1 135 ? 8.807 14.153 9.632 1.00 53.72 123 ASP D C 1
ATOM 5891 O O . ASP D 1 135 ? 8.138 13.234 9.175 1.00 54.39 123 ASP D O 1
ATOM 5896 N N . ASP D 1 136 ? 10.123 14.250 9.496 1.00 53.59 124 ASP D N 1
ATOM 5897 C CA . ASP D 1 136 ? 10.901 13.257 8.774 1.00 53.58 124 ASP D CA 1
ATOM 5898 C C . ASP D 1 136 ? 11.099 11.959 9.552 1.00 53.10 124 ASP D C 1
ATOM 5899 O O . ASP D 1 136 ? 11.215 10.897 8.952 1.00 53.43 124 ASP D O 1
ATOM 5904 N N . LYS D 1 137 ? 11.107 12.045 10.880 1.00 52.25 125 LYS D N 1
ATOM 5905 C CA . LYS D 1 137 ? 11.421 10.895 11.717 1.00 51.50 125 LYS D CA 1
ATOM 5906 C C . LYS D 1 137 ? 10.357 9.806 11.689 1.00 50.45 125 LYS D C 1
ATOM 5907 O O . LYS D 1 137 ? 9.180 10.074 11.820 1.00 51.44 125 LYS D O 1
ATOM 5913 N N . GLU D 1 138 ? 10.800 8.569 11.508 1.00 49.64 126 GLU D N 1
ATOM 5914 C CA . GLU D 1 138 ? 9.972 7.358 11.594 1.00 48.07 126 GLU D CA 1
ATOM 5915 C C . GLU D 1 138 ? 10.102 6.809 13.013 1.00 46.94 126 GLU D C 1
ATOM 5916 O O . GLU D 1 138 ? 11.153 6.275 13.384 1.00 46.10 126 GLU D O 1
ATOM 5922 N N . VAL D 1 139 ? 9.032 6.920 13.796 1.00 46.07 127 VAL D N 1
ATOM 5923 C CA . VAL D 1 139 ? 9.037 6.471 15.164 1.00 45.52 127 VAL D CA 1
ATOM 5924 C C . VAL D 1 139 ? 8.341 5.102 15.288 1.00 45.38 127 VAL D C 1
ATOM 5925 O O . VAL D 1 139 ? 7.224 4.932 14.775 1.00 44.63 127 VAL D O 1
ATOM 5929 N N . PHE D 1 140 ? 9.026 4.176 15.979 1.00 45.49 128 PHE D N 1
ATOM 5930 C CA . PHE D 1 140 ? 8.519 2.882 16.414 1.00 45.55 128 PHE D CA 1
ATOM 5931 C C . PHE D 1 140 ? 8.400 2.865 17.915 1.00 46.32 128 PHE D C 1
ATOM 5932 O O . PHE D 1 140 ? 9.384 2.995 18.632 1.00 47.20 128 PHE D O 1
ATOM 5940 N N . LEU D 1 141 ? 7.165 2.718 18.365 1.00 47.02 129 LEU D N 1
ATOM 5941 C CA . LEU D 1 141 ? 6.780 2.714 19.747 1.00 47.92 129 LEU D CA 1
ATOM 5942 C C . LEU D 1 141 ? 6.430 1.280 20.158 1.00 49.16 129 LEU D C 1
ATOM 5943 O O . LEU D 1 141 ? 5.594 0.643 19.549 1.00 48.96 129 LEU D O 1
ATOM 5948 N N . LEU D 1 142 ? 7.055 0.796 21.217 1.00 51.27 130 LEU D N 1
ATOM 5949 C CA . LEU D 1 142 ? 7.020 -0.624 21.573 1.00 52.85 130 LEU D CA 1
ATOM 5950 C C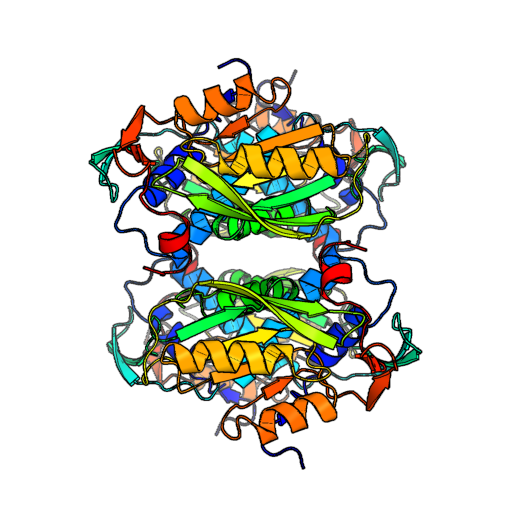 . LEU D 1 142 ? 6.459 -0.835 22.960 1.00 54.57 130 LEU D C 1
ATOM 5951 O O . LEU D 1 142 ? 7.024 -0.334 23.962 1.00 56.38 130 LEU D O 1
ATOM 5956 N N . ASP D 1 143 ? 5.379 -1.609 23.035 1.00 55.66 131 ASP D N 1
ATOM 5957 C CA . ASP D 1 143 ? 4.854 -2.070 24.319 1.00 55.90 131 ASP D CA 1
ATOM 5958 C C . ASP D 1 143 ? 4.145 -3.412 24.086 1.00 54.85 131 ASP D C 1
ATOM 5959 O O . ASP D 1 143 ? 3.294 -3.486 23.188 1.00 54.00 131 ASP D O 1
ATOM 5964 N N . PRO D 1 144 ? 4.494 -4.456 24.856 1.00 53.23 132 PRO D N 1
ATOM 5965 C CA . PRO D 1 144 ? 4.017 -5.811 24.550 1.00 53.04 132 PRO D CA 1
ATOM 5966 C C . PRO D 1 144 ? 2.522 -6.010 24.672 1.00 50.69 132 PRO D C 1
ATOM 5967 O O . PRO D 1 144 ? 1.961 -6.682 23.845 1.00 52.49 132 PRO D O 1
ATOM 5971 N N . MET D 1 145 ? 1.898 -5.438 25.664 1.00 48.82 133 MET D N 1
ATOM 5972 C CA . MET D 1 145 ? 0.534 -5.707 25.924 1.00 49.38 133 MET D CA 1
ATOM 5973 C C . MET D 1 145 ? -0.308 -4.438 25.747 1.00 49.90 133 MET D C 1
ATOM 5974 O O . MET D 1 145 ? -0.227 -3.489 26.528 1.00 51.82 133 MET D O 1
ATOM 5979 N N . LEU D 1 146 ? -1.102 -4.422 24.689 1.00 49.44 134 LEU D N 1
ATOM 5980 C CA . LEU D 1 146 ? -1.986 -3.306 24.397 1.00 48.99 134 LEU D CA 1
ATOM 5981 C C . LEU D 1 146 ? -3.383 -3.726 24.829 1.00 46.93 134 LEU D C 1
ATOM 5982 O O . LEU D 1 146 ? -4.105 -4.424 24.113 1.00 47.03 134 LEU D O 1
ATOM 5987 N N . ALA D 1 147 ? -3.734 -3.284 26.023 1.00 45.39 135 ALA D N 1
ATOM 5988 C CA . ALA D 1 147 ? -4.899 -3.726 26.739 1.00 44.25 135 ALA D CA 1
ATOM 5989 C C . ALA D 1 147 ? -6.056 -2.746 26.603 1.00 44.06 135 ALA D C 1
ATOM 5990 O O . ALA D 1 147 ? -6.863 -2.899 25.690 1.00 44.59 135 ALA D O 1
ATOM 5992 N N . THR D 1 148 ? -6.171 -1.780 27.523 1.00 43.47 136 THR D N 1
ATOM 5993 C CA . THR D 1 148 ? -7.128 -0.675 27.382 1.00 42.85 136 THR D CA 1
ATOM 5994 C C . THR D 1 148 ? -6.679 0.355 26.359 1.00 42.84 136 THR D C 1
ATOM 5995 O O . THR D 1 148 ? -7.485 1.065 25.781 1.00 43.94 136 THR D O 1
ATOM 5999 N N . GLY D 1 149 ? -5.384 0.438 26.139 1.00 44.09 137 GLY D N 1
ATOM 6000 C CA . GLY D 1 149 ? -4.838 1.394 25.221 1.00 44.10 137 GLY D CA 1
ATOM 6001 C C . GLY D 1 149 ? -4.374 2.696 25.809 1.00 43.51 137 GLY D C 1
ATOM 6002 O O . GLY D 1 149 ? -3.730 3.468 25.094 1.00 43.01 137 GLY D O 1
ATOM 6003 N N . VAL D 1 150 ? -4.652 2.946 27.090 1.00 43.56 138 VAL D N 1
ATOM 6004 C CA . VAL D 1 150 ? -4.416 4.284 27.609 1.00 43.59 138 VAL D CA 1
ATOM 6005 C C . VAL D 1 150 ? -2.901 4.582 27.647 1.00 43.15 138 VAL D C 1
ATOM 6006 O O . VAL D 1 150 ? -2.504 5.672 27.321 1.00 41.76 138 VAL D O 1
ATOM 6010 N N . SER D 1 151 ? -2.081 3.598 27.987 1.00 42.45 139 SER D N 1
ATOM 6011 C CA . SER D 1 151 ? -0.649 3.796 28.056 1.00 42.21 139 SER D CA 1
ATOM 6012 C C . SER D 1 151 ? -0.051 4.177 26.737 1.00 41.70 139 SER D C 1
ATOM 6013 O O . SER D 1 151 ? 0.684 5.154 26.665 1.00 41.58 139 SER D O 1
ATOM 6016 N N . SER D 1 152 ? -0.340 3.416 25.701 1.00 42.17 140 SER D N 1
ATOM 6017 C CA . SER D 1 152 ? 0.222 3.727 24.399 1.00 44.18 140 SER D CA 1
ATOM 6018 C C . SER D 1 152 ? -0.357 5.042 23.840 1.00 43.36 140 SER D C 1
ATOM 6019 O O . SER D 1 152 ? 0.343 5.762 23.157 1.00 44.23 140 SER D O 1
ATOM 6022 N N . ILE D 1 153 ? -1.577 5.397 24.212 1.00 43.38 141 ILE D N 1
ATOM 6023 C CA . ILE D 1 153 ? -2.187 6.641 23.757 1.00 42.18 141 ILE D CA 1
ATOM 6024 C C . ILE D 1 153 ? -1.526 7.823 24.429 1.00 41.83 141 ILE D C 1
ATOM 6025 O O . ILE D 1 153 ? -1.339 8.877 23.799 1.00 41.31 141 ILE D O 1
ATOM 6030 N N . LYS D 1 154 ? -1.185 7.672 25.711 1.00 40.60 142 LYS D N 1
ATOM 6031 C CA . LYS D 1 154 ? -0.473 8.715 26.412 1.00 40.96 142 LYS D CA 1
ATOM 6032 C C . LYS D 1 154 ? 0.958 8.932 25.876 1.00 41.18 142 LYS D C 1
ATOM 6033 O O . LYS D 1 154 ? 1.393 10.077 25.771 1.00 41.86 142 LYS D O 1
ATOM 6039 N N . ALA D 1 155 ? 1.657 7.845 25.556 1.00 41.21 143 ALA D N 1
ATOM 6040 C CA . ALA D 1 155 ? 2.952 7.884 24.914 1.00 41.64 143 ALA D CA 1
ATOM 6041 C C . ALA D 1 155 ? 2.906 8.535 23.535 1.00 42.11 143 ALA D C 1
ATOM 6042 O O . ALA D 1 155 ? 3.797 9.322 23.203 1.00 41.76 143 ALA D O 1
ATOM 6044 N N . ILE D 1 156 ? 1.908 8.177 22.718 1.00 41.59 144 ILE D N 1
ATOM 6045 C CA . ILE D 1 156 ? 1.742 8.820 21.402 1.00 41.21 144 ILE D CA 1
ATOM 6046 C C . ILE D 1 156 ? 1.489 10.297 21.599 1.00 41.94 144 ILE D C 1
ATOM 6047 O O . ILE D 1 156 ? 2.049 11.111 20.868 1.00 41.95 144 ILE D O 1
ATOM 6052 N N . GLU D 1 157 ? 0.632 10.656 22.567 1.00 43.01 145 GLU D N 1
ATOM 6053 C CA . GLU D 1 157 ? 0.409 12.053 22.912 1.00 43.90 145 GLU D CA 1
ATOM 6054 C C . GLU D 1 157 ? 1.707 12.796 23.161 1.00 43.62 145 GLU D C 1
ATOM 6055 O O . GLU D 1 157 ? 1.925 13.845 22.619 1.00 43.10 145 GLU D O 1
ATOM 6061 N N . ILE D 1 158 ? 2.574 12.223 23.980 1.00 44.48 146 ILE D N 1
ATOM 6062 C CA . ILE D 1 158 ? 3.858 12.830 24.308 1.00 44.08 146 ILE D CA 1
ATOM 6063 C C . ILE D 1 158 ? 4.761 12.928 23.070 1.00 43.94 146 ILE D C 1
ATOM 6064 O O . ILE D 1 158 ? 5.447 13.928 22.846 1.00 44.41 146 ILE D O 1
ATOM 6069 N N . LEU D 1 159 ? 4.753 11.901 22.255 1.00 44.09 147 LEU D N 1
ATOM 6070 C CA . LEU D 1 159 ? 5.546 11.938 21.019 1.00 44.05 147 LEU D CA 1
ATOM 6071 C C . LEU D 1 159 ? 5.111 13.083 20.080 1.00 43.41 147 LEU D C 1
ATOM 6072 O O . LEU D 1 159 ? 5.897 13.912 19.630 1.00 40.64 147 LEU D O 1
ATOM 6077 N N . LYS D 1 160 ? 3.821 13.128 19.826 1.00 44.53 148 LYS D N 1
ATOM 6078 C CA . LYS D 1 160 ? 3.258 14.188 19.012 1.00 45.96 148 LYS D CA 1
ATOM 6079 C C . LYS D 1 160 ? 3.544 15.595 19.529 1.00 46.16 148 LYS D C 1
ATOM 6080 O O . LYS D 1 160 ? 3.883 16.470 18.742 1.00 44.96 148 LYS D O 1
ATOM 6086 N N . GLU D 1 161 ? 3.411 15.769 20.846 1.00 46.76 149 GLU D N 1
ATOM 6087 C CA . GLU D 1 161 ? 3.748 17.000 21.556 1.00 47.40 149 GLU D CA 1
ATOM 6088 C C . GLU D 1 161 ? 5.166 17.465 21.265 1.00 46.39 149 GLU D C 1
ATOM 6089 O O . GLU D 1 161 ? 5.444 18.654 21.253 1.00 44.16 149 GLU D O 1
ATOM 6095 N N . ASN D 1 162 ? 6.073 16.505 21.102 1.00 46.21 150 ASN D N 1
ATOM 6096 C CA . ASN D 1 162 ? 7.481 16.814 20.858 1.00 45.96 150 ASN D CA 1
ATOM 6097 C C . ASN D 1 162 ? 7.869 16.791 19.397 1.00 45.10 150 ASN D C 1
ATOM 6098 O O . ASN D 1 162 ? 9.046 16.782 19.072 1.00 44.49 150 ASN D O 1
ATOM 6103 N N . GLY D 1 163 ? 6.879 16.709 18.517 1.00 44.52 151 GLY D N 1
ATOM 6104 C CA . GLY D 1 163 ? 7.116 16.870 17.089 1.00 44.29 151 GLY D CA 1
ATOM 6105 C C . GLY D 1 163 ? 7.035 15.621 16.211 1.00 44.20 151 GLY D C 1
ATOM 6106 O O . GLY D 1 163 ? 7.206 15.717 15.026 1.00 42.58 151 GLY D O 1
ATOM 6107 N N . ALA D 1 164 ? 6.795 14.457 16.792 1.00 45.24 152 ALA D N 1
ATOM 6108 C CA . ALA D 1 164 ? 6.590 13.248 16.025 1.00 46.76 152 ALA D CA 1
ATOM 6109 C C . ALA D 1 164 ? 5.348 13.341 15.128 1.00 48.39 152 ALA D C 1
ATOM 6110 O O . ALA D 1 164 ? 4.313 13.900 15.517 1.00 48.77 152 ALA D O 1
ATOM 6112 N N . LYS D 1 165 ? 5.469 12.787 13.924 1.00 50.20 153 LYS D N 1
ATOM 6113 C CA . LYS D 1 165 ? 4.378 12.706 12.938 1.00 52.01 153 LYS D CA 1
ATOM 6114 C C . LYS D 1 165 ? 4.126 11.234 12.608 1.00 51.23 153 LYS D C 1
ATOM 6115 O O . LYS D 1 165 ? 3.076 10.683 12.890 1.00 52.05 153 LYS D O 1
ATOM 6121 N N . LYS D 1 166 ? 5.124 10.566 12.057 1.00 50.92 154 LYS D N 1
ATOM 6122 C CA . LYS D 1 166 ? 4.953 9.158 11.663 1.00 50.66 154 LYS D CA 1
ATOM 6123 C C . LYS D 1 166 ? 5.292 8.223 12.836 1.00 49.08 154 LYS D C 1
ATOM 6124 O O . LYS D 1 166 ? 6.414 8.178 13.284 1.00 47.76 154 LYS D O 1
ATOM 6130 N N . ILE D 1 167 ? 4.284 7.498 13.318 1.00 48.14 155 ILE D N 1
ATOM 6131 C CA . ILE D 1 167 ? 4.400 6.646 14.467 1.00 47.62 155 ILE D CA 1
ATOM 6132 C C . ILE D 1 167 ? 3.751 5.321 14.160 1.00 48.27 155 ILE D C 1
ATOM 6133 O O . ILE D 1 167 ? 2.607 5.268 13.685 1.00 47.83 155 ILE D O 1
ATOM 6138 N N . THR D 1 168 ? 4.505 4.256 14.449 1.00 48.25 156 THR D N 1
ATOM 6139 C CA . THR D 1 168 ? 4.078 2.887 14.260 1.00 47.58 156 THR D CA 1
ATOM 6140 C C . THR D 1 168 ? 4.145 2.231 15.628 1.00 47.69 156 THR D C 1
ATOM 6141 O O . THR D 1 168 ? 5.160 2.306 16.304 1.00 45.86 156 THR D O 1
ATOM 6145 N N . LEU D 1 169 ? 3.050 1.583 16.019 1.00 48.53 157 LEU D N 1
ATOM 6146 C CA . LEU D 1 169 ? 2.959 0.852 17.280 1.00 48.82 157 LEU D CA 1
ATOM 6147 C C . LEU D 1 169 ? 3.247 -0.603 16.996 1.00 48.08 157 LEU D C 1
ATOM 6148 O O . LEU D 1 169 ? 2.659 -1.171 16.097 1.00 47.31 157 LEU D O 1
ATOM 6153 N N . VAL D 1 170 ? 4.196 -1.174 17.747 1.00 48.84 158 VAL D N 1
ATOM 6154 C CA . VAL D 1 170 ? 4.488 -2.614 17.727 1.00 49.25 158 VAL D CA 1
ATOM 6155 C C . VAL D 1 170 ? 4.180 -3.206 19.110 1.00 49.57 158 VAL D C 1
ATOM 6156 O O . VAL D 1 170 ? 4.773 -2.785 20.128 1.00 50.23 158 VAL D O 1
ATOM 6160 N N . ALA D 1 171 ? 3.279 -4.189 19.144 1.00 48.21 159 ALA D N 1
ATOM 6161 C CA . ALA D 1 171 ? 2.964 -4.905 20.376 1.00 47.99 159 ALA D CA 1
ATOM 6162 C C . ALA D 1 171 ? 2.952 -6.390 20.131 1.00 47.49 159 ALA D C 1
ATOM 6163 O O . ALA D 1 171 ? 2.921 -6.849 18.998 1.00 47.53 159 ALA D O 1
ATOM 6165 N N . LEU D 1 172 ? 2.915 -7.149 21.213 1.00 47.17 160 LEU D N 1
ATOM 6166 C CA . LEU D 1 172 ? 2.866 -8.597 21.122 1.00 46.20 160 LEU D CA 1
ATOM 6167 C C . LEU D 1 172 ? 1.404 -9.058 21.002 1.00 44.46 160 LEU D C 1
ATOM 6168 O O . LEU D 1 172 ? 0.982 -9.629 19.989 1.00 42.56 160 LEU D O 1
ATOM 6173 N N . ILE D 1 173 ? 0.637 -8.751 22.039 1.00 42.94 161 ILE D N 1
ATOM 6174 C CA . ILE D 1 173 ? -0.780 -9.068 22.088 1.00 42.78 161 ILE D CA 1
ATOM 6175 C C . ILE D 1 173 ? -1.571 -7.784 22.300 1.00 42.56 161 ILE D C 1
ATOM 6176 O O . ILE D 1 173 ? -1.213 -6.946 23.115 1.00 42.18 161 ILE D O 1
ATOM 6181 N N . ALA D 1 174 ? -2.670 -7.662 21.583 1.00 42.96 162 ALA D N 1
ATOM 6182 C CA . ALA D 1 174 ? -3.616 -6.594 21.829 1.00 42.70 162 ALA D CA 1
ATOM 6183 C C . ALA D 1 174 ? -5.031 -7.141 22.118 1.00 41.77 162 ALA D C 1
ATOM 6184 O O . ALA D 1 174 ? -5.363 -8.264 21.751 1.00 41.61 162 ALA D O 1
ATOM 6186 N N . ALA D 1 175 ? -5.823 -6.341 22.832 1.00 40.42 163 ALA D N 1
ATOM 6187 C CA . ALA D 1 175 ? -7.231 -6.596 23.005 1.00 40.54 163 ALA D CA 1
ATOM 6188 C C . ALA D 1 175 ? -7.971 -5.588 22.088 1.00 40.41 163 ALA D C 1
ATOM 6189 O O . ALA D 1 175 ? -7.438 -4.514 21.737 1.00 39.15 163 ALA D O 1
ATOM 6191 N N . PRO D 1 176 ? -9.114 -6.030 21.578 1.00 40.72 164 PRO D N 1
ATOM 6192 C CA . PRO D 1 176 ? -9.962 -5.204 20.726 1.00 40.80 164 PRO D CA 1
ATOM 6193 C C . PRO D 1 176 ? -10.174 -3.798 21.257 1.00 41.94 164 PRO D C 1
ATOM 6194 O O . PRO D 1 176 ? -9.961 -2.826 20.513 1.00 41.68 164 PRO D O 1
ATOM 6198 N N . GLU D 1 177 ? -10.579 -3.692 22.523 1.00 42.23 165 GLU D N 1
ATOM 6199 C CA . GLU D 1 177 ? -10.791 -2.395 23.125 1.00 43.80 165 GLU D CA 1
ATOM 6200 C C . GLU D 1 177 ? -9.602 -1.425 23.078 1.00 41.98 165 GLU D C 1
ATOM 6201 O O . GLU D 1 177 ? -9.779 -0.253 22.808 1.00 41.99 165 GLU D O 1
ATOM 6207 N N . GLY D 1 178 ? -8.405 -1.928 23.316 1.00 41.46 166 GLY D N 1
ATOM 6208 C CA . GLY D 1 178 ? -7.168 -1.182 23.147 1.00 40.84 166 GLY D CA 1
ATOM 6209 C C . GLY D 1 178 ? -6.928 -0.707 21.723 1.00 41.47 166 GLY D C 1
ATOM 6210 O O . GLY D 1 178 ? -6.526 0.429 21.490 1.00 41.61 166 GLY D O 1
ATOM 6211 N N . VAL D 1 179 ? -7.155 -1.590 20.749 1.00 42.05 167 VAL D N 1
ATOM 6212 C CA . VAL D 1 179 ? -6.948 -1.253 19.349 1.00 41.30 167 VAL D CA 1
ATOM 6213 C C . VAL D 1 179 ? -7.934 -0.119 18.937 1.00 40.97 167 VAL D C 1
ATOM 6214 O O . VAL D 1 179 ? -7.602 0.869 18.262 1.00 38.77 167 VAL D O 1
ATOM 6218 N N . GLU D 1 180 ? -9.161 -0.308 19.353 1.00 41.94 168 GLU D N 1
ATOM 6219 C CA . GLU D 1 180 ? -10.260 0.605 19.075 1.00 43.80 168 GLU D CA 1
ATOM 6220 C C . GLU D 1 180 ? -10.005 1.979 19.711 1.00 43.19 168 GLU D C 1
ATOM 6221 O O . GLU D 1 180 ? -10.257 3.021 19.099 1.00 44.02 168 GLU D O 1
ATOM 6227 N N . ALA D 1 181 ? -9.483 1.968 20.937 1.00 43.00 169 ALA D N 1
ATOM 6228 C CA . ALA D 1 181 ? -9.186 3.189 21.646 1.00 42.34 169 ALA D CA 1
ATOM 6229 C C . ALA D 1 181 ? -8.071 3.986 20.920 1.00 42.17 169 ALA D C 1
ATOM 6230 O O . ALA D 1 181 ? -8.154 5.201 20.719 1.00 39.40 169 ALA D O 1
ATOM 6232 N N . VAL D 1 182 ? -7.043 3.280 20.485 1.00 43.21 170 VAL D N 1
ATOM 6233 C CA . VAL D 1 182 ? -5.966 3.947 19.726 1.00 43.82 170 V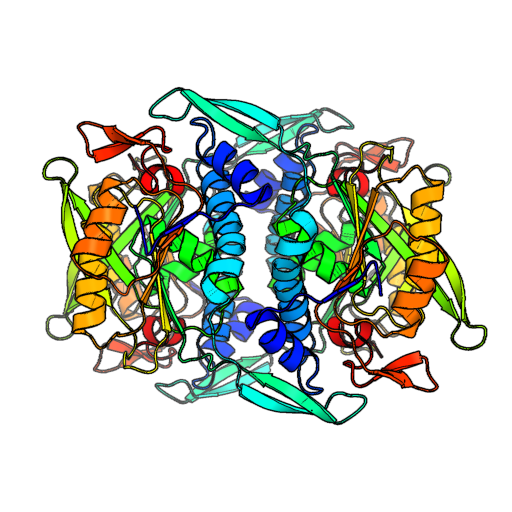AL D CA 1
ATOM 6234 C C . VAL D 1 182 ? -6.493 4.548 18.395 1.00 44.27 170 VAL D C 1
ATOM 6235 O O . VAL D 1 182 ? -6.161 5.687 18.043 1.00 43.39 170 VAL D O 1
ATOM 6239 N N . GLU D 1 183 ? -7.354 3.796 17.696 1.00 44.78 171 GLU D N 1
ATOM 6240 C CA . GLU D 1 183 ? -7.894 4.213 16.405 1.00 44.96 171 GLU D CA 1
ATOM 6241 C C . GLU D 1 183 ? -8.836 5.426 16.536 1.00 44.41 171 GLU D C 1
ATOM 6242 O O . GLU D 1 183 ? -8.811 6.316 15.692 1.00 42.88 171 GLU D O 1
ATOM 6248 N N . LYS D 1 184 ? -9.614 5.459 17.620 1.00 44.04 172 LYS D N 1
ATOM 6249 C CA . LYS D 1 184 ? -10.444 6.606 17.953 1.00 44.81 172 LYS D CA 1
ATOM 6250 C C . LYS D 1 184 ? -9.649 7.899 18.138 1.00 44.26 172 LYS D C 1
ATOM 6251 O O . LYS D 1 184 ? -10.056 8.962 17.677 1.00 43.79 172 LYS D O 1
ATOM 6257 N N . LYS D 1 185 ? -8.508 7.804 18.791 1.00 44.26 173 LYS D N 1
ATOM 6258 C CA . LYS D 1 185 ? -7.729 8.982 19.102 1.00 44.39 173 LYS D CA 1
ATOM 6259 C C . LYS D 1 185 ? -6.784 9.367 17.961 1.00 44.30 173 LYS D C 1
ATOM 6260 O O . LYS D 1 185 ? -6.713 10.535 17.581 1.00 42.69 173 LYS D O 1
ATOM 6266 N N . TYR D 1 186 ? -6.032 8.368 17.478 1.00 44.63 174 TYR D N 1
ATOM 6267 C CA . TYR D 1 186 ? -4.911 8.566 16.556 1.00 45.08 174 TYR D CA 1
ATOM 6268 C C . TYR D 1 186 ? -5.091 7.635 15.363 1.00 46.94 174 TYR D C 1
ATOM 6269 O O . TYR D 1 186 ? -4.493 6.543 15.284 1.00 46.68 174 TYR D O 1
ATOM 6278 N N . GLU D 1 187 ? -5.954 8.080 14.463 1.00 47.88 175 GLU D N 1
ATOM 6279 C CA . GLU D 1 187 ? -6.352 7.357 13.288 1.00 51.12 175 GLU D CA 1
ATOM 6280 C C . GLU D 1 187 ? -5.239 7.009 12.299 1.00 50.65 175 GLU D C 1
ATOM 6281 O O . GLU D 1 187 ? -5.447 6.179 11.432 1.00 50.42 175 GLU D O 1
ATOM 6287 N N . ASP D 1 188 ? -4.085 7.664 12.390 1.00 51.21 176 ASP D N 1
ATOM 6288 C CA . ASP D 1 188 ? -2.975 7.389 11.444 1.00 51.75 176 ASP D CA 1
ATOM 6289 C C . ASP D 1 188 ? -1.917 6.449 12.020 1.00 50.30 176 ASP D C 1
ATOM 6290 O O . ASP D 1 188 ? -0.906 6.174 11.373 1.00 49.97 176 ASP D O 1
ATOM 6295 N N . VAL D 1 189 ? -2.111 5.982 13.240 1.00 48.79 177 VAL D N 1
ATOM 6296 C CA . VAL D 1 189 ? -1.107 5.094 13.839 1.00 47.52 177 VAL D CA 1
ATOM 6297 C C . VAL D 1 189 ? -1.427 3.680 13.425 1.00 47.07 177 VAL D C 1
ATOM 6298 O O . VAL D 1 189 ? -2.525 3.190 13.723 1.00 45.95 177 VAL D O 1
ATOM 6302 N N . LYS D 1 190 ? -0.476 3.040 12.725 1.00 47.06 178 LYS D N 1
ATOM 6303 C CA . LYS D 1 190 ? -0.591 1.617 12.419 1.00 46.98 178 LYS D CA 1
ATOM 6304 C C . LYS D 1 190 ? -0.092 0.795 13.561 1.00 46.30 178 LYS D C 1
ATOM 6305 O O . LYS D 1 190 ? 0.870 1.167 14.215 1.00 45.56 178 LYS D O 1
ATOM 6311 N N . ILE D 1 191 ? -0.718 -0.367 13.752 1.00 45.94 179 ILE D N 1
ATOM 6312 C CA . ILE D 1 191 ? -0.430 -1.229 14.872 1.00 45.63 179 ILE D CA 1
ATOM 6313 C C . ILE D 1 191 ? -0.116 -2.632 14.420 1.00 45.87 179 ILE D C 1
ATOM 6314 O O . ILE D 1 191 ? -0.960 -3.281 13.833 1.00 46.22 179 ILE D O 1
ATOM 6319 N N . TYR D 1 192 ? 1.093 -3.103 14.747 1.00 45.43 180 TYR D N 1
ATOM 6320 C CA . TYR D 1 192 ? 1.539 -4.434 14.398 1.00 44.65 180 TYR D CA 1
ATOM 6321 C C . TYR D 1 192 ? 1.578 -5.328 15.655 1.00 44.92 180 TYR D C 1
ATOM 6322 O O . TYR D 1 192 ? 2.213 -4.969 16.640 1.00 45.02 180 TYR D O 1
ATOM 6331 N N . VAL D 1 193 ? 0.888 -6.474 15.610 1.00 44.53 181 VAL D N 1
ATOM 6332 C CA . VAL D 1 193 ? 0.844 -7.411 16.738 1.00 43.71 181 VAL D CA 1
ATOM 6333 C C . VAL D 1 193 ? 1.004 -8.834 16.279 1.00 42.80 181 VAL D C 1
ATOM 6334 O O . VAL D 1 193 ? 0.839 -9.142 15.105 1.00 41.44 181 VAL D O 1
ATOM 6338 N N . ALA D 1 194 ? 1.363 -9.678 17.242 1.00 42.63 182 ALA D N 1
ATOM 6339 C CA . ALA D 1 194 ? 1.464 -11.111 17.063 1.00 43.20 182 ALA D CA 1
ATOM 6340 C C . ALA D 1 194 ? 0.102 -11.794 17.242 1.00 43.43 182 ALA D C 1
ATOM 6341 O O . ALA D 1 194 ? -0.112 -12.861 16.666 1.00 43.11 182 ALA D O 1
ATOM 6343 N N . ALA D 1 195 ? -0.821 -11.164 17.994 1.00 43.66 183 ALA D N 1
ATOM 6344 C CA . ALA D 1 195 ? -2.160 -11.720 18.183 1.00 43.88 183 ALA D CA 1
ATOM 6345 C C . ALA D 1 195 ? -3.164 -10.687 18.671 1.00 44.36 183 ALA D C 1
ATOM 6346 O O . ALA D 1 195 ? -2.833 -9.758 19.400 1.00 44.26 183 ALA D O 1
ATOM 6348 N N . LEU D 1 196 ? -4.399 -10.887 18.262 1.00 43.68 184 LEU D N 1
ATOM 6349 C CA . LEU D 1 196 ? -5.532 -10.174 18.810 1.00 43.85 184 LEU D CA 1
ATOM 6350 C C . LEU D 1 196 ? -6.293 -11.159 19.683 1.00 43.50 184 LEU D C 1
ATOM 6351 O O . LEU D 1 196 ? -6.794 -12.170 19.232 1.00 42.82 184 LEU D O 1
ATOM 6356 N N . ASP D 1 197 ? -6.400 -10.830 20.946 1.00 44.46 185 ASP D N 1
ATOM 6357 C CA . ASP D 1 197 ? -7.069 -11.676 21.887 1.00 44.96 185 ASP D CA 1
ATOM 6358 C C . ASP D 1 197 ? -8.511 -11.219 22.020 1.00 45.51 185 ASP D C 1
ATOM 6359 O O . ASP D 1 197 ? -8.995 -10.400 21.211 1.00 45.00 185 ASP D O 1
ATOM 6364 N N . GLU D 1 198 ? -9.211 -11.790 22.994 1.00 46.59 186 GLU D N 1
ATOM 6365 C CA . GLU D 1 198 ? -10.672 -11.717 23.027 1.00 48.10 186 GLU D CA 1
ATOM 6366 C C . GLU D 1 198 ? -11.207 -10.468 23.737 1.00 47.51 186 GLU D C 1
ATOM 6367 O O . GLU D 1 198 ? -12.141 -9.815 23.255 1.00 46.81 186 GLU D O 1
ATOM 6373 N N . ARG D 1 199 ? -10.642 -10.176 24.905 1.00 47.17 187 ARG D N 1
ATOM 6374 C CA . ARG D 1 199 ? -11.162 -9.130 25.755 1.00 47.46 187 ARG D CA 1
ATOM 6375 C C . ARG D 1 199 ? -10.282 -8.891 26.964 1.00 46.71 187 ARG D C 1
ATOM 6376 O O . ARG D 1 199 ? -9.237 -9.512 27.114 1.00 45.89 187 ARG D O 1
ATOM 6384 N N . LEU D 1 200 ? -10.732 -7.998 27.851 1.00 46.99 188 LEU D N 1
ATOM 6385 C CA . LEU D 1 200 ? -10.029 -7.726 29.111 1.00 47.18 188 LEU D CA 1
ATOM 6386 C C . LEU D 1 200 ? -10.796 -8.283 30.268 1.00 48.22 188 LEU D C 1
ATOM 6387 O O . LEU D 1 200 ? -12.027 -8.292 30.246 1.00 49.22 188 LEU D O 1
ATOM 6392 N N . ASN D 1 201 ? -10.090 -8.738 31.297 1.00 49.40 189 ASN D N 1
ATOM 6393 C CA . ASN D 1 201 ? -10.766 -9.134 32.527 1.00 50.55 189 ASN D CA 1
ATOM 6394 C C . ASN D 1 201 ? -11.067 -7.903 33.388 1.00 51.87 189 ASN D C 1
ATOM 6395 O O . ASN D 1 201 ? -10.733 -6.782 33.002 1.00 50.94 189 ASN D O 1
ATOM 6400 N N . ASP D 1 202 ? -11.698 -8.122 34.550 1.00 53.98 190 ASP D N 1
ATOM 6401 C CA . ASP D 1 202 ? -12.067 -7.030 35.460 1.00 55.06 190 ASP D CA 1
ATOM 6402 C C . ASP D 1 202 ? -10.881 -6.200 35.930 1.00 54.87 190 ASP D C 1
ATOM 6403 O O . ASP D 1 202 ? -11.052 -5.068 36.303 1.00 54.78 190 ASP D O 1
ATOM 6408 N N . HIS D 1 203 ? -9.683 -6.768 35.901 1.00 55.17 191 HIS D N 1
ATOM 6409 C CA . HIS D 1 203 ? -8.478 -6.045 36.314 1.00 55.00 191 HIS D CA 1
ATOM 6410 C C . HIS D 1 203 ? -7.631 -5.480 35.176 1.00 54.07 191 HIS D C 1
ATOM 6411 O O . HIS D 1 203 ? -6.560 -4.947 35.423 1.00 52.48 191 HIS D O 1
ATOM 6418 N N . GLY D 1 204 ? -8.151 -5.527 33.952 1.00 53.80 192 GLY D N 1
ATOM 6419 C CA . GLY D 1 204 ? -7.494 -4.896 32.819 1.00 52.93 192 GLY D CA 1
ATOM 6420 C C . GLY D 1 204 ? -6.471 -5.786 32.170 1.00 52.98 192 GLY D C 1
ATOM 6421 O O . GLY D 1 204 ? -5.623 -5.310 31.379 1.00 52.74 192 GLY D O 1
ATOM 6422 N N . TYR D 1 205 ? -6.515 -7.082 32.479 1.00 52.54 193 TYR D N 1
ATOM 6423 C CA . TYR D 1 205 ? -5.622 -8.026 31.788 1.00 51.64 193 TYR D CA 1
ATOM 6424 C C . TYR D 1 205 ? -6.283 -8.598 30.539 1.00 49.77 193 TYR D C 1
ATOM 6425 O O . TYR D 1 205 ? -7.493 -8.850 30.507 1.00 49.71 193 TYR D O 1
ATOM 6434 N N . ILE D 1 206 ? -5.461 -8.820 29.525 1.00 47.66 194 ILE D N 1
ATOM 6435 C CA . ILE D 1 206 ? -5.875 -9.439 28.268 1.00 46.40 194 ILE D CA 1
ATOM 6436 C C . ILE D 1 206 ? -6.097 -10.936 28.499 1.00 45.31 194 ILE D C 1
ATOM 6437 O O . ILE D 1 206 ? -5.267 -11.603 29.090 1.00 42.15 194 ILE D O 1
ATOM 6442 N N . ILE D 1 207 ? -7.260 -11.400 28.018 1.00 45.50 195 ILE D N 1
ATOM 6443 C CA . ILE D 1 207 ? -7.698 -12.781 28.024 1.00 44.87 195 ILE D CA 1
ATOM 6444 C C . ILE D 1 207 ? -7.667 -13.283 26.600 1.00 44.02 195 ILE D C 1
ATOM 6445 O O . ILE D 1 207 ? -8.224 -12.614 25.739 1.00 42.71 195 ILE D O 1
ATOM 6450 N N . PRO D 1 208 ? -7.079 -14.468 26.367 1.00 43.81 196 PRO D N 1
ATOM 6451 C CA . PRO D 1 208 ? -6.378 -15.242 27.409 1.00 43.84 196 PRO D CA 1
ATOM 6452 C C . PRO D 1 208 ? -4.997 -14.672 27.750 1.00 44.48 196 PRO D C 1
ATOM 6453 O O . PRO D 1 208 ? -4.426 -14.996 28.776 1.00 45.83 196 PRO D O 1
ATOM 6457 N N . GLY D 1 209 ? -4.457 -13.857 26.866 1.00 44.59 197 GLY D N 1
ATOM 6458 C CA . GLY D 1 209 ? -3.179 -13.213 27.094 1.00 45.13 197 GLY D CA 1
ATOM 6459 C C . GLY D 1 209 ? -2.038 -14.112 27.584 1.00 45.35 197 GLY D C 1
ATOM 6460 O O . GLY D 1 209 ? -1.820 -15.245 27.101 1.00 44.07 197 GLY D O 1
ATOM 6461 N N . LEU D 1 210 ? -1.302 -13.573 28.550 1.00 45.62 198 LEU D N 1
ATOM 6462 C CA . LEU D 1 210 ? -0.177 -14.269 29.136 1.00 46.19 198 LEU D CA 1
ATOM 6463 C C . LEU D 1 210 ? 0.183 -13.819 30.554 1.00 46.27 198 LEU D C 1
ATOM 6464 O O . LEU D 1 210 ? 1.259 -14.101 31.023 1.00 47.59 198 LEU D O 1
ATOM 6469 N N . GLY D 1 211 ? -0.714 -13.156 31.258 1.00 47.20 199 GLY D N 1
ATOM 6470 C CA . GLY D 1 211 ? -0.417 -12.671 32.613 1.00 46.90 199 GLY D CA 1
ATOM 6471 C C . GLY D 1 211 ? 0.124 -11.262 32.599 1.00 47.48 199 GLY D C 1
ATOM 6472 O O . GLY D 1 211 ? -0.312 -10.435 31.796 1.00 45.92 199 GLY D O 1
ATOM 6473 N N . ASP D 1 212 ? 1.058 -11.003 33.517 1.00 48.81 200 ASP D N 1
ATOM 6474 C CA . ASP D 1 212 ? 1.737 -9.708 33.645 1.00 50.42 200 ASP D CA 1
ATOM 6475 C C . ASP D 1 212 ? 3.104 -9.767 32.955 1.00 50.37 200 ASP D C 1
ATOM 6476 O O . ASP D 1 212 ? 4.032 -10.413 33.450 1.00 50.98 200 ASP D O 1
ATOM 6481 N N . ALA D 1 213 ? 3.239 -9.056 31.852 1.00 49.97 201 ALA D N 1
ATOM 6482 C CA . ALA D 1 213 ? 4.426 -9.190 31.033 1.00 50.23 201 ALA D CA 1
ATOM 6483 C C . ALA D 1 213 ? 5.684 -8.706 31.775 1.00 50.55 201 ALA D C 1
ATOM 6484 O O . ALA D 1 213 ? 6.652 -9.464 31.878 1.00 50.73 201 ALA D O 1
ATOM 6486 N N . GLY D 1 214 ? 5.660 -7.495 32.343 1.00 50.24 202 GLY D N 1
ATOM 6487 C CA . GLY D 1 214 ? 6.822 -6.989 33.084 1.00 50.15 202 GLY D CA 1
ATOM 6488 C C . GLY D 1 214 ? 7.303 -7.945 34.176 1.00 49.83 202 GLY D C 1
ATOM 6489 O O . GLY D 1 214 ? 8.501 -8.196 34.321 1.00 48.36 202 GLY D O 1
ATOM 6490 N N . ASP D 1 215 ? 6.357 -8.455 34.956 1.00 49.63 203 ASP D N 1
ATOM 6491 C CA . ASP D 1 215 ? 6.689 -9.345 36.039 1.00 50.03 203 ASP D CA 1
ATOM 6492 C C . ASP D 1 215 ? 7.279 -10.640 35.559 1.00 49.62 203 ASP D C 1
ATOM 6493 O O . ASP D 1 215 ? 8.151 -11.230 36.201 1.00 49.63 203 ASP D O 1
ATOM 6498 N N . ARG D 1 216 ? 6.753 -11.137 34.461 1.00 49.94 204 ARG D N 1
ATOM 6499 C CA . ARG D 1 216 ? 7.264 -12.391 33.876 1.00 49.69 204 ARG D CA 1
ATOM 6500 C C . ARG D 1 216 ? 8.619 -12.255 33.174 1.00 49.74 204 ARG D C 1
ATOM 6501 O O . ARG D 1 216 ? 9.332 -13.225 33.055 1.00 48.94 204 ARG D O 1
ATOM 6509 N N . LEU D 1 217 ? 8.944 -11.050 32.697 1.00 50.55 205 LEU D N 1
ATOM 6510 C CA . LEU D 1 217 ? 10.243 -10.735 32.081 1.00 50.32 205 LEU D CA 1
ATOM 6511 C C . LEU D 1 217 ? 11.334 -10.572 33.097 1.00 51.15 205 LEU D C 1
ATOM 6512 O O . LEU D 1 217 ? 12.459 -10.978 32.853 1.00 51.28 205 LEU D O 1
ATOM 6517 N N . PHE D 1 218 ? 11.008 -9.975 34.248 1.00 52.60 206 PHE D N 1
ATOM 6518 C CA . PHE D 1 218 ? 12.015 -9.530 35.199 1.00 52.71 206 PHE D CA 1
ATOM 6519 C C . PHE D 1 218 ? 11.907 -10.216 36.538 1.00 54.32 206 PHE D C 1
ATOM 6520 O O . PHE D 1 218 ? 12.777 -10.005 37.393 1.00 55.94 206 PHE D O 1
ATOM 6528 N N . ARG D 1 219 ? 10.874 -11.042 36.732 1.00 55.49 207 ARG D N 1
ATOM 6529 C CA . ARG D 1 219 ? 10.671 -11.769 37.987 1.00 55.95 207 ARG D CA 1
ATOM 6530 C C . ARG D 1 219 ? 10.403 -10.834 39.188 1.00 56.71 207 ARG D C 1
ATOM 6531 O O . ARG D 1 219 ? 10.996 -10.951 40.252 1.00 56.92 207 ARG D O 1
ATOM 6539 N N . THR D 1 220 ? 9.480 -9.910 38.981 1.00 58.68 208 THR D N 1
ATOM 6540 C CA . THR D 1 220 ? 8.956 -9.013 40.000 1.00 60.28 208 THR D CA 1
ATOM 6541 C C . THR D 1 220 ? 7.489 -9.417 40.336 1.00 61.34 208 THR D C 1
ATOM 6542 O O . THR D 1 220 ? 6.851 -10.138 39.574 1.00 61.24 208 THR D O 1
ATOM 6546 N N . LYS D 1 221 ? 6.973 -8.975 41.483 1.00 62.92 209 LYS D N 1
ATOM 6547 C CA . LYS D 1 221 ? 5.648 -9.403 41.972 1.00 63.78 209 LYS D CA 1
ATOM 6548 C C . LYS D 1 221 ? 4.673 -8.212 42.146 1.00 64.96 209 LYS D C 1
ATOM 6549 O O . LYS D 1 221 ? 5.018 -7.014 42.077 1.00 65.28 209 LYS D O 1
#

Nearest PDB structures (foldseek):
  1o5o-assembly1_B  TM=9.949E-01  e=5.726E-45  Thermotoga maritima
  1v9s-assembly1_C  TM=9.779E-01  e=1.035E-33  Thermus thermophilus HB8
  1i5e-assembly1_B  TM=9.360E-01  e=3.547E-32  [Bacillus] caldolyticus
  6wn8-assembly1_C  TM=9.733E-01  e=5.386E-30  Klebsiella pneumoniae subsp. pneumoniae
  2ehj-assembly1_A  TM=9.745E-01  e=5.684E-29  Escherichia coli

Solvent-accessible surface area: 31904 Å² total; per-residue (Å²): 201,39,124,6,28,51,70,5,83,0,10,2,1,62,16,6,8,8,51,1,20,40,102,124,12,33,17,41,75,1,30,36,12,0,58,9,0,0,5,1,0,0,5,45,0,0,66,70,9,167,21,49,127,33,121,12,79,2,61,61,52,121,27,118,2,76,114,9,92,40,132,40,3,0,0,0,0,2,9,23,11,0,18,11,0,4,47,0,0,24,47,1,4,23,45,0,4,2,0,4,0,0,6,103,52,42,100,160,82,42,103,23,57,75,32,39,43,78,35,2,70,21,62,114,100,27,35,0,0,0,0,23,3,38,6,12,31,4,40,20,5,36,63,0,0,68,7,0,80,136,78,33,7,98,72,2,0,1,0,0,0,0,0,0,38,91,0,2,38,30,0,47,191,131,27,106,117,6,85,1,23,0,10,15,69,13,115,135,22,45,139,124,2,69,4,21,7,0,0,8,51,10,7,36,31,0,7,57,7,198,97,146,5,28,52,69,5,102,0,13,4,0,53,14,6,8,8,51,0,20,43,115,129,12,32,19,47,74,0,30,29,12,0,58,11,0,0,4,2,0,0,5,45,0,0,96,92,11,76,50,84,123,28,132,16,68,1,61,56,47,132,27,112,2,80,120,7,85,40,48,44,2,0,0,0,1,4,15,20,10,0,14,6,0,5,45,0,0,24,40,2,2,20,49,1,3,2,0,4,0,0,15,116,56,37,79,162,85,82,124,17,88,76,56,24,35,62,31,4,60,23,60,101,94,29,24,0,0,0,0,25,2,36,5,13,19,4,34,25,5,36,62,0,0,64,5,0,99,133,78,32,5,143,91,9,8,1,0,0,0,0,0,0,29,80,0,1,76,26,0,33,171,127,27,114,120,8,90,1,27,0,9,12,68,14,116,135,24,39,111,138,12,81,4,13,6,0,0,8,48,7,7,33,32,0,8,58,4,170,246,47,133,15,27,45,69,5,87,0,14,4,0,54,15,6,7,8,50,0,21,43,105,124,12,34,19,42,69,0,29,40,11,0,60,11,0,0,5,2,0,0,1,38,0,0,95,74,11,159,28,88,120,30,119,16,76,1,61,57,54,125,26,98,2,72,118,7,88,39,147,38,2,0,0,0,0,2,8,24,10,0,19,12,0,4,52,0,0,21,35,1,3,18,51,1,6,2,0,4,0,0,5,99,59,38,97,165,90,41,108,27,56,78,32,35,42,78,33,4,67,22,63,115,104,28,31,0,0,0,0,24,1,39,6,11,26,5,38,21,5,38,65,0,0,66,6,0,59,131,80,35,7,156,87,6,4,2,0,0,1,0,0,0,36,91,0,2,103,32,0,53,91,131,37,106,134,10,94,1,13,0,9,14,71,11,118,145,23,49,142,123,2,67,2,17,5,0,1,8,51,10,8,34,32,0,8,70,8,189,212,40,148,4,28,52,68,4,85,0,13,2,0,57,13,8,8,8,49,1,19,42,99,126,13,32,20,42,77,0,31,40,12,1,53,10,0,1,6,1,0,1,3,32,1,0,102,88,10,84,49,89,118,36,116,14,76,1,64,51,55,126,32,109,3,75,96,9,91,32,120,43,2,0,0,0,0,5,14,19,11,0,15,11,0,5,51,0,4,23,39,2,4,20,33,1,3,2,0,4,0,0,17,112,68,35,76,157,83,112,123,16,85,80,57,22,33,67,32,3,64,23,70,84,95,22,24,0,1,0,0,23,2,35,6,13,32,4,39,25,4,30,49,0,0,57,9,0,87,130,77,31,7,129,90,8,10,1,4,0,1,0,0,0,31,80,0,1,76,26,0,39,169,122,28,115,122,4,85,1,27,0,8,14,67,12,120,124,22,42,147,146,12,84,3,19,7,0,0,10,53,9,8,30,31,0,8,47,8,205

Organism: Thermotoga maritima (strain ATCC 43589 / DSM 3109 / JCM 10099 / NBRC 100826 / MSB8) (NCBI:txid243274)

InterPro domains:
  IPR000836 Phosphoribosyltransferase domain [PF14681] (6-208)
  IPR000836 Phosphoribosyltransferase domain [cd06223] (66-183)
  IPR005765 Uracil phosphoribosyl transferase [TIGR01091] (4-209)
  IPR029057 Phosphoribosyltransferase-like [G3DSA:3.40.50.2020] (1-209)
  IPR029057 Phosphoribosyltransferase-like [SSF53271] (4-206)
  IPR034332 Uracil phosphoribosyltransferase, bacterial-type [MF_01218_B] (3-209)
  IPR050054 Uracil phosphoribosyltransferase/Adenine phosphoribosyltransferase [PTHR32315] (7-187)